Protein AF-0000000085094257 (afdb_homodimer)

Solvent-accessible surface area (backbone atoms only — not comparable to full-atom values): 63724 Å² total; per-residue (Å²): 142,82,85,77,83,79,84,80,80,86,75,82,74,83,71,84,78,94,66,62,53,25,48,53,30,61,72,69,72,45,94,50,75,36,43,101,59,19,66,62,25,56,72,69,73,44,85,44,43,50,66,77,76,77,80,84,78,72,88,76,89,59,61,68,58,51,54,55,50,53,53,52,54,55,57,51,57,54,61,73,68,72,72,82,90,81,81,89,90,84,80,90,73,90,74,85,90,84,89,84,86,81,80,84,82,78,79,76,74,80,73,76,75,74,73,72,73,73,71,73,69,78,67,71,68,79,72,74,73,86,80,76,58,69,68,57,49,53,50,27,53,50,41,20,64,69,50,44,27,76,69,56,69,37,75,46,64,66,63,48,55,54,54,70,70,40,93,74,71,55,72,38,51,53,32,23,51,38,19,44,36,24,43,24,18,68,63,35,86,86,38,48,86,52,23,64,58,35,42,54,49,27,54,50,47,50,52,51,61,67,69,48,92,53,64,75,63,62,65,48,62,40,42,41,51,18,34,48,41,43,15,54,39,23,33,26,72,56,36,62,65,58,13,50,53,35,42,42,54,27,51,47,48,42,53,72,55,44,42,53,32,54,66,34,86,51,64,68,30,58,65,70,53,65,90,49,64,67,58,49,50,28,46,36,26,44,41,49,51,52,50,33,48,45,26,64,73,17,63,80,80,62,50,81,64,53,75,74,87,85,51,37,37,45,44,64,58,49,67,68,37,57,62,71,68,50,91,67,90,49,60,42,61,68,50,62,69,68,47,77,53,59,80,84,55,88,69,43,55,67,52,51,35,45,52,50,30,48,53,46,39,50,52,50,50,49,44,51,52,49,56,48,27,66,73,75,61,60,56,66,67,59,52,50,52,53,51,50,52,54,47,50,53,49,52,52,49,52,53,49,46,52,69,75,52,56,91,49,88,90,73,62,53,34,48,44,55,41,40,53,36,45,55,31,38,44,46,42,52,55,43,50,47,58,68,73,48,87,77,87,56,72,84,48,50,67,57,53,51,51,46,50,52,50,29,52,52,26,44,52,51,39,41,56,54,42,60,52,52,76,74,44,60,81,60,58,50,45,88,64,49,39,51,40,45,37,51,40,35,34,56,43,64,72,41,70,48,85,79,39,63,66,42,50,55,47,37,49,53,36,51,48,44,27,58,68,40,32,85,72,22,40,58,28,62,58,53,49,87,45,58,66,52,57,68,56,67,42,58,86,64,62,65,82,70,72,71,82,123,140,90,85,83,83,78,77,82,78,81,77,75,74,78,77,77,72,89,51,68,54,24,50,57,28,63,71,65,71,44,89,49,77,29,41,100,60,21,68,65,27,58,74,67,73,42,86,46,45,56,72,80,76,74,77,85,82,75,83,73,82,61,58,66,59,49,56,54,46,48,53,52,49,51,54,48,49,52,54,61,68,65,54,90,66,88,63,79,72,76,87,76,71,76,74,82,75,87,81,83,87,78,85,85,86,89,80,86,76,80,79,77,78,75,77,72,76,74,71,76,71,78,69,70,72,79,71,74,75,86,80,73,58,71,69,56,50,54,49,29,54,51,41,20,63,68,50,45,29,76,71,55,69,36,74,46,65,66,64,48,54,54,53,69,70,40,92,73,69,56,72,39,50,51,33,23,52,37,19,45,37,24,45,24,18,69,64,34,86,86,38,48,84,52,25,63,59,35,42,54,49,27,55,51,47,50,53,51,60,68,67,48,94,52,66,74,62,61,65,48,62,39,42,41,51,18,34,49,41,41,15,54,38,24,32,24,71,58,40,62,65,58,13,51,53,34,43,40,52,27,53,48,46,41,51,74,54,43,42,52,32,53,64,33,86,50,65,66,31,58,66,69,53,67,86,48,62,67,60,50,49,29,46,36,27,43,41,49,52,51,49,34,48,46,28,64,74,18,63,80,79,61,51,82,64,54,73,74,86,84,53,36,36,46,45,63,58,49,68,68,38,57,62,70,69,51,91,66,90,48,61,43,62,68,49,61,70,69,48,76,53,61,83,82,54,88,70,42,52,67,50,51,34,44,54,50,30,51,54,46,39,50,52,51,52,48,44,50,50,50,56,48,27,65,73,75,59,60,56,65,68,60,53,50,52,52,51,49,54,53,49,51,54,49,52,52,50,52,55,49,46,51,69,76,52,57,91,52,88,90,74,63,53,34,50,45,53,42,40,52,36,43,54,31,37,43,48,43,53,54,43,50,46,58,67,74,49,87,76,88,57,72,86,49,50,67,59,52,51,51,46,50,52,51,30,52,51,27,44,53,50,40,41,56,54,42,60,52,52,73,75,46,60,79,62,58,50,44,87,64,46,38,53,40,46,37,51,42,37,33,55,43,63,70,43,72,48,86,79,38,64,67,43,50,54,46,34,50,54,36,50,48,42,28,59,69,40,33,85,72,22,42,58,27,61,59,54,50,89,48,58,66,53,56,67,54,68,41,57,86,63,61,68,80,71,76,68,84,123

Nearest PDB structures (foldseek):
  7d8p-assembly1_A  TM=2.982E-01  e=6.443E+00  Homo sapiens
  5dse-assembly2_C  TM=1.534E-01  e=3.472E+00  Homo sapiens
  8qae-assembly1_A  TM=2.605E-01  e=9.730E+00  synthetic construct
  7d8p-assembly1_A  TM=4.501E-01  e=7.294E+00  Homo sapiens
  5dse-assembly2_C  TM=1.534E-01  e=2.915E+00  Homo sapiens

Secondary structure (DSSP, 8-state):
-------------------PPPHHHHHTT-----SSS-HHHHHHT------------S--TTHHHHHHHHHHHHHHHHHHT--S-------------------------------------------------HHHHHHHHHHIIIIITTTS----HHHHHHHHTSS---HHHHHHHHHHHHHHHHT-STTHHHHHHHHHHHHHHHHHHHHS--GGGGG-HHHHHHHHHHHHHHHHHS-HHHHHHHHHHHHHHHHHTTGGGTT-SSHHHHHHS-S-HHHHHHHHHHHHHHHHHHHHHHHTTTPPP-S-S----PPPPPHHHHHHT-------HHHHHTTTTTTTSPPPHHHHHHHHHHHHHHHHHHHHHHHHHHHH---HHHHHHHHHHHHHHHHHHHHHHHHHS---STT--HHHHHHHHHHHHHHHHHHHHHHHS----GGGHHHHHHHHHHHHHHHHHHHHHHHHHTTS-GGGS-TTTHHHHHHHHHHHHHS-TTT-HHHHHHHHHHHHHHHHHTTT-GGGGS-TTS-HHHHTT-GGG--------/-------------------PPPHHHHHTT-----SSS-HHHHHHT------------S--TTHHHHHHHHHHHHHHHHHHH----------------------------------------------------HHHHHHHHHHIIIIITTTS----HHHHHHHHTSS---HHHHHHHHHHHHHHHHT-STTHHHHHHHHHHHHHHHHHHHHS--GGGGG-HHHHHHHHHHHHHHHHHS-HHHHHHHHHHHHHHHHHTTGGGTT-SSHHHHHHS-S-HHHHHHHHHHHHHHHHHHHHHHHTTTPPP-S-S----PPPPPHHHHHHT-------HHHHHTTTTTTTSPPPHHHHHHHHHHHHHHHHHHHHHHHHHHHH---HHHHHHHHHHHHHHHHHHHHHHHHHS---STT--HHHHHHHHHHHHHHHHHHHHHHHS----GGGHHHHHHHHHHHHHHHHHHHHHHHHHTTS-GGGS-TTTHHHHHHHHHHHHHS-TTT-HHHHHHHHHHHHHHHHHTTT-GGGGS-TTS-HHHHTT-GGG--------

Structure (mmCIF, N/CA/C/O backbone):
data_AF-0000000085094257-model_v1
#
loop_
_entity.id
_entity.type
_entity.pdbx_description
1 polymer 'Zn(2)-C6 fungal-type domain-containing protein'
#
loop_
_atom_site.group_PDB
_atom_site.id
_atom_site.type_symbol
_atom_site.label_atom_id
_atom_site.label_alt_id
_atom_site.label_comp_id
_a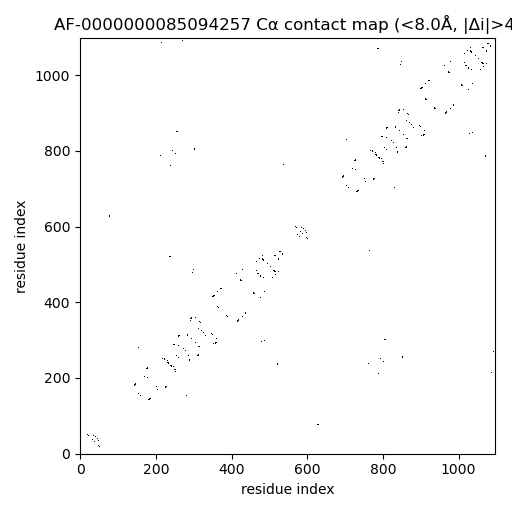tom_site.label_asym_id
_atom_site.label_entity_id
_atom_site.label_seq_id
_atom_site.pdbx_PDB_ins_code
_atom_site.Cartn_x
_atom_site.Cartn_y
_atom_site.Cartn_z
_atom_site.occupancy
_atom_site.B_iso_or_equiv
_atom_site.auth_seq_id
_atom_site.auth_comp_id
_atom_site.auth_asym_id
_atom_site.auth_atom_id
_atom_site.pdbx_PDB_model_num
ATOM 1 N N . MET A 1 1 ? 49.312 70.875 25.5 1 21.66 1 MET A N 1
ATOM 2 C CA . MET A 1 1 ? 49.344 71.5 24.172 1 21.66 1 MET A CA 1
ATOM 3 C C . MET A 1 1 ? 48.875 70.5 23.109 1 21.66 1 MET A C 1
ATOM 5 O O . MET A 1 1 ? 49.5 69.438 22.906 1 21.66 1 MET A O 1
ATOM 9 N N . SER A 1 2 ? 47.438 70.5 22.594 1 23.22 2 SER A N 1
ATOM 10 C CA . SER A 1 2 ? 46.219 69.812 22.25 1 23.22 2 SER A CA 1
ATOM 11 C C . SER A 1 2 ? 46.094 69.562 20.75 1 23.22 2 SER A C 1
ATOM 13 O O . SER A 1 2 ? 44.969 69.312 20.25 1 23.22 2 SER A O 1
ATOM 15 N N . GLU A 1 3 ? 47.25 69.688 19.938 1 23.72 3 GLU A N 1
ATOM 16 C CA . GLU A 1 3 ? 47 70 18.547 1 23.72 3 GLU A CA 1
ATOM 17 C C . GLU A 1 3 ? 46.438 68.812 17.781 1 23.72 3 GLU A C 1
ATOM 19 O O . GLU A 1 3 ? 47.062 67.75 17.766 1 23.72 3 GLU A O 1
ATOM 24 N N . ASP A 1 4 ? 45.062 68.812 17.469 1 25.17 4 ASP A N 1
ATOM 25 C CA . ASP A 1 4 ? 44.062 67.812 16.984 1 25.17 4 ASP A CA 1
ATOM 26 C C . ASP A 1 4 ? 44.219 67.562 15.492 1 25.17 4 ASP A C 1
ATOM 28 O O . ASP A 1 4 ? 43.812 68.375 14.664 1 25.17 4 ASP A O 1
ATOM 32 N N . LYS A 1 5 ? 45.469 67.25 14.969 1 28.28 5 LYS A N 1
ATOM 33 C CA . LYS A 1 5 ? 45.656 67.25 13.516 1 28.28 5 LYS A CA 1
ATOM 34 C C . LYS A 1 5 ? 44.594 66.375 12.82 1 28.28 5 LYS A C 1
ATOM 36 O O . LYS A 1 5 ? 44.406 65.25 13.156 1 28.28 5 LYS A O 1
ATOM 41 N N . THR A 1 6 ? 43.656 67.062 11.93 1 23.97 6 THR A N 1
ATOM 42 C CA . THR A 1 6 ? 42.438 66.875 11.172 1 23.97 6 THR A CA 1
ATOM 43 C C . THR A 1 6 ? 42.656 66 9.969 1 23.97 6 THR A C 1
ATOM 45 O O . THR A 1 6 ? 43.469 66.312 9.078 1 23.97 6 THR A O 1
ATOM 48 N N . THR A 1 7 ? 42.719 64.625 10.008 1 27.53 7 THR A N 1
ATOM 49 C CA . THR A 1 7 ? 42.938 63.531 9.078 1 27.53 7 THR A CA 1
ATOM 50 C C . THR A 1 7 ? 41.938 63.594 7.926 1 27.53 7 THR A C 1
ATOM 52 O O . THR A 1 7 ? 40.781 63.25 8.102 1 27.53 7 THR A O 1
ATOM 55 N N . THR A 1 8 ? 42 64.75 6.961 1 23.3 8 THR A N 1
ATOM 56 C CA . THR A 1 8 ? 40.969 65 5.961 1 23.3 8 THR A CA 1
ATOM 57 C C . THR A 1 8 ? 40.906 63.875 4.961 1 23.3 8 THR A C 1
ATOM 59 O O . THR A 1 8 ? 41.938 63.344 4.531 1 23.3 8 THR A O 1
ATOM 62 N N . THR A 1 9 ? 39.594 63.344 4.504 1 24.95 9 THR A N 1
ATOM 63 C CA . THR A 1 9 ? 38.844 62.281 3.908 1 24.95 9 THR A CA 1
ATOM 64 C C . THR A 1 9 ? 38.875 62.344 2.385 1 24.95 9 THR A C 1
ATOM 66 O O . THR A 1 9 ? 37.969 62.844 1.747 1 24.95 9 THR A O 1
ATOM 69 N N . THR A 1 10 ? 39.969 62.594 1.557 1 24 10 THR A N 1
ATOM 70 C CA . THR A 1 10 ? 39.781 63 0.168 1 24 10 THR A CA 1
ATOM 71 C C . THR A 1 10 ? 39.125 61.906 -0.634 1 24 10 THR A C 1
ATOM 73 O O . THR A 1 10 ? 39.688 60.812 -0.827 1 24 10 THR A O 1
ATOM 76 N N . SER A 1 11 ? 37.688 61.812 -0.745 1 24.92 11 SER A N 1
ATOM 77 C CA . SER A 1 11 ? 36.812 60.875 -1.409 1 24.92 11 SER A CA 1
ATOM 78 C C . SER A 1 11 ? 36.875 61 -2.926 1 24.92 11 SER A C 1
ATOM 80 O O . SER A 1 11 ? 36.594 62.094 -3.471 1 24.92 11 SER A O 1
ATOM 82 N N . THR A 1 12 ? 37.875 60.688 -3.689 1 24.34 12 THR A N 1
ATOM 83 C CA . THR A 1 12 ? 38.031 60.719 -5.141 1 24.34 12 THR A CA 1
ATOM 84 C C . THR A 1 12 ? 36.75 60.219 -5.824 1 24.34 12 THR A C 1
ATOM 86 O O . THR A 1 12 ? 36.406 59.031 -5.672 1 24.34 12 THR A O 1
ATOM 89 N N . THR A 1 13 ? 35.781 61.062 -6.137 1 26.58 13 THR A N 1
ATOM 90 C CA . THR A 1 13 ? 34.469 60.875 -6.777 1 26.58 13 THR A CA 1
ATOM 91 C C . THR A 1 13 ? 34.656 60.469 -8.234 1 26.58 13 THR A C 1
ATOM 93 O O . THR A 1 13 ? 35.281 61.188 -9.016 1 26.58 13 THR A O 1
ATOM 96 N N . SER A 1 14 ? 34.906 59.219 -8.586 1 28.41 14 SER A N 1
ATOM 97 C CA . SER A 1 14 ? 34.969 58.656 -9.938 1 28.41 14 SER A CA 1
ATOM 98 C C . SER A 1 14 ? 33.875 59.25 -10.828 1 28.41 14 SER A C 1
ATOM 100 O O . SER A 1 14 ? 32.688 59.25 -10.445 1 28.41 14 SER A O 1
ATOM 102 N N . ARG A 1 15 ? 34.094 60.219 -11.781 1 32.97 15 ARG A N 1
ATOM 103 C CA . ARG A 1 15 ? 33.375 61.125 -12.656 1 32.97 15 ARG A CA 1
ATOM 104 C C . ARG A 1 15 ? 32.406 60.344 -13.562 1 32.97 15 ARG A C 1
ATOM 106 O O . ARG A 1 15 ? 31.781 60.938 -14.445 1 32.97 15 ARG A O 1
ATOM 113 N N . GLN A 1 16 ? 32.875 59.156 -14.211 1 33.53 16 GLN A N 1
ATOM 114 C CA . GLN A 1 16 ? 32.156 58.719 -15.398 1 33.53 16 GLN A CA 1
ATOM 115 C C . GLN A 1 16 ? 30.656 58.594 -15.102 1 33.53 16 GLN A C 1
ATOM 117 O O . GLN A 1 16 ? 30.266 57.812 -14.234 1 33.53 16 GLN A O 1
ATOM 122 N N . ARG A 1 17 ? 29.906 59.594 -15.539 1 38 17 ARG A N 1
ATOM 123 C CA . ARG A 1 17 ? 28.516 59.812 -15.188 1 38 17 ARG A CA 1
ATOM 124 C C . ARG A 1 17 ? 27.609 58.719 -15.734 1 38 17 ARG A C 1
ATOM 126 O O . ARG A 1 17 ? 27.703 58.375 -16.906 1 38 17 ARG A O 1
ATOM 133 N N . PRO A 1 18 ? 26.953 57.812 -15.102 1 40.09 18 PRO A N 1
ATOM 134 C CA . PRO A 1 18 ? 26.031 56.656 -15.242 1 40.09 18 PRO A CA 1
ATOM 135 C C . PRO A 1 18 ? 24.656 57.094 -15.75 1 40.09 18 PRO A C 1
ATOM 137 O O . PRO A 1 18 ? 24 57.938 -15.156 1 40.09 18 PRO A O 1
ATOM 140 N N . GLY A 1 19 ? 24.328 57.219 -17.531 1 50.66 19 GLY A N 1
ATOM 141 C CA . GLY A 1 19 ? 22.953 57.312 -17.984 1 50.66 19 GLY A CA 1
ATOM 142 C C . GLY A 1 19 ? 22.781 57 -19.453 1 50.66 19 GLY A C 1
ATOM 143 O O . GLY A 1 19 ? 23.75 57.031 -20.219 1 50.66 19 GLY A O 1
ATOM 144 N N . SER A 1 20 ? 21.859 56.25 -20.094 1 58.25 20 SER A N 1
ATOM 145 C CA . SER A 1 20 ? 21.547 55.75 -21.438 1 58.25 20 SER A CA 1
ATOM 146 C C . SER A 1 20 ? 20.906 56.844 -22.297 1 58.25 20 SER A C 1
ATOM 148 O O . SER A 1 20 ? 20.25 57.75 -21.766 1 58.25 20 SER A O 1
ATOM 150 N N . ALA A 1 21 ? 21.281 57.062 -23.578 1 71 21 ALA A N 1
ATOM 151 C CA . ALA A 1 21 ? 20.766 58 -24.562 1 71 21 ALA A CA 1
ATOM 152 C C . ALA A 1 21 ? 19.266 57.812 -24.75 1 71 21 ALA A C 1
ATOM 154 O O . ALA A 1 21 ? 18.75 56.688 -24.688 1 71 21 ALA A O 1
ATOM 155 N N . CYS A 1 22 ? 18.438 58.844 -24.875 1 69.62 22 CYS A N 1
ATOM 156 C CA . CYS A 1 22 ? 16.984 58.781 -24.922 1 69.62 22 CYS A CA 1
ATOM 157 C C . CYS A 1 22 ? 16.5 58.312 -26.297 1 69.62 22 CYS A C 1
ATOM 159 O O . CYS A 1 22 ? 17.234 58.375 -27.281 1 69.62 22 CYS A O 1
ATOM 161 N N . GLU A 1 23 ? 15.477 57.656 -26.422 1 73.44 23 GLU A N 1
ATOM 162 C CA . GLU A 1 23 ? 14.891 57 -27.562 1 73.44 23 GLU A CA 1
ATOM 163 C C . GLU A 1 23 ? 14.656 57.969 -28.719 1 73.44 23 GLU A C 1
ATOM 165 O O . GLU A 1 23 ? 14.867 57.594 -29.891 1 73.44 23 GLU A O 1
ATOM 170 N N . GLU A 1 24 ? 14.398 59.219 -28.406 1 73.44 24 GLU A N 1
ATOM 171 C CA . GLU A 1 24 ? 14.062 60.219 -29.422 1 73.44 24 GLU A CA 1
ATOM 172 C C . GLU A 1 24 ? 15.312 60.688 -30.156 1 73.44 24 GLU A C 1
ATOM 174 O O . GLU A 1 24 ? 15.305 60.844 -31.375 1 73.44 24 GLU A O 1
ATOM 179 N N . CYS A 1 25 ? 16.266 60.875 -29.344 1 73.44 25 CYS A N 1
ATOM 180 C CA . CYS A 1 25 ? 17.531 61.281 -29.953 1 73.44 25 CYS A CA 1
ATOM 181 C C . CYS A 1 25 ? 18.109 60.188 -30.844 1 73.44 25 CYS A C 1
ATOM 183 O O . CYS A 1 25 ? 18.672 60.469 -31.906 1 73.44 25 CYS A O 1
ATOM 185 N N . ARG A 1 26 ? 17.875 58.969 -30.297 1 72.75 26 ARG A N 1
ATOM 186 C CA . ARG A 1 26 ? 18.328 57.812 -31.047 1 72.75 26 ARG A CA 1
ATOM 187 C C . ARG A 1 26 ? 17.562 57.688 -32.375 1 72.75 26 ARG A C 1
ATOM 189 O O . ARG A 1 26 ? 18.172 57.406 -33.406 1 72.75 26 ARG A O 1
ATOM 196 N N . ARG A 1 27 ? 16.266 58 -32.281 1 70.56 27 ARG A N 1
ATOM 197 C CA . ARG A 1 27 ? 15.383 57.906 -33.438 1 70.56 27 ARG A CA 1
ATOM 198 C C . ARG A 1 27 ? 15.719 58.969 -34.469 1 70.56 27 ARG A C 1
ATOM 200 O O . ARG A 1 27 ? 15.75 58.688 -35.688 1 70.56 27 ARG A O 1
ATOM 207 N N . ARG A 1 28 ? 16.062 60.156 -34 1 68.31 28 ARG A N 1
ATOM 208 C CA . ARG A 1 28 ? 16.328 61.281 -34.875 1 68.31 28 ARG A CA 1
ATOM 209 C C . ARG A 1 28 ? 17.812 61.406 -35.188 1 68.31 28 ARG A C 1
ATOM 211 O O . ARG A 1 28 ? 18.234 62.344 -35.875 1 68.31 28 ARG A O 1
ATOM 218 N N . LYS A 1 29 ? 18.594 60.375 -34.688 1 67.5 29 LYS A N 1
ATOM 219 C CA . LYS A 1 29 ? 20.031 60.25 -34.906 1 67.5 29 LYS A CA 1
ATOM 220 C C . LYS A 1 29 ? 20.766 61.531 -34.469 1 67.5 29 LYS A C 1
ATOM 222 O O . LYS A 1 29 ? 21.656 62 -35.188 1 67.5 29 LYS A O 1
ATOM 227 N N . LEU A 1 30 ? 20.188 62.219 -33.438 1 70.56 30 LEU A N 1
ATOM 228 C CA . LEU A 1 30 ? 20.797 63.438 -32.906 1 70.56 30 LEU A CA 1
ATOM 229 C C . LEU A 1 30 ? 21.688 63.125 -31.703 1 70.56 30 LEU A C 1
ATOM 231 O O . LEU A 1 30 ? 21.469 62.125 -31.016 1 70.56 30 LEU A O 1
ATOM 235 N N . ARG A 1 31 ? 22.766 63.906 -31.5 1 73.06 31 ARG A N 1
ATOM 236 C CA . ARG A 1 31 ? 23.656 63.75 -30.344 1 73.06 31 ARG A CA 1
ATOM 237 C C . ARG A 1 31 ? 22.938 64.062 -29.047 1 73.06 31 ARG A C 1
ATOM 239 O O . ARG A 1 31 ? 22.578 65.25 -28.812 1 73.06 31 ARG A O 1
ATOM 246 N N . CYS A 1 32 ? 22.438 62.969 -28.156 1 68.56 32 CYS A N 1
ATOM 247 C CA . CYS A 1 32 ? 21.641 63.125 -26.938 1 68.56 32 CYS A CA 1
ATOM 248 C C . CYS A 1 32 ? 22.516 63.531 -25.766 1 68.56 32 CYS A C 1
ATOM 250 O O . CYS A 1 32 ? 23.625 63.031 -25.594 1 68.56 32 CYS A O 1
ATOM 252 N N . ASP A 1 33 ? 22.438 64.438 -25.125 1 72.56 33 ASP A N 1
ATOM 253 C CA . ASP A 1 33 ? 23.25 64.875 -24.016 1 72.56 33 ASP A CA 1
ATOM 254 C C . ASP A 1 33 ? 23.078 64 -22.797 1 72.56 33 ASP A C 1
ATOM 256 O O . ASP A 1 33 ? 23.656 64.25 -21.734 1 72.56 33 ASP A O 1
ATOM 260 N N . ARG A 1 34 ? 22.328 62.688 -22.812 1 66.75 34 ARG A N 1
ATOM 261 C CA . ARG A 1 34 ? 22.125 61.5 -21.969 1 66.75 34 ARG A CA 1
ATOM 262 C C . ARG A 1 34 ? 21.594 61.906 -20.594 1 66.75 34 ARG A C 1
ATOM 264 O O . ARG A 1 34 ? 21.766 61.156 -19.625 1 66.75 34 ARG A O 1
ATOM 271 N N . GLN A 1 35 ? 21.094 63.219 -20.453 1 69.06 35 GLN A N 1
ATOM 272 C CA . GLN A 1 35 ? 20.453 63.688 -19.234 1 69.06 35 GLN A CA 1
ATOM 273 C C . GLN A 1 35 ? 18.938 63.656 -19.375 1 69.06 35 GLN A C 1
ATOM 275 O O . GLN A 1 35 ? 18.391 64.188 -20.344 1 69.06 35 GLN A O 1
ATOM 280 N N . PRO A 1 36 ? 18.156 62.688 -18.422 1 67.5 36 PRO A N 1
ATOM 281 C CA . PRO A 1 36 ? 16.703 62.688 -18.594 1 67.5 36 PRO A CA 1
ATOM 282 C C . PRO A 1 36 ? 16.078 64.062 -18.328 1 67.5 36 PRO A C 1
ATOM 284 O O . PRO A 1 36 ? 16.344 64.688 -17.297 1 67.5 36 PRO A O 1
ATOM 287 N N . GLN A 1 37 ? 15.336 64.812 -19.359 1 68.56 37 GLN A N 1
ATOM 288 C CA . GLN A 1 37 ? 14.914 65.188 -20.719 1 68.56 37 GLN A CA 1
ATOM 289 C C . GLN A 1 37 ? 16.078 65.75 -21.516 1 68.56 37 GLN A C 1
ATOM 291 O O . GLN A 1 37 ? 16.672 66.75 -21.109 1 68.56 37 GLN A O 1
ATOM 296 N N . CYS A 1 38 ? 16.547 65.125 -22.438 1 72.06 38 CYS A N 1
ATOM 297 C CA . CYS A 1 38 ? 17.75 65.562 -23.156 1 72.06 38 CYS A CA 1
ATOM 298 C C . CYS A 1 38 ? 17.484 66.875 -23.922 1 72.06 38 CYS A C 1
ATOM 300 O O . CYS A 1 38 ? 16.344 67.188 -24.219 1 72.06 38 CYS A O 1
ATOM 302 N N . GLY A 1 39 ? 18.406 67.812 -23.781 1 76.38 39 GLY A N 1
ATOM 303 C CA . GLY A 1 39 ? 18.297 69.125 -24.391 1 76.38 39 GLY A CA 1
ATOM 304 C C . GLY A 1 39 ? 17.641 69.062 -25.75 1 76.38 39 GLY A C 1
ATOM 305 O O . GLY A 1 39 ? 16.828 69.938 -26.078 1 76.38 39 GLY A O 1
ATOM 306 N N . ASN A 1 40 ? 17.922 68.062 -26.469 1 75.81 40 ASN A N 1
ATOM 307 C CA . ASN A 1 40 ? 17.375 67.938 -27.812 1 75.81 40 ASN A CA 1
ATOM 308 C C . ASN A 1 40 ? 15.875 67.688 -27.781 1 75.81 40 ASN A C 1
ATOM 310 O O . ASN A 1 40 ? 15.141 68.312 -28.594 1 75.81 40 ASN A O 1
ATOM 314 N N . CYS A 1 41 ? 15.43 66.875 -26.797 1 69.81 41 CYS A N 1
ATOM 315 C CA . CYS A 1 41 ? 14.008 66.562 -26.656 1 69.81 41 CYS A CA 1
ATOM 316 C C . CYS A 1 41 ? 13.227 67.75 -26.125 1 69.81 41 CYS A C 1
ATOM 318 O O . CYS A 1 41 ? 12.102 68 -26.562 1 69.81 41 CYS A O 1
ATOM 320 N N . VAL A 1 42 ? 13.867 68.438 -25.297 1 77.44 42 VAL A N 1
ATOM 321 C CA . VAL A 1 42 ? 13.234 69.625 -24.734 1 77.44 42 VAL A CA 1
ATOM 322 C C . VAL A 1 42 ? 13.016 70.688 -25.828 1 77.44 42 VAL A C 1
ATOM 324 O O . VAL A 1 42 ? 11.938 71.312 -25.922 1 77.44 42 VAL A O 1
ATOM 327 N N . GLU A 1 43 ? 14.102 70.812 -26.531 1 74.31 43 GLU A N 1
ATOM 328 C CA . GLU A 1 43 ? 14 71.812 -27.609 1 74.31 43 GLU A CA 1
ATOM 329 C C . GLU A 1 43 ? 12.961 71.438 -28.641 1 74.31 43 GLU A C 1
ATOM 331 O O . GLU A 1 43 ? 12.273 72.25 -29.219 1 74.31 43 GLU A O 1
ATOM 336 N N . ALA A 1 44 ? 12.898 70.188 -28.938 1 69.62 44 ALA A N 1
ATOM 337 C CA . ALA A 1 44 ? 12.008 69.625 -29.969 1 69.62 44 ALA A CA 1
ATOM 338 C C . ALA A 1 44 ? 10.594 69.438 -29.422 1 69.62 44 ALA A C 1
ATOM 340 O O . ALA A 1 44 ? 9.664 69.125 -30.172 1 69.62 44 ALA A O 1
ATOM 341 N N . GLY A 1 45 ? 10.391 69.812 -27.984 1 70.56 45 GLY A N 1
ATOM 342 C CA . GLY A 1 45 ? 9.109 69.688 -27.312 1 70.56 45 GLY A CA 1
ATOM 343 C C . GLY A 1 45 ? 8.602 68.25 -27.172 1 70.56 45 GLY A C 1
ATOM 344 O O . GLY A 1 45 ? 7.391 68 -27.156 1 70.56 45 GLY A O 1
ATOM 345 N N . VAL A 1 46 ? 9.469 67.312 -27.297 1 69.38 46 VAL A N 1
ATOM 346 C CA . VAL A 1 46 ? 9.07 65.875 -27.25 1 69.38 46 VAL A CA 1
ATOM 347 C C . VAL A 1 46 ? 9.516 65.25 -25.938 1 69.38 46 VAL A C 1
ATOM 349 O O . VAL A 1 46 ? 10.469 65.75 -25.312 1 69.38 46 VAL A O 1
ATOM 352 N N . VAL A 1 47 ? 8.82 64.312 -25.438 1 72.38 47 VAL A N 1
ATOM 353 C CA . VAL A 1 47 ? 9.125 63.656 -24.188 1 72.38 47 VAL A CA 1
ATOM 354 C C . VAL A 1 47 ? 10.352 62.75 -24.359 1 72.38 47 VAL A C 1
ATOM 356 O O . VAL A 1 47 ? 10.383 61.906 -25.266 1 72.38 47 VAL A O 1
ATOM 359 N N . CYS A 1 48 ? 11.422 62.969 -23.703 1 66.06 48 CYS A N 1
ATOM 360 C CA . CYS A 1 48 ? 12.727 62.312 -23.781 1 66.06 48 CYS A CA 1
ATOM 361 C C . CYS A 1 48 ? 12.703 60.969 -23.094 1 66.06 48 CYS A C 1
ATOM 363 O O . CYS A 1 48 ? 12.508 60.875 -21.875 1 66.06 48 CYS A O 1
ATOM 365 N N . THR A 1 49 ? 12.445 59.875 -23.656 1 70.19 49 THR A N 1
ATOM 366 C CA . THR A 1 49 ? 12.359 58.562 -23.062 1 70.19 49 THR A CA 1
ATOM 367 C C . THR A 1 49 ? 13.633 57.75 -23.344 1 70.19 49 THR A C 1
ATOM 369 O O . THR A 1 49 ? 14.117 57.719 -24.469 1 70.19 49 THR A O 1
ATOM 372 N N . THR A 1 50 ? 14.328 57.438 -22.484 1 58.28 50 THR A N 1
ATOM 373 C CA . THR A 1 50 ? 15.562 56.656 -22.609 1 58.28 50 THR A CA 1
ATOM 374 C C . THR A 1 50 ? 15.32 55.188 -22.328 1 58.28 50 THR A C 1
ATOM 376 O O . THR A 1 50 ? 14.836 54.812 -21.25 1 58.28 50 THR A O 1
ATOM 379 N N . THR A 1 51 ? 14.961 54.406 -23.188 1 53.41 51 THR A N 1
ATOM 380 C CA . THR A 1 51 ? 14.719 53 -23 1 53.41 51 THR A CA 1
ATOM 381 C C . THR A 1 51 ? 16.031 52.219 -22.906 1 53.41 51 THR A C 1
ATOM 383 O O . THR A 1 51 ? 16.906 52.375 -23.781 1 53.41 51 THR A O 1
ATOM 386 N N . THR A 1 52 ? 16.484 51.938 -21.844 1 45.09 52 THR A N 1
ATOM 387 C CA . THR A 1 52 ? 17.734 51.219 -21.641 1 45.09 52 THR A CA 1
ATOM 388 C C . THR A 1 52 ? 17.625 49.781 -22.203 1 45.09 52 THR A C 1
ATOM 390 O O . THR A 1 52 ? 18.578 49 -22.125 1 45.09 52 THR A O 1
ATOM 393 N N . VAL A 1 53 ? 16.391 49.156 -22.422 1 40.34 53 VAL A N 1
ATOM 394 C CA . VAL A 1 53 ? 16.391 47.719 -22.672 1 40.34 53 VAL A CA 1
ATOM 395 C C . VAL A 1 53 ? 16.578 47.438 -24.172 1 40.34 53 VAL A C 1
ATOM 397 O O . VAL A 1 53 ? 15.844 47.969 -25 1 40.34 53 VAL A O 1
ATOM 400 N N . ARG A 1 54 ? 17.672 47.094 -24.609 1 39.19 54 ARG A N 1
ATOM 401 C CA . ARG A 1 54 ? 18.094 46.75 -25.969 1 39.19 54 ARG A CA 1
ATOM 402 C C . ARG A 1 54 ? 17.328 45.531 -26.5 1 39.19 54 ARG A C 1
ATOM 404 O O . ARG A 1 54 ? 17.328 44.5 -25.875 1 39.19 54 ARG A O 1
ATOM 411 N N . PRO A 1 55 ? 16.375 45.688 -27.469 1 34.91 55 PRO A N 1
ATOM 412 C CA . PRO A 1 55 ? 15.75 44.469 -28.047 1 34.91 55 PRO A CA 1
ATOM 413 C C . PRO A 1 55 ? 16.734 43.625 -28.844 1 34.91 55 PRO A C 1
ATOM 415 O O . PRO A 1 55 ? 17.688 44.156 -29.422 1 34.91 55 PRO A O 1
ATOM 418 N N . ALA A 1 56 ? 16.875 42.406 -28.578 1 34.5 56 ALA A N 1
ATOM 419 C CA . ALA A 1 56 ? 17.75 41.406 -29.188 1 34.5 56 ALA A CA 1
ATOM 420 C C . ALA A 1 56 ? 17.562 41.375 -30.703 1 34.5 56 ALA A C 1
ATOM 422 O O . ALA A 1 56 ? 16.438 41.344 -31.203 1 34.5 56 ALA A O 1
ATOM 423 N N . ARG A 1 57 ? 18.25 41.688 -31.641 1 33.69 57 ARG A N 1
ATOM 424 C CA . ARG A 1 57 ? 18.297 41.875 -33.094 1 33.69 57 ARG A CA 1
ATOM 425 C C . ARG A 1 57 ? 18 40.562 -33.812 1 33.69 57 ARG A C 1
ATOM 427 O O . ARG A 1 57 ? 17.859 40.531 -35.031 1 33.69 57 ARG A O 1
ATOM 434 N N . GLY A 1 58 ? 18.375 39.312 -33.531 1 33.62 58 GLY A N 1
ATOM 435 C CA . GLY A 1 58 ? 18.688 38.312 -34.5 1 33.62 58 GLY A CA 1
ATOM 436 C C . GLY A 1 58 ? 17.453 37.75 -35.219 1 33.62 58 GLY A C 1
ATOM 437 O O . GLY A 1 58 ? 16.328 38.031 -34.781 1 33.62 58 GLY A O 1
ATOM 438 N N . PRO A 1 59 ? 17.453 37.062 -36.469 1 35.16 59 PRO A N 1
ATOM 439 C CA . PRO A 1 59 ? 16.375 36.688 -37.406 1 35.16 59 PRO A CA 1
ATOM 440 C C . PRO A 1 59 ? 15.219 35.969 -36.719 1 35.16 59 PRO A C 1
ATOM 442 O O . PRO A 1 59 ? 15.438 35.094 -35.875 1 35.16 59 PRO A O 1
ATOM 445 N N . LYS A 1 60 ? 13.922 36.438 -36.875 1 37.25 60 LYS A N 1
ATOM 446 C CA . LYS A 1 60 ? 12.773 36.25 -36 1 37.25 60 LYS A CA 1
ATOM 447 C C . LYS A 1 60 ? 12.094 34.906 -36.25 1 37.25 60 LYS A C 1
ATOM 449 O O . LYS A 1 60 ? 11.734 34.594 -37.375 1 37.25 60 LYS A O 1
ATOM 454 N N . LYS A 1 61 ? 12.312 33.719 -35.656 1 39.59 61 LYS A N 1
ATOM 455 C CA . LYS A 1 61 ? 12.109 32.281 -35.812 1 39.59 61 LYS A CA 1
ATOM 456 C C . LYS A 1 61 ? 10.688 31.969 -36.281 1 39.59 61 LYS A C 1
ATOM 458 O O . LYS A 1 61 ? 10.32 30.812 -36.438 1 39.59 61 LYS A O 1
ATOM 463 N N . GLY A 1 62 ? 9.68 32.906 -36.438 1 37.75 62 GLY A N 1
ATOM 464 C CA . GLY A 1 62 ? 8.242 32.719 -36.5 1 37.75 62 GLY A CA 1
ATOM 465 C C . GLY A 1 62 ? 7.723 32.531 -37.906 1 37.75 62 GLY A C 1
ATOM 466 O O . GLY A 1 62 ? 6.512 32.5 -38.125 1 37.75 62 GLY A O 1
ATOM 467 N N . HIS A 1 63 ? 8.445 32.656 -39 1 46.56 63 HIS A N 1
ATOM 468 C CA . HIS A 1 63 ? 7.93 32.75 -40.375 1 46.56 63 HIS A CA 1
ATOM 469 C C . HIS A 1 63 ? 7.312 31.438 -40.812 1 46.56 63 HIS A C 1
ATOM 471 O O . HIS A 1 63 ? 6.266 31.438 -41.469 1 46.56 63 HIS A O 1
ATOM 477 N N . LEU A 1 64 ? 7.91 30.391 -40.562 1 46.84 64 LEU A N 1
ATOM 478 C CA . LEU A 1 64 ? 7.441 29.062 -40.969 1 46.84 64 LEU A CA 1
ATOM 479 C C . LEU A 1 64 ? 6.133 28.719 -40.25 1 46.84 64 LEU A C 1
ATOM 481 O O . LEU A 1 64 ? 5.227 28.141 -40.875 1 46.84 64 LEU A O 1
ATOM 485 N N . LYS A 1 65 ? 6.008 29.234 -39.125 1 49.62 65 LYS A N 1
ATOM 486 C CA . LYS A 1 65 ? 4.773 29.062 -38.375 1 49.62 65 LYS A CA 1
ATOM 487 C C . LYS A 1 65 ? 3.643 29.891 -38.969 1 49.62 65 LYS A C 1
ATOM 489 O O . LYS A 1 65 ? 2.496 29.438 -39.031 1 49.62 65 LYS A O 1
ATOM 494 N N . ALA A 1 66 ? 4.027 30.906 -39.656 1 56.88 66 ALA A N 1
ATOM 495 C CA . ALA A 1 66 ? 3.045 31.781 -40.281 1 56.88 66 ALA A CA 1
ATOM 496 C C . ALA A 1 66 ? 2.5 31.141 -41.562 1 56.88 66 ALA A C 1
ATOM 498 O O . ALA A 1 66 ? 1.301 31.219 -41.844 1 56.88 66 ALA A O 1
ATOM 499 N N . LEU A 1 67 ? 3.273 30.422 -42.188 1 55.75 67 LEU A N 1
ATOM 500 C CA . LEU A 1 67 ? 2.865 29.781 -43.438 1 55.75 67 LEU A CA 1
ATOM 501 C C . LEU A 1 67 ? 2.014 28.547 -43.156 1 55.75 67 LEU A C 1
ATOM 503 O O . LEU A 1 67 ? 1.008 28.312 -43.844 1 55.75 67 LEU A O 1
ATOM 507 N N . LYS A 1 68 ? 2.328 27.875 -42.094 1 55.94 68 LYS A N 1
ATOM 508 C CA . LYS A 1 68 ? 1.54 26.703 -41.688 1 55.94 68 LYS A CA 1
ATOM 509 C C . LYS A 1 68 ? 0.182 27.125 -41.125 1 55.94 68 LYS A C 1
ATOM 511 O O . LYS A 1 68 ? -0.826 26.453 -41.375 1 55.94 68 LYS A O 1
ATOM 516 N N . GLY A 1 69 ? 0.194 28.297 -40.562 1 58.88 69 GLY A N 1
ATOM 517 C CA . GLY A 1 69 ? -1.042 28.906 -40.094 1 58.88 69 GLY A CA 1
ATOM 518 C C . GLY A 1 69 ? -1.971 29.297 -41.219 1 58.88 69 GLY A C 1
ATOM 519 O O . GLY A 1 69 ? -3.188 29.125 -41.125 1 58.88 69 GLY A O 1
ATOM 520 N N . ARG A 1 70 ? -1.439 29.75 -42.312 1 62.81 70 ARG A N 1
ATOM 521 C CA . ARG A 1 70 ? -2.23 30.156 -43.469 1 62.81 70 ARG A CA 1
ATOM 522 C C . ARG A 1 70 ? -2.85 28.953 -44.156 1 62.81 70 ARG A C 1
ATOM 524 O O . ARG A 1 70 ? -4.004 29 -44.594 1 62.81 70 ARG A O 1
ATOM 531 N N . ILE A 1 71 ? -2.186 27.844 -44.156 1 58.09 71 ILE A N 1
ATOM 532 C CA . ILE A 1 71 ? -2.686 26.609 -44.75 1 58.09 71 ILE A CA 1
ATOM 533 C C . ILE A 1 71 ? -3.824 26.062 -43.906 1 58.09 71 ILE A C 1
ATOM 535 O O . ILE A 1 71 ? -4.871 25.672 -44.438 1 58.09 71 ILE A O 1
ATOM 539 N N . ALA A 1 72 ? -3.635 26.312 -42.594 1 59.56 72 ALA A N 1
ATOM 540 C CA . ALA A 1 72 ? -4.648 25.781 -41.688 1 59.56 72 ALA A CA 1
ATOM 541 C C . ALA A 1 72 ? -5.93 26.609 -41.781 1 59.56 72 ALA A C 1
ATOM 543 O O . ALA A 1 72 ? -7.035 26.062 -41.75 1 59.56 72 ALA A O 1
ATOM 544 N N . THR A 1 73 ? -5.855 27.734 -42 1 63.06 73 THR A N 1
ATOM 545 C CA . THR A 1 73 ? -6.984 28.656 -42.125 1 63.06 73 THR A CA 1
ATOM 546 C C . THR A 1 73 ? -7.715 28.406 -43.438 1 63.06 73 THR A C 1
ATOM 548 O O . THR A 1 73 ? -8.945 28.406 -43.5 1 63.06 73 THR A O 1
ATOM 551 N N . LEU A 1 74 ? -7.039 28.078 -44.5 1 60.56 74 LEU A N 1
ATOM 552 C CA . LEU A 1 74 ? -7.637 27.828 -45.812 1 60.56 74 LEU A CA 1
ATOM 553 C C . LEU A 1 74 ? -8.375 26.5 -45.844 1 60.56 74 LEU A C 1
ATOM 555 O O . LEU A 1 74 ? -9.461 26.406 -46.406 1 60.56 74 LEU A O 1
ATOM 559 N N . GLU A 1 75 ? -7.895 25.562 -45.062 1 61.22 75 GLU A N 1
ATOM 560 C CA . GLU A 1 75 ? -8.523 24.25 -45 1 61.22 75 GLU A CA 1
ATOM 561 C C . GLU A 1 75 ? -9.82 24.297 -44.188 1 61.22 75 GLU A C 1
ATOM 563 O O . GLU A 1 75 ? -10.82 23.688 -44.562 1 61.22 75 GLU A O 1
ATOM 568 N N . ARG A 1 76 ? -9.906 25.156 -43.25 1 55.53 76 ARG A N 1
ATOM 569 C CA . ARG A 1 76 ? -11.125 25.391 -42.469 1 55.53 76 ARG A CA 1
ATOM 570 C C . ARG A 1 76 ? -12.195 26.078 -43.312 1 55.53 76 ARG A C 1
ATOM 572 O O . ARG A 1 76 ? -13.375 25.734 -43.219 1 55.53 76 ARG A O 1
ATOM 579 N N . CYS A 1 77 ? -11.914 26.906 -44.188 1 52.12 77 CYS A N 1
ATOM 580 C CA . CYS A 1 77 ? -12.852 27.609 -45.031 1 52.12 77 CYS A CA 1
ATOM 581 C C . CYS A 1 77 ? -13.547 26.656 -46 1 52.12 77 CYS A C 1
ATOM 583 O O . CYS A 1 77 ? -14.75 26.781 -46.25 1 52.12 77 CYS A O 1
ATOM 585 N N . ILE A 1 78 ? -12.922 25.656 -46.469 1 48.38 78 ILE A N 1
ATOM 586 C CA . ILE A 1 78 ? -13.445 24.688 -47.406 1 48.38 78 ILE A CA 1
ATOM 587 C C . ILE A 1 78 ? -14.484 23.797 -46.719 1 48.38 78 ILE A C 1
ATOM 589 O O . ILE A 1 78 ? -15.547 23.531 -47.312 1 48.38 78 ILE A O 1
ATOM 593 N N . MET A 1 79 ? -14.297 23.406 -45.469 1 47.28 79 MET A N 1
ATOM 594 C CA . MET A 1 79 ? -15.188 22.5 -44.781 1 47.28 79 MET A CA 1
ATOM 595 C C . MET A 1 79 ? -16.5 23.188 -44.406 1 47.28 79 MET A C 1
ATOM 597 O O . MET A 1 79 ? -17.562 22.562 -44.438 1 47.28 79 MET A O 1
ATOM 601 N N . GLU A 1 80 ? -16.484 24.359 -43.969 1 45.5 80 GLU A N 1
ATOM 602 C CA . GLU A 1 80 ? -17.688 25.094 -43.594 1 45.5 80 GLU A CA 1
ATOM 603 C C . GLU A 1 80 ? -18.625 25.297 -44.781 1 45.5 80 GLU A C 1
ATOM 605 O O . GLU A 1 80 ? -19.828 25.469 -44.594 1 45.5 80 GLU A O 1
ATOM 610 N N . GLN A 1 81 ? -18.172 25.312 -46.031 1 38.28 81 GLN A N 1
ATOM 611 C CA . GLN A 1 81 ? -19 25.562 -47.219 1 38.28 81 GLN A CA 1
ATOM 612 C C . GLN A 1 81 ? -19.734 24.312 -47.656 1 38.28 81 GLN A C 1
ATOM 614 O O . GLN A 1 81 ? -20.578 24.344 -48.531 1 38.28 81 GLN A O 1
ATOM 619 N N . GLN A 1 82 ? -19.375 23.078 -47.344 1 37.22 82 GLN A N 1
ATOM 620 C CA . GLN A 1 82 ? -20.016 21.906 -47.906 1 37.22 82 GLN A CA 1
ATOM 621 C C . GLN A 1 82 ? -21.328 21.594 -47.188 1 37.22 82 GLN A C 1
ATOM 623 O O . GLN A 1 82 ? -21.375 20.781 -46.25 1 37.22 82 GLN A O 1
ATOM 628 N N . GLY A 1 83 ? -22.172 22.578 -46.812 1 32.69 83 GLY A N 1
ATOM 629 C CA . GLY A 1 83 ? -23.516 22.312 -46.281 1 32.69 83 GLY A CA 1
ATOM 630 C C . GLY A 1 83 ? -24.312 21.344 -47.094 1 32.69 83 GLY A C 1
ATOM 631 O O . GLY A 1 83 ? -24.828 20.359 -46.594 1 32.69 83 GLY A O 1
ATOM 632 N N . GLY A 1 84 ? -25.297 21.719 -48.094 1 27.27 84 GLY A N 1
ATOM 633 C CA . GLY A 1 84 ? -26.578 21.188 -48.531 1 27.27 84 GLY A CA 1
ATOM 634 C C . GLY A 1 84 ? -26.422 20.078 -49.562 1 27.27 84 GLY A C 1
ATOM 635 O O . GLY A 1 84 ? -27.391 19.359 -49.844 1 27.27 84 GLY A O 1
ATOM 636 N N . ILE A 1 85 ? -25.828 20.25 -50.875 1 25.67 85 ILE A N 1
ATOM 637 C CA . ILE A 1 85 ? -26.312 19.812 -52.188 1 25.67 85 ILE A CA 1
ATOM 638 C C . ILE A 1 85 ? -26.156 18.297 -52.312 1 25.67 85 ILE A C 1
ATOM 640 O O . ILE A 1 85 ? -25.203 17.719 -51.812 1 25.67 85 ILE A O 1
ATOM 644 N N . SER A 1 86 ? -27.172 17.672 -53.219 1 23.86 86 SER A N 1
ATOM 645 C CA . SER A 1 86 ? -27.859 16.5 -53.719 1 23.86 86 SER A CA 1
ATOM 646 C C . SER A 1 86 ? -26.891 15.516 -54.375 1 23.86 86 SER A C 1
ATOM 648 O O . SER A 1 86 ? -25.922 15.93 -55.031 1 23.86 86 SER A O 1
ATOM 650 N N . LEU A 1 87 ? -27 14.25 -54.25 1 23.09 87 LEU A N 1
ATOM 651 C CA . LEU A 1 87 ? -26.281 13.023 -54.562 1 23.09 87 LEU A CA 1
ATOM 652 C C . LEU A 1 87 ? -26.406 12.68 -56.031 1 23.09 87 LEU A C 1
ATOM 654 O O . LEU A 1 87 ? -25.984 11.609 -56.469 1 23.09 87 LEU A O 1
ATOM 658 N N . PRO A 1 88 ? -26.953 13.414 -57.062 1 20.72 88 PRO A N 1
ATOM 659 C CA . PRO A 1 88 ? -27.562 12.641 -58.125 1 20.72 88 PRO A CA 1
ATOM 660 C C . PRO A 1 88 ? -26.609 11.633 -58.75 1 20.72 88 PRO A C 1
ATOM 662 O O . PRO A 1 88 ? -25.391 11.758 -58.594 1 20.72 88 PRO A O 1
ATOM 665 N N . LEU A 1 89 ? -27.25 10.594 -59.844 1 20.77 89 LEU A N 1
ATOM 666 C CA . LEU A 1 89 ? -27.562 9.328 -60.5 1 20.77 89 LEU A CA 1
ATOM 667 C C . LEU A 1 89 ? -26.625 9.078 -61.656 1 20.77 89 LEU A C 1
ATOM 669 O O . LEU A 1 89 ? -26.062 7.988 -61.781 1 20.77 89 LEU A O 1
ATOM 673 N N . SER A 1 90 ? -26.844 9.805 -62.906 1 18.03 90 SER A N 1
ATOM 674 C CA . SER A 1 90 ? -27.141 9.258 -64.25 1 18.03 90 SER A CA 1
ATOM 675 C C . SER A 1 90 ? -25.844 8.898 -65 1 18.03 90 SER A C 1
ATOM 677 O O . SER A 1 90 ? -25.719 7.785 -65.5 1 18.03 90 SER A O 1
ATOM 679 N N . ASP A 1 91 ? -25.359 9.742 -65.938 1 17.52 91 ASP A N 1
ATOM 680 C CA . ASP A 1 91 ? -25.609 9.656 -67.375 1 17.52 91 ASP A CA 1
ATOM 681 C C . ASP A 1 91 ? -24.453 8.938 -68.062 1 17.52 91 ASP A C 1
ATOM 683 O O . ASP A 1 91 ? -24.688 8.023 -68.875 1 17.52 91 ASP A O 1
ATOM 687 N N . GLY A 1 92 ? -23.281 9.531 -68.375 1 16.73 92 GLY A N 1
ATOM 688 C CA . GLY A 1 92 ? -22.891 9.781 -69.812 1 16.73 92 GLY A CA 1
ATOM 689 C C . GLY A 1 92 ? -22.156 8.617 -70.438 1 16.73 92 GLY A C 1
ATOM 690 O O . GLY A 1 92 ? -21.547 7.805 -69.688 1 16.73 92 GLY A O 1
ATOM 691 N N . SER A 1 93 ? -22.266 8.43 -71.812 1 18.88 93 SER A N 1
ATOM 692 C CA . SER A 1 93 ? -22.219 7.688 -73.062 1 18.88 93 SER A CA 1
ATOM 693 C C . SER A 1 93 ? -20.781 7.488 -73.5 1 18.88 93 SER A C 1
ATOM 695 O O . SER A 1 93 ? -20.547 6.91 -74.562 1 18.88 93 SER A O 1
ATOM 697 N N . LEU A 1 94 ? -19.797 8.266 -73.125 1 17.02 94 LEU A N 1
ATOM 698 C CA . LEU A 1 94 ? -18.953 8.531 -74.312 1 17.02 94 LEU A CA 1
ATOM 699 C C . LEU A 1 94 ? -18.344 7.238 -74.875 1 17.02 94 LEU A C 1
ATOM 701 O O . LEU A 1 94 ? -17.922 6.375 -74.062 1 17.02 94 LEU A O 1
ATOM 705 N N . SER A 1 95 ? -18.281 7.102 -76.188 1 17.34 95 SER A N 1
ATOM 706 C CA . SER A 1 95 ? -18.234 6.188 -77.312 1 17.34 95 SER A CA 1
ATOM 707 C C . SER A 1 95 ? -16.844 5.574 -77.5 1 17.34 95 SER A C 1
ATOM 709 O O . SER A 1 95 ? -16.719 4.414 -77.875 1 17.34 95 SER A O 1
ATOM 711 N N . PRO A 1 96 ? -15.711 6.379 -77.625 1 17.73 96 PRO A N 1
ATOM 712 C CA . PRO A 1 96 ? -15.102 6.262 -78.938 1 17.73 96 PRO A CA 1
ATOM 713 C C . PRO A 1 96 ? -14.391 4.922 -79.125 1 17.73 96 PRO A C 1
ATOM 715 O O . PRO A 1 96 ? -14.117 4.211 -78.188 1 17.73 96 PRO A O 1
ATOM 718 N N . GLU A 1 97 ? -13.469 4.91 -80.25 1 17.44 97 GLU A N 1
ATOM 719 C CA . GLU A 1 97 ? -13.023 4.16 -81.438 1 17.44 97 GLU A CA 1
ATOM 720 C C . GLU A 1 97 ? -11.898 3.191 -81.062 1 17.44 97 GLU A C 1
ATOM 722 O O . GLU A 1 97 ? -11.25 3.338 -80 1 17.44 97 GLU A O 1
ATOM 727 N N . ASN A 1 98 ? -11.047 2.902 -82.125 1 17.44 98 ASN A N 1
ATOM 728 C CA . ASN A 1 98 ? -10.625 1.716 -82.875 1 17.44 98 ASN A CA 1
ATOM 729 C C . ASN A 1 98 ? -9.328 1.138 -82.312 1 17.44 98 ASN A C 1
ATOM 731 O O . ASN A 1 98 ? -9.25 -0.059 -82.062 1 17.44 98 ASN A O 1
ATOM 735 N N . THR A 1 99 ? -8.07 1.679 -82.75 1 18.41 99 THR A N 1
ATOM 736 C CA . THR A 1 99 ? -7.23 0.927 -83.688 1 18.41 99 THR A CA 1
ATOM 737 C C . THR A 1 99 ? -6.254 0.031 -82.938 1 18.41 99 THR A C 1
ATOM 739 O O . THR A 1 99 ? -5.98 0.26 -81.75 1 18.41 99 THR A O 1
ATOM 742 N N . GLN A 1 100 ? -5.035 -0.412 -83.688 1 17.95 100 GLN A N 1
ATOM 743 C CA . GLN A 1 100 ? -4.457 -1.71 -84 1 17.95 100 GLN A CA 1
ATOM 744 C C . GLN A 1 100 ? -3.361 -2.088 -83 1 17.95 100 GLN A C 1
ATOM 746 O O . GLN A 1 100 ? -3.322 -3.219 -82.562 1 17.95 100 GLN A O 1
ATOM 751 N N . PRO A 1 101 ? -2.178 -1.344 -83 1 20.16 101 PRO A N 1
ATOM 752 C CA . PRO A 1 101 ? -0.933 -2.006 -83.438 1 20.16 101 PRO A CA 1
ATOM 753 C C . PRO A 1 101 ? -0.276 -2.766 -82.25 1 20.16 101 PRO A C 1
ATOM 755 O O . PRO A 1 101 ? -0.53 -2.461 -81.125 1 20.16 101 PRO A O 1
ATOM 758 N N . CYS A 1 102 ? 0.67 -3.691 -82.5 1 19.42 102 CYS A N 1
ATOM 759 C CA . CYS A 1 102 ? 1.175 -4.973 -82 1 19.42 102 CYS A CA 1
ATOM 760 C C . CYS A 1 102 ? 2.207 -4.77 -80.938 1 19.42 102 CYS A C 1
ATOM 762 O O . CYS A 1 102 ? 2.318 -5.59 -80 1 19.42 102 CYS A O 1
ATOM 764 N N . SER A 1 103 ? 3.176 -3.814 -81.125 1 19.27 103 SER A N 1
ATOM 765 C CA . SER A 1 103 ? 4.527 -4.367 -81.062 1 19.27 103 SER A CA 1
ATOM 766 C C . SER A 1 103 ? 4.93 -4.754 -79.688 1 19.27 103 SER A C 1
ATOM 768 O O . SER A 1 103 ? 4.293 -4.344 -78.688 1 19.27 103 SER A O 1
ATOM 770 N N . PRO A 1 104 ? 6.332 -4.57 -79.375 1 21.36 104 PRO A N 1
ATOM 771 C CA . PRO A 1 104 ? 7.41 -5.473 -79 1 21.36 104 PRO A CA 1
ATOM 772 C C . PRO A 1 104 ? 7.535 -5.578 -77.438 1 21.36 104 PRO A C 1
ATOM 774 O O . PRO A 1 104 ? 6.852 -4.855 -76.75 1 21.36 104 PRO A O 1
ATOM 777 N N . ASP A 1 105 ? 8.805 -5.262 -76.875 1 22.77 105 ASP A N 1
ATOM 778 C CA . ASP A 1 105 ? 9.883 -5.891 -76.125 1 22.77 105 ASP A CA 1
ATOM 779 C C . ASP A 1 105 ? 9.859 -5.441 -74.688 1 22.77 105 ASP A C 1
ATOM 781 O O . ASP A 1 105 ? 10.25 -4.316 -74.375 1 22.77 105 ASP A O 1
ATOM 785 N N . GLY A 1 106 ? 8.922 -5.66 -73.875 1 21.84 106 GLY A N 1
ATOM 786 C CA . GLY A 1 106 ? 8.625 -4.91 -72.688 1 21.84 106 GLY A CA 1
ATOM 787 C C . GLY A 1 106 ? 9.57 -5.219 -71.5 1 21.84 106 GLY A C 1
ATOM 788 O O . GLY A 1 106 ? 9.609 -6.348 -71.062 1 21.84 106 GLY A O 1
ATOM 789 N N . GLU A 1 107 ? 10.805 -4.562 -71.5 1 22.95 107 GLU A N 1
ATOM 790 C CA . GLU A 1 107 ? 11.906 -4.781 -70.562 1 22.95 107 GLU A CA 1
ATOM 791 C C . GLU A 1 107 ? 11.453 -4.57 -69.125 1 22.95 107 GLU A C 1
ATOM 793 O O . GLU A 1 107 ? 11.023 -3.475 -68.75 1 22.95 107 GLU A O 1
ATOM 798 N N . ASN A 1 108 ? 10.922 -5.512 -68.5 1 22.59 108 ASN A N 1
ATOM 799 C CA . ASN A 1 108 ? 10.188 -5.516 -67.25 1 22.59 108 ASN A CA 1
ATOM 800 C C . ASN A 1 108 ? 11.102 -5.223 -66.062 1 22.59 108 ASN A C 1
ATOM 802 O O . ASN A 1 108 ? 11.867 -6.086 -65.625 1 22.59 108 ASN A O 1
ATOM 806 N N . THR A 1 109 ? 11.781 -4.004 -66.125 1 22 109 THR A N 1
ATOM 807 C CA . THR A 1 109 ? 12.727 -3.682 -65.062 1 22 109 THR A CA 1
ATOM 808 C C . THR A 1 109 ? 12.047 -3.76 -63.688 1 22 109 THR A C 1
ATOM 810 O O . THR A 1 109 ? 11.031 -3.107 -63.438 1 22 109 THR A O 1
ATOM 813 N N . ASP A 1 110 ? 12.266 -4.82 -62.938 1 21.81 110 ASP A N 1
ATOM 814 C CA . ASP A 1 110 ? 11.773 -5.266 -61.656 1 21.81 110 ASP A CA 1
ATOM 815 C C . ASP A 1 110 ? 12.086 -4.242 -60.562 1 21.81 110 ASP A C 1
ATOM 817 O O . ASP A 1 110 ? 13.234 -4.105 -60.125 1 21.81 110 ASP A O 1
ATOM 821 N N . LYS A 1 111 ? 11.656 -2.895 -60.719 1 25.17 111 LYS A N 1
ATOM 822 C CA . LYS A 1 111 ? 11.914 -1.881 -59.719 1 25.17 111 LYS A CA 1
ATOM 823 C C . LYS A 1 111 ? 11.414 -2.334 -58.344 1 25.17 111 LYS A C 1
ATOM 825 O O . LYS A 1 111 ? 10.211 -2.553 -58.156 1 25.17 111 LYS A O 1
ATOM 830 N N . SER A 1 112 ? 12.266 -3.123 -57.656 1 24.28 112 SER A N 1
ATOM 831 C CA . SER A 1 112 ? 12.125 -3.559 -56.25 1 24.28 112 SER A CA 1
ATOM 832 C C . SER A 1 112 ? 11.703 -2.406 -55.344 1 24.28 112 SER A C 1
ATOM 834 O O . SER A 1 112 ? 12.383 -1.381 -55.281 1 24.28 112 SER A O 1
ATOM 836 N N . LEU A 1 113 ? 10.438 -2.09 -55.344 1 24.5 113 LEU A N 1
ATOM 837 C CA . LEU A 1 113 ? 9.773 -1.098 -54.5 1 24.5 113 LEU A CA 1
ATOM 838 C C . LEU A 1 113 ? 10.172 -1.275 -53.062 1 24.5 113 LEU A C 1
ATOM 840 O O . LEU A 1 113 ? 9.828 -2.281 -52.438 1 24.5 113 LEU A O 1
ATOM 844 N N . GLU A 1 114 ? 11.398 -0.919 -52.719 1 23.28 114 GLU A N 1
ATOM 845 C CA . GLU A 1 114 ? 11.867 -0.768 -51.344 1 23.28 114 GLU A CA 1
ATOM 846 C C . GLU A 1 114 ? 10.914 0.097 -50.531 1 23.28 114 GLU A C 1
ATOM 848 O O . GLU A 1 114 ? 10.867 1.316 -50.719 1 23.28 114 GLU A O 1
ATOM 853 N N . ARG A 1 115 ? 9.703 -0.359 -50.375 1 24.78 115 ARG A N 1
ATOM 854 C CA . ARG A 1 115 ? 8.844 0.303 -49.375 1 24.78 115 ARG A CA 1
ATOM 855 C C . ARG A 1 115 ? 9.578 0.51 -48.062 1 24.78 115 ARG A C 1
ATOM 857 O O . ARG A 1 115 ? 9.836 -0.45 -47.344 1 24.78 115 ARG A O 1
ATOM 864 N N . ARG A 1 116 ? 10.453 1.43 -48.062 1 24.94 116 ARG A N 1
ATOM 865 C CA . ARG A 1 116 ? 11.016 1.955 -46.812 1 24.94 116 ARG A CA 1
ATOM 866 C C . ARG A 1 116 ? 9.922 2.242 -45.781 1 24.94 116 ARG A C 1
ATOM 868 O O . ARG A 1 116 ? 9.078 3.113 -46 1 24.94 116 ARG A O 1
ATOM 875 N N . THR A 1 117 ? 9.492 1.156 -45.156 1 26.86 117 THR A N 1
ATOM 876 C CA . THR A 1 117 ? 8.719 1.36 -43.938 1 26.86 117 THR A CA 1
ATOM 877 C C . THR A 1 117 ? 9.359 2.432 -43.062 1 26.86 117 THR A C 1
ATOM 879 O O . THR A 1 117 ? 10.508 2.295 -42.625 1 26.86 117 THR A O 1
ATOM 882 N N . SER A 1 118 ? 9.195 3.674 -43.438 1 27.92 118 SER A N 1
ATOM 883 C CA . SER A 1 118 ? 9.516 4.773 -42.531 1 27.92 118 SER A CA 1
ATOM 884 C C . SER A 1 118 ? 9.133 4.438 -41.094 1 27.92 118 SER A C 1
ATOM 886 O O . SER A 1 118 ? 7.961 4.238 -40.781 1 27.92 118 SER A O 1
ATOM 888 N N . LEU A 1 119 ? 9.875 3.598 -40.438 1 27.75 119 LEU A N 1
ATOM 889 C CA . LEU A 1 119 ? 9.828 3.547 -38.969 1 27.75 119 LEU A CA 1
ATOM 890 C C . LEU A 1 119 ? 9.719 4.949 -38.375 1 27.75 119 LEU A C 1
ATOM 892 O O . LEU A 1 119 ? 10.594 5.789 -38.594 1 27.75 119 LEU A O 1
ATOM 896 N N . ALA A 1 120 ? 8.617 5.5 -38.375 1 30.73 120 ALA A N 1
ATOM 897 C CA . ALA A 1 120 ? 8.344 6.672 -37.562 1 30.73 120 ALA A CA 1
ATOM 898 C C . ALA A 1 120 ? 9.188 6.648 -36.281 1 30.73 120 ALA A C 1
ATOM 900 O O . ALA A 1 120 ? 9.133 5.688 -35.531 1 30.73 120 ALA A O 1
ATOM 901 N N . SER A 1 121 ? 10.367 7.234 -36.281 1 31.89 121 SER A N 1
ATOM 902 C CA . SER A 1 121 ? 11.188 7.57 -35.125 1 31.89 121 SER A CA 1
ATOM 903 C C . SER A 1 121 ? 10.328 7.891 -33.906 1 31.89 121 SER A C 1
ATOM 905 O O . SER A 1 121 ? 9.344 8.633 -34 1 31.89 121 SER A O 1
ATOM 907 N N . ILE A 1 122 ? 10.117 7.059 -33.031 1 34.62 122 ILE A N 1
ATOM 908 C CA . ILE A 1 122 ? 9.766 7.445 -31.672 1 34.62 122 ILE A CA 1
ATOM 909 C C . ILE A 1 122 ? 10.477 8.75 -31.312 1 34.62 122 ILE A C 1
ATOM 911 O O . ILE A 1 122 ? 11.695 8.766 -31.125 1 34.62 122 ILE A O 1
ATOM 915 N N . SER A 1 123 ? 10.383 9.805 -32.062 1 32.16 123 SER A N 1
ATOM 916 C CA . SER A 1 123 ? 10.891 11.086 -31.594 1 32.16 123 SER A CA 1
ATOM 917 C C . SER A 1 123 ? 10.797 11.195 -30.078 1 32.16 123 SER A C 1
ATOM 919 O O . SER A 1 123 ? 9.695 11.188 -29.516 1 32.16 123 SER A O 1
ATOM 921 N N . SER A 1 124 ? 11.727 10.695 -29.391 1 38.12 124 SER A N 1
ATOM 922 C CA . SER A 1 124 ? 11.984 11.211 -28.047 1 38.12 124 SER A CA 1
ATOM 923 C C . SER A 1 124 ? 11.656 12.695 -27.953 1 38.12 124 SER A C 1
ATOM 925 O O . SER A 1 124 ? 12.32 13.523 -28.594 1 38.12 124 SER A O 1
ATOM 927 N N . SER A 1 125 ? 10.547 13.188 -28.141 1 39.19 125 SER A N 1
ATOM 928 C CA . SER A 1 125 ? 10.297 14.594 -27.828 1 39.19 125 SER A CA 1
ATOM 929 C C . SER A 1 125 ? 11.352 15.141 -26.859 1 39.19 125 SER A C 1
ATOM 931 O O . SER A 1 125 ? 11.414 14.719 -25.703 1 39.19 125 SER A O 1
ATOM 933 N N . ILE A 1 126 ? 12.477 15.445 -27.328 1 39.38 126 ILE A N 1
ATOM 934 C CA . ILE A 1 126 ? 13.453 16.219 -26.562 1 39.38 126 ILE A CA 1
ATOM 935 C C . ILE A 1 126 ? 12.734 17.203 -25.656 1 39.38 126 ILE A C 1
ATOM 937 O O . ILE A 1 126 ? 12.156 18.188 -26.125 1 39.38 126 ILE A O 1
ATOM 941 N N . GLN A 1 127 ? 12.07 16.797 -24.656 1 51.88 127 GLN A N 1
ATOM 942 C CA . GLN A 1 127 ? 11.367 17.609 -23.656 1 51.88 127 GLN A CA 1
ATOM 943 C C . GLN A 1 127 ? 12.273 18.703 -23.094 1 51.88 127 GLN A C 1
ATOM 945 O O . GLN A 1 127 ? 13.305 18.422 -22.5 1 51.88 127 GLN A O 1
ATOM 950 N N . VAL A 1 128 ? 12.266 19.891 -23.734 1 53.81 128 VAL A N 1
ATOM 951 C CA . VAL A 1 128 ? 12.945 21.047 -23.172 1 53.81 128 VAL A CA 1
ATOM 952 C C . VAL A 1 128 ? 12.609 21.188 -21.688 1 53.81 128 VAL A C 1
ATOM 954 O O . VAL A 1 128 ? 11.438 21.281 -21.312 1 53.81 128 VAL A O 1
ATOM 957 N N . PRO A 1 129 ? 13.617 21 -20.922 1 68.75 129 PRO A N 1
ATOM 958 C CA . PRO A 1 129 ? 13.391 21.156 -19.484 1 68.75 129 PRO A CA 1
ATOM 959 C C . PRO A 1 129 ? 12.844 22.531 -19.125 1 68.75 129 PRO A C 1
ATOM 961 O O . PRO A 1 129 ? 13.211 23.531 -19.766 1 68.75 129 PRO A O 1
ATOM 964 N N . TYR A 1 130 ? 11.719 22.641 -18.547 1 80.69 130 TYR A N 1
ATOM 965 C CA . TYR A 1 130 ? 11.227 23.891 -17.984 1 80.69 130 TYR A CA 1
ATOM 966 C C . TYR A 1 130 ? 12.273 24.531 -17.078 1 80.69 130 TYR A C 1
ATOM 968 O O . TYR A 1 130 ? 12.641 23.969 -16.047 1 80.69 130 TYR A O 1
ATOM 976 N N . VAL A 1 131 ? 12.906 25.594 -17.609 1 85.56 131 VAL A N 1
ATOM 977 C CA . VAL A 1 131 ? 13.969 26.234 -16.844 1 85.56 131 VAL A CA 1
ATOM 978 C C . VAL A 1 131 ? 13.438 27.516 -16.188 1 85.56 131 VAL A C 1
ATOM 980 O O . VAL A 1 131 ? 12.703 28.281 -16.812 1 85.56 131 VAL A O 1
ATOM 983 N N . ILE A 1 132 ? 13.742 27.625 -14.922 1 90.06 132 ILE A N 1
ATOM 984 C CA . ILE A 1 132 ? 13.359 28.797 -14.141 1 90.06 132 ILE A CA 1
ATOM 985 C C . ILE A 1 132 ? 14.594 29.641 -13.859 1 90.06 132 ILE A C 1
ATOM 987 O O . ILE A 1 132 ? 15.695 29.125 -13.672 1 90.06 132 ILE A O 1
ATOM 991 N N . PRO A 1 133 ? 14.398 31.016 -13.844 1 91.56 133 PRO A N 1
ATOM 992 C CA . PRO A 1 133 ? 15.523 31.891 -13.539 1 91.56 133 PRO A CA 1
ATOM 993 C C . PRO A 1 133 ? 16.141 31.625 -12.164 1 91.56 133 PRO A C 1
ATOM 995 O O . PRO A 1 133 ? 15.43 31.203 -11.242 1 91.56 133 PRO A O 1
ATOM 998 N N . GLU A 1 134 ? 17.438 32 -12.047 1 92.88 134 GLU A N 1
ATOM 999 C CA . GLU A 1 134 ? 18.188 31.703 -10.836 1 92.88 134 GLU A CA 1
ATOM 1000 C C . GLU A 1 134 ? 17.641 32.469 -9.633 1 92.88 134 GLU A C 1
ATOM 1002 O O . GLU A 1 134 ? 17.578 31.922 -8.523 1 92.88 134 GLU A O 1
ATOM 1007 N N . LEU A 1 135 ? 17.219 33.656 -9.812 1 92.44 135 LEU A N 1
ATOM 1008 C CA . LEU A 1 135 ? 16.672 34.438 -8.719 1 92.44 135 LEU A CA 1
ATOM 1009 C C . LEU A 1 135 ? 15.367 33.844 -8.203 1 92.44 135 LEU A C 1
ATOM 1011 O O . LEU A 1 135 ? 15.109 33.844 -7 1 92.44 135 LEU A O 1
ATOM 1015 N N . VAL A 1 136 ? 14.617 33.375 -9.156 1 94.06 136 VAL A N 1
ATOM 1016 C CA . VAL A 1 136 ? 13.352 32.75 -8.789 1 94.06 136 VAL A CA 1
ATOM 1017 C C . VAL A 1 136 ? 13.625 31.438 -8.039 1 94.06 136 VAL A C 1
ATOM 1019 O O . VAL A 1 136 ? 12.93 31.125 -7.066 1 94.06 136 VAL A O 1
ATOM 1022 N N . LYS A 1 137 ? 14.625 30.719 -8.492 1 94.94 137 LYS A N 1
ATOM 1023 C CA . LYS A 1 137 ? 15.016 29.484 -7.789 1 94.94 137 LYS A CA 1
ATOM 1024 C C . LYS A 1 137 ? 15.359 29.781 -6.332 1 94.94 137 LYS A C 1
ATOM 1026 O O . LYS A 1 137 ? 14.898 29.078 -5.43 1 94.94 137 LYS A O 1
ATOM 1031 N N . ALA A 1 138 ? 16.141 30.812 -6.16 1 95.25 138 ALA A N 1
ATOM 1032 C CA . ALA A 1 138 ? 16.578 31.188 -4.812 1 95.25 138 ALA A CA 1
ATOM 1033 C C . ALA A 1 138 ? 15.383 31.578 -3.943 1 95.25 138 ALA A C 1
ATOM 1035 O O . ALA A 1 138 ? 15.32 31.203 -2.766 1 95.25 138 ALA A O 1
ATOM 1036 N N . ASP A 1 139 ? 14.492 32.312 -4.535 1 95.44 139 ASP A N 1
ATOM 1037 C CA . ASP A 1 139 ? 13.297 32.719 -3.812 1 95.44 139 ASP A CA 1
ATOM 1038 C C . ASP A 1 139 ? 12.453 31.5 -3.416 1 95.44 139 ASP A C 1
ATOM 1040 O O . ASP A 1 139 ? 11.938 31.438 -2.299 1 95.44 139 ASP A O 1
ATOM 1044 N N . LEU A 1 140 ? 12.32 30.594 -4.34 1 96.88 140 LEU A N 1
ATOM 1045 C CA . LEU A 1 140 ? 11.508 29.406 -4.09 1 96.88 140 LEU A CA 1
ATOM 1046 C C . LEU A 1 140 ? 12.172 28.516 -3.051 1 96.88 140 LEU A C 1
ATOM 1048 O O . LEU A 1 140 ? 11.484 27.891 -2.232 1 96.88 140 LEU A O 1
ATOM 1052 N N . ASP A 1 141 ? 13.492 28.406 -3.105 1 97.31 141 ASP A N 1
ATOM 1053 C CA . ASP A 1 141 ? 14.203 27.672 -2.068 1 97.31 141 ASP A CA 1
ATOM 1054 C C . ASP A 1 141 ? 13.93 28.266 -0.687 1 97.31 141 ASP A C 1
ATOM 1056 O O . ASP A 1 141 ? 13.664 27.531 0.265 1 97.31 141 ASP A O 1
ATOM 1060 N N . GLN A 1 142 ? 14 29.531 -0.616 1 96 142 GLN A N 1
ATOM 1061 C CA . GLN A 1 142 ? 13.75 30.203 0.652 1 96 142 GLN A CA 1
ATOM 1062 C C . GLN A 1 142 ? 12.312 30.016 1.111 1 96 142 GLN A C 1
ATOM 1064 O O . GLN A 1 142 ? 12.062 29.734 2.289 1 96 142 GLN A O 1
ATOM 1069 N N . LEU A 1 143 ? 11.453 30.156 0.187 1 95.25 143 LEU A N 1
ATOM 1070 C CA . LEU A 1 143 ? 10.039 29.969 0.5 1 95.25 143 LEU A CA 1
ATOM 1071 C C . LEU A 1 143 ? 9.773 28.562 1 1 95.25 143 LEU A C 1
ATOM 1073 O O . LEU A 1 143 ? 8.984 28.359 1.926 1 95.25 143 LEU A O 1
ATOM 1077 N N . TYR A 1 144 ? 10.367 27.609 0.357 1 97.19 144 TYR A N 1
ATOM 1078 C CA . TYR A 1 144 ? 10.188 26.234 0.782 1 97.19 144 TYR A CA 1
ATOM 1079 C C . TYR A 1 144 ? 10.594 26.047 2.242 1 97.19 144 TYR A C 1
ATOM 1081 O O . TYR A 1 144 ? 9.828 25.516 3.041 1 97.19 144 TYR A O 1
ATOM 1089 N N . PHE A 1 145 ? 11.773 26.453 2.625 1 96.44 145 PHE A N 1
ATOM 1090 C CA . PHE A 1 145 ? 12.289 26.203 3.965 1 96.44 145 PHE A CA 1
ATOM 1091 C C . PHE A 1 145 ? 11.57 27.062 4.996 1 96.44 145 PHE A C 1
ATOM 1093 O O . PHE A 1 145 ? 11.492 26.703 6.172 1 96.44 145 PHE A O 1
ATOM 1100 N N . GLU A 1 146 ? 10.891 28.094 4.594 1 92.94 146 GLU A N 1
ATOM 1101 C CA . GLU A 1 146 ? 10.18 28.984 5.512 1 92.94 146 GLU A CA 1
ATOM 1102 C C . GLU A 1 146 ? 8.75 28.516 5.738 1 92.94 146 GLU A C 1
ATOM 1104 O O . GLU A 1 146 ? 8.234 28.594 6.855 1 92.94 146 GLU A O 1
ATOM 1109 N N . ARG A 1 147 ? 8.172 28 4.668 1 92.31 147 ARG A N 1
ATOM 1110 C CA . ARG A 1 147 ? 6.73 27.797 4.758 1 92.31 147 ARG A CA 1
ATOM 1111 C C . ARG A 1 147 ? 6.391 26.312 4.641 1 92.31 147 ARG A C 1
ATOM 1113 O O . ARG A 1 147 ? 5.422 25.844 5.238 1 92.31 147 ARG A O 1
ATOM 1120 N N . VAL A 1 148 ? 7.094 25.562 3.811 1 95.5 148 VAL A N 1
ATOM 1121 C CA . VAL A 1 148 ? 6.766 24.172 3.539 1 95.5 148 VAL A CA 1
ATOM 1122 C C . VAL A 1 148 ? 7.445 23.266 4.57 1 95.5 148 VAL A C 1
ATOM 1124 O O . VAL A 1 148 ? 6.797 22.406 5.176 1 95.5 148 VAL A O 1
ATOM 1127 N N . HIS A 1 149 ? 8.688 23.5 4.828 1 95.56 149 HIS A N 1
ATOM 1128 C CA . HIS A 1 149 ? 9.508 22.594 5.629 1 95.56 149 HIS A CA 1
ATOM 1129 C C . HIS A 1 149 ? 8.961 22.469 7.047 1 95.56 149 HIS A C 1
ATOM 1131 O O . HIS A 1 149 ? 9.016 21.391 7.637 1 95.56 149 HIS A O 1
ATOM 1137 N N . PRO A 1 150 ? 8.422 23.484 7.652 1 92.69 150 PRO A N 1
ATOM 1138 C CA . PRO A 1 150 ? 7.863 23.312 9 1 92.69 150 PRO A CA 1
ATOM 1139 C C . PRO A 1 150 ? 6.703 22.328 9.039 1 92.69 150 PRO A C 1
ATOM 1141 O O . PRO A 1 150 ? 6.441 21.719 10.078 1 92.69 150 PRO A O 1
ATOM 1144 N N . LEU A 1 151 ? 6.074 22.188 7.918 1 94.31 151 LEU A N 1
ATOM 1145 C CA . LEU A 1 151 ? 4.934 21.281 7.828 1 94.31 151 LEU A CA 1
ATOM 1146 C C . LEU A 1 151 ? 5.371 19.906 7.332 1 94.31 151 LEU A C 1
ATOM 1148 O O . LEU A 1 151 ? 4.734 18.906 7.645 1 94.31 151 LEU A O 1
ATOM 1152 N N . ILE A 1 152 ? 6.398 19.922 6.516 1 97.19 152 ILE A N 1
ATOM 1153 C CA . ILE A 1 152 ? 6.973 18.703 5.93 1 97.19 152 ILE A CA 1
ATOM 1154 C C . ILE A 1 152 ? 8.484 18.703 6.156 1 97.19 152 ILE A C 1
ATOM 1156 O O . ILE A 1 152 ? 9.258 18.891 5.219 1 97.19 152 ILE A O 1
ATOM 1160 N N . PRO A 1 153 ? 8.883 18.375 7.352 1 97.5 153 PRO A N 1
ATOM 1161 C CA . PRO A 1 153 ? 10.281 18.531 7.746 1 97.5 153 PRO A CA 1
ATOM 1162 C C . PRO A 1 153 ? 11.148 17.344 7.352 1 97.5 153 PRO A C 1
ATOM 1164 O O . PRO A 1 153 ? 11.688 16.641 8.219 1 97.5 153 PRO A O 1
ATOM 1167 N N . VAL A 1 154 ? 11.5 17.172 6.07 1 98.19 154 VAL A N 1
ATOM 1168 C CA . VAL A 1 154 ? 12.156 15.953 5.625 1 98.19 154 VAL A CA 1
ATOM 1169 C C . VAL A 1 154 ? 13.57 16.266 5.145 1 98.19 154 VAL A C 1
ATOM 1171 O O . VAL A 1 154 ? 14.391 15.359 4.965 1 98.19 154 VAL A O 1
ATOM 1174 N N . LEU A 1 155 ? 13.914 17.562 5 1 98.06 155 LEU A N 1
ATOM 1175 C CA . LEU A 1 155 ? 15.203 17.891 4.402 1 98.06 155 LEU A CA 1
ATOM 1176 C C . LEU A 1 155 ? 16.062 18.688 5.375 1 98.06 155 LEU A C 1
ATOM 1178 O O . LEU A 1 155 ? 15.555 19.5 6.145 1 98.06 155 LEU A O 1
ATOM 1182 N N . GLN A 1 156 ? 17.297 18.422 5.332 1 97.06 156 GLN A N 1
ATOM 1183 C CA . GLN A 1 156 ? 18.281 19.281 5.992 1 97.06 156 GLN A CA 1
ATOM 1184 C C . GLN A 1 156 ? 18.766 20.375 5.047 1 97.06 156 GLN A C 1
ATOM 1186 O O . GLN A 1 156 ? 19.234 20.078 3.941 1 97.06 156 GLN A O 1
ATOM 1191 N N . ARG A 1 157 ? 18.734 21.562 5.539 1 97.12 157 ARG A N 1
ATOM 1192 C CA . ARG A 1 157 ? 19 22.719 4.707 1 97.12 157 ARG A CA 1
ATOM 1193 C C . ARG A 1 157 ? 20.438 22.703 4.18 1 97.12 157 ARG A C 1
ATOM 1195 O O . ARG A 1 157 ? 20.672 22.891 2.982 1 97.12 157 ARG A O 1
ATOM 1202 N N . THR A 1 158 ? 21.391 22.422 4.988 1 95.88 158 THR A N 1
ATOM 1203 C CA . THR A 1 158 ? 22.797 22.453 4.609 1 95.88 158 THR A CA 1
ATOM 1204 C C . THR A 1 158 ? 23.094 21.375 3.568 1 95.88 158 THR A C 1
ATOM 1206 O O . THR A 1 158 ? 23.797 21.625 2.582 1 95.88 158 THR A O 1
ATOM 1209 N N . ARG A 1 159 ? 22.609 20.188 3.789 1 94.81 159 ARG A N 1
ATOM 1210 C CA . ARG A 1 159 ? 22.828 19.109 2.838 1 94.81 159 ARG A CA 1
ATOM 1211 C C . ARG A 1 159 ? 22.203 19.422 1.486 1 94.81 159 ARG A C 1
ATOM 1213 O O . ARG A 1 159 ? 22.812 19.188 0.44 1 94.81 159 ARG A O 1
ATOM 1220 N N . TYR A 1 160 ? 21.047 19.984 1.527 1 97 160 TYR A N 1
ATOM 1221 C CA . TYR A 1 160 ? 20.328 20.359 0.307 1 97 160 TYR A CA 1
ATOM 1222 C C . TYR A 1 160 ? 21.141 21.359 -0.505 1 97 160 TYR A C 1
ATOM 1224 O O . TYR A 1 160 ? 21.391 21.156 -1.696 1 97 160 TYR A O 1
ATOM 1232 N N . PHE A 1 161 ? 21.594 22.406 0.111 1 96.62 161 PHE A N 1
ATOM 1233 C CA . PHE A 1 161 ? 22.281 23.469 -0.625 1 96.62 161 PHE A CA 1
ATOM 1234 C C . PHE A 1 161 ? 23.672 23 -1.073 1 96.62 161 PHE A C 1
ATOM 1236 O O . PHE A 1 161 ? 24.172 23.453 -2.1 1 96.62 161 PHE A O 1
ATOM 1243 N N . THR A 1 162 ? 24.203 22.031 -0.321 1 94.5 162 THR A N 1
ATOM 1244 C CA . THR A 1 162 ? 25.5 21.484 -0.709 1 94.5 162 THR A CA 1
ATOM 1245 C C . THR A 1 162 ? 25.391 20.766 -2.051 1 94.5 162 THR A C 1
ATOM 1247 O O . THR A 1 162 ? 26.172 21.047 -2.967 1 94.5 162 THR A O 1
ATOM 1250 N N . TRP A 1 163 ? 24.406 19.812 -2.178 1 94 163 TRP A N 1
ATOM 1251 C CA . TRP A 1 163 ? 24.328 19.094 -3.441 1 94 163 TRP A CA 1
ATOM 1252 C C . TRP A 1 163 ? 23.625 19.922 -4.504 1 94 163 TRP A C 1
ATOM 1254 O O . TRP A 1 163 ? 23.859 19.75 -5.703 1 94 163 TRP A O 1
ATOM 1264 N N . ALA A 1 164 ? 22.75 20.891 -4.148 1 94.75 164 ALA A N 1
ATOM 1265 C CA . ALA A 1 164 ? 22.047 21.734 -5.105 1 94.75 164 ALA A CA 1
ATOM 1266 C C . ALA A 1 164 ? 23.016 22.625 -5.867 1 94.75 164 ALA A C 1
ATOM 1268 O O . ALA A 1 164 ? 22.781 22.969 -7.031 1 94.75 164 ALA A O 1
ATOM 1269 N N . LYS A 1 165 ? 24.062 23 -5.223 1 89.69 165 LYS A N 1
ATOM 1270 C CA . LYS A 1 165 ? 25.062 23.875 -5.836 1 89.69 165 LYS A CA 1
ATOM 1271 C C . LYS A 1 165 ? 26.141 23.062 -6.527 1 89.69 165 LYS A C 1
ATOM 1273 O O . LYS A 1 165 ? 27.016 23.625 -7.207 1 89.69 165 LYS A O 1
ATOM 1278 N N . GLY A 1 166 ? 26.047 21.844 -6.371 1 88.88 166 GLY A N 1
ATOM 1279 C CA . GLY A 1 166 ? 27.062 20.984 -6.98 1 88.88 166 GLY A CA 1
ATOM 1280 C C . GLY A 1 166 ? 26.953 20.922 -8.492 1 88.88 166 GLY A C 1
ATOM 1281 O O . GLY A 1 166 ? 25.891 21.219 -9.055 1 88.88 166 GLY A O 1
ATOM 1282 N N . PRO A 1 167 ? 28.031 20.562 -9.117 1 87.19 167 PRO A N 1
ATOM 1283 C CA . PRO A 1 167 ? 28.062 20.547 -10.578 1 87.19 167 PRO A CA 1
ATOM 1284 C C . PRO A 1 167 ? 27.266 19.391 -11.18 1 87.19 167 PRO A C 1
ATOM 1286 O O . PRO A 1 167 ? 26.734 19.516 -12.289 1 87.19 167 PRO A O 1
ATOM 1289 N N . SER A 1 168 ? 27.25 18.281 -10.547 1 90 168 SER A N 1
ATOM 1290 C CA . SER A 1 168 ? 26.547 17.109 -11.07 1 90 168 SER A CA 1
ATOM 1291 C C . SER A 1 168 ? 25.422 16.672 -10.125 1 90 168 SER A C 1
ATOM 1293 O O . SER A 1 168 ? 25.656 16.531 -8.922 1 90 168 SER A O 1
ATOM 1295 N N . LYS A 1 169 ? 24.219 16.688 -10.695 1 90 169 LYS A N 1
ATOM 1296 C CA . LYS A 1 169 ? 23.078 16.234 -9.914 1 90 169 LYS A CA 1
ATOM 1297 C C . LYS A 1 169 ? 22.391 15.047 -10.586 1 90 169 LYS A C 1
ATOM 1299 O O . LYS A 1 169 ? 22.281 15 -11.812 1 90 169 LYS A O 1
ATOM 1304 N N . SER A 1 170 ? 22.016 14.125 -9.719 1 89.56 170 SER A N 1
ATOM 1305 C CA . SER A 1 170 ? 21.203 13.016 -10.234 1 89.56 170 SER A CA 1
ATOM 1306 C C . SER A 1 170 ? 19.828 13.484 -10.672 1 89.56 170 SER A C 1
ATOM 1308 O O . SER A 1 170 ? 19.359 14.547 -10.25 1 89.56 170 SER A O 1
ATOM 1310 N N . ASP A 1 171 ? 19.141 12.727 -11.555 1 90.31 171 ASP A N 1
ATOM 1311 C CA . ASP A 1 171 ? 17.781 13.039 -11.984 1 90.31 171 ASP A CA 1
ATOM 1312 C C . ASP A 1 171 ? 16.828 13.141 -10.789 1 90.31 171 ASP A C 1
ATOM 1314 O O . ASP A 1 171 ? 15.93 13.977 -10.773 1 90.31 171 ASP A O 1
ATOM 1318 N N . SER A 1 172 ? 17.047 12.32 -9.82 1 93 172 SER A N 1
ATOM 1319 C CA . SER A 1 172 ? 16.203 12.32 -8.633 1 93 172 SER A CA 1
ATOM 1320 C C . SER A 1 172 ? 16.344 13.617 -7.844 1 93 172 SER A C 1
ATOM 1322 O O . SER A 1 172 ? 15.367 14.156 -7.332 1 93 172 SER A O 1
ATOM 1324 N N . ARG A 1 173 ? 17.547 14.102 -7.73 1 95.12 173 ARG A N 1
ATOM 1325 C CA . ARG A 1 173 ? 17.812 15.359 -7.031 1 95.12 173 ARG A CA 1
ATOM 1326 C C . ARG A 1 173 ? 17.188 16.531 -7.777 1 95.12 173 ARG A C 1
ATOM 1328 O O . ARG A 1 173 ? 16.609 17.438 -7.164 1 95.12 173 ARG A O 1
ATOM 1335 N N . ILE A 1 174 ? 17.312 16.516 -9.062 1 95.19 174 ILE A N 1
ATOM 1336 C CA . ILE A 1 174 ? 16.688 17.562 -9.867 1 95.19 174 ILE A CA 1
ATOM 1337 C C . ILE A 1 174 ? 15.18 17.531 -9.695 1 95.19 174 ILE A C 1
ATOM 1339 O O . ILE A 1 174 ? 14.547 18.562 -9.508 1 95.19 174 ILE A O 1
ATOM 1343 N N . ALA A 1 175 ? 14.609 16.328 -9.766 1 95.81 175 ALA A N 1
ATOM 1344 C CA . ALA A 1 175 ? 13.164 16.172 -9.578 1 95.81 175 ALA A CA 1
ATOM 1345 C C . ALA A 1 175 ? 12.734 16.688 -8.203 1 95.81 175 ALA A C 1
ATOM 1347 O O . ALA A 1 175 ? 11.688 17.312 -8.07 1 95.81 175 ALA A O 1
ATOM 1348 N N . LEU A 1 176 ? 13.523 16.406 -7.172 1 97.81 176 LEU A N 1
ATOM 1349 C CA . LEU A 1 176 ? 13.219 16.891 -5.832 1 97.81 176 LEU A CA 1
ATOM 1350 C C . LEU A 1 176 ? 13.203 18.406 -5.793 1 97.81 176 LEU A C 1
ATOM 1352 O O . LEU A 1 176 ? 12.305 19.016 -5.188 1 97.81 176 LEU A O 1
ATOM 1356 N N . GLN A 1 177 ? 14.172 19.031 -6.398 1 97.38 177 GLN A N 1
ATOM 1357 C CA . GLN A 1 177 ? 14.203 20.5 -6.445 1 97.38 177 GLN A CA 1
ATOM 1358 C C . GLN A 1 177 ? 12.922 21.047 -7.066 1 97.38 177 GLN A C 1
ATOM 1360 O O . GLN A 1 177 ? 12.297 21.953 -6.508 1 97.38 177 GLN A O 1
ATOM 1365 N N . TYR A 1 178 ? 12.562 20.5 -8.188 1 97.62 178 TYR A N 1
ATOM 1366 C CA . TYR A 1 178 ? 11.359 20.969 -8.859 1 97.62 178 TYR A CA 1
ATOM 1367 C C . TYR A 1 178 ? 10.117 20.719 -8.016 1 97.62 178 TYR A C 1
ATOM 1369 O O . TYR A 1 178 ? 9.188 21.516 -8 1 97.62 178 TYR A O 1
ATOM 1377 N N . ALA A 1 179 ? 10.078 19.578 -7.34 1 98.38 179 ALA A N 1
ATOM 1378 C CA . ALA A 1 179 ? 8.961 19.297 -6.441 1 98.38 179 ALA A CA 1
ATOM 1379 C C . ALA A 1 179 ? 8.898 20.328 -5.312 1 98.38 179 ALA A C 1
ATOM 1381 O O . ALA A 1 179 ? 7.816 20.781 -4.945 1 98.38 179 ALA A O 1
ATOM 1382 N N . MET A 1 180 ? 10.078 20.641 -4.754 1 98.44 180 MET A N 1
ATOM 1383 C CA . MET A 1 180 ? 10.156 21.672 -3.717 1 98.44 180 MET A CA 1
ATOM 1384 C C . MET A 1 180 ? 9.617 23 -4.227 1 98.44 180 MET A C 1
ATOM 1386 O O . MET A 1 180 ? 8.789 23.625 -3.568 1 98.44 180 MET A O 1
ATOM 1390 N N . TRP A 1 181 ? 10.062 23.375 -5.391 1 97.88 181 TRP A N 1
ATOM 1391 C CA . TRP A 1 181 ? 9.648 24.656 -5.98 1 97.88 181 TRP A CA 1
ATOM 1392 C C . TRP A 1 181 ? 8.156 24.641 -6.289 1 97.88 181 TRP A C 1
ATOM 1394 O O . TRP A 1 181 ? 7.48 25.656 -6.113 1 97.88 181 TRP A O 1
ATOM 1404 N N . THR A 1 182 ? 7.641 23.516 -6.742 1 97.44 182 THR A N 1
ATOM 1405 C CA . THR A 1 182 ? 6.219 23.391 -7.051 1 97.44 182 THR A CA 1
ATOM 1406 C C . THR A 1 182 ? 5.375 23.641 -5.805 1 97.44 182 THR A C 1
ATOM 1408 O O . THR A 1 182 ? 4.434 24.438 -5.832 1 97.44 182 THR A O 1
ATOM 1411 N N . LEU A 1 183 ? 5.711 23.016 -4.715 1 96.56 183 LEU A N 1
ATOM 1412 C CA . LEU A 1 183 ? 4.941 23.172 -3.484 1 96.56 183 LEU A CA 1
ATOM 1413 C C . LEU A 1 183 ? 5.121 24.562 -2.898 1 96.56 183 LEU A C 1
ATOM 1415 O O . LEU A 1 183 ? 4.164 25.156 -2.402 1 96.56 183 LEU A O 1
ATOM 1419 N N . ALA A 1 184 ? 6.367 25.062 -2.963 1 96.38 184 ALA A N 1
ATOM 1420 C CA . ALA A 1 184 ? 6.629 26.422 -2.49 1 96.38 184 ALA A CA 1
ATOM 1421 C C . ALA A 1 184 ? 5.809 27.438 -3.273 1 96.38 184 ALA A C 1
ATOM 1423 O O . ALA A 1 184 ? 5.23 28.359 -2.689 1 96.38 184 ALA A O 1
ATOM 1424 N N . ALA A 1 185 ? 5.75 27.266 -4.559 1 95.25 185 ALA A N 1
ATOM 1425 C CA . ALA A 1 185 ? 4.996 28.172 -5.414 1 95.25 185 ALA A CA 1
ATOM 1426 C C . ALA A 1 185 ? 3.506 28.125 -5.086 1 95.25 185 ALA A C 1
ATOM 1428 O O . ALA A 1 185 ? 2.799 29.125 -5.238 1 95.25 185 ALA A O 1
ATOM 1429 N N . SER A 1 186 ? 3.049 27.016 -4.629 1 92.56 186 SER A N 1
ATOM 1430 C CA . SER A 1 186 ? 1.638 26.859 -4.289 1 92.56 186 SER A CA 1
ATOM 1431 C C . SER A 1 186 ? 1.288 27.641 -3.023 1 92.56 186 SER A C 1
ATOM 1433 O O . SER A 1 186 ? 0.118 27.922 -2.771 1 92.56 186 SER A O 1
ATOM 1435 N N . LEU A 1 187 ? 2.256 27.953 -2.26 1 89.88 187 LEU A N 1
ATOM 1436 C CA . LEU A 1 187 ? 2.041 28.672 -1.008 1 89.88 187 LEU A CA 1
ATOM 1437 C C . LEU A 1 187 ? 2.508 30.125 -1.123 1 89.88 187 LEU A C 1
ATOM 1439 O O . LEU A 1 187 ? 2.959 30.719 -0.139 1 89.88 187 LEU A O 1
ATOM 1443 N N . SER A 1 188 ? 2.578 30.578 -2.277 1 87.56 188 SER A N 1
ATOM 1444 C CA . SER A 1 188 ? 2.945 31.969 -2.523 1 87.56 188 SER A CA 1
ATOM 1445 C C . SER A 1 188 ? 1.992 32.625 -3.518 1 87.56 188 SER A C 1
ATOM 1447 O O . SER A 1 188 ? 1.59 32 -4.504 1 87.56 188 SER A O 1
ATOM 1449 N N . THR A 1 189 ? 1.612 33.812 -3.309 1 84 189 THR A N 1
ATOM 1450 C CA . THR A 1 189 ? 0.758 34.562 -4.227 1 84 189 THR A CA 1
ATOM 1451 C C . THR A 1 189 ? 1.565 35.094 -5.414 1 84 189 THR A C 1
ATOM 1453 O O . THR A 1 189 ? 1.026 35.281 -6.508 1 84 189 THR A O 1
ATOM 1456 N N . HIS A 1 190 ? 2.885 35.25 -5.219 1 86.19 190 HIS A N 1
ATOM 1457 C CA . HIS A 1 190 ? 3.75 35.844 -6.227 1 86.19 190 HIS A CA 1
ATOM 1458 C C . HIS A 1 190 ? 4.176 34.812 -7.273 1 86.19 190 HIS A C 1
ATOM 1460 O O . HIS A 1 190 ? 4.488 35.188 -8.406 1 86.19 190 HIS A O 1
ATOM 1466 N N . CYS A 1 191 ? 4.203 33.594 -6.91 1 86.75 191 CYS A N 1
ATOM 1467 C CA . CYS A 1 191 ? 4.727 32.594 -7.812 1 86.75 191 CYS A CA 1
ATOM 1468 C C . CYS A 1 191 ? 3.609 31.703 -8.352 1 86.75 191 CYS A C 1
ATOM 1470 O O . CYS A 1 191 ? 3.854 30.562 -8.773 1 86.75 191 CYS A O 1
ATOM 1472 N N . GLN A 1 192 ? 2.432 32.188 -8.414 1 84.62 192 GLN A N 1
ATOM 1473 C CA . GLN A 1 192 ? 1.276 31.391 -8.82 1 84.62 192 GLN A CA 1
ATOM 1474 C C . GLN A 1 192 ? 1.288 31.141 -10.328 1 84.62 192 GLN A C 1
ATOM 1476 O O . GLN A 1 192 ? 0.792 30.109 -10.797 1 84.62 192 GLN A O 1
ATOM 1481 N N . SER A 1 193 ? 1.879 32 -11.039 1 88.19 193 SER A N 1
ATOM 1482 C CA . SER A 1 193 ? 1.846 31.938 -12.492 1 88.19 193 SER A CA 1
ATOM 1483 C C . SER A 1 193 ? 2.688 30.781 -13.016 1 88.19 193 SER A C 1
ATOM 1485 O O . SER A 1 193 ? 2.416 30.25 -14.086 1 88.19 193 SER A O 1
ATOM 1487 N N . ILE A 1 194 ? 3.684 30.422 -12.242 1 92.75 194 ILE A N 1
ATOM 1488 C CA . ILE A 1 194 ? 4.574 29.391 -12.75 1 92.75 194 ILE A CA 1
ATOM 1489 C C . ILE A 1 194 ? 4.223 28.047 -12.102 1 92.75 194 ILE A C 1
ATOM 1491 O O . ILE A 1 194 ? 4.809 27.016 -12.438 1 92.75 194 ILE A O 1
ATOM 1495 N N . ARG A 1 195 ? 3.305 28.016 -11.211 1 93.12 195 ARG A N 1
ATOM 1496 C CA . ARG A 1 195 ? 2.961 26.844 -10.414 1 93.12 195 ARG A CA 1
ATOM 1497 C C . ARG A 1 195 ? 2.562 25.672 -11.305 1 93.12 195 ARG A C 1
ATOM 1499 O O . ARG A 1 195 ? 3.084 24.562 -11.156 1 93.12 195 ARG A O 1
ATOM 1506 N N . ASP A 1 196 ? 1.711 25.875 -12.258 1 92.62 196 ASP A N 1
ATOM 1507 C CA . ASP A 1 196 ? 1.195 24.797 -13.102 1 92.62 196 ASP A CA 1
ATOM 1508 C C . ASP A 1 196 ? 2.293 24.234 -14 1 92.62 196 ASP A C 1
ATOM 1510 O O . ASP A 1 196 ? 2.35 23.016 -14.227 1 92.62 196 ASP A O 1
ATOM 1514 N N . SER A 1 197 ? 3.082 25.125 -14.469 1 94.25 197 SER A N 1
ATOM 1515 C CA . SER A 1 197 ? 4.199 24.672 -15.289 1 94.25 197 SER A CA 1
ATOM 1516 C C . SER A 1 197 ? 5.191 23.844 -14.477 1 94.25 197 SER A C 1
ATOM 1518 O O . SER A 1 197 ? 5.688 22.828 -14.938 1 94.25 197 SER A O 1
ATOM 1520 N N . LEU A 1 198 ? 5.465 24.328 -13.32 1 96.38 198 LEU A N 1
ATOM 1521 C CA . LEU A 1 198 ? 6.352 23.594 -12.43 1 96.38 198 LEU A CA 1
ATOM 1522 C C . LEU A 1 198 ? 5.785 22.219 -12.109 1 96.38 198 LEU A C 1
ATOM 1524 O O . LEU A 1 198 ? 6.508 21.219 -12.148 1 96.38 198 LEU A O 1
ATOM 1528 N N . TYR A 1 199 ? 4.52 22.188 -11.859 1 96.19 199 TYR A N 1
ATOM 1529 C CA . TYR A 1 199 ? 3.85 20.938 -11.539 1 96.19 199 TYR A CA 1
ATOM 1530 C C . TYR A 1 199 ? 3.945 19.953 -12.695 1 96.19 199 TYR A C 1
ATOM 1532 O O . TYR A 1 199 ? 4.348 18.797 -12.5 1 96.19 199 TYR A O 1
ATOM 1540 N N . ALA A 1 200 ? 3.588 20.391 -13.852 1 93.88 200 ALA A N 1
ATOM 1541 C CA . ALA A 1 200 ? 3.607 19.531 -15.023 1 93.88 200 ALA A CA 1
ATOM 1542 C C . ALA A 1 200 ? 5.016 19 -15.297 1 93.88 200 ALA A C 1
ATOM 1544 O O . ALA A 1 200 ? 5.191 17.812 -15.609 1 93.88 200 ALA A O 1
ATOM 1545 N N . HIS A 1 201 ? 5.926 19.859 -15.133 1 95.88 201 HIS A N 1
ATOM 1546 C CA . HIS A 1 201 ? 7.312 19.469 -15.367 1 95.88 201 HIS A CA 1
ATOM 1547 C C . HIS A 1 201 ? 7.781 18.469 -14.32 1 95.88 201 HIS A C 1
ATOM 1549 O O . HIS A 1 201 ? 8.438 17.469 -14.656 1 95.88 201 HIS A O 1
ATOM 1555 N N . THR A 1 202 ? 7.5 18.734 -13.094 1 96.56 202 THR A N 1
ATOM 1556 C CA . THR A 1 202 ? 7.883 17.844 -12.008 1 96.56 202 THR A CA 1
ATOM 1557 C C . THR A 1 202 ? 7.285 16.453 -12.219 1 96.56 202 THR A C 1
ATOM 1559 O O . THR A 1 202 ? 7.984 15.445 -12.094 1 96.56 202 THR A O 1
ATOM 1562 N N . LYS A 1 203 ? 6.035 16.406 -12.508 1 94.31 203 LYS A N 1
ATOM 1563 C CA . LYS A 1 203 ? 5.344 15.141 -12.727 1 94.31 203 LYS A CA 1
ATOM 1564 C C . LYS A 1 203 ? 5.98 14.352 -13.875 1 94.31 203 LYS A C 1
ATOM 1566 O O . LYS A 1 203 ? 6.238 13.156 -13.742 1 94.31 203 LYS A O 1
ATOM 1571 N N . ARG A 1 204 ? 6.254 15.008 -14.891 1 91.88 204 ARG A N 1
ATOM 1572 C CA . ARG A 1 204 ? 6.875 14.367 -16.047 1 91.88 204 ARG A CA 1
ATOM 1573 C C . ARG A 1 204 ? 8.258 13.828 -15.695 1 91.88 204 ARG A C 1
ATOM 1575 O O . ARG A 1 204 ? 8.617 12.719 -16.094 1 91.88 204 ARG A O 1
ATOM 1582 N N . MET A 1 205 ? 9.031 14.594 -15 1 92.5 205 MET A N 1
ATOM 1583 C CA . MET A 1 205 ? 10.367 14.172 -14.594 1 92.5 205 MET A CA 1
ATOM 1584 C C . MET A 1 205 ? 10.305 12.898 -13.758 1 92.5 205 MET A C 1
ATOM 1586 O O . MET A 1 205 ? 11.078 11.961 -13.984 1 92.5 205 MET A O 1
ATOM 1590 N N . LEU A 1 206 ? 9.414 12.867 -12.883 1 92.88 206 LEU A N 1
ATOM 1591 C CA . LEU A 1 206 ? 9.289 11.719 -12 1 92.88 206 LEU A CA 1
ATOM 1592 C C . LEU A 1 206 ? 8.828 10.484 -12.773 1 92.88 206 LEU A C 1
ATOM 1594 O O . LEU A 1 206 ? 9.273 9.367 -12.508 1 92.88 206 LEU A O 1
ATOM 1598 N N . GLU A 1 207 ? 7.961 10.664 -13.68 1 87.56 207 GLU A N 1
ATOM 1599 C CA . GLU A 1 207 ? 7.496 9.555 -14.516 1 87.56 207 GLU A CA 1
ATOM 1600 C C . GLU A 1 207 ? 8.625 9.023 -15.391 1 87.56 207 GLU A C 1
ATOM 1602 O O . GLU A 1 207 ? 8.719 7.812 -15.617 1 87.56 207 GLU A O 1
ATOM 1607 N N . ILE A 1 208 ? 9.438 9.906 -15.852 1 87.25 208 ILE A N 1
ATOM 1608 C CA . ILE A 1 208 ? 10.578 9.5 -16.656 1 87.25 208 ILE A CA 1
ATOM 1609 C C . ILE A 1 208 ? 11.555 8.695 -15.805 1 87.25 208 ILE A C 1
ATOM 1611 O O . ILE A 1 208 ? 12.07 7.664 -16.234 1 87.25 208 ILE A O 1
ATOM 1615 N N . ILE A 1 209 ? 11.828 9.125 -14.641 1 88.62 209 ILE A N 1
ATOM 1616 C CA . ILE A 1 209 ? 12.719 8.422 -13.734 1 88.62 209 ILE A CA 1
ATOM 1617 C C . ILE A 1 209 ? 12.188 7.012 -13.477 1 88.62 209 ILE A C 1
ATOM 1619 O O . ILE A 1 209 ? 12.945 6.043 -13.469 1 88.62 209 ILE A O 1
ATOM 1623 N N . GLU A 1 210 ? 10.922 6.871 -13.258 1 84.12 210 GLU A N 1
ATOM 1624 C CA . GLU A 1 210 ? 10.289 5.586 -12.977 1 84.12 210 GLU A CA 1
ATOM 1625 C C . GLU A 1 210 ? 10.375 4.648 -14.172 1 84.12 210 GLU A C 1
ATOM 1627 O O . GLU A 1 210 ? 10.422 3.428 -14.016 1 84.12 210 GLU A O 1
ATOM 1632 N N . SER A 1 211 ? 10.344 5.172 -15.352 1 81.38 211 SER A N 1
ATOM 1633 C CA . SER A 1 211 ? 10.328 4.363 -16.562 1 81.38 211 SER A CA 1
ATOM 1634 C C . SER A 1 211 ? 11.727 3.873 -16.922 1 81.38 211 SER A C 1
ATOM 1636 O O . SER A 1 211 ? 11.875 2.938 -17.703 1 81.38 211 SER A O 1
ATOM 1638 N N . LYS A 1 212 ? 12.688 4.492 -16.344 1 79.94 212 LYS A N 1
ATOM 1639 C CA . LYS A 1 212 ? 14.062 4.09 -16.625 1 79.94 212 LYS A CA 1
ATOM 1640 C C . LYS A 1 212 ? 14.375 2.725 -16.031 1 79.94 212 LYS A C 1
ATOM 1642 O O . LYS A 1 212 ? 13.805 2.35 -15 1 79.94 212 LYS A O 1
ATOM 1647 N N . ASP A 1 213 ? 15.18 1.91 -16.766 1 72.69 213 ASP A N 1
ATOM 1648 C CA . ASP A 1 213 ? 15.578 0.579 -16.312 1 72.69 213 ASP A CA 1
ATOM 1649 C C . ASP A 1 213 ? 16.859 0.636 -15.484 1 72.69 213 ASP A C 1
ATOM 1651 O O . ASP A 1 213 ? 17.875 0.04 -15.852 1 72.69 213 ASP A O 1
ATOM 1655 N N . ASN A 1 214 ? 16.969 1.625 -14.742 1 63.31 214 ASN A N 1
ATOM 1656 C CA . ASN A 1 214 ? 18.156 1.718 -13.891 1 63.31 214 ASN A CA 1
ATOM 1657 C C . ASN A 1 214 ? 17.844 1.295 -12.453 1 63.31 214 ASN A C 1
ATOM 1659 O O . ASN A 1 214 ? 17.172 2.021 -11.719 1 63.31 214 ASN A O 1
ATOM 1663 N N . GLU A 1 215 ? 18.344 0.119 -12.164 1 64 215 GLU A N 1
ATOM 1664 C CA . GLU A 1 215 ? 18.031 -0.453 -10.859 1 64 215 GLU A CA 1
ATOM 1665 C C . GLU A 1 215 ? 18.719 0.315 -9.734 1 64 215 GLU A C 1
ATOM 1667 O O . GLU A 1 215 ? 18.297 0.26 -8.578 1 64 215 GLU A O 1
ATOM 1672 N N . MET A 1 216 ? 19.812 1.062 -10.148 1 57.09 216 MET A N 1
ATOM 1673 C CA . MET A 1 216 ? 20.516 1.82 -9.125 1 57.09 216 MET A CA 1
ATOM 1674 C C . MET A 1 216 ? 19.625 2.916 -8.539 1 57.09 216 MET A C 1
ATOM 1676 O O . MET A 1 216 ? 19.891 3.406 -7.441 1 57.09 216 MET A O 1
ATOM 1680 N N . ASP A 1 217 ? 18.703 3.229 -9.266 1 55.06 217 ASP A N 1
ATOM 1681 C CA . ASP A 1 217 ? 17.797 4.309 -8.883 1 55.06 217 ASP A CA 1
ATOM 1682 C C . ASP A 1 217 ? 16.875 3.869 -7.754 1 55.06 217 ASP A C 1
ATOM 1684 O O . ASP A 1 217 ? 16.141 4.688 -7.188 1 55.06 217 ASP A O 1
ATOM 1688 N N . PHE A 1 218 ? 17.016 2.572 -7.352 1 62.19 218 PHE A N 1
ATOM 1689 C CA . PHE A 1 218 ? 16.203 1.999 -6.293 1 62.19 218 PHE A CA 1
ATOM 1690 C C . PHE A 1 218 ? 16.453 2.705 -4.969 1 62.19 218 PHE A C 1
ATOM 1692 O O . PHE A 1 218 ? 15.586 2.734 -4.098 1 62.19 218 PHE A O 1
ATOM 1699 N N . PHE A 1 219 ? 17.453 3.51 -4.996 1 69.81 219 PHE A N 1
ATOM 1700 C CA . PHE A 1 219 ? 17.766 3.814 -3.605 1 69.81 219 PHE A CA 1
ATOM 1701 C C . PHE A 1 219 ? 17.984 5.312 -3.416 1 69.81 219 PHE A C 1
ATOM 1703 O O . PHE A 1 219 ? 18.453 5.746 -2.361 1 69.81 219 PHE A O 1
ATOM 1710 N N . ASP A 1 220 ? 17.547 6.004 -4.387 1 84.38 220 ASP A N 1
ATOM 1711 C CA . ASP A 1 220 ? 17.672 7.441 -4.164 1 84.38 220 ASP A CA 1
ATOM 1712 C C . ASP A 1 220 ? 16.484 7.977 -3.375 1 84.38 220 ASP A C 1
ATOM 1714 O O . ASP A 1 220 ? 15.375 8.086 -3.912 1 84.38 220 ASP A O 1
ATOM 1718 N N . ILE A 1 221 ? 16.781 8.453 -2.186 1 92.25 221 ILE A N 1
ATOM 1719 C CA . ILE A 1 221 ? 15.727 8.898 -1.292 1 92.25 221 ILE A CA 1
ATOM 1720 C C . ILE A 1 221 ? 15.055 10.141 -1.871 1 92.25 221 ILE A C 1
ATOM 1722 O O . ILE A 1 221 ? 13.875 10.391 -1.614 1 92.25 221 ILE A O 1
ATOM 1726 N N . GLU A 1 222 ? 15.812 10.898 -2.734 1 95.69 222 GLU A N 1
ATOM 1727 C CA . GLU A 1 222 ? 15.305 12.148 -3.297 1 95.69 222 GLU A CA 1
ATOM 1728 C C . GLU A 1 222 ? 14.094 11.898 -4.195 1 95.69 222 GLU A C 1
ATOM 1730 O O . GLU A 1 222 ? 13.195 12.734 -4.277 1 95.69 222 GLU A O 1
ATOM 1735 N N . GLN A 1 223 ? 14.094 10.75 -4.816 1 94.38 223 GLN A N 1
ATOM 1736 C CA . GLN A 1 223 ? 12.922 10.406 -5.625 1 94.38 223 GLN A CA 1
ATOM 1737 C C . GLN A 1 223 ? 11.672 10.273 -4.758 1 94.38 223 GLN A C 1
ATOM 1739 O O . GLN A 1 223 ? 10.609 10.773 -5.113 1 94.38 223 GLN A O 1
ATOM 1744 N N . ALA A 1 224 ? 11.828 9.547 -3.68 1 96.25 224 ALA A N 1
ATOM 1745 C CA . ALA A 1 224 ? 10.711 9.383 -2.754 1 96.25 224 ALA A CA 1
ATOM 1746 C C . ALA A 1 224 ? 10.273 10.719 -2.174 1 96.25 224 ALA A C 1
ATOM 1748 O O . ALA A 1 224 ? 9.07 10.984 -2.047 1 96.25 224 ALA A O 1
ATOM 1749 N N . GLN A 1 225 ? 11.242 11.523 -1.815 1 98.25 225 GLN A N 1
ATOM 1750 C CA . GLN A 1 225 ? 10.938 12.852 -1.281 1 98.25 225 GLN A CA 1
ATOM 1751 C C . GLN A 1 225 ? 10.195 13.695 -2.307 1 98.25 225 GLN A C 1
ATOM 1753 O O . GLN A 1 225 ? 9.273 14.438 -1.957 1 98.25 225 GLN A O 1
ATOM 1758 N N . ALA A 1 226 ? 10.594 13.594 -3.508 1 98.12 226 ALA A N 1
ATOM 1759 C CA . ALA A 1 226 ? 9.922 14.336 -4.574 1 98.12 226 ALA A CA 1
ATOM 1760 C C . ALA A 1 226 ? 8.477 13.883 -4.723 1 98.12 226 ALA A C 1
ATOM 1762 O O . ALA A 1 226 ? 7.566 14.711 -4.836 1 98.12 226 ALA A O 1
ATOM 1763 N N . TRP A 1 227 ? 8.242 12.586 -4.734 1 97.5 227 TRP A N 1
ATOM 1764 C CA . TRP A 1 227 ? 6.887 12.062 -4.816 1 97.5 227 TRP A CA 1
ATOM 1765 C C . TRP A 1 227 ? 6.059 12.5 -3.613 1 97.5 227 TRP A C 1
ATOM 1767 O O . TRP A 1 227 ? 4.859 12.766 -3.738 1 97.5 227 TRP A O 1
ATOM 1777 N N . LEU A 1 228 ? 6.633 12.547 -2.461 1 98.62 228 LEU A N 1
ATOM 1778 C CA . LEU A 1 228 ? 5.961 13 -1.249 1 98.62 228 LEU A CA 1
ATOM 1779 C C . LEU A 1 228 ? 5.438 14.422 -1.415 1 98.62 228 LEU A C 1
ATOM 1781 O O . LEU A 1 228 ? 4.262 14.695 -1.158 1 98.62 228 LEU A O 1
ATOM 1785 N N . LEU A 1 229 ? 6.352 15.266 -1.835 1 98.69 229 LEU A N 1
ATOM 1786 C CA . LEU A 1 229 ? 5.984 16.672 -2.006 1 98.69 229 LEU A CA 1
ATOM 1787 C C . LEU A 1 229 ? 4.938 16.828 -3.104 1 98.69 229 LEU A C 1
ATOM 1789 O O . LEU A 1 229 ? 3.994 17.609 -2.959 1 98.69 229 LEU A O 1
ATOM 1793 N N . LEU A 1 230 ? 5.082 16.094 -4.148 1 98.25 230 LEU A N 1
ATOM 1794 C CA . LEU A 1 230 ? 4.129 16.172 -5.246 1 98.25 230 LEU A CA 1
ATOM 1795 C C . LEU A 1 230 ? 2.754 15.672 -4.816 1 98.25 230 LEU A C 1
ATOM 1797 O O . LEU A 1 230 ? 1.73 16.25 -5.191 1 98.25 230 LEU A O 1
ATOM 1801 N N . ALA A 1 231 ? 2.717 14.586 -4.09 1 98.06 231 ALA A N 1
ATOM 1802 C CA . ALA A 1 231 ? 1.45 14.055 -3.6 1 98.06 231 ALA A CA 1
ATOM 1803 C C . ALA A 1 231 ? 0.714 15.078 -2.744 1 98.06 231 ALA A C 1
ATOM 1805 O O . ALA A 1 231 ? -0.493 15.273 -2.9 1 98.06 231 ALA A O 1
ATOM 1806 N N . ILE A 1 232 ? 1.404 15.695 -1.867 1 98.19 232 ILE A N 1
ATOM 1807 C CA . ILE A 1 232 ? 0.797 16.703 -0.997 1 98.19 232 ILE A CA 1
ATOM 1808 C C . ILE A 1 232 ? 0.274 17.859 -1.834 1 98.19 232 ILE A C 1
ATOM 1810 O O . ILE A 1 232 ? -0.837 18.344 -1.609 1 98.19 232 ILE A O 1
ATOM 1814 N N . TYR A 1 233 ? 1.126 18.266 -2.814 1 97.38 233 TYR A N 1
ATOM 1815 C CA . TYR A 1 233 ? 0.663 19.281 -3.736 1 97.38 233 TYR A CA 1
ATOM 1816 C C . TYR A 1 233 ? -0.645 18.875 -4.402 1 97.38 233 TYR A C 1
ATOM 1818 O O . TYR A 1 233 ? -1.576 19.672 -4.508 1 97.38 233 TYR A O 1
ATOM 1826 N N . GLN A 1 234 ? -0.715 17.688 -4.871 1 95.88 234 GLN A N 1
ATOM 1827 C CA . GLN A 1 234 ? -1.887 17.219 -5.598 1 95.88 234 GLN A CA 1
ATOM 1828 C C . GLN A 1 234 ? -3.117 17.172 -4.695 1 95.88 234 GLN A C 1
ATOM 1830 O O . GLN A 1 234 ? -4.215 17.547 -5.121 1 95.88 234 GLN A O 1
ATOM 1835 N N . PHE A 1 235 ? -2.986 16.797 -3.484 1 95.44 235 PHE A N 1
ATOM 1836 C CA . PHE A 1 235 ? -4.102 16.844 -2.547 1 95.44 235 PHE A CA 1
ATOM 1837 C C . PHE A 1 235 ? -4.602 18.266 -2.359 1 95.44 235 PHE A C 1
ATOM 1839 O O . PHE A 1 235 ? -5.809 18.5 -2.256 1 95.44 235 PHE A O 1
ATOM 1846 N N . MET A 1 236 ? -3.674 19.172 -2.369 1 94.88 236 MET A N 1
ATOM 1847 C CA . MET A 1 236 ? -4.012 20.562 -2.053 1 94.88 236 MET A CA 1
ATOM 1848 C C . MET A 1 236 ? -4.574 21.266 -3.275 1 94.88 236 MET A C 1
ATOM 1850 O O . MET A 1 236 ? -5.426 22.156 -3.146 1 94.88 236 MET A O 1
ATOM 1854 N N . ARG A 1 237 ? -4.012 20.938 -4.48 1 93.31 237 ARG A N 1
ATOM 1855 C CA . ARG A 1 237 ? -4.262 21.828 -5.609 1 93.31 237 ARG A CA 1
ATOM 1856 C C . ARG A 1 237 ? -4.816 21.047 -6.801 1 93.31 237 ARG A C 1
ATOM 1858 O O . ARG A 1 237 ? -5.176 21.641 -7.82 1 93.31 237 ARG A O 1
ATOM 1865 N N . SER A 1 238 ? -4.887 19.812 -6.797 1 91.44 238 SER A N 1
ATOM 1866 C CA . SER A 1 238 ? -5.426 19.016 -7.895 1 91.44 238 SER A CA 1
ATOM 1867 C C . SER A 1 238 ? -6.672 18.25 -7.457 1 91.44 238 SER A C 1
ATOM 1869 O O . SER A 1 238 ? -7.684 18.859 -7.102 1 91.44 238 SER A O 1
ATOM 1871 N N . THR A 1 239 ? -6.609 16.953 -7.367 1 88.44 239 THR A N 1
ATOM 1872 C CA . THR A 1 239 ? -7.734 16.156 -6.91 1 88.44 239 THR A CA 1
ATOM 1873 C C . THR A 1 239 ? -7.281 15.125 -5.883 1 88.44 239 THR A C 1
ATOM 1875 O O . THR A 1 239 ? -6.109 14.742 -5.855 1 88.44 239 THR A O 1
ATOM 1878 N N . TYR A 1 240 ? -8.25 14.758 -5.105 1 89.69 240 TYR A N 1
ATOM 1879 C CA . TYR A 1 240 ? -7.969 13.727 -4.113 1 89.69 240 TYR A CA 1
ATOM 1880 C C . TYR A 1 240 ? -7.426 12.461 -4.77 1 89.69 240 TYR A C 1
ATOM 1882 O O . TYR A 1 240 ? -6.488 11.844 -4.262 1 89.69 240 TYR A O 1
ATOM 1890 N N . ARG A 1 241 ? -7.938 12.086 -5.902 1 87.38 241 ARG A N 1
ATOM 1891 C CA . ARG A 1 241 ? -7.551 10.875 -6.617 1 87.38 241 ARG A CA 1
ATOM 1892 C C . ARG A 1 241 ? -6.082 10.922 -7.027 1 87.38 241 ARG A C 1
ATOM 1894 O O . ARG A 1 241 ? -5.344 9.953 -6.84 1 87.38 241 ARG A O 1
ATOM 1901 N N . LYS A 1 242 ? -5.695 12.062 -7.586 1 91.38 242 LYS A N 1
ATOM 1902 C CA . LYS A 1 242 ? -4.309 12.195 -8.023 1 91.38 242 LYS A CA 1
ATOM 1903 C C . LYS A 1 242 ? -3.348 12.133 -6.84 1 91.38 242 LYS A C 1
ATOM 1905 O O . LYS A 1 242 ? -2.314 11.461 -6.91 1 91.38 242 LYS A O 1
ATOM 1910 N N . GLY A 1 243 ? -3.746 12.898 -5.766 1 94.12 243 GLY A N 1
ATOM 1911 C CA . GLY A 1 243 ? -2.939 12.797 -4.562 1 94.12 243 GLY A CA 1
ATOM 1912 C C . GLY A 1 243 ? -2.867 11.391 -4.004 1 94.12 243 GLY A C 1
ATOM 1913 O O . GLY A 1 243 ? -1.802 10.938 -3.582 1 94.12 243 GLY A O 1
ATOM 1914 N N . TRP A 1 244 ? -3.99 10.664 -4.094 1 93.31 244 TRP A N 1
ATOM 1915 C CA . TRP A 1 244 ? -4.098 9.297 -3.6 1 93.31 244 TRP A CA 1
ATOM 1916 C C . TRP A 1 244 ? -3.166 8.367 -4.367 1 93.31 244 TRP A C 1
ATOM 1918 O O . TRP A 1 244 ? -2.438 7.574 -3.766 1 93.31 244 TRP A O 1
ATOM 1928 N N . LEU A 1 245 ? -3.152 8.445 -5.637 1 92.19 245 LEU A N 1
ATOM 1929 C CA . LEU A 1 245 ? -2.348 7.566 -6.477 1 92.19 245 LEU A CA 1
ATOM 1930 C C . LEU A 1 245 ? -0.863 7.879 -6.324 1 92.19 245 LEU A C 1
ATOM 1932 O O . LEU A 1 245 ? -0.037 6.965 -6.242 1 92.19 245 LEU A O 1
ATOM 1936 N N . SER A 1 246 ? -0.536 9.156 -6.254 1 95.5 246 SER A N 1
ATOM 1937 C CA . SER A 1 246 ? 0.86 9.539 -6.07 1 95.5 246 SER A CA 1
ATOM 1938 C C . SER A 1 246 ? 1.37 9.125 -4.695 1 95.5 246 SER A C 1
ATOM 1940 O O . SER A 1 246 ? 2.531 8.734 -4.547 1 95.5 246 SER A O 1
ATOM 1942 N N . ALA A 1 247 ? 0.518 9.266 -3.705 1 97.38 247 ALA A N 1
ATOM 1943 C CA . ALA A 1 247 ? 0.895 8.773 -2.383 1 97.38 247 ALA A CA 1
ATOM 1944 C C . ALA A 1 247 ? 1.191 7.273 -2.42 1 97.38 247 ALA A C 1
ATOM 1946 O O . ALA A 1 247 ? 2.125 6.805 -1.766 1 97.38 247 ALA A O 1
ATOM 1947 N N . GLY A 1 248 ? 0.378 6.559 -3.168 1 95.88 248 GLY A N 1
ATOM 1948 C CA . GLY A 1 248 ? 0.64 5.137 -3.33 1 95.88 248 GLY A CA 1
ATOM 1949 C C . GLY A 1 248 ? 2.016 4.844 -3.9 1 95.88 248 GLY A C 1
ATOM 1950 O O . GLY A 1 248 ? 2.703 3.932 -3.439 1 95.88 248 GLY A O 1
ATOM 1951 N N . ARG A 1 249 ? 2.412 5.594 -4.91 1 93.81 249 ARG A N 1
ATOM 1952 C CA . ARG A 1 249 ? 3.742 5.441 -5.488 1 93.81 249 ARG A CA 1
ATOM 1953 C C . ARG A 1 249 ? 4.824 5.684 -4.441 1 93.81 249 ARG A C 1
ATOM 1955 O O . ARG A 1 249 ? 5.812 4.945 -4.379 1 93.81 249 ARG A O 1
ATOM 1962 N N . LEU A 1 250 ? 4.613 6.699 -3.719 1 96.56 250 LEU A N 1
ATOM 1963 C CA . LEU A 1 250 ? 5.539 7.016 -2.635 1 96.56 250 LEU A CA 1
ATOM 1964 C C . LEU A 1 250 ? 5.668 5.84 -1.673 1 96.56 250 LEU A C 1
ATOM 1966 O O . LEU A 1 250 ? 6.781 5.434 -1.328 1 96.56 250 LEU A O 1
ATOM 1970 N N . PHE A 1 251 ? 4.551 5.277 -1.271 1 96.81 251 PHE A N 1
ATOM 1971 C CA . PHE A 1 251 ? 4.566 4.184 -0.306 1 96.81 251 PHE A CA 1
ATOM 1972 C C . PHE A 1 251 ? 5.328 2.986 -0.86 1 96.81 251 PHE A C 1
ATOM 1974 O O . PHE A 1 251 ? 6.066 2.322 -0.131 1 96.81 251 PHE A O 1
ATOM 1981 N N . ARG A 1 252 ? 5.137 2.738 -2.111 1 94.56 252 ARG A N 1
ATOM 1982 C CA . ARG A 1 252 ? 5.832 1.618 -2.738 1 94.56 252 ARG A CA 1
ATOM 1983 C C . ARG A 1 252 ? 7.34 1.847 -2.75 1 94.56 252 ARG A C 1
ATOM 1985 O O . ARG A 1 252 ? 8.117 0.918 -2.51 1 94.56 252 ARG A O 1
ATOM 1992 N N . LEU A 1 253 ? 7.742 3.053 -3.035 1 92.56 253 LEU A N 1
ATOM 1993 C CA . LEU A 1 253 ? 9.164 3.375 -3.037 1 92.56 253 LEU A CA 1
ATOM 1994 C C . LEU A 1 253 ? 9.758 3.225 -1.64 1 92.56 253 LEU A C 1
ATOM 1996 O O . LEU A 1 253 ? 10.859 2.689 -1.481 1 92.56 253 LEU A O 1
ATOM 2000 N N . ILE A 1 254 ? 8.984 3.656 -0.666 1 94.19 254 ILE A N 1
ATOM 2001 C CA . ILE A 1 254 ? 9.406 3.568 0.729 1 94.19 254 ILE A CA 1
ATOM 2002 C C . ILE A 1 254 ? 9.602 2.104 1.117 1 94.19 254 ILE A C 1
ATOM 2004 O O . ILE A 1 254 ? 10.578 1.753 1.776 1 94.19 254 ILE A O 1
ATOM 2008 N N . GLN A 1 255 ? 8.75 1.288 0.692 1 92.62 255 GLN A N 1
ATOM 2009 C CA . GLN A 1 255 ? 8.836 -0.141 0.974 1 92.62 255 GLN A CA 1
ATOM 2010 C C . GLN A 1 255 ? 10.008 -0.776 0.225 1 92.62 255 GLN A C 1
ATOM 2012 O O . GLN A 1 255 ? 10.734 -1.596 0.785 1 92.62 255 GLN A O 1
ATOM 2017 N N . MET A 1 256 ? 10.109 -0.371 -1.017 1 89.69 256 MET A N 1
ATOM 2018 C CA . MET A 1 256 ? 11.195 -0.918 -1.828 1 89.69 256 MET A CA 1
ATOM 2019 C C . MET A 1 256 ? 12.555 -0.604 -1.207 1 89.69 256 MET A C 1
ATOM 2021 O O . MET A 1 256 ? 13.445 -1.452 -1.198 1 89.69 256 MET A O 1
ATOM 2025 N N . MET A 1 257 ? 12.688 0.579 -0.621 1 88.62 257 MET A N 1
ATOM 2026 C CA . MET A 1 257 ? 13.945 1.018 -0.026 1 88.62 257 MET A CA 1
ATOM 2027 C C . MET A 1 257 ? 14.086 0.492 1.399 1 88.62 257 MET A C 1
ATOM 2029 O O . MET A 1 257 ? 15.102 0.735 2.059 1 88.62 257 MET A O 1
ATOM 2033 N N . ARG A 1 258 ? 13.07 -0.157 1.915 1 90.12 258 ARG A N 1
ATOM 2034 C CA . ARG A 1 258 ? 13.039 -0.75 3.248 1 90.12 258 ARG A CA 1
ATOM 2035 C C . ARG A 1 258 ? 13.266 0.304 4.324 1 90.12 258 ARG A C 1
ATOM 2037 O O . ARG A 1 258 ? 14.039 0.083 5.262 1 90.12 258 ARG A O 1
ATOM 2044 N N . LEU A 1 259 ? 12.594 1.441 4.148 1 92.56 259 LEU A N 1
ATOM 2045 C CA . LEU A 1 259 ? 12.773 2.539 5.094 1 92.56 259 LEU A CA 1
ATOM 2046 C C . LEU A 1 259 ? 12.062 2.244 6.41 1 92.56 259 LEU A C 1
ATOM 2048 O O . LEU A 1 259 ? 12.281 2.939 7.402 1 92.56 259 LEU A O 1
ATOM 2052 N N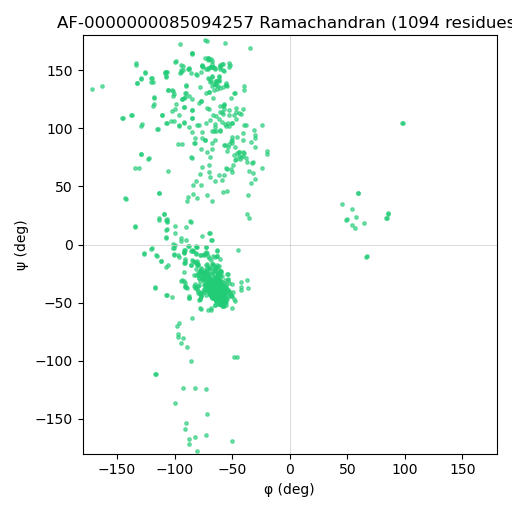 . TYR A 1 260 ? 11.273 1.199 6.512 1 92.69 260 TYR A N 1
ATOM 2053 C CA . TYR A 1 260 ? 10.547 0.814 7.719 1 92.69 260 TYR A CA 1
ATOM 2054 C C . TYR A 1 260 ? 11.461 0.049 8.672 1 92.69 260 TYR A C 1
ATOM 2056 O O . TYR A 1 260 ? 11.062 -0.26 9.805 1 92.69 260 TYR A O 1
ATOM 2064 N N . GLU A 1 261 ? 12.688 -0.188 8.289 1 91.75 261 GLU A N 1
ATOM 2065 C CA . GLU A 1 261 ? 13.602 -0.94 9.148 1 91.75 261 GLU A CA 1
ATOM 2066 C C . GLU A 1 261 ? 15.016 -0.388 9.07 1 91.75 261 GLU A C 1
ATOM 2068 O O . GLU A 1 261 ? 15.984 -1.15 9.078 1 91.75 261 GLU A O 1
ATOM 2073 N N . ILE A 1 262 ? 15.125 0.925 9.008 1 89.12 262 ILE A N 1
ATOM 2074 C CA . ILE A 1 262 ? 16.406 1.615 8.875 1 89.12 262 ILE A CA 1
ATOM 2075 C C . ILE A 1 262 ? 17.297 1.274 10.07 1 89.12 262 ILE A C 1
ATOM 2077 O O . ILE A 1 262 ? 18.5 1.089 9.914 1 89.12 262 ILE A O 1
ATOM 2081 N N . ASP A 1 263 ? 16.75 1.146 11.211 1 89.19 263 ASP A N 1
ATOM 2082 C CA . ASP A 1 263 ? 17.531 0.999 12.438 1 89.19 263 ASP A CA 1
ATOM 2083 C C . ASP A 1 263 ? 17.469 -0.437 12.953 1 89.19 263 ASP A C 1
ATOM 2085 O O . ASP A 1 263 ? 17.703 -0.683 14.141 1 89.19 263 ASP A O 1
ATOM 2089 N N . SER A 1 264 ? 17.125 -1.314 12.023 1 86.19 264 SER A N 1
ATOM 2090 C CA . SER A 1 264 ? 17.125 -2.727 12.391 1 86.19 264 SER A CA 1
ATOM 2091 C C . SER A 1 264 ? 18.531 -3.238 12.625 1 86.19 264 SER A C 1
ATOM 2093 O O . SER A 1 264 ? 19.469 -2.846 11.922 1 86.19 264 SER A O 1
ATOM 2095 N N . PRO A 1 265 ? 18.656 -4.004 13.57 1 75.62 265 PRO A N 1
ATOM 2096 C CA . PRO A 1 265 ? 19.984 -4.559 13.805 1 75.62 265 PRO A CA 1
ATOM 2097 C C . PRO A 1 265 ? 20.422 -5.539 12.711 1 75.62 265 PRO A C 1
ATOM 2099 O O . PRO A 1 265 ? 21.609 -5.859 12.594 1 75.62 265 PRO A O 1
ATOM 2102 N N . ASN A 1 266 ? 19.469 -5.883 11.977 1 65.38 266 ASN A N 1
ATOM 2103 C CA . ASN A 1 266 ? 19.766 -6.863 10.938 1 65.38 266 ASN A CA 1
ATOM 2104 C C . ASN A 1 266 ? 20.688 -6.289 9.859 1 65.38 266 ASN A C 1
ATOM 2106 O O . ASN A 1 266 ? 20.641 -5.09 9.586 1 65.38 266 ASN A O 1
ATOM 2110 N N . GLU A 1 267 ? 21.516 -7.07 9.359 1 57.97 267 GLU A N 1
ATOM 2111 C CA . GLU A 1 267 ? 22.641 -6.812 8.453 1 57.97 267 GLU A CA 1
ATOM 2112 C C . GLU A 1 267 ? 22.188 -6.02 7.23 1 57.97 267 GLU A C 1
ATOM 2114 O O . GLU A 1 267 ? 22.875 -5.094 6.789 1 57.97 267 GLU A O 1
ATOM 2119 N N . LEU A 1 268 ? 21.109 -6.371 6.766 1 55.47 268 LEU A N 1
ATOM 2120 C CA . LEU A 1 268 ? 20.734 -5.781 5.484 1 55.47 268 LEU A CA 1
ATOM 2121 C C . LEU A 1 268 ? 20.516 -4.277 5.621 1 55.47 268 LEU A C 1
ATOM 2123 O O . LEU A 1 268 ? 20.938 -3.506 4.758 1 55.47 268 LEU A O 1
ATOM 2127 N N . ALA A 1 269 ? 19.953 -3.885 6.711 1 55.31 269 ALA A N 1
ATOM 2128 C CA . ALA A 1 269 ? 19.734 -2.461 6.949 1 55.31 269 ALA A CA 1
ATOM 2129 C C . ALA A 1 269 ? 21.047 -1.723 7.141 1 55.31 269 ALA A C 1
ATOM 2131 O O . ALA A 1 269 ? 21.234 -0.614 6.633 1 55.31 269 ALA A O 1
ATOM 2132 N N . THR A 1 270 ? 21.844 -2.383 7.805 1 56.38 270 THR A N 1
ATOM 2133 C CA . THR A 1 270 ? 23.141 -1.78 8.078 1 56.38 270 THR A CA 1
ATOM 2134 C C . THR A 1 270 ? 23.938 -1.615 6.797 1 56.38 270 THR A C 1
ATOM 2136 O O . THR A 1 270 ? 24.75 -0.687 6.676 1 56.38 270 THR A O 1
ATOM 2139 N N . GLN A 1 271 ? 23.656 -2.477 5.879 1 54.88 271 GLN A N 1
ATOM 2140 C CA . GLN A 1 271 ? 24.406 -2.453 4.633 1 54.88 271 GLN A CA 1
ATOM 2141 C C . GLN A 1 271 ? 23.891 -1.366 3.695 1 54.88 271 GLN A C 1
ATOM 2143 O O . GLN A 1 271 ? 24.656 -0.803 2.908 1 54.88 271 GLN A O 1
ATOM 2148 N N . LEU A 1 272 ? 22.641 -1.201 3.746 1 53.03 272 LEU A N 1
ATOM 2149 C CA . LEU A 1 272 ? 22 -0.301 2.793 1 53.03 272 LEU A CA 1
ATOM 2150 C C . LEU A 1 272 ? 22.219 1.154 3.195 1 53.03 272 LEU A C 1
ATOM 2152 O O . LEU A 1 272 ? 22.125 2.053 2.355 1 53.03 272 LEU A O 1
ATOM 2156 N N . ILE A 1 273 ? 22.469 1.391 4.477 1 52.47 273 ILE A N 1
ATOM 2157 C CA . ILE A 1 273 ? 22.484 2.781 4.914 1 52.47 273 ILE A CA 1
ATOM 2158 C C . ILE A 1 273 ? 23.922 3.301 4.93 1 52.47 273 ILE A C 1
ATOM 2160 O O . ILE A 1 273 ? 24.781 2.75 5.621 1 52.47 273 ILE A O 1
ATOM 2164 N N . GLU A 1 274 ? 24.203 4.086 3.826 1 58.03 274 GLU A N 1
ATOM 2165 C CA . GLU A 1 274 ? 25.469 4.805 3.75 1 58.03 274 GLU A CA 1
ATOM 2166 C C . GLU A 1 274 ? 25.719 5.637 5.008 1 58.03 274 GLU A C 1
ATOM 2168 O O . GLU A 1 274 ? 24.766 6.074 5.66 1 58.03 274 GLU A O 1
ATOM 2173 N N . PRO A 1 275 ? 26.969 5.879 5.27 1 62.91 275 PRO A N 1
ATOM 2174 C CA . PRO A 1 275 ? 27.562 6.457 6.48 1 62.91 275 PRO A CA 1
ATOM 2175 C C . PRO A 1 275 ? 27.109 7.895 6.727 1 62.91 275 PRO A C 1
ATOM 2177 O O . PRO A 1 275 ? 27.359 8.445 7.801 1 62.91 275 PRO A O 1
ATOM 2180 N N . ASP A 1 276 ? 26.359 8.547 5.852 1 83.88 276 ASP A N 1
ATOM 2181 C CA . ASP A 1 276 ? 25.984 9.922 6.199 1 83.88 276 ASP A CA 1
ATOM 2182 C C . ASP A 1 276 ? 24.734 9.945 7.074 1 83.88 276 ASP A C 1
ATOM 2184 O O . ASP A 1 276 ? 23.641 9.695 6.594 1 83.88 276 ASP A O 1
ATOM 2188 N N . TRP A 1 277 ? 24.969 10.281 8.328 1 88.12 277 TRP A N 1
ATOM 2189 C CA . TRP A 1 277 ? 23.875 10.227 9.297 1 88.12 277 TRP A CA 1
ATOM 2190 C C . TRP A 1 277 ? 22.766 11.195 8.914 1 88.12 277 TRP A C 1
ATOM 2192 O O . TRP A 1 277 ? 21.594 10.953 9.219 1 88.12 277 TRP A O 1
ATOM 2202 N N . VAL A 1 278 ? 23.141 12.305 8.258 1 93.06 278 VAL A N 1
ATOM 2203 C CA . VAL A 1 278 ? 22.141 13.273 7.84 1 93.06 278 VAL A CA 1
ATOM 2204 C C . VAL A 1 278 ? 21.188 12.625 6.836 1 93.06 278 VAL A C 1
ATOM 2206 O O . VAL A 1 278 ? 19.969 12.812 6.918 1 93.06 278 VAL A O 1
ATOM 2209 N N . GLU A 1 279 ? 21.781 11.922 5.906 1 91.56 279 GLU A N 1
ATOM 2210 C CA . GLU A 1 279 ? 20.953 11.227 4.926 1 91.56 279 GLU A CA 1
ATOM 2211 C C . GLU A 1 279 ? 20.062 10.18 5.594 1 91.56 279 GLU A C 1
ATOM 2213 O O . GLU A 1 279 ? 18.906 9.992 5.203 1 91.56 279 GLU A O 1
ATOM 2218 N N . VAL A 1 280 ? 20.594 9.508 6.562 1 92.12 280 VAL A N 1
ATOM 2219 C CA . VAL A 1 280 ? 19.812 8.516 7.297 1 92.12 280 VAL A CA 1
ATOM 2220 C C . VAL A 1 280 ? 18.656 9.188 8.016 1 92.12 280 VAL A C 1
ATOM 2222 O O . VAL A 1 280 ? 17.531 8.68 8.008 1 92.12 280 VAL A O 1
ATOM 2225 N N . GLU A 1 281 ? 18.906 10.336 8.602 1 95.06 281 GLU A N 1
ATOM 2226 C CA . GLU A 1 281 ? 17.844 11.078 9.273 1 95.06 281 GLU A CA 1
ATOM 2227 C C . GLU A 1 281 ? 16.781 11.547 8.273 1 95.06 281 GLU A C 1
ATOM 2229 O O . GLU A 1 281 ? 15.586 11.508 8.562 1 95.06 281 GLU A O 1
ATOM 2234 N N . GLU A 1 282 ? 17.219 11.977 7.082 1 96.38 282 GLU A N 1
ATOM 2235 C CA . GLU A 1 282 ? 16.25 12.336 6.047 1 96.38 282 GLU A CA 1
ATOM 2236 C C . GLU A 1 282 ? 15.391 11.141 5.645 1 96.38 282 GLU A C 1
ATOM 2238 O O . GLU A 1 282 ? 14.195 11.289 5.395 1 96.38 282 GLU A O 1
ATOM 2243 N N . LYS A 1 283 ? 16.047 10 5.566 1 95.06 283 LYS A N 1
ATOM 2244 C CA . LYS A 1 283 ? 15.305 8.773 5.266 1 95.06 283 LYS A CA 1
ATOM 2245 C C . LYS A 1 283 ? 14.273 8.477 6.348 1 95.06 283 LYS A C 1
ATOM 2247 O O . LYS A 1 283 ? 13.125 8.156 6.043 1 95.06 283 LYS A O 1
ATOM 2252 N N . ARG A 1 284 ? 14.656 8.617 7.617 1 96.06 284 ARG A N 1
ATOM 2253 C CA . ARG A 1 284 ? 13.727 8.406 8.727 1 96.06 284 ARG A CA 1
ATOM 2254 C C . ARG A 1 284 ? 12.539 9.352 8.633 1 96.06 284 ARG A C 1
ATOM 2256 O O . ARG A 1 284 ? 11.383 8.922 8.711 1 96.06 284 ARG A O 1
ATOM 2263 N N . ARG A 1 285 ? 12.867 10.602 8.43 1 97.75 285 ARG A N 1
ATOM 2264 C CA . ARG A 1 285 ? 11.836 11.641 8.391 1 97.75 285 ARG A CA 1
ATOM 2265 C C . ARG A 1 285 ? 10.898 11.43 7.207 1 97.75 285 ARG A C 1
ATOM 2267 O O . ARG A 1 285 ? 9.688 11.633 7.324 1 97.75 285 ARG A O 1
ATOM 2274 N N . THR A 1 286 ? 11.461 11.062 6.078 1 98.25 286 THR A N 1
ATOM 2275 C CA . THR A 1 286 ? 10.648 10.805 4.895 1 98.25 286 THR A CA 1
ATOM 2276 C C . THR A 1 286 ? 9.711 9.625 5.133 1 98.25 286 THR A C 1
ATOM 2278 O O . THR A 1 286 ? 8.531 9.68 4.758 1 98.25 286 THR A O 1
ATOM 2281 N N . PHE A 1 287 ? 10.211 8.539 5.777 1 97.88 287 PHE A N 1
ATOM 2282 C CA . PHE A 1 287 ? 9.352 7.41 6.137 1 97.88 287 PHE A CA 1
ATOM 2283 C C . PHE A 1 287 ? 8.195 7.863 7.012 1 97.88 287 PHE A C 1
ATOM 2285 O O . PHE A 1 287 ? 7.039 7.527 6.746 1 97.88 287 PHE A O 1
ATOM 2292 N N . TRP A 1 288 ? 8.492 8.562 7.992 1 98.56 288 TRP A N 1
ATOM 2293 C CA . TRP A 1 288 ? 7.469 8.938 8.969 1 98.56 288 TRP A CA 1
ATOM 2294 C C . TRP A 1 288 ? 6.469 9.914 8.352 1 98.56 288 TRP A C 1
ATOM 2296 O O . TRP A 1 288 ? 5.281 9.883 8.695 1 98.56 288 TRP A O 1
ATOM 2306 N N . MET A 1 289 ? 6.973 10.805 7.477 1 98.69 289 MET A N 1
ATOM 2307 C CA . MET A 1 289 ? 6.035 11.68 6.777 1 98.69 289 MET A CA 1
ATOM 2308 C C . MET A 1 289 ? 5.078 10.867 5.91 1 98.69 289 MET A C 1
ATOM 2310 O O . MET A 1 289 ? 3.881 11.156 5.859 1 98.69 289 MET A O 1
ATOM 2314 N N . ALA A 1 290 ? 5.609 9.883 5.211 1 98.62 290 ALA A N 1
ATOM 2315 C CA . ALA A 1 290 ? 4.766 8.984 4.426 1 98.62 290 ALA A CA 1
ATOM 2316 C C . ALA A 1 290 ? 3.793 8.219 5.32 1 98.62 290 ALA A C 1
ATOM 2318 O O . ALA A 1 290 ? 2.627 8.031 4.965 1 98.62 290 ALA A O 1
ATOM 2319 N N . TYR A 1 291 ? 4.285 7.812 6.449 1 98.31 291 TYR A N 1
ATOM 2320 C CA . TYR A 1 291 ? 3.506 7.086 7.449 1 98.31 291 TYR A CA 1
ATOM 2321 C C . TYR A 1 291 ? 2.305 7.906 7.906 1 98.31 291 TYR A C 1
ATOM 2323 O O . TYR A 1 291 ? 1.183 7.398 7.961 1 98.31 291 TYR A O 1
ATOM 2331 N N . THR A 1 292 ? 2.51 9.141 8.227 1 98.5 292 THR A N 1
ATOM 2332 C CA . THR A 1 292 ? 1.42 10.008 8.672 1 98.5 292 THR A CA 1
ATOM 2333 C C . THR A 1 292 ? 0.466 10.312 7.516 1 98.5 292 THR A C 1
ATOM 2335 O O . THR A 1 292 ? -0.752 10.344 7.703 1 98.5 292 THR A O 1
ATOM 2338 N N . LEU A 1 293 ? 1.041 10.539 6.352 1 98.5 293 LEU A N 1
ATOM 2339 C CA . LEU A 1 293 ? 0.228 10.797 5.164 1 98.5 293 LEU A CA 1
ATOM 2340 C C . LEU A 1 293 ? -0.736 9.641 4.91 1 98.5 293 LEU A C 1
ATOM 2342 O O . LEU A 1 293 ? -1.904 9.859 4.586 1 98.5 293 LEU A O 1
ATOM 2346 N N . ASP A 1 294 ? -0.291 8.445 5.035 1 97.75 294 ASP A N 1
ATOM 2347 C CA . ASP A 1 294 ? -1.098 7.25 4.832 1 97.75 294 ASP A CA 1
ATOM 2348 C C . ASP A 1 294 ? -2.309 7.238 5.762 1 97.75 294 ASP A C 1
ATOM 2350 O O . ASP A 1 294 ? -3.412 6.875 5.348 1 97.75 294 ASP A O 1
ATOM 2354 N N . ARG A 1 295 ? -2.158 7.633 6.941 1 97.88 295 ARG A N 1
ATOM 2355 C CA . ARG A 1 295 ? -3.234 7.602 7.926 1 97.88 295 ARG A CA 1
ATOM 2356 C C . ARG A 1 295 ? -4.203 8.758 7.719 1 97.88 295 ARG A C 1
ATOM 2358 O O . ARG A 1 295 ? -5.418 8.562 7.66 1 97.88 295 ARG A O 1
ATOM 2365 N N . PHE A 1 296 ? -3.664 9.938 7.539 1 97.5 296 PHE A N 1
ATOM 2366 C CA . PHE A 1 296 ? -4.512 11.125 7.461 1 97.5 296 PHE A CA 1
ATOM 2367 C C . PHE A 1 296 ? -5.32 11.125 6.168 1 97.5 296 PHE A C 1
ATOM 2369 O O . PHE A 1 296 ? -6.48 11.539 6.156 1 97.5 296 PHE A O 1
ATOM 2376 N N . ALA A 1 297 ? -4.715 10.633 5.113 1 95.88 297 ALA A N 1
ATOM 2377 C CA . ALA A 1 297 ? -5.43 10.586 3.84 1 95.88 297 ALA A CA 1
ATOM 2378 C C . ALA A 1 297 ? -6.598 9.609 3.898 1 95.88 297 ALA A C 1
ATOM 2380 O O . ALA A 1 297 ? -7.516 9.688 3.078 1 95.88 297 ALA A O 1
ATOM 2381 N N . ASN A 1 298 ? -6.582 8.75 4.859 1 95.75 298 ASN A N 1
ATOM 2382 C CA . ASN A 1 298 ? -7.555 7.664 4.84 1 95.75 298 ASN A CA 1
ATOM 2383 C C . ASN A 1 298 ? -8.578 7.812 5.961 1 95.75 298 ASN A C 1
ATOM 2385 O O . ASN A 1 298 ? -9.633 7.168 5.934 1 95.75 298 ASN A O 1
ATOM 2389 N N . ILE A 1 299 ? -8.398 8.609 6.922 1 95.31 299 ILE A N 1
ATOM 2390 C CA . ILE A 1 299 ? -9.188 8.617 8.148 1 95.31 299 ILE A CA 1
ATOM 2391 C C . ILE A 1 299 ? -10.625 9.031 7.832 1 95.31 299 ILE A C 1
ATOM 2393 O O . ILE A 1 299 ? -11.57 8.477 8.391 1 95.31 299 ILE A O 1
ATOM 2397 N N . ARG A 1 300 ? -10.797 9.977 6.934 1 92.56 300 ARG A N 1
ATOM 2398 C CA . ARG A 1 300 ? -12.141 10.484 6.672 1 92.56 300 ARG A CA 1
ATOM 2399 C C . ARG A 1 300 ? -12.93 9.508 5.805 1 92.56 300 ARG A C 1
ATOM 2401 O O . ARG A 1 300 ? -14.086 9.195 6.102 1 92.56 300 ARG A O 1
ATOM 2408 N N . LYS A 1 301 ? -12.266 9.023 4.797 1 88.12 301 LYS A N 1
ATOM 2409 C CA . LYS A 1 301 ? -12.984 8.211 3.82 1 88.12 301 LYS A CA 1
ATOM 2410 C C . LYS A 1 301 ? -12.938 6.734 4.195 1 88.12 301 LYS A C 1
ATOM 2412 O O . LYS A 1 301 ? -13.688 5.922 3.65 1 88.12 301 LYS A O 1
ATOM 2417 N N . GLY A 1 302 ? -12.062 6.375 5.059 1 91.25 302 GLY A N 1
ATOM 2418 C CA . GLY A 1 302 ? -12.078 5.051 5.656 1 91.25 302 GLY A CA 1
ATOM 2419 C C . GLY A 1 302 ? -11.375 4.008 4.805 1 91.25 302 GLY A C 1
ATOM 2420 O O . GLY A 1 302 ? -11.703 2.822 4.867 1 91.25 302 GLY A O 1
ATOM 2421 N N . TRP A 1 303 ? -10.5 4.379 3.947 1 92.5 303 TRP A N 1
ATOM 2422 C CA . TRP A 1 303 ? -9.695 3.396 3.221 1 92.5 303 TRP A CA 1
ATOM 2423 C C . TRP A 1 303 ? -8.68 2.736 4.145 1 92.5 303 TRP A C 1
ATOM 2425 O O . TRP A 1 303 ? -8.258 3.328 5.141 1 92.5 303 TRP A O 1
ATOM 2435 N N . PRO A 1 304 ? -8.281 1.49 3.871 1 92.94 304 PRO A N 1
ATOM 2436 C CA . PRO A 1 304 ? -7.32 0.807 4.738 1 92.94 304 PRO A CA 1
ATOM 2437 C C . PRO A 1 304 ? -5.926 1.425 4.668 1 92.94 304 PRO A C 1
ATOM 2439 O O . PRO A 1 304 ? -5.555 2.012 3.648 1 92.94 304 PRO A O 1
ATOM 2442 N N . ILE A 1 305 ? -5.246 1.278 5.699 1 94.69 305 ILE A N 1
ATOM 2443 C CA . ILE A 1 305 ? -3.881 1.79 5.773 1 94.69 305 ILE A CA 1
ATOM 2444 C C . ILE A 1 305 ? -2.943 0.878 4.984 1 94.69 305 ILE A C 1
ATOM 2446 O O . ILE A 1 305 ? -3.197 -0.322 4.859 1 94.69 305 ILE A O 1
ATOM 2450 N N . THR A 1 306 ? -1.87 1.435 4.516 1 94.62 306 THR A N 1
ATOM 2451 C CA . THR A 1 306 ? -0.928 0.695 3.682 1 94.62 306 THR A CA 1
ATOM 2452 C C . THR A 1 306 ? 0.349 0.381 4.457 1 94.62 306 THR A C 1
ATOM 2454 O O . THR A 1 306 ? 0.87 -0.733 4.379 1 94.62 306 THR A O 1
ATOM 2457 N N . LEU A 1 307 ? 0.871 1.328 5.195 1 95.44 307 LEU A N 1
ATOM 2458 C CA . LEU A 1 307 ? 2.143 1.148 5.887 1 95.44 307 LEU A CA 1
ATOM 2459 C C . LEU A 1 307 ? 1.927 0.569 7.281 1 95.44 307 LEU A C 1
ATOM 2461 O O . LEU A 1 307 ? 1.064 1.04 8.023 1 95.44 307 LEU A O 1
ATOM 2465 N N . THR A 1 308 ? 2.689 -0.338 7.645 1 90.31 308 THR A N 1
ATOM 2466 C CA . THR A 1 308 ? 2.551 -1.069 8.898 1 90.31 308 THR A CA 1
ATOM 2467 C C . THR A 1 308 ? 3.041 -0.227 10.07 1 90.31 308 THR A C 1
ATOM 2469 O O . THR A 1 308 ? 3.863 0.674 9.898 1 90.31 308 THR A O 1
ATOM 2472 N N . GLU A 1 309 ? 2.498 -0.531 11.234 1 90.81 309 GLU A N 1
ATOM 2473 C CA . GLU A 1 309 ? 2.928 0.119 12.469 1 90.81 309 GLU A CA 1
ATOM 2474 C C . GLU A 1 309 ? 4.137 -0.588 13.078 1 90.81 309 GLU A C 1
ATOM 2476 O O . GLU A 1 309 ? 4.832 -0.027 13.93 1 90.81 309 GLU A O 1
ATOM 2481 N N . HIS A 1 310 ? 4.379 -1.79 12.664 1 88.56 310 HIS A N 1
ATOM 2482 C CA . HIS A 1 310 ? 5.516 -2.555 13.172 1 88.56 310 HIS A CA 1
ATOM 2483 C C . HIS A 1 310 ? 6.797 -2.193 12.43 1 88.56 310 HIS A C 1
ATOM 2485 O O . HIS A 1 310 ? 7.156 -2.848 11.453 1 88.56 310 HIS A O 1
ATOM 2491 N N . VAL A 1 311 ? 7.426 -1.202 12.922 1 91.38 311 VAL A N 1
ATOM 2492 C CA . VAL A 1 311 ? 8.562 -0.625 12.203 1 91.38 311 VAL A CA 1
ATOM 2493 C C . VAL A 1 311 ? 9.781 -0.58 13.117 1 91.38 311 VAL A C 1
ATOM 2495 O O . VAL A 1 311 ? 9.641 -0.5 14.344 1 91.38 311 VAL A O 1
ATOM 2498 N N . LEU A 1 312 ? 10.922 -0.718 12.531 1 92.19 312 LEU A N 1
ATOM 2499 C CA . LEU A 1 312 ? 12.211 -0.615 13.219 1 92.19 312 LEU A CA 1
ATOM 2500 C C . LEU A 1 312 ? 12.984 0.607 12.734 1 92.19 312 LEU A C 1
ATOM 2502 O O . LEU A 1 312 ? 14.156 0.5 12.367 1 92.19 312 LEU A O 1
ATOM 2506 N N . THR A 1 313 ? 12.32 1.658 12.625 1 93.75 313 THR A N 1
ATOM 2507 C CA . THR A 1 313 ? 12.867 2.971 12.305 1 93.75 313 THR A CA 1
ATOM 2508 C C . THR A 1 313 ? 12.625 3.955 13.445 1 93.75 313 THR A C 1
ATOM 2510 O O . THR A 1 313 ? 11.484 4.129 13.891 1 93.75 313 THR A O 1
ATOM 2513 N N . ARG A 1 314 ? 13.625 4.566 13.914 1 93.25 314 ARG A N 1
ATOM 2514 C CA . ARG A 1 314 ? 13.547 5.484 15.047 1 93.25 314 ARG A CA 1
ATOM 2515 C C . ARG A 1 314 ? 12.75 6.734 14.688 1 93.25 314 ARG A C 1
ATOM 2517 O O . ARG A 1 314 ? 12.656 7.098 13.508 1 93.25 314 ARG A O 1
ATOM 2524 N N . LEU A 1 315 ? 12.148 7.316 15.734 1 95.62 315 LEU A N 1
ATOM 2525 C CA . LEU A 1 315 ? 11.461 8.586 15.539 1 95.62 315 LEU A CA 1
ATOM 2526 C C . LEU A 1 315 ? 12.438 9.688 15.148 1 95.62 315 LEU A C 1
ATOM 2528 O O . LEU A 1 315 ? 13.633 9.586 15.438 1 95.62 315 LEU A O 1
ATOM 2532 N N . PRO A 1 316 ? 11.961 10.648 14.406 1 95.88 316 PRO A N 1
ATOM 2533 C CA . PRO A 1 316 ? 12.859 11.727 13.992 1 95.88 316 PRO A CA 1
ATOM 2534 C C . PRO A 1 316 ? 13.43 12.508 15.18 1 95.88 316 PRO A C 1
ATOM 2536 O O . PRO A 1 316 ? 12.727 12.727 16.172 1 95.88 316 PRO A O 1
ATOM 2539 N N . MET A 1 317 ? 14.625 12.938 15.062 1 94.56 317 MET A N 1
ATOM 2540 C CA . MET A 1 317 ? 15.234 13.805 16.062 1 94.56 317 MET A CA 1
ATOM 2541 C C . MET A 1 317 ? 14.617 15.203 16.016 1 94.56 317 MET A C 1
ATOM 2543 O O . MET A 1 317 ? 13.984 15.57 15.031 1 94.56 317 MET A O 1
ATOM 2547 N N . PRO A 1 318 ? 14.781 15.938 17.094 1 93.69 318 PRO A N 1
ATOM 2548 C CA . PRO A 1 318 ? 14.234 17.297 17.078 1 93.69 318 PRO A CA 1
ATOM 2549 C C . PRO A 1 318 ? 14.797 18.141 15.938 1 93.69 318 PRO A C 1
ATOM 2551 O O . PRO A 1 318 ? 15.961 17.969 15.555 1 93.69 318 PRO A O 1
ATOM 2554 N N . GLU A 1 319 ? 14.016 19.062 15.461 1 94 319 GLU A N 1
ATOM 2555 C CA . GLU A 1 319 ? 14.336 19.875 14.289 1 94 319 GLU A CA 1
ATOM 2556 C C . GLU A 1 319 ? 15.625 20.672 14.492 1 94 319 GLU A C 1
ATOM 2558 O O . GLU A 1 319 ? 16.438 20.781 13.578 1 94 319 GLU A O 1
ATOM 2563 N N . ALA A 1 320 ? 15.812 21.219 15.648 1 92.94 320 ALA A N 1
ATOM 2564 C CA . ALA A 1 320 ? 16.984 22.047 15.93 1 92.94 320 ALA A CA 1
ATOM 2565 C C . ALA A 1 320 ? 18.266 21.25 15.773 1 92.94 320 ALA A C 1
ATOM 2567 O O . ALA A 1 320 ? 19.219 21.719 15.133 1 92.94 320 ALA A O 1
ATOM 2568 N N . GLU A 1 321 ? 18.312 20.078 16.344 1 93.44 321 GLU A N 1
ATOM 2569 C CA . GLU A 1 321 ? 19.484 19.219 16.234 1 93.44 321 GLU A CA 1
ATOM 2570 C C . GLU A 1 321 ? 19.688 18.734 14.805 1 93.44 321 GLU A C 1
ATOM 2572 O O . GLU A 1 321 ? 20.828 18.672 14.32 1 93.44 321 GLU A O 1
ATOM 2577 N N . PHE A 1 322 ? 18.656 18.453 14.125 1 95.44 322 PHE A N 1
ATOM 2578 C CA . PHE A 1 322 ? 18.703 18 12.734 1 95.44 322 PHE A CA 1
ATOM 2579 C C . PHE A 1 322 ? 19.312 19.062 11.836 1 95.44 322 PHE A C 1
ATOM 2581 O O . PHE A 1 322 ? 20.234 18.781 11.062 1 95.44 322 PHE A O 1
ATOM 2588 N N . GLN A 1 323 ? 18.891 20.281 12.023 1 95.25 323 GLN A N 1
ATOM 2589 C CA . GLN A 1 323 ? 19.344 21.359 11.156 1 95.25 323 GLN A CA 1
ATOM 2590 C C . GLN A 1 323 ? 20.75 21.828 11.539 1 95.25 323 GLN A C 1
ATOM 2592 O O . GLN A 1 323 ? 21.516 22.266 10.688 1 95.25 323 GLN A O 1
ATOM 2597 N N . SER A 1 324 ? 21.094 21.688 12.805 1 92.94 324 SER A N 1
ATOM 2598 C CA . SER A 1 324 ? 22.422 22.109 13.242 1 92.94 324 SER A CA 1
ATOM 2599 C C . SER A 1 324 ? 23.453 21.031 12.938 1 92.94 324 SER A C 1
ATOM 2601 O O . SER A 1 324 ? 24.656 21.281 13.047 1 92.94 324 SER A O 1
ATOM 2603 N N . GLY A 1 325 ? 23.031 19.828 12.641 1 87.5 325 GLY A N 1
ATOM 2604 C CA . GLY A 1 325 ? 23.953 18.766 12.297 1 87.5 325 GLY A CA 1
ATOM 2605 C C . GLY A 1 325 ? 24.516 18.031 13.508 1 87.5 325 GLY A C 1
ATOM 2606 O O . GLY A 1 325 ? 25.672 17.609 13.508 1 87.5 325 GLY A O 1
ATOM 2607 N N . GLN A 1 326 ? 23.812 18.016 14.594 1 89.19 326 GLN A N 1
ATOM 2608 C CA . GLN A 1 326 ? 24.203 17.297 15.805 1 89.19 326 GLN A CA 1
ATOM 2609 C C . GLN A 1 326 ? 23.359 16.047 16 1 89.19 326 GLN A C 1
ATOM 2611 O O . GLN A 1 326 ? 22.219 16.125 16.469 1 89.19 326 GLN A O 1
ATOM 2616 N N . PRO A 1 327 ? 23.922 14.93 15.734 1 89.56 327 PRO A N 1
ATOM 2617 C CA . PRO A 1 327 ? 23.141 13.695 15.766 1 89.56 327 PRO A CA 1
ATOM 2618 C C . PRO A 1 327 ? 22.734 13.281 17.188 1 89.56 327 PRO A C 1
ATOM 2620 O O . PRO A 1 327 ? 23.531 13.43 18.125 1 89.56 327 PRO A O 1
ATOM 2623 N N . ILE A 1 328 ? 21.484 12.977 17.344 1 88.81 328 ILE A N 1
ATOM 2624 C CA . ILE A 1 328 ? 20.953 12.398 18.578 1 88.81 328 ILE A CA 1
ATOM 2625 C C . ILE A 1 328 ? 20.125 11.156 18.25 1 88.81 328 ILE A C 1
ATOM 2627 O O . ILE A 1 328 ? 19.453 11.094 17.219 1 88.81 328 ILE A O 1
ATOM 2631 N N . ASN A 1 329 ? 20.234 10.164 19.125 1 84.94 329 ASN A N 1
ATOM 2632 C CA . ASN A 1 329 ? 19.406 8.969 18.938 1 84.94 329 ASN A CA 1
ATOM 2633 C C . ASN A 1 329 ? 18.094 9.078 19.703 1 84.94 329 ASN A C 1
ATOM 2635 O O . ASN A 1 329 ? 18.094 9.328 20.906 1 84.94 329 ASN A O 1
ATOM 2639 N N . VAL A 1 330 ? 17.078 9.047 18.922 1 90.19 330 VAL A N 1
ATOM 2640 C CA . VAL A 1 330 ? 15.742 9.086 19.516 1 90.19 330 VAL A CA 1
ATOM 2641 C C . VAL A 1 330 ? 15.164 7.676 19.594 1 90.19 330 VAL A C 1
ATOM 2643 O O . VAL A 1 330 ? 15.609 6.777 18.859 1 90.19 330 VAL A O 1
ATOM 2646 N N . GLY A 1 331 ? 14.227 7.418 20.438 1 89 331 GLY A N 1
ATOM 2647 C CA . GLY A 1 331 ? 13.625 6.109 20.625 1 89 331 GLY A CA 1
ATOM 2648 C C . GLY A 1 331 ? 12.695 5.715 19.5 1 89 331 GLY A C 1
ATOM 2649 O O . GLY A 1 331 ? 12.523 6.465 18.531 1 89 331 GLY A O 1
ATOM 2650 N N . PHE A 1 332 ? 12.188 4.461 19.609 1 91.25 332 PHE A N 1
ATOM 2651 C CA . PHE A 1 332 ? 11.25 3.932 18.625 1 91.25 332 PHE A CA 1
ATOM 2652 C C . PHE A 1 332 ? 9.82 4.344 18.953 1 91.25 332 PHE A C 1
ATOM 2654 O O . PHE A 1 332 ? 9.555 4.832 20.062 1 91.25 332 PHE A O 1
ATOM 2661 N N . LEU A 1 333 ? 9 4.195 18.031 1 91.88 333 LEU A N 1
ATOM 2662 C CA . LEU A 1 333 ? 7.59 4.547 18.188 1 91.88 333 LEU A CA 1
ATOM 2663 C C . LEU A 1 333 ? 6.965 3.818 19.375 1 91.88 333 LEU A C 1
ATOM 2665 O O . LEU A 1 333 ? 6.207 4.41 20.141 1 91.88 333 LEU A O 1
ATOM 2669 N N . SER A 1 334 ? 7.273 2.559 19.547 1 85.19 334 SER A N 1
ATOM 2670 C CA . SER A 1 334 ? 6.688 1.739 20.609 1 85.19 334 SER A CA 1
ATOM 2671 C C . SER A 1 334 ? 7.027 2.293 21.984 1 85.19 334 SER A C 1
ATOM 2673 O O . SER A 1 334 ? 6.203 2.24 22.906 1 85.19 334 SER A O 1
ATOM 2675 N N . ASP A 1 335 ? 8.156 2.846 22.109 1 83.69 335 ASP A N 1
ATOM 2676 C CA . ASP A 1 335 ? 8.586 3.443 23.375 1 83.69 335 ASP A CA 1
ATOM 2677 C C . ASP A 1 335 ? 7.742 4.672 23.703 1 83.69 335 ASP A C 1
ATOM 2679 O O . ASP A 1 335 ? 7.398 4.898 24.859 1 83.69 335 ASP A O 1
ATOM 2683 N N . SER A 1 336 ? 7.453 5.406 22.703 1 85.06 336 SER A N 1
ATOM 2684 C CA . SER A 1 336 ? 6.699 6.641 22.891 1 85.06 336 SER A CA 1
ATOM 2685 C C . SER A 1 336 ? 5.223 6.355 23.156 1 85.06 336 SER A C 1
ATOM 2687 O O . SER A 1 336 ? 4.547 7.121 23.844 1 85.06 336 SER A O 1
ATOM 2689 N N . LEU A 1 337 ? 4.75 5.301 22.641 1 85.38 337 LEU A N 1
ATOM 2690 C CA . LEU A 1 337 ? 3.352 4.922 22.828 1 85.38 337 LEU A CA 1
ATOM 2691 C C . LEU A 1 337 ? 3.135 4.336 24.219 1 85.38 337 LEU A C 1
ATOM 2693 O O . LEU A 1 337 ? 2.072 4.52 24.828 1 85.38 337 LEU A O 1
ATOM 2697 N N . ALA A 1 338 ? 4.062 3.494 24.719 1 73.12 338 ALA A N 1
ATOM 2698 C CA . ALA A 1 338 ? 3.949 2.85 26.031 1 73.12 338 ALA A CA 1
ATOM 2699 C C . ALA A 1 338 ? 4.07 3.871 27.156 1 73.12 338 ALA A C 1
ATOM 2701 O O . ALA A 1 338 ? 3.67 3.602 28.297 1 73.12 338 ALA A O 1
ATOM 2702 N N . GLY A 1 339 ? 4.172 5.102 26.891 1 64.31 339 GLY A N 1
ATOM 2703 C CA . GLY A 1 339 ? 4.203 6.156 27.891 1 64.31 339 GLY A CA 1
ATOM 2704 C C . GLY A 1 339 ? 5.445 6.117 28.766 1 64.31 339 GLY A C 1
ATOM 2705 O O . GLY A 1 339 ? 5.52 6.816 29.781 1 64.31 339 GLY A O 1
ATOM 2706 N N . ASN A 1 340 ? 6.18 5.023 28.641 1 51.53 340 ASN A N 1
ATOM 2707 C CA . ASN A 1 340 ? 7.312 4.898 29.547 1 51.53 340 ASN A CA 1
ATOM 2708 C C . ASN A 1 340 ? 8.18 6.152 29.547 1 51.53 340 ASN A C 1
ATOM 2710 O O . ASN A 1 340 ? 8.75 6.523 30.562 1 51.53 340 ASN A O 1
ATOM 2714 N N . ASP A 1 341 ? 8.289 6.82 28.391 1 48.97 341 ASP A N 1
ATOM 2715 C CA . ASP A 1 341 ? 9.242 7.922 28.266 1 48.97 341 ASP A CA 1
ATOM 2716 C C . ASP A 1 341 ? 8.531 9.273 28.391 1 48.97 341 ASP A C 1
ATOM 2718 O O . ASP A 1 341 ? 9.109 10.312 28.078 1 48.97 341 ASP A O 1
ATOM 2722 N N . PHE A 1 342 ? 7.246 9.367 28.422 1 49.34 342 PHE A N 1
ATOM 2723 C CA . PHE A 1 342 ? 6.582 10.664 28.406 1 49.34 342 PHE A CA 1
ATOM 2724 C C . PHE A 1 342 ? 7.195 11.594 29.453 1 49.34 342 PHE A C 1
ATOM 2726 O O . PHE A 1 342 ? 6.996 12.812 29.391 1 49.34 342 PHE A O 1
ATOM 2733 N N . ILE A 1 343 ? 7.43 11.016 30.484 1 47.28 343 ILE A N 1
ATOM 2734 C CA . ILE A 1 343 ? 7.656 11.945 31.594 1 47.28 343 ILE A CA 1
ATOM 2735 C C . ILE A 1 343 ? 8.672 13.008 31.172 1 47.28 343 ILE A C 1
ATOM 2737 O O . ILE A 1 343 ? 8.539 14.18 31.516 1 47.28 343 ILE A O 1
ATOM 2741 N N . THR A 1 344 ? 9.945 12.719 30.656 1 48.5 344 THR A N 1
ATOM 2742 C CA . THR A 1 344 ? 11.031 13.641 30.953 1 48.5 344 THR A CA 1
ATOM 2743 C C . THR A 1 344 ? 11.383 14.477 29.719 1 48.5 344 THR A C 1
ATOM 2745 O O . THR A 1 344 ? 12.094 15.484 29.828 1 48.5 344 THR A O 1
ATOM 2748 N N . THR A 1 345 ? 10.969 14.062 28.422 1 59.38 345 THR A N 1
ATOM 2749 C CA . THR A 1 345 ? 11.523 14.906 27.359 1 59.38 345 THR A CA 1
ATOM 2750 C C . THR A 1 345 ? 10.469 15.234 26.312 1 59.38 345 THR A C 1
ATOM 2752 O O . THR A 1 345 ? 9.836 14.336 25.766 1 59.38 345 THR A O 1
ATOM 2755 N N . PRO A 1 346 ? 10.156 16.547 26.359 1 63.12 346 PRO A N 1
ATOM 2756 C CA . PRO A 1 346 ? 9.164 16.984 25.359 1 63.12 346 PRO A CA 1
ATOM 2757 C C . PRO A 1 346 ? 9.492 16.484 23.953 1 63.12 346 PRO A C 1
ATOM 2759 O O . PRO A 1 346 ? 10.641 16.547 23.531 1 63.12 346 PRO A O 1
ATOM 2762 N N . GLN A 1 347 ? 8.492 15.906 23.344 1 75.94 347 GLN A N 1
ATOM 2763 C CA . GLN A 1 347 ? 8.633 15.43 21.969 1 75.94 347 GLN A CA 1
ATOM 2764 C C . GLN A 1 347 ? 8.461 16.578 20.969 1 75.94 347 GLN A C 1
ATOM 2766 O O . GLN A 1 347 ? 7.832 17.594 21.281 1 75.94 347 GLN A O 1
ATOM 2771 N N . SER A 1 348 ? 9.172 16.469 19.922 1 87.81 348 SER A N 1
ATOM 2772 C CA . SER A 1 348 ? 8.992 17.438 18.828 1 87.81 348 SER A CA 1
ATOM 2773 C C . SER A 1 348 ? 7.574 17.391 18.281 1 87.81 348 SER A C 1
ATOM 2775 O O . SER A 1 348 ? 6.863 16.406 18.469 1 87.81 348 SER A O 1
ATOM 2777 N N . SER A 1 349 ? 7.094 18.5 17.703 1 92.25 349 SER A N 1
ATOM 2778 C CA . SER A 1 349 ? 5.773 18.547 17.078 1 92.25 349 SER A CA 1
ATOM 2779 C C . SER A 1 349 ? 5.598 17.438 16.047 1 92.25 349 SER A C 1
ATOM 2781 O O . SER A 1 349 ? 4.52 16.844 15.945 1 92.25 349 SER A O 1
ATOM 2783 N N . PHE A 1 350 ? 6.648 17.172 15.305 1 96 350 PHE A N 1
ATOM 2784 C CA . PHE A 1 350 ? 6.582 16.109 14.305 1 96 350 PHE A CA 1
ATOM 2785 C C . PHE A 1 350 ? 6.379 14.75 14.969 1 96 350 PHE A C 1
ATOM 2787 O O . PHE A 1 350 ? 5.559 13.945 14.516 1 96 350 PHE A O 1
ATOM 2794 N N . SER A 1 351 ? 7.078 14.461 16.016 1 94.56 351 SER A N 1
ATOM 2795 C CA . SER A 1 351 ? 6.93 13.203 16.75 1 94.56 351 SER A CA 1
ATOM 2796 C C . SER A 1 351 ? 5.527 13.062 17.328 1 94.56 351 SER A C 1
ATOM 2798 O O . SER A 1 351 ? 4.941 11.977 17.281 1 94.56 351 SER A O 1
ATOM 2800 N N . GLU A 1 352 ? 4.992 14.156 17.859 1 94.38 352 GLU A N 1
ATOM 2801 C CA . GLU A 1 352 ? 3.631 14.125 18.391 1 94.38 352 GLU A CA 1
ATOM 2802 C C . GLU A 1 352 ? 2.627 13.797 17.281 1 94.38 352 GLU A C 1
ATOM 2804 O O . GLU A 1 352 ? 1.669 13.055 17.5 1 94.38 352 GLU A O 1
ATOM 2809 N N . CYS A 1 353 ? 2.873 14.406 16.156 1 96.88 353 CYS A N 1
ATOM 2810 C CA . CYS A 1 353 ? 2.016 14.148 15.008 1 96.88 353 CYS A CA 1
ATOM 2811 C C . CYS A 1 353 ? 2.064 12.672 14.617 1 96.88 353 CYS A C 1
ATOM 2813 O O . CYS A 1 353 ? 1.031 12.078 14.305 1 96.88 353 CYS A O 1
ATOM 2815 N N . ILE A 1 354 ? 3.236 12.07 14.633 1 97.44 354 ILE A N 1
ATOM 2816 C CA . ILE A 1 354 ? 3.418 10.664 14.289 1 97.44 354 ILE A CA 1
ATOM 2817 C C . ILE A 1 354 ? 2.664 9.789 15.289 1 97.44 354 ILE A C 1
ATOM 2819 O O . ILE A 1 354 ? 1.974 8.844 14.906 1 97.44 354 ILE A O 1
ATOM 2823 N N . ILE A 1 355 ? 2.762 10.109 16.516 1 95.56 355 ILE A N 1
ATOM 2824 C CA . ILE A 1 355 ? 2.115 9.336 17.578 1 95.56 355 ILE A CA 1
ATOM 2825 C C . ILE A 1 355 ? 0.6 9.383 17.391 1 95.56 355 ILE A C 1
ATOM 2827 O O . ILE A 1 355 ? -0.068 8.344 17.438 1 95.56 355 ILE A O 1
ATOM 2831 N N . LEU A 1 356 ? 0.133 10.562 17.156 1 97.12 356 LEU A N 1
ATOM 2832 C CA . LEU A 1 356 ? -1.311 10.688 16.984 1 97.12 356 LEU A CA 1
ATOM 2833 C C . LEU A 1 356 ? -1.766 10 15.703 1 97.12 356 LEU A C 1
ATOM 2835 O O . LEU A 1 356 ? -2.857 9.43 15.656 1 97.12 356 LEU A O 1
ATOM 2839 N N . ALA A 1 357 ? -0.943 10.156 14.648 1 98.19 357 ALA A N 1
ATOM 2840 C CA . ALA A 1 357 ? -1.247 9.445 13.414 1 98.19 357 ALA A CA 1
ATOM 2841 C C . ALA A 1 357 ? -1.366 7.941 13.664 1 98.19 357 ALA A C 1
ATOM 2843 O O . ALA A 1 357 ? -2.199 7.27 13.055 1 98.19 357 ALA A O 1
ATOM 2844 N N . THR A 1 358 ? -0.582 7.395 14.523 1 97.69 358 THR A N 1
ATOM 2845 C CA . THR A 1 358 ? -0.616 5.977 14.852 1 97.69 358 THR A CA 1
ATOM 2846 C C . THR A 1 358 ? -1.936 5.609 15.531 1 97.69 358 THR A C 1
ATOM 2848 O O . THR A 1 358 ? -2.561 4.605 15.18 1 97.69 358 THR A O 1
ATOM 2851 N N . ILE A 1 359 ? -2.35 6.43 16.438 1 97.44 359 ILE A N 1
ATOM 2852 C CA . ILE A 1 359 ? -3.605 6.176 17.125 1 97.44 359 ILE A CA 1
ATOM 2853 C C . ILE A 1 359 ? -4.77 6.285 16.156 1 97.44 359 ILE A C 1
ATOM 2855 O O . ILE A 1 359 ? -5.691 5.469 16.172 1 97.44 359 ILE A O 1
ATOM 2859 N N . CYS A 1 360 ? -4.652 7.262 15.328 1 97.31 360 CYS A N 1
ATOM 2860 C CA . CYS A 1 360 ? -5.641 7.406 14.258 1 97.31 360 CYS A CA 1
ATOM 2861 C C . CYS A 1 360 ? -5.688 6.156 13.391 1 97.31 360 CYS A C 1
ATOM 2863 O O . CYS A 1 360 ? -6.77 5.672 13.055 1 97.31 360 CYS A O 1
ATOM 2865 N N . GLY A 1 361 ? -4.523 5.715 13 1 96.81 361 GLY A N 1
ATOM 2866 C CA . GLY A 1 361 ? -4.445 4.5 12.203 1 96.81 361 GLY A CA 1
ATOM 2867 C C . GLY A 1 361 ? -5.059 3.297 12.898 1 96.81 361 GLY A C 1
ATOM 2868 O O . GLY A 1 361 ? -5.727 2.48 12.258 1 96.81 361 GLY A O 1
ATOM 2869 N N . ARG A 1 362 ? -4.895 3.146 14.156 1 96.75 362 ARG A N 1
ATOM 2870 C CA . ARG A 1 362 ? -5.488 2.059 14.922 1 96.75 362 ARG A CA 1
ATOM 2871 C C . ARG A 1 362 ? -7.012 2.152 14.914 1 96.75 362 ARG A C 1
ATOM 2873 O O . ARG A 1 362 ? -7.703 1.133 14.852 1 96.75 362 ARG A O 1
ATOM 2880 N N . SER A 1 363 ? -7.465 3.354 15.031 1 97.5 363 SER A N 1
ATOM 2881 C CA . SER A 1 363 ? -8.914 3.545 14.969 1 97.5 363 SER A CA 1
ATOM 2882 C C . SER A 1 363 ? -9.469 3.1 13.625 1 97.5 363 SER A C 1
ATOM 2884 O O . SER A 1 363 ? -10.555 2.523 13.555 1 97.5 363 SER A O 1
ATOM 2886 N N . LEU A 1 364 ? -8.75 3.424 12.602 1 95.69 364 LEU A N 1
ATOM 2887 C CA . LEU A 1 364 ? -9.164 3.01 11.266 1 95.69 364 LEU A CA 1
ATOM 2888 C C . LEU A 1 364 ? -9.18 1.489 11.148 1 95.69 364 LEU A C 1
ATOM 2890 O O . LEU A 1 364 ? -10.117 0.917 10.586 1 95.69 364 LEU A O 1
ATOM 2894 N N . SER A 1 365 ? -8.172 0.873 11.633 1 94.69 365 SER A N 1
ATOM 2895 C CA . SER A 1 365 ? -8.117 -0.585 11.633 1 94.69 365 SER A CA 1
ATOM 2896 C C . SER A 1 365 ? -9.266 -1.178 12.445 1 94.69 365 SER A C 1
ATOM 2898 O O . SER A 1 365 ? -9.844 -2.193 12.062 1 94.69 365 SER A O 1
ATOM 2900 N N . HIS A 1 366 ? -9.555 -0.572 13.547 1 95.38 366 HIS A N 1
ATOM 2901 C CA . HIS A 1 366 ? -10.672 -0.988 14.383 1 95.38 366 HIS A CA 1
ATOM 2902 C C . HIS A 1 366 ? -11.992 -0.909 13.625 1 95.38 366 HIS A C 1
ATOM 2904 O O . HIS A 1 366 ? -12.844 -1.789 13.758 1 95.38 366 HIS A O 1
ATOM 2910 N N . ARG A 1 367 ? -12.133 0.084 12.859 1 93.56 367 ARG A N 1
ATOM 2911 C CA . ARG A 1 367 ? -13.336 0.23 12.039 1 93.56 367 ARG A CA 1
ATOM 2912 C C . ARG A 1 367 ? -13.477 -0.938 11.07 1 93.56 367 ARG A C 1
ATOM 2914 O O . ARG A 1 367 ? -14.539 -1.547 10.977 1 93.56 367 ARG A O 1
ATOM 2921 N N . HIS A 1 368 ? -12.453 -1.259 10.422 1 90.88 368 HIS A N 1
ATOM 2922 C CA . HIS A 1 368 ? -12.484 -2.338 9.445 1 90.88 368 HIS A CA 1
ATOM 2923 C C . HIS A 1 368 ? -12.734 -3.684 10.109 1 90.88 368 HIS A C 1
ATOM 2925 O O . HIS A 1 368 ? -13.508 -4.5 9.602 1 90.88 368 HIS A O 1
ATOM 2931 N N . LEU A 1 369 ? -12.07 -3.879 11.195 1 91.12 369 LEU A N 1
ATOM 2932 C CA . LEU A 1 369 ? -12.273 -5.129 11.922 1 91.12 369 LEU A CA 1
ATOM 2933 C C . LEU A 1 369 ? -13.711 -5.25 12.414 1 91.12 369 LEU A C 1
ATOM 2935 O O . LEU A 1 369 ? -14.297 -6.332 12.359 1 91.12 369 LEU A O 1
ATOM 2939 N N . SER A 1 370 ? -14.227 -4.172 12.852 1 90.56 370 SER A N 1
ATOM 2940 C CA . SER A 1 370 ? -15.594 -4.168 13.344 1 90.56 370 SER A CA 1
ATOM 2941 C C . SER A 1 370 ? -16.594 -4.504 12.234 1 90.56 370 SER A C 1
ATOM 2943 O O . SER A 1 370 ? -17.609 -5.156 12.477 1 90.56 370 SER A O 1
ATOM 2945 N N . MET A 1 371 ? -16.312 -4.047 11.086 1 87.19 371 MET A N 1
ATOM 2946 C CA . MET A 1 371 ? -17.172 -4.352 9.945 1 87.19 371 MET A CA 1
ATOM 2947 C C . MET A 1 371 ? -17.156 -5.844 9.633 1 87.19 371 MET A C 1
ATOM 2949 O O . MET A 1 371 ? -18.203 -6.438 9.359 1 87.19 371 MET A O 1
ATOM 2953 N N . VAL A 1 372 ? -16.016 -6.371 9.695 1 86.75 372 VAL A N 1
ATOM 2954 C CA . VAL A 1 372 ? -15.859 -7.793 9.422 1 86.75 372 VAL A CA 1
ATOM 2955 C C . VAL A 1 372 ? -16.531 -8.609 10.523 1 86.75 372 VAL A C 1
ATOM 2957 O O . VAL A 1 372 ? -17.234 -9.586 10.234 1 86.75 372 VAL A O 1
ATOM 2960 N N . ASP A 1 373 ? -16.375 -8.172 11.727 1 83.81 373 ASP A N 1
ATOM 2961 C CA . ASP A 1 373 ? -17 -8.844 12.867 1 83.81 373 ASP A CA 1
ATOM 2962 C C . ASP A 1 373 ? -18.531 -8.812 12.742 1 83.81 373 ASP A C 1
ATOM 2964 O O . ASP A 1 373 ? -19.203 -9.742 13.195 1 83.81 373 ASP A O 1
ATOM 2968 N N . GLY A 1 374 ? -19.031 -7.828 12.219 1 78.88 374 GLY A N 1
ATOM 2969 C CA . GLY A 1 374 ? -20.469 -7.715 12.047 1 78.88 374 GLY A CA 1
ATOM 2970 C C . GLY A 1 374 ? -21.047 -8.773 11.133 1 78.88 374 GLY A C 1
ATOM 2971 O O . GLY A 1 374 ? -22.203 -9.18 11.289 1 78.88 374 GLY A O 1
ATOM 2972 N N . VAL A 1 375 ? -20.266 -9.219 10.281 1 77.88 375 VAL A N 1
ATOM 2973 C CA . VAL A 1 375 ? -20.734 -10.195 9.305 1 77.88 375 VAL A CA 1
ATOM 2974 C C . VAL A 1 375 ? -20.516 -11.609 9.836 1 77.88 375 VAL A C 1
ATOM 2976 O O . VAL A 1 375 ? -21.359 -12.492 9.648 1 77.88 375 VAL A O 1
ATOM 2979 N N . TYR A 1 376 ? -19.484 -11.859 10.602 1 74.75 376 TYR A N 1
ATOM 2980 C CA . TYR A 1 376 ? -19.125 -13.211 11.016 1 74.75 376 TYR A CA 1
ATOM 2981 C C . TYR A 1 376 ? -19.609 -13.492 12.438 1 74.75 376 TYR A C 1
ATOM 2983 O O . TYR A 1 376 ? -19.578 -14.633 12.898 1 74.75 376 TYR A O 1
ATOM 2991 N N . GLY A 1 377 ? -20.234 -12.523 13.031 1 69.38 377 GLY A N 1
ATOM 2992 C CA . GLY A 1 377 ? -20.656 -12.68 14.414 1 69.38 377 GLY A CA 1
ATOM 2993 C C . GLY A 1 377 ? -19.688 -12.055 15.398 1 69.38 377 GLY A C 1
ATOM 2994 O O . GLY A 1 377 ? -18.484 -12.344 15.367 1 69.38 377 GLY A O 1
ATOM 2995 N N . SER A 1 378 ? -20.141 -11.016 15.828 1 64.94 378 SER A N 1
ATOM 2996 C CA . SER A 1 378 ? -19.266 -10.203 16.672 1 64.94 378 SER A CA 1
ATOM 2997 C C . SER A 1 378 ? -19.375 -10.625 18.141 1 64.94 378 SER A C 1
ATOM 2999 O O . SER A 1 378 ? -20.453 -10.984 18.609 1 64.94 378 SER A O 1
ATOM 3001 N N . ASN A 1 379 ? -18.234 -10.859 18.641 1 77.31 379 ASN A N 1
ATOM 3002 C CA . ASN A 1 379 ? -18.109 -10.859 20.094 1 77.31 379 ASN A CA 1
ATOM 3003 C C . ASN A 1 379 ? -18.031 -9.438 20.641 1 77.31 379 ASN A C 1
ATOM 3005 O O . ASN A 1 379 ? -17.016 -8.766 20.484 1 77.31 379 ASN A O 1
ATOM 3009 N N . PRO A 1 380 ? -19.109 -8.945 21.203 1 83.88 380 PRO A N 1
ATOM 3010 C CA . PRO A 1 380 ? -19.141 -7.574 21.719 1 83.88 380 PRO A CA 1
ATOM 3011 C C . PRO A 1 380 ? -18 -7.289 22.703 1 83.88 380 PRO A C 1
ATOM 3013 O O . PRO A 1 380 ? -17.5 -6.164 22.75 1 83.88 380 PRO A O 1
ATOM 3016 N N . GLN A 1 381 ? -17.594 -8.305 23.375 1 86.94 381 GLN A N 1
ATOM 3017 C CA . GLN A 1 381 ? -16.531 -8.109 24.344 1 86.94 381 GLN A CA 1
ATOM 3018 C C . GLN A 1 381 ? -15.211 -7.773 23.656 1 86.94 381 GLN A C 1
ATOM 3020 O O . GLN A 1 381 ? -14.445 -6.93 24.141 1 86.94 381 GLN A O 1
ATOM 3025 N N . GLU A 1 382 ? -14.961 -8.383 22.578 1 89.25 382 GLU A N 1
ATOM 3026 C CA . GLU A 1 382 ? -13.734 -8.117 21.828 1 89.25 382 GLU A CA 1
ATOM 3027 C C . GLU A 1 382 ? -13.773 -6.727 21.203 1 89.25 382 GLU A C 1
ATOM 3029 O O . GLU A 1 382 ? -12.758 -6.02 21.188 1 89.25 382 GLU A O 1
ATOM 3034 N N . PHE A 1 383 ? -14.945 -6.371 20.703 1 92.94 383 PHE A N 1
ATOM 3035 C CA . PHE A 1 383 ? -15.117 -5.043 20.125 1 92.94 383 PHE A CA 1
ATOM 3036 C C . PHE A 1 383 ? -14.789 -3.963 21.141 1 92.94 383 PHE A C 1
ATOM 3038 O O . PHE A 1 383 ? -13.969 -3.084 20.891 1 92.94 383 PHE A O 1
ATOM 3045 N N . TRP A 1 384 ? -15.414 -4.051 22.312 1 93.44 384 TRP A N 1
ATOM 3046 C CA . TRP A 1 384 ? -15.297 -3.008 23.328 1 93.44 384 TRP A CA 1
ATOM 3047 C C . TRP A 1 384 ? -13.898 -3.002 23.938 1 93.44 384 TRP A C 1
ATOM 3049 O O . TRP A 1 384 ? -13.375 -1.944 24.297 1 93.44 384 TRP A O 1
ATOM 3059 N N . GLY A 1 385 ? -13.32 -4.227 24.047 1 94.12 385 GLY A N 1
ATOM 3060 C CA . GLY A 1 385 ? -11.938 -4.27 24.5 1 94.12 385 GLY A CA 1
ATOM 3061 C C . GLY A 1 385 ? -10.992 -3.492 23.609 1 94.12 385 GLY A C 1
ATOM 3062 O O . GLY A 1 385 ? -10.172 -2.711 24.094 1 94.12 385 GLY A O 1
ATOM 3063 N N . ARG A 1 386 ? -11.078 -3.633 22.344 1 94.31 386 ARG A N 1
ATOM 3064 C CA . ARG A 1 386 ? -10.258 -2.902 21.375 1 94.31 386 ARG A CA 1
ATOM 3065 C C . ARG A 1 386 ? -10.586 -1.413 21.406 1 94.31 386 ARG A C 1
ATOM 3067 O O . ARG A 1 386 ? -9.68 -0.576 21.391 1 94.31 386 ARG A O 1
ATOM 3074 N N . HIS A 1 387 ? -11.898 -1.132 21.406 1 95.88 387 HIS A N 1
ATOM 3075 C CA . HIS A 1 387 ? -12.352 0.253 21.406 1 95.88 387 HIS A CA 1
ATOM 3076 C C . HIS A 1 387 ? -11.805 1.027 22.594 1 95.88 387 HIS A C 1
ATOM 3078 O O . HIS A 1 387 ? -11.281 2.133 22.438 1 95.88 387 HIS A O 1
ATOM 3084 N N . GLU A 1 388 ? -11.883 0.44 23.75 1 96 388 GLU A N 1
ATOM 3085 C CA . GLU A 1 388 ? -11.438 1.088 24.984 1 96 388 GLU A CA 1
ATOM 3086 C C . GLU A 1 388 ? -9.922 1.239 25 1 96 388 GLU A C 1
ATOM 3088 O O . GLU A 1 388 ? -9.398 2.229 25.516 1 96 388 GLU A O 1
ATOM 3093 N N . TRP A 1 389 ? -9.305 0.249 24.438 1 95.81 389 TRP A N 1
ATOM 3094 C CA . TRP A 1 389 ? -7.844 0.31 24.375 1 95.81 389 TRP A CA 1
ATOM 3095 C C . TRP A 1 389 ? -7.387 1.507 23.547 1 95.81 389 TRP A C 1
ATOM 3097 O O . TRP A 1 389 ? -6.5 2.256 23.969 1 95.81 389 TRP A O 1
ATOM 3107 N N . ILE A 1 390 ? -7.969 1.729 22.422 1 97.12 390 ILE A N 1
ATOM 3108 C CA . ILE A 1 390 ? -7.617 2.836 21.531 1 97.12 390 ILE A CA 1
ATOM 3109 C C . ILE A 1 390 ? -8.023 4.16 22.188 1 97.12 390 ILE A C 1
ATOM 3111 O O . ILE A 1 390 ? -7.246 5.117 22.188 1 97.12 390 ILE A O 1
ATOM 3115 N N . ASP A 1 391 ? -9.172 4.16 22.766 1 97 391 ASP A N 1
ATOM 3116 C CA . ASP A 1 391 ? -9.695 5.367 23.391 1 97 391 ASP A CA 1
ATOM 3117 C C . ASP A 1 391 ? -8.812 5.801 24.562 1 97 391 ASP A C 1
ATOM 3119 O O . ASP A 1 391 ? -8.578 6.992 24.766 1 97 391 ASP A O 1
ATOM 3123 N N . SER A 1 392 ? -8.43 4.844 25.328 1 95.38 392 SER A N 1
ATOM 3124 C CA . SER A 1 392 ? -7.578 5.156 26.469 1 95.38 392 SER A CA 1
ATOM 3125 C C . SER A 1 392 ? -6.254 5.762 26.016 1 95.38 392 SER A C 1
ATOM 3127 O O . SER A 1 392 ? -5.766 6.723 26.609 1 95.38 392 SER A O 1
ATOM 3129 N N . ALA A 1 393 ? -5.684 5.176 25 1 94.88 393 ALA A N 1
ATOM 3130 C CA . ALA A 1 393 ? -4.449 5.719 24.438 1 94.88 393 ALA A CA 1
ATOM 3131 C C . ALA A 1 393 ? -4.66 7.145 23.938 1 94.88 393 ALA A C 1
ATOM 3133 O O . ALA A 1 393 ? -3.812 8.016 24.141 1 94.88 393 ALA A O 1
ATOM 3134 N N . LEU A 1 394 ? -5.73 7.367 23.281 1 96.75 394 LEU A N 1
ATOM 3135 C CA . LEU A 1 394 ? -6.066 8.68 22.734 1 96.75 394 LEU A CA 1
ATOM 3136 C C . LEU A 1 394 ? -6.262 9.703 23.844 1 96.75 394 LEU A C 1
ATOM 3138 O O . LEU A 1 394 ? -5.715 10.805 23.781 1 96.75 394 LEU A O 1
ATOM 3142 N N . ALA A 1 395 ? -7.047 9.336 24.828 1 95.5 395 ALA A N 1
ATOM 3143 C CA . ALA A 1 395 ? -7.316 10.227 25.953 1 95.5 395 ALA A CA 1
ATOM 3144 C C . ALA A 1 395 ? -6.027 10.609 26.688 1 95.5 395 ALA A C 1
ATOM 3146 O O . ALA A 1 395 ? -5.832 11.773 27.047 1 95.5 395 ALA A O 1
ATOM 3147 N N . THR A 1 396 ? -5.223 9.648 26.859 1 92.75 396 THR A N 1
ATOM 3148 C CA . THR A 1 396 ? -3.939 9.891 27.516 1 92.75 396 THR A CA 1
ATOM 3149 C C . THR A 1 396 ? -3.098 10.875 26.703 1 92.75 396 THR A C 1
ATOM 3151 O O . THR A 1 396 ? -2.51 11.805 27.266 1 92.75 396 THR A O 1
ATOM 3154 N N . ARG A 1 397 ? -3.062 10.664 25.453 1 92.94 397 ARG A N 1
ATOM 3155 C CA . ARG A 1 397 ? -2.238 11.516 24.609 1 92.94 397 ARG A CA 1
ATOM 3156 C C . ARG A 1 397 ? -2.797 12.938 24.547 1 92.94 397 ARG A C 1
ATOM 3158 O O . ARG A 1 397 ? -2.037 13.906 24.547 1 92.94 397 ARG A O 1
ATOM 3165 N N . ILE A 1 398 ? -4.078 13.109 24.469 1 93.88 398 ILE A N 1
ATOM 3166 C CA . ILE A 1 398 ? -4.719 14.414 24.469 1 93.88 398 ILE A CA 1
ATOM 3167 C C . ILE A 1 398 ? -4.375 15.164 25.75 1 93.88 398 ILE A C 1
ATOM 3169 O O . ILE A 1 398 ? -4.055 16.359 25.719 1 93.88 398 ILE A O 1
ATOM 3173 N N . SER A 1 399 ? -4.449 14.453 26.844 1 91.81 399 SER A N 1
ATOM 3174 C CA . SER A 1 399 ? -4.109 15.055 28.125 1 91.81 399 SER A CA 1
ATOM 3175 C C . SER A 1 399 ? -2.652 15.508 28.156 1 91.81 399 SER A C 1
ATOM 3177 O O . SER A 1 399 ? -2.348 16.609 28.625 1 91.81 399 SER A O 1
ATOM 3179 N N . MET A 1 400 ? -1.801 14.703 27.609 1 87.19 400 MET A N 1
ATOM 3180 C CA . MET A 1 400 ? -0.381 15.039 27.578 1 87.19 400 MET A CA 1
ATOM 3181 C C . MET A 1 400 ? -0.136 16.266 26.688 1 87.19 400 MET A C 1
ATOM 3183 O O . MET A 1 400 ? 0.675 17.125 27.031 1 87.19 400 MET A O 1
ATOM 3187 N N . LEU A 1 401 ? -0.767 16.281 25.562 1 87.88 401 LEU A N 1
ATOM 3188 C CA . LEU A 1 401 ? -0.626 17.406 24.641 1 87.88 401 LEU A CA 1
ATOM 3189 C C . LEU A 1 401 ? -1.105 18.703 25.281 1 87.88 401 LEU A C 1
ATOM 3191 O O . LEU A 1 401 ? -0.491 19.75 25.094 1 87.88 401 LEU A O 1
ATOM 3195 N N . SER A 1 402 ? -2.166 18.641 25.984 1 87 402 SER A N 1
ATOM 3196 C CA . SER A 1 402 ? -2.732 19.812 26.641 1 87 402 SER A CA 1
ATOM 3197 C C . SER A 1 402 ? -1.821 20.312 27.75 1 87 402 SER A C 1
ATOM 3199 O O . SER A 1 402 ? -1.734 21.531 27.984 1 87 402 SER A O 1
ATOM 3201 N N . LEU A 1 403 ? -1.142 19.422 28.375 1 84.69 403 LEU A N 1
ATOM 3202 C CA . LEU A 1 403 ? -0.252 19.781 29.469 1 84.69 403 LEU A CA 1
ATOM 3203 C C . LEU A 1 403 ? 1.061 20.359 28.938 1 84.69 403 LEU A C 1
ATOM 3205 O O . LEU A 1 403 ? 1.573 21.344 29.484 1 84.69 403 LEU A O 1
ATOM 3209 N N . THR A 1 404 ? 1.587 19.766 27.938 1 83.69 404 THR A N 1
ATOM 3210 C CA . THR A 1 404 ? 2.904 20.125 27.422 1 83.69 404 THR A CA 1
ATOM 3211 C C . THR A 1 404 ? 2.816 21.359 26.531 1 83.69 404 THR A C 1
ATOM 3213 O O . THR A 1 404 ? 3.748 22.156 26.484 1 83.69 404 THR A O 1
ATOM 3216 N N . TYR A 1 405 ? 1.712 21.359 25.781 1 82.44 405 TYR A N 1
ATOM 3217 C CA . TYR A 1 405 ? 1.561 22.453 24.828 1 82.44 405 TYR A CA 1
ATOM 3218 C C . TYR A 1 405 ? 0.26 23.219 25.062 1 82.44 405 TYR A C 1
ATOM 3220 O O . TYR A 1 405 ? -0.668 23.141 24.266 1 82.44 405 TYR A O 1
ATOM 3228 N N . PRO A 1 406 ? 0.323 23.969 26.125 1 72.69 406 PRO A N 1
ATOM 3229 C CA . PRO A 1 406 ? -0.916 24.719 26.359 1 72.69 406 PRO A CA 1
ATOM 3230 C C . PRO A 1 406 ? -1.233 25.688 25.234 1 72.69 406 PRO A C 1
ATOM 3232 O O . PRO A 1 406 ? -0.322 26.203 24.578 1 72.69 406 PRO A O 1
ATOM 3235 N N . PHE A 1 407 ? -2.447 25.703 24.859 1 65.19 407 PHE A N 1
ATOM 3236 C CA . PHE A 1 407 ? -2.879 26.531 23.734 1 65.19 407 PHE A CA 1
ATOM 3237 C C . PHE A 1 407 ? -2.504 27.984 23.969 1 65.19 407 PHE A C 1
ATOM 3239 O O . PHE A 1 407 ? -2.85 28.562 25.016 1 65.19 407 PHE A O 1
ATOM 3246 N N . GLN A 1 408 ? -1.43 28.391 23.25 1 62.94 408 GLN A N 1
ATOM 3247 C CA . GLN A 1 408 ? -1.125 29.812 23.234 1 62.94 408 GLN A CA 1
ATOM 3248 C C . GLN A 1 408 ? -1.388 30.422 21.859 1 62.94 408 GLN A C 1
ATOM 3250 O O . GLN A 1 408 ? -0.859 29.938 20.844 1 62.94 408 GLN A O 1
ATOM 3255 N N . SER A 1 409 ? -2.445 31.344 21.641 1 55.56 409 SER A N 1
ATOM 3256 C CA . SER A 1 409 ? -2.938 31.922 20.391 1 55.56 409 SER A CA 1
ATOM 3257 C C . SER A 1 409 ? -1.79 32.438 19.531 1 55.56 409 SER A C 1
ATOM 3259 O O . SER A 1 409 ? -1.782 32.281 18.312 1 55.56 409 SER A O 1
ATOM 3261 N N . GLU A 1 410 ? -0.834 33.219 20.047 1 54.25 410 GLU A N 1
ATOM 3262 C CA . GLU A 1 410 ? 0.019 34.031 19.203 1 54.25 410 GLU A CA 1
ATOM 3263 C C . GLU A 1 410 ? 1.08 33.219 18.5 1 54.25 410 GLU A C 1
ATOM 3265 O O . GLU A 1 410 ? 1.58 33.594 17.438 1 54.25 410 GLU A O 1
ATOM 3270 N N . GLN A 1 411 ? 1.498 32.031 19.078 1 63.41 411 GLN A N 1
ATOM 3271 C CA . GLN A 1 411 ? 2.611 31.391 18.375 1 63.41 411 GLN A CA 1
ATOM 3272 C C . GLN A 1 411 ? 2.361 29.891 18.203 1 63.41 411 GLN A C 1
ATOM 3274 O O . GLN A 1 411 ? 3.248 29.078 18.469 1 63.41 411 GLN A O 1
ATOM 3279 N N . MET A 1 412 ? 1.304 29.734 17.391 1 73.62 412 MET A N 1
ATOM 3280 C CA . MET A 1 412 ? 0.989 28.312 17.422 1 73.62 412 MET A CA 1
ATOM 3281 C C . MET A 1 412 ? 1.676 27.578 16.266 1 73.62 412 MET A C 1
ATOM 3283 O O . MET A 1 412 ? 1.7 28.078 15.141 1 73.62 412 MET A O 1
ATOM 3287 N N . ASP A 1 413 ? 2.42 26.578 16.578 1 86.19 413 ASP A N 1
ATOM 3288 C CA . ASP A 1 413 ? 2.986 25.609 15.633 1 86.19 413 ASP A CA 1
ATOM 3289 C C . ASP A 1 413 ? 1.888 24.922 14.828 1 86.19 413 ASP A C 1
ATOM 3291 O O . ASP A 1 413 ? 1.041 24.234 15.391 1 86.19 413 ASP A O 1
ATOM 3295 N N . PRO A 1 414 ? 1.866 25.234 13.508 1 88 414 PRO A N 1
ATOM 3296 C CA . PRO A 1 414 ? 0.785 24.688 12.688 1 88 414 PRO A CA 1
ATOM 3297 C C . PRO A 1 414 ? 0.682 23.172 12.766 1 88 414 PRO A C 1
ATOM 3299 O O . PRO A 1 414 ? -0.417 22.609 12.68 1 88 414 PRO A O 1
ATOM 3302 N N . MET A 1 415 ? 1.715 22.5 12.898 1 92.25 415 MET A N 1
ATOM 3303 C CA . MET A 1 415 ? 1.693 21.047 13.023 1 92.25 415 MET A CA 1
ATOM 3304 C C . MET A 1 415 ? 1.028 20.625 14.328 1 92.25 415 MET A C 1
ATOM 3306 O O . MET A 1 415 ? 0.262 19.656 14.352 1 92.25 415 MET A O 1
ATOM 3310 N N . LEU A 1 416 ? 1.32 21.312 15.336 1 91.5 416 LEU A N 1
ATOM 3311 C CA . LEU A 1 416 ? 0.725 21 16.625 1 91.5 416 LEU A CA 1
ATOM 3312 C C . LEU A 1 416 ? -0.773 21.281 16.625 1 91.5 416 LEU A C 1
ATOM 3314 O O . LEU A 1 416 ? -1.555 20.531 17.203 1 91.5 416 LEU A O 1
ATOM 3318 N N . LEU A 1 417 ? -1.145 22.438 16.047 1 91.81 417 LEU A N 1
ATOM 3319 C CA . LEU A 1 417 ? -2.564 22.75 15.938 1 91.81 417 LEU A CA 1
ATOM 3320 C C . LEU A 1 417 ? -3.309 21.656 15.188 1 91.81 417 LEU A C 1
ATOM 3322 O O . LEU A 1 417 ? -4.367 21.203 15.633 1 91.81 417 LEU A O 1
ATOM 3326 N N . PHE A 1 418 ? -2.758 21.281 14.086 1 95.44 418 PHE A N 1
ATOM 3327 C CA . PHE A 1 418 ? -3.33 20.188 13.305 1 95.44 418 PHE A CA 1
ATOM 3328 C C . PHE A 1 418 ? -3.422 18.922 14.141 1 95.44 418 PHE A C 1
ATOM 3330 O O . PHE A 1 418 ? -4.441 18.234 14.109 1 95.44 418 PHE A O 1
ATOM 3337 N N . THR A 1 419 ? -2.381 18.562 14.859 1 95.5 419 THR A N 1
ATOM 3338 C CA . THR A 1 419 ? -2.311 17.359 15.68 1 95.5 419 THR A CA 1
ATOM 3339 C C . THR A 1 419 ? -3.408 17.359 16.734 1 95.5 419 THR A C 1
ATOM 3341 O O . THR A 1 419 ? -4.051 16.344 16.984 1 95.5 419 THR A O 1
ATOM 3344 N N . LYS A 1 420 ? -3.662 18.5 17.312 1 94.62 420 LYS A N 1
ATOM 3345 C CA . LYS A 1 420 ? -4.723 18.609 18.312 1 94.62 420 LYS A CA 1
ATOM 3346 C C . LYS A 1 420 ? -6.098 18.422 17.672 1 94.62 420 LYS A C 1
ATOM 3348 O O . LYS A 1 420 ? -6.969 17.766 18.266 1 94.62 420 LYS A O 1
ATOM 3353 N N . MET A 1 421 ? -6.273 18.969 16.516 1 95.88 421 MET A N 1
ATOM 3354 C CA . MET A 1 421 ? -7.547 18.828 15.812 1 95.88 421 MET A CA 1
ATOM 3355 C C . MET A 1 421 ? -7.816 17.375 15.469 1 95.88 421 MET A C 1
ATOM 3357 O O . MET A 1 421 ? -8.93 16.875 15.672 1 95.88 421 MET A O 1
ATOM 3361 N N . ILE A 1 422 ? -6.789 16.719 14.922 1 97.25 422 ILE A N 1
ATOM 3362 C CA . ILE A 1 422 ? -6.953 15.336 14.516 1 97.25 422 ILE A CA 1
ATOM 3363 C C . ILE A 1 422 ? -7.203 14.461 15.742 1 97.25 422 ILE A C 1
ATOM 3365 O O . ILE A 1 422 ? -7.953 13.484 15.672 1 97.25 422 ILE A O 1
ATOM 3369 N N . ALA A 1 423 ? -6.617 14.82 16.859 1 97.69 423 ALA A N 1
ATOM 3370 C CA . ALA A 1 423 ? -6.863 14.086 18.109 1 97.69 423 ALA A CA 1
ATOM 3371 C C . ALA A 1 423 ? -8.344 14.133 18.484 1 97.69 423 ALA A C 1
ATOM 3373 O O . ALA A 1 423 ? -8.945 13.094 18.781 1 97.69 423 ALA A O 1
ATOM 3374 N N . GLN A 1 424 ? -8.891 15.281 18.422 1 97.62 424 GLN A N 1
ATOM 3375 C CA . GLN A 1 424 ? -10.297 15.438 18.766 1 97.62 424 GLN A CA 1
ATOM 3376 C C . GLN A 1 424 ? -11.195 14.703 17.766 1 97.62 424 GLN A C 1
ATOM 3378 O O . GLN A 1 424 ? -12.148 14.031 18.172 1 97.62 424 GLN A O 1
ATOM 3383 N N . THR A 1 425 ? -10.875 14.828 16.562 1 97.44 425 THR A N 1
ATOM 3384 C CA . THR A 1 425 ? -11.742 14.234 15.547 1 97.44 425 THR A CA 1
ATOM 3385 C C . THR A 1 425 ? -11.602 12.719 15.531 1 97.44 425 THR A C 1
ATOM 3387 O O . THR A 1 425 ? -12.5 12.008 15.07 1 97.44 425 THR A O 1
ATOM 3390 N N . THR A 1 426 ? -10.477 12.188 15.984 1 98.31 426 THR A N 1
ATOM 3391 C CA . THR A 1 426 ? -10.359 10.742 16.141 1 98.31 426 THR A CA 1
ATOM 3392 C C . THR A 1 426 ? -11.391 10.219 17.125 1 98.31 426 THR A C 1
ATOM 3394 O O . THR A 1 426 ? -11.898 9.109 16.984 1 98.31 426 THR A O 1
ATOM 3397 N N . ILE A 1 427 ? -11.773 11.016 18.125 1 98.38 427 ILE A N 1
ATOM 3398 C CA . ILE A 1 427 ? -12.852 10.664 19.031 1 98.38 427 ILE A CA 1
ATOM 3399 C C . ILE A 1 427 ? -14.156 10.516 18.266 1 98.38 427 ILE A C 1
ATOM 3401 O O . ILE A 1 427 ? -14.922 9.57 18.5 1 98.38 427 ILE A O 1
ATOM 3405 N N . LEU A 1 428 ? -14.367 11.461 17.375 1 98 428 LEU A N 1
ATOM 3406 C CA . LEU A 1 428 ? -15.57 11.406 16.547 1 98 428 LEU A CA 1
ATOM 3407 C C . LEU A 1 428 ? -15.586 10.141 15.688 1 98 428 LEU A C 1
ATOM 3409 O O . LEU A 1 428 ? -16.641 9.516 15.523 1 98 428 LEU A O 1
ATOM 3413 N N . CYS A 1 429 ? -14.453 9.805 15.141 1 97.31 429 CYS A N 1
ATOM 3414 C CA . CYS A 1 429 ? -14.352 8.602 14.32 1 97.31 429 CYS A CA 1
ATOM 3415 C C . CYS A 1 429 ? -14.656 7.352 15.148 1 97.31 429 CYS A C 1
ATOM 3417 O O . CYS A 1 429 ? -15.344 6.445 14.68 1 97.31 429 CYS A O 1
ATOM 3419 N N . LEU A 1 430 ? -14.141 7.305 16.359 1 97.56 430 LEU A N 1
ATOM 3420 C CA . LEU A 1 430 ? -14.406 6.172 17.25 1 97.56 430 LEU A CA 1
ATOM 3421 C C . LEU A 1 430 ? -15.891 6.062 17.562 1 97.56 430 LEU A C 1
ATOM 3423 O O . LEU A 1 430 ? -16.453 4.961 17.594 1 97.56 430 LEU A O 1
ATOM 3427 N N . HIS A 1 431 ? -16.484 7.137 17.766 1 96.56 431 HIS A N 1
ATOM 3428 C CA . HIS A 1 431 ? -17.906 7.145 18.031 1 96.56 431 HIS A CA 1
ATOM 3429 C C . HIS A 1 431 ? -18.703 6.641 16.812 1 96.56 431 HIS A C 1
ATOM 3431 O O . HIS A 1 431 ? -19.672 5.902 16.969 1 96.56 431 HIS A O 1
ATOM 3437 N N . LYS A 1 432 ? -18.312 7.055 15.68 1 94.88 432 LYS A N 1
ATOM 3438 C CA . LYS A 1 432 ? -18.969 6.613 14.461 1 94.88 432 LYS A CA 1
ATOM 3439 C C . LYS A 1 432 ? -18.922 5.094 14.32 1 94.88 432 LYS A C 1
ATOM 3441 O O . LYS A 1 432 ? -19.859 4.48 13.812 1 94.88 432 LYS A O 1
ATOM 3446 N N . ILE A 1 433 ? -17.859 4.496 14.75 1 94.69 433 ILE A N 1
ATOM 3447 C CA . ILE A 1 433 ? -17.719 3.045 14.711 1 94.69 433 ILE A CA 1
ATOM 3448 C C . ILE A 1 433 ? -18.766 2.404 15.609 1 94.69 433 ILE A C 1
ATOM 3450 O O . ILE A 1 433 ? -19.391 1.402 15.242 1 94.69 433 ILE A O 1
ATOM 3454 N N . ILE A 1 434 ? -19 2.98 16.797 1 94.44 434 ILE A N 1
ATOM 3455 C CA . ILE A 1 434 ? -20.016 2.49 17.719 1 94.44 434 ILE A CA 1
ATOM 3456 C C . ILE A 1 434 ? -21.391 2.576 17.062 1 94.44 434 ILE A C 1
ATOM 3458 O O . ILE A 1 434 ? -22.188 1.633 17.141 1 94.44 434 ILE A O 1
ATOM 3462 N N . GLU A 1 435 ? -21.625 3.639 16.359 1 91.19 435 GLU A N 1
ATOM 3463 C CA . GLU A 1 435 ? -22.922 3.863 15.734 1 91.19 435 GLU A CA 1
ATOM 3464 C C . GLU A 1 435 ? -23.156 2.881 14.594 1 91.19 435 GLU A C 1
ATOM 3466 O O . GLU A 1 435 ? -24.312 2.541 14.297 1 91.19 435 GLU A O 1
ATOM 3471 N N . SER A 1 436 ? -22.156 2.453 13.961 1 86.25 436 SER A N 1
ATOM 3472 C CA . SER A 1 436 ? -22.281 1.582 12.797 1 86.25 436 SER A CA 1
ATOM 3473 C C . SER A 1 436 ? -22.516 0.132 13.219 1 86.25 436 SER A C 1
ATOM 3475 O O . SER A 1 436 ? -22.891 -0.702 12.391 1 86.25 436 SER A O 1
ATOM 3477 N N . ALA A 1 437 ? -22.25 -0.132 14.445 1 83.75 437 ALA A N 1
ATOM 3478 C CA . ALA A 1 437 ? -22.469 -1.488 14.945 1 83.75 437 ALA A CA 1
ATOM 3479 C C . ALA A 1 437 ? -23.859 -1.638 15.555 1 83.75 437 ALA A C 1
ATOM 3481 O O . ALA A 1 437 ? -24.484 -0.649 15.953 1 83.75 437 ALA A O 1
ATOM 3482 N N . SER A 1 438 ? -24.438 -2.809 15.5 1 80.06 438 SER A N 1
ATOM 3483 C CA . SER A 1 438 ? -25.719 -3.098 16.125 1 80.06 438 SER A CA 1
ATOM 3484 C C . SER A 1 438 ? -25.547 -3.619 17.547 1 80.06 438 SER A C 1
ATOM 3486 O O . SER A 1 438 ? -24.703 -4.492 17.797 1 80.06 438 SER A O 1
ATOM 3488 N N . TRP A 1 439 ? -26.266 -2.918 18.438 1 83 439 TRP A N 1
ATOM 3489 C CA . TRP A 1 439 ? -26.141 -3.291 19.844 1 83 439 TRP A CA 1
ATOM 3490 C C . TRP A 1 439 ? -27.469 -3.814 20.391 1 83 439 TRP A C 1
ATOM 3492 O O . TRP A 1 439 ? -28.469 -3.092 20.406 1 83 439 TRP A O 1
ATOM 3502 N N . ASP A 1 440 ? -27.578 -5.086 20.453 1 76.06 440 ASP A N 1
ATOM 3503 C CA . ASP A 1 440 ? -28.828 -5.715 20.875 1 76.06 440 ASP A CA 1
ATOM 3504 C C . ASP A 1 440 ? -28.969 -5.715 22.406 1 76.06 440 ASP A C 1
ATOM 3506 O O . ASP A 1 440 ? -30.062 -5.855 22.938 1 76.06 440 ASP A O 1
ATOM 3510 N N . SER A 1 441 ? -27.922 -5.527 23.109 1 78.75 441 SER A N 1
ATOM 3511 C CA . SER A 1 441 ? -27.984 -5.625 24.562 1 78.75 441 SER A CA 1
ATOM 3512 C C . SER A 1 441 ? -28.047 -4.246 25.219 1 78.75 441 SER A C 1
ATOM 3514 O O . SER A 1 441 ? -27.234 -3.371 24.906 1 78.75 441 SER A O 1
ATOM 3516 N N . PRO A 1 442 ? -28.922 -4.047 26.047 1 84.88 442 PRO A N 1
ATOM 3517 C CA . PRO A 1 442 ? -29.047 -2.766 26.734 1 84.88 442 PRO A CA 1
ATOM 3518 C C . PRO A 1 442 ? -27.859 -2.49 27.672 1 84.88 442 PRO A C 1
ATOM 3520 O O . PRO A 1 442 ? -27.672 -1.356 28.125 1 84.88 442 PRO A O 1
ATOM 3523 N N . GLU A 1 443 ? -27.062 -3.508 27.844 1 87.44 443 GLU A N 1
ATOM 3524 C CA . GLU A 1 443 ? -25.953 -3.393 28.781 1 87.44 443 GLU A CA 1
ATOM 3525 C C . GLU A 1 443 ? -24.969 -2.32 28.344 1 87.44 443 GLU A C 1
ATOM 3527 O O . GLU A 1 443 ? -24.25 -1.751 29.156 1 87.44 443 GLU A O 1
ATOM 3532 N N . TYR A 1 444 ? -25.062 -1.944 27.078 1 89.25 444 TYR A N 1
ATOM 3533 C CA . TYR A 1 444 ? -24.047 -1.029 26.547 1 89.25 444 TYR A CA 1
ATOM 3534 C C . TYR A 1 444 ? -24.625 0.365 26.344 1 89.25 444 TYR A C 1
ATOM 3536 O O . TYR A 1 444 ? -23.922 1.285 25.938 1 89.25 444 TYR A O 1
ATOM 3544 N N . ASN A 1 445 ? -25.828 0.595 26.75 1 90.69 445 ASN A N 1
ATOM 3545 C CA . ASN A 1 445 ? -26.5 1.864 26.484 1 90.69 445 ASN A CA 1
ATOM 3546 C C . ASN A 1 445 ? -25.828 3.018 27.219 1 90.69 445 ASN A C 1
ATOM 3548 O O . ASN A 1 445 ? -25.641 4.098 26.641 1 90.69 445 ASN A O 1
ATOM 3552 N N . SER A 1 446 ? -25.484 2.738 28.453 1 91.38 446 SER A N 1
ATOM 3553 C CA . SER A 1 446 ? -24.828 3.783 29.234 1 91.38 446 SER A CA 1
ATOM 3554 C C . SER A 1 446 ? -23.484 4.156 28.625 1 91.38 446 SER A C 1
ATOM 3556 O O . SER A 1 446 ? -23.125 5.336 28.578 1 91.38 446 SER A O 1
ATOM 3558 N N . LEU A 1 447 ? -22.812 3.146 28.203 1 91.31 447 LEU A N 1
ATOM 3559 C CA . LEU A 1 447 ? -21.5 3.357 27.594 1 91.31 447 LEU A CA 1
ATOM 3560 C C . LEU A 1 447 ? -21.625 4.109 26.281 1 91.31 447 LEU A C 1
ATOM 3562 O O . LEU A 1 447 ? -20.828 5.012 25.984 1 91.31 447 LEU A O 1
ATOM 3566 N N . ILE A 1 448 ? -22.594 3.82 25.516 1 93.62 448 ILE A N 1
ATOM 3567 C CA . ILE A 1 448 ? -22.859 4.469 24.234 1 93.62 448 ILE A CA 1
ATOM 3568 C C . ILE A 1 448 ? -23.188 5.945 24.453 1 93.62 448 ILE A C 1
ATOM 3570 O O . ILE A 1 448 ? -22.688 6.809 23.719 1 93.62 448 ILE A O 1
ATOM 3574 N N . LEU A 1 449 ? -23.922 6.223 25.484 1 93.62 449 LEU A N 1
ATOM 3575 C CA . LEU A 1 449 ? -24.281 7.598 25.797 1 93.62 449 LEU A CA 1
ATOM 3576 C C . LEU A 1 449 ? -23.062 8.398 26.234 1 93.62 449 LEU A C 1
ATOM 3578 O O . LEU A 1 449 ? -22.938 9.586 25.922 1 93.62 449 LEU A O 1
ATOM 3582 N N . GLU A 1 450 ? -22.203 7.738 26.938 1 94.5 450 GLU A N 1
ATOM 3583 C CA . GLU A 1 450 ? -20.984 8.391 27.375 1 94.5 450 GLU A CA 1
ATOM 3584 C C . GLU A 1 450 ? -20.109 8.781 26.188 1 94.5 450 GLU A C 1
ATOM 3586 O O . GLU A 1 450 ? -19.578 9.891 26.141 1 94.5 450 GLU A O 1
ATOM 3591 N N . TYR A 1 451 ? -20 7.898 25.266 1 95.25 451 TYR A N 1
ATOM 3592 C CA . TYR A 1 451 ? -19.188 8.18 24.094 1 95.25 451 TYR A CA 1
ATOM 3593 C C . TYR A 1 451 ? -19.844 9.242 23.219 1 95.25 451 TYR A C 1
ATOM 3595 O O . TYR A 1 451 ? -19.156 10.039 22.578 1 95.25 451 TYR A O 1
ATOM 3603 N N . GLU A 1 452 ? -21.109 9.281 23.203 1 94.5 452 GLU A N 1
ATOM 3604 C CA . GLU A 1 452 ? -21.812 10.328 22.469 1 94.5 452 GLU A CA 1
ATOM 3605 C C . GLU A 1 452 ? -21.531 11.703 23.078 1 94.5 452 GLU A C 1
ATOM 3607 O O . GLU A 1 452 ? -21.281 12.664 22.344 1 94.5 452 GLU A O 1
ATOM 3612 N N . GLN A 1 453 ? -21.562 11.773 24.375 1 95.12 453 GLN A N 1
ATOM 3613 C CA . GLN A 1 453 ? -21.281 13.039 25.047 1 95.12 453 GLN A CA 1
ATOM 3614 C C . GLN A 1 453 ? -19.844 13.477 24.812 1 95.12 453 GLN A C 1
ATOM 3616 O O . GLN A 1 453 ? -19.578 14.664 24.578 1 95.12 453 GLN A O 1
ATOM 3621 N N . ARG A 1 454 ? -19 12.555 24.891 1 95.94 454 ARG A N 1
ATOM 3622 C CA . ARG A 1 454 ? -17.594 12.852 24.641 1 95.94 454 ARG A CA 1
ATOM 3623 C C . ARG A 1 454 ? -17.391 13.367 23.219 1 95.94 454 ARG A C 1
ATOM 3625 O O . ARG A 1 454 ? -16.562 14.258 23 1 95.94 454 ARG A O 1
ATOM 3632 N N . SER A 1 455 ? -18.062 12.773 22.328 1 96.69 455 SER A N 1
ATOM 3633 C CA . SER A 1 455 ? -17.938 13.195 20.938 1 96.69 455 SER A CA 1
ATOM 3634 C C . SER A 1 455 ? -18.469 14.609 20.734 1 96.69 455 SER A C 1
ATOM 3636 O O . SER A 1 455 ? -17.922 15.383 19.953 1 96.69 455 SER A O 1
ATOM 3638 N N . ARG A 1 456 ? -19.516 14.992 21.422 1 95.62 456 ARG A N 1
ATOM 3639 C CA . ARG A 1 456 ? -20.047 16.359 21.359 1 95.62 456 ARG A CA 1
ATOM 3640 C C . ARG A 1 456 ? -19.031 17.359 21.891 1 95.62 456 ARG A C 1
ATOM 3642 O O . ARG A 1 456 ? -18.859 18.438 21.312 1 95.62 456 ARG A O 1
ATOM 3649 N N . MET A 1 457 ? -18.406 16.953 22.953 1 96.75 457 MET A N 1
ATOM 3650 C CA . MET A 1 457 ? -17.391 17.828 23.531 1 96.75 457 MET A CA 1
ATOM 3651 C C . MET A 1 457 ? -16.188 17.953 22.594 1 96.75 457 MET A C 1
ATOM 3653 O O . MET A 1 457 ? -15.617 19.031 22.453 1 96.75 457 MET A O 1
ATOM 3657 N N . ALA A 1 458 ? -15.797 16.844 22.016 1 97.94 458 ALA A N 1
ATOM 3658 C CA . ALA A 1 458 ? -14.688 16.859 21.062 1 97.94 458 ALA A CA 1
ATOM 3659 C C . ALA A 1 458 ? -15.016 17.734 19.844 1 97.94 458 ALA A C 1
ATOM 3661 O O . ALA A 1 458 ? -14.141 18.438 19.344 1 97.94 458 ALA A O 1
ATOM 3662 N N . ALA A 1 459 ? -16.219 17.641 19.344 1 97.56 459 ALA A N 1
ATOM 3663 C CA . ALA A 1 459 ? -16.641 18.5 18.25 1 97.56 459 ALA A CA 1
ATOM 3664 C C . ALA A 1 459 ? -16.547 19.984 18.625 1 97.56 459 ALA A C 1
ATOM 3666 O O . ALA A 1 459 ? -16.062 20.797 17.844 1 97.56 459 ALA A O 1
ATOM 3667 N N . LYS A 1 460 ? -17.016 20.281 19.828 1 96.44 460 LYS A N 1
ATOM 3668 C CA . LYS A 1 460 ? -16.938 21.656 20.312 1 96.44 460 LYS A CA 1
ATOM 3669 C C . LYS A 1 460 ? -15.492 22.141 20.359 1 96.44 460 LYS A C 1
ATOM 3671 O O . LYS A 1 460 ? -15.195 23.281 19.984 1 96.44 460 LYS A O 1
ATOM 3676 N N . GLU A 1 461 ? -14.617 21.281 20.859 1 95.75 461 GLU A N 1
ATOM 3677 C CA . GLU A 1 461 ? -13.203 21.625 20.922 1 95.75 461 GLU A CA 1
ATOM 3678 C C . GLU A 1 461 ? -12.633 21.844 19.531 1 95.75 461 GLU A C 1
ATOM 3680 O O . GLU A 1 461 ? -11.828 22.75 19.312 1 95.75 461 GLU A O 1
ATOM 3685 N N . THR A 1 462 ? -12.953 21.016 18.594 1 97.06 462 THR A N 1
ATOM 3686 C CA . THR A 1 462 ? -12.5 21.156 17.219 1 97.06 462 THR A CA 1
ATOM 3687 C C . THR A 1 462 ? -12.961 22.484 16.625 1 97.06 462 THR A C 1
ATOM 3689 O O . THR A 1 462 ? -12.211 23.156 15.914 1 97.06 462 THR A O 1
ATOM 3692 N N . VAL A 1 463 ? -14.211 22.906 16.953 1 96.88 463 VAL A N 1
ATOM 3693 C CA . VAL A 1 463 ? -14.758 24.172 16.484 1 96.88 463 VAL A CA 1
ATOM 3694 C C . VAL A 1 463 ? -13.953 25.328 17.062 1 96.88 463 VAL A C 1
ATOM 3696 O O . VAL A 1 463 ? -13.641 26.281 16.344 1 96.88 463 VAL A O 1
ATOM 3699 N N . GLU A 1 464 ? -13.602 25.219 18.297 1 93.75 464 GLU A N 1
ATOM 3700 C CA . GLU A 1 464 ? -12.797 26.266 18.922 1 93.75 464 GLU A CA 1
ATOM 3701 C C . GLU A 1 464 ? -11.422 26.375 18.266 1 93.75 464 GLU A C 1
ATOM 3703 O O . GLU A 1 464 ? -10.914 27.469 18.062 1 93.75 464 GLU A O 1
ATOM 3708 N N . LEU A 1 465 ? -10.844 25.266 18 1 91.88 465 LEU A N 1
ATOM 3709 C CA . LEU A 1 465 ? -9.555 25.266 17.312 1 91.88 465 LEU A CA 1
ATOM 3710 C C . LEU A 1 465 ? -9.68 25.812 15.898 1 91.88 465 LEU A C 1
ATOM 3712 O O . LEU A 1 465 ? -8.781 26.5 15.414 1 91.88 465 LEU A O 1
ATOM 3716 N N . ALA A 1 466 ? -10.773 25.5 15.242 1 93.12 466 ALA A N 1
ATOM 3717 C CA . ALA A 1 466 ? -11.023 25.969 13.883 1 93.12 466 ALA A CA 1
ATOM 3718 C C . ALA A 1 466 ? -11.125 27.5 13.844 1 93.12 466 ALA A C 1
ATOM 3720 O O . ALA A 1 466 ? -10.672 28.125 12.891 1 93.12 466 ALA A O 1
ATOM 3721 N N . LYS A 1 467 ? -11.695 28.078 14.867 1 89.31 467 LYS A N 1
ATOM 3722 C CA . LYS A 1 467 ? -11.797 29.531 14.953 1 89.31 467 LYS A CA 1
ATOM 3723 C C . LYS A 1 467 ? -10.414 30.188 14.977 1 89.31 467 LYS A C 1
ATOM 3725 O O . LYS A 1 467 ? -10.219 31.266 14.414 1 89.31 467 LYS A O 1
ATOM 3730 N N . GLU A 1 468 ? -9.539 29.5 15.578 1 83.94 468 GLU A N 1
ATOM 3731 C CA . GLU A 1 468 ? -8.18 30.016 15.672 1 83.94 468 GLU A CA 1
ATOM 3732 C C . GLU A 1 468 ? -7.496 30.016 14.305 1 83.94 468 GLU A C 1
ATOM 3734 O O . GLU A 1 468 ? -6.605 30.828 14.047 1 83.94 468 GLU A O 1
ATOM 3739 N N . LEU A 1 469 ? -7.84 29.141 13.461 1 84.69 469 LEU A N 1
ATOM 3740 C CA . LEU A 1 469 ? -7.254 29.016 12.133 1 84.69 469 LEU A CA 1
ATOM 3741 C C . LEU A 1 469 ? -7.492 30.281 11.312 1 84.69 469 LEU A C 1
ATOM 3743 O O . LEU A 1 469 ? -6.648 30.672 10.5 1 84.69 469 LEU A O 1
ATOM 3747 N N . THR A 1 470 ? -8.656 30.906 11.562 1 79.19 470 THR A N 1
ATOM 3748 C CA . THR A 1 470 ? -9.031 32.062 10.758 1 79.19 470 THR A CA 1
ATOM 3749 C C . THR A 1 470 ? -8.156 33.281 11.094 1 79.19 470 THR A C 1
ATOM 3751 O O . THR A 1 470 ? -8.086 34.219 10.32 1 79.19 470 THR A O 1
ATOM 3754 N N . HIS A 1 471 ? -7.398 33.062 12.18 1 78.44 471 HIS A N 1
ATOM 3755 C CA . HIS A 1 471 ? -6.492 34.156 12.57 1 78.44 471 HIS A CA 1
ATOM 3756 C C . HIS A 1 471 ? -5.086 33.906 12.023 1 78.44 471 HIS A C 1
ATOM 3758 O O . HIS A 1 471 ? -4.23 34.781 12.102 1 78.44 471 HIS A O 1
ATOM 3764 N N . LEU A 1 472 ? -4.883 32.781 11.508 1 78.75 472 LEU A N 1
ATOM 3765 C CA . LEU A 1 472 ? -3.584 32.469 10.93 1 78.75 472 LEU A CA 1
ATOM 3766 C C . LEU A 1 472 ? -3.566 32.75 9.43 1 78.75 472 LEU A C 1
ATOM 3768 O O . LEU A 1 472 ? -4.617 32.781 8.789 1 78.75 472 LEU A O 1
ATOM 3772 N N . SER A 1 473 ? -2.293 33 9.055 1 82.69 473 SER A N 1
ATOM 3773 C CA . SER A 1 473 ? -2.139 33.031 7.609 1 82.69 473 SER A CA 1
ATOM 3774 C C . SER A 1 473 ? -2.447 31.688 6.977 1 82.69 473 SER A C 1
ATOM 3776 O O . SER A 1 473 ? -2.1 30.641 7.535 1 82.69 473 SER A O 1
ATOM 3778 N N . TYR A 1 474 ? -3.111 31.734 5.809 1 81.94 474 TYR A N 1
ATOM 3779 C CA . TYR A 1 474 ? -3.467 30.516 5.078 1 81.94 474 TYR A CA 1
ATOM 3780 C C . TYR A 1 474 ? -2.238 29.656 4.836 1 81.94 474 TYR A C 1
ATOM 3782 O O . TYR A 1 474 ? -2.338 28.422 4.773 1 81.94 474 TYR A O 1
ATOM 3790 N N . PHE A 1 475 ? -1.112 30.297 4.809 1 79.31 475 PHE A N 1
ATOM 3791 C CA . PHE A 1 475 ? 0.106 29.594 4.406 1 79.31 475 PHE A CA 1
ATOM 3792 C C . PHE A 1 475 ? 0.759 28.922 5.602 1 79.31 475 PHE A C 1
ATOM 3794 O O . PHE A 1 475 ? 1.719 28.156 5.445 1 79.31 475 PHE A O 1
ATOM 3801 N N . LYS A 1 476 ? 0.164 29.109 6.746 1 83.94 476 LYS A N 1
ATOM 3802 C CA . LYS A 1 476 ? 0.7 28.484 7.953 1 83.94 476 LYS A CA 1
ATOM 3803 C C . LYS A 1 476 ? -0.255 27.422 8.5 1 83.94 476 LYS A C 1
ATOM 3805 O O . LYS A 1 476 ? -0.323 27.203 9.711 1 83.94 476 LYS A O 1
ATOM 3810 N N . VAL A 1 477 ? -1.052 26.969 7.621 1 91.5 477 VAL A N 1
ATOM 3811 C CA . VAL A 1 477 ? -1.987 25.906 8 1 91.5 477 VAL A CA 1
ATOM 3812 C C . VAL A 1 477 ? -1.532 24.578 7.406 1 91.5 477 VAL A C 1
ATOM 3814 O O . VAL A 1 477 ? -1.138 24.516 6.242 1 91.5 477 VAL A O 1
ATOM 3817 N N . HIS A 1 478 ? -1.527 23.578 8.211 1 94.31 478 HIS A N 1
ATOM 3818 C CA . HIS A 1 478 ? -1.156 22.25 7.738 1 94.31 478 HIS A CA 1
ATOM 3819 C C . HIS A 1 478 ? -2.018 21.828 6.555 1 94.31 478 HIS A C 1
ATOM 3821 O O . HIS A 1 478 ? -3.238 22 6.574 1 94.31 478 HIS A O 1
ATOM 3827 N N . PRO A 1 479 ? -1.476 21.234 5.527 1 94.88 479 PRO A N 1
ATOM 3828 C CA . PRO A 1 479 ? -2.182 20.938 4.281 1 94.88 479 PRO A CA 1
ATOM 3829 C C . PRO A 1 479 ? -3.387 20.031 4.488 1 94.88 479 PRO A C 1
ATOM 3831 O O . PRO A 1 479 ? -4.352 20.078 3.723 1 94.88 479 PRO A O 1
ATOM 3834 N N . PHE A 1 480 ? -3.484 19.25 5.477 1 97.12 480 PHE A N 1
ATOM 3835 C CA . PHE A 1 480 ? -4.547 18.266 5.629 1 97.12 480 PHE A CA 1
ATOM 3836 C C . PHE A 1 480 ? -5.539 18.703 6.699 1 97.12 480 PHE A C 1
ATOM 3838 O O . PHE A 1 480 ? -6.395 17.922 7.121 1 97.12 480 PHE A O 1
ATOM 3845 N N . THR A 1 481 ? -5.484 19.938 7.117 1 96.56 481 THR A N 1
ATOM 3846 C CA . THR A 1 481 ? -6.367 20.5 8.141 1 96.56 481 THR A CA 1
ATOM 3847 C C . THR A 1 481 ? -7.824 20.391 7.703 1 96.56 481 THR A C 1
ATOM 3849 O O . THR A 1 481 ? -8.719 20.234 8.539 1 96.56 481 THR A O 1
ATOM 3852 N N . PRO A 1 482 ? -8.133 20.469 6.379 1 96.5 482 PRO A N 1
ATOM 3853 C CA . PRO A 1 482 ? -9.539 20.328 5.973 1 96.5 482 PRO A CA 1
ATOM 3854 C C . PRO A 1 482 ? -10.133 18.969 6.359 1 96.5 482 PRO A C 1
ATOM 3856 O O . PRO A 1 482 ? -11.344 18.844 6.508 1 96.5 482 PRO A O 1
ATOM 3859 N N . ILE A 1 483 ? -9.352 17.969 6.559 1 96.81 483 ILE A N 1
ATOM 3860 C CA . ILE A 1 483 ? -9.844 16.625 6.812 1 96.81 483 ILE A CA 1
ATOM 3861 C C . ILE A 1 483 ? -10.523 16.562 8.18 1 96.81 483 ILE A C 1
ATOM 3863 O O . ILE A 1 483 ? -11.695 16.203 8.281 1 96.81 483 ILE A O 1
ATOM 3867 N N . PRO A 1 484 ? -9.836 16.953 9.234 1 97.44 484 PRO A N 1
ATOM 3868 C CA . PRO A 1 484 ? -10.547 16.953 10.516 1 97.44 484 PRO A CA 1
ATOM 3869 C C . PRO A 1 484 ? -11.719 17.938 10.539 1 97.44 484 PRO A C 1
ATOM 3871 O O . PRO A 1 484 ? -12.727 17.688 11.203 1 97.44 484 PRO A O 1
ATOM 3874 N N . LEU A 1 485 ? -11.648 19.062 9.812 1 96.94 485 LEU A N 1
ATOM 3875 C CA . LEU A 1 485 ? -12.773 19.984 9.734 1 96.94 485 LEU A CA 1
ATOM 3876 C C . LEU A 1 485 ? -13.977 19.312 9.078 1 96.94 485 LEU A C 1
ATOM 3878 O O . LEU A 1 485 ? -15.109 19.438 9.555 1 96.94 485 LEU A O 1
ATOM 3882 N N . CYS A 1 486 ? -13.734 18.578 8.031 1 96.31 486 CYS A N 1
ATOM 3883 C CA . CYS A 1 486 ? -14.805 17.875 7.344 1 96.31 486 CYS A CA 1
ATOM 3884 C C . CYS A 1 486 ? -15.406 16.797 8.234 1 96.31 486 CYS A C 1
ATOM 3886 O O . CYS A 1 486 ? -16.625 16.625 8.266 1 96.31 486 CYS A O 1
ATOM 3888 N N . ILE A 1 487 ? -14.617 16.062 8.953 1 96.62 487 ILE A N 1
ATOM 3889 C CA . ILE A 1 487 ? -15.102 15.031 9.867 1 96.62 487 ILE A CA 1
ATOM 3890 C C . ILE A 1 487 ? -16 15.664 10.93 1 96.62 487 ILE A C 1
ATOM 3892 O O . ILE A 1 487 ? -17.078 15.133 11.227 1 96.62 487 ILE A O 1
ATOM 3896 N N . CYS A 1 488 ? -15.539 16.766 11.422 1 97.25 488 CYS A N 1
ATOM 3897 C CA . CYS A 1 488 ? -16.328 17.469 12.422 1 97.25 488 CYS A CA 1
ATOM 3898 C C . CYS A 1 488 ? -17.656 17.938 11.836 1 97.25 488 CYS A C 1
ATOM 3900 O O . CYS A 1 488 ? -18.703 17.781 12.453 1 97.25 488 CYS A O 1
ATOM 3902 N N . ALA A 1 489 ? -17.625 18.5 10.656 1 95.88 489 ALA A N 1
ATOM 3903 C CA . ALA A 1 489 ? -18.828 18.969 9.992 1 95.88 489 ALA A CA 1
ATOM 3904 C C . ALA A 1 489 ? -19.812 17.812 9.75 1 95.88 489 ALA A C 1
ATOM 3906 O O . ALA A 1 489 ? -21.016 17.969 9.945 1 95.88 489 ALA A O 1
ATOM 3907 N N . GLU A 1 490 ? -19.312 16.719 9.305 1 94.12 490 GLU A N 1
ATOM 3908 C CA . GLU A 1 490 ? -20.156 15.547 9.078 1 94.12 490 GLU A CA 1
ATOM 3909 C C . GLU A 1 490 ? -20.828 15.094 10.367 1 94.12 490 GLU A C 1
ATOM 3911 O O . GLU A 1 490 ? -22.016 14.734 10.359 1 94.12 490 GLU A O 1
ATOM 3916 N N . PHE A 1 491 ? -20.109 15.078 11.438 1 95.06 491 PHE A N 1
ATOM 3917 C CA . PHE A 1 491 ? -20.672 14.703 12.734 1 95.06 491 PHE A CA 1
ATOM 3918 C C . PHE A 1 491 ? -21.766 15.664 13.141 1 95.06 491 PHE A C 1
ATOM 3920 O O . PHE A 1 491 ? -22.859 15.234 13.516 1 95.06 491 PHE A O 1
ATOM 3927 N N . LEU A 1 492 ? -21.5 16.969 13.016 1 95.06 492 LEU A N 1
ATOM 3928 C CA . LEU A 1 492 ? -22.453 17.984 13.422 1 95.06 492 LEU A CA 1
ATOM 3929 C C . LEU A 1 492 ? -23.688 17.969 12.523 1 95.06 492 LEU A C 1
ATOM 3931 O O . LEU A 1 492 ? -24.812 18.172 12.992 1 95.06 492 LEU A O 1
ATOM 3935 N N . ASN A 1 493 ? -23.484 17.641 11.305 1 92.38 493 ASN A N 1
ATOM 3936 C CA . ASN A 1 493 ? -24.594 17.562 10.352 1 92.38 493 ASN A CA 1
ATOM 3937 C C . ASN A 1 493 ? -25.5 16.375 10.633 1 92.38 493 ASN A C 1
ATOM 3939 O O . ASN A 1 493 ? -26.688 16.422 10.328 1 92.38 493 ASN A O 1
ATOM 3943 N N . SER A 1 494 ? -24.938 15.297 11.148 1 89.69 494 SER A N 1
ATOM 3944 C CA . SER A 1 494 ? -25.719 14.086 11.414 1 89.69 494 SER A CA 1
ATOM 3945 C C . SER A 1 494 ? -26.531 14.227 12.695 1 89.69 494 SER A C 1
ATOM 3947 O O . SER A 1 494 ? -27.391 13.391 12.984 1 89.69 494 SER A O 1
ATOM 3949 N N . ARG A 1 495 ? -26.312 15.203 13.398 1 87.44 495 ARG A N 1
ATOM 3950 C CA . ARG A 1 495 ? -27.031 15.398 14.648 1 87.44 495 ARG A CA 1
ATOM 3951 C C . ARG A 1 495 ? -28.344 16.141 14.406 1 87.44 495 ARG A C 1
ATOM 3953 O O . ARG A 1 495 ? -28.516 16.797 13.375 1 87.44 495 ARG A O 1
ATOM 3960 N N . ASP A 1 496 ? -29.281 15.867 15.281 1 75 496 ASP A N 1
ATOM 3961 C CA . ASP A 1 496 ? -30.578 16.516 15.164 1 75 496 ASP A CA 1
ATOM 3962 C C . ASP A 1 496 ? -30.469 18.016 15.391 1 75 496 ASP A C 1
ATOM 3964 O O . ASP A 1 496 ? -30.391 18.469 16.531 1 75 496 ASP A O 1
ATOM 3968 N N . ARG A 1 497 ? -30.406 18.734 14.391 1 71.56 497 ARG A N 1
ATOM 3969 C CA . ARG A 1 497 ? -30.172 20.172 14.367 1 71.56 497 ARG A CA 1
ATOM 3970 C C . ARG A 1 497 ? -31.391 20.938 14.844 1 71.56 497 ARG A C 1
ATOM 3972 O O . ARG A 1 497 ? -31.281 22.078 15.32 1 71.56 497 ARG A O 1
ATOM 3979 N N . ASP A 1 498 ? -32.406 20.281 14.727 1 73.88 498 ASP A N 1
ATOM 3980 C CA . ASP A 1 498 ? -33.656 20.953 15.07 1 73.88 498 ASP A CA 1
ATOM 3981 C C . ASP A 1 498 ? -33.844 21.047 16.594 1 73.88 498 ASP A C 1
ATOM 3983 O O . ASP A 1 498 ? -34.469 21.984 17.094 1 73.88 498 ASP A O 1
ATOM 3987 N N . ILE A 1 499 ? -33.156 20.219 17.281 1 74.44 499 ILE A N 1
ATOM 3988 C CA . ILE A 1 499 ? -33.344 20.156 18.734 1 74.44 499 ILE A CA 1
ATOM 3989 C C . ILE A 1 499 ? -32.375 21.109 19.422 1 74.44 499 ILE A C 1
ATOM 3991 O O . ILE A 1 499 ? -32.75 21.75 20.406 1 74.44 499 ILE A O 1
ATOM 3995 N N . ASP A 1 500 ? -31.203 21.266 18.922 1 83.44 500 ASP A N 1
ATOM 3996 C CA . ASP A 1 500 ? -30.172 22.078 19.562 1 83.44 500 ASP A CA 1
ATOM 3997 C C . ASP A 1 500 ? -29.578 23.078 18.578 1 83.44 500 ASP A C 1
ATOM 3999 O O . ASP A 1 500 ? -28.719 22.719 17.766 1 83.44 500 ASP A O 1
ATOM 4003 N N . PRO A 1 501 ? -29.969 24.359 18.641 1 84.94 501 PRO A N 1
ATOM 4004 C CA . PRO A 1 501 ? -29.484 25.391 17.734 1 84.94 501 PRO A CA 1
ATOM 4005 C C . PRO A 1 501 ? -27.969 25.578 17.828 1 84.94 501 PRO A C 1
ATOM 4007 O O . PRO A 1 501 ? -27.344 26.094 16.875 1 84.94 501 PRO A O 1
ATOM 4010 N N . SER A 1 502 ? -27.422 25.234 18.969 1 90.44 502 SER A N 1
ATOM 4011 C CA . SER A 1 502 ? -25.969 25.391 19.125 1 90.44 502 SER A CA 1
ATOM 4012 C C . SER A 1 502 ? -25.203 24.516 18.141 1 90.44 502 SER A C 1
ATOM 4014 O O . SER A 1 502 ? -24.109 24.875 17.703 1 90.44 502 SER A O 1
ATOM 4016 N N . VAL A 1 503 ? -25.812 23.469 17.734 1 92.44 503 VAL A N 1
ATOM 4017 C CA . VAL A 1 503 ? -25.188 22.547 16.797 1 92.44 503 VAL A CA 1
ATOM 4018 C C . VAL A 1 503 ? -25.078 23.203 15.422 1 92.44 503 VAL A C 1
ATOM 4020 O O . VAL A 1 503 ? -24.062 23.062 14.734 1 92.44 503 VAL A O 1
ATOM 4023 N N . ASN A 1 504 ? -26.078 23.938 15.062 1 91.88 504 ASN A N 1
ATOM 4024 C CA . ASN A 1 504 ? -26.062 24.641 13.781 1 91.88 504 ASN A CA 1
ATOM 4025 C C . ASN A 1 504 ? -25 25.734 13.75 1 91.88 504 ASN A C 1
ATOM 4027 O O . ASN A 1 504 ? -24.344 25.938 12.727 1 91.88 504 ASN A O 1
ATOM 4031 N N . ALA A 1 505 ? -24.953 26.422 14.859 1 93.75 505 ALA A N 1
ATOM 4032 C CA . ALA A 1 505 ? -23.938 27.469 14.945 1 93.75 505 ALA A CA 1
ATOM 4033 C C . ALA A 1 505 ? -22.531 26.891 14.836 1 93.75 505 ALA A C 1
ATOM 4035 O O . ALA A 1 505 ? -21.656 27.453 14.18 1 93.75 505 ALA A O 1
ATOM 4036 N N . GLN A 1 506 ? -22.312 25.812 15.492 1 95.25 506 GLN A N 1
ATOM 4037 C CA . GLN A 1 506 ?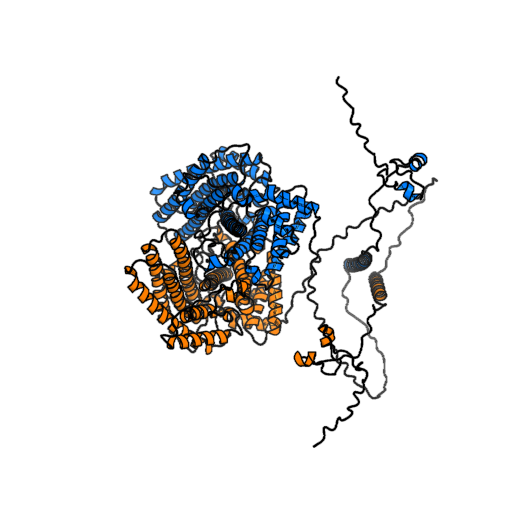 -21.016 25.125 15.43 1 95.25 506 GLN A CA 1
ATOM 4038 C C . GLN A 1 506 ? -20.719 24.656 14.016 1 95.25 506 GLN A C 1
ATOM 4040 O O . GLN A 1 506 ? -19.594 24.812 13.523 1 95.25 506 GLN A O 1
ATOM 4045 N N . LEU A 1 507 ? -21.688 24.062 13.344 1 94.94 507 LEU A N 1
ATOM 4046 C CA . LEU A 1 507 ? -21.531 23.609 11.969 1 94.94 507 LEU A CA 1
ATOM 4047 C C . LEU A 1 507 ? -21.141 24.766 11.055 1 94.94 507 LEU A C 1
ATOM 4049 O O . LEU A 1 507 ? -20.25 24.625 10.219 1 94.94 507 LEU A O 1
ATOM 4053 N N . GLN A 1 508 ? -21.766 25.891 11.281 1 93 508 GLN A N 1
ATOM 4054 C CA . GLN A 1 508 ? -21.484 27.047 10.438 1 93 508 GLN A CA 1
ATOM 4055 C C . GLN A 1 508 ? -20.047 27.547 10.648 1 93 508 GLN A C 1
ATOM 4057 O O . GLN A 1 508 ? -19.406 28 9.703 1 93 508 GLN A O 1
ATOM 4062 N N . GLU A 1 509 ? -19.625 27.5 11.867 1 94.5 509 GLU A N 1
ATOM 4063 C CA . GLU A 1 509 ? -18.266 27.922 12.156 1 94.5 509 GLU A CA 1
ATOM 4064 C C . GLU A 1 509 ? -17.25 27.031 11.43 1 94.5 509 GLU A C 1
ATOM 4066 O O . GLU A 1 509 ? -16.266 27.531 10.891 1 94.5 509 GLU A O 1
ATOM 4071 N N . VAL A 1 510 ? -17.453 25.766 11.422 1 95.5 510 VAL A N 1
ATOM 4072 C CA . VAL A 1 510 ? -16.562 24.828 10.742 1 95.5 510 VAL A CA 1
ATOM 4073 C C . VAL A 1 510 ? -16.625 25.047 9.234 1 95.5 510 VAL A C 1
ATOM 4075 O O . VAL A 1 510 ? -15.594 25.016 8.555 1 95.5 510 VAL A O 1
ATOM 4078 N N . LEU A 1 511 ? -17.797 25.266 8.742 1 93.69 511 LEU A N 1
ATOM 4079 C CA . LEU A 1 511 ? -17.969 25.516 7.312 1 93.69 511 LEU A CA 1
ATOM 4080 C C . LEU A 1 511 ? -17.281 26.812 6.902 1 93.69 511 LEU A C 1
ATOM 4082 O O . LEU A 1 511 ? -16.734 26.891 5.805 1 93.69 511 LEU A O 1
ATOM 4086 N N . ASN A 1 512 ? -17.312 27.781 7.809 1 92 512 ASN A N 1
ATOM 4087 C CA . ASN A 1 512 ? -16.594 29.016 7.547 1 92 512 ASN A CA 1
ATOM 4088 C C . ASN A 1 512 ? -15.086 28.797 7.445 1 92 512 ASN A C 1
ATOM 4090 O O . ASN A 1 512 ? -14.43 29.391 6.59 1 92 512 ASN A O 1
ATOM 4094 N N . ALA A 1 513 ? -14.602 28.016 8.367 1 93.62 513 ALA A N 1
ATOM 4095 C CA . ALA A 1 513 ? -13.18 27.688 8.32 1 93.62 513 ALA A CA 1
ATOM 4096 C C . ALA A 1 513 ? -12.82 26.969 7.02 1 93.62 513 ALA A C 1
ATOM 4098 O O . ALA A 1 513 ? -11.773 27.25 6.422 1 93.62 513 ALA A O 1
ATOM 4099 N N . LEU A 1 514 ? -13.648 26.062 6.566 1 94.62 514 LEU A N 1
ATOM 4100 C CA . LEU A 1 514 ? -13.43 25.359 5.305 1 94.62 514 LEU A CA 1
ATOM 4101 C C . LEU A 1 514 ? -13.484 26.328 4.129 1 94.62 514 LEU A C 1
ATOM 4103 O O . LEU A 1 514 ? -12.664 26.234 3.211 1 94.62 514 LEU A O 1
ATOM 4107 N N . GLN A 1 515 ? -14.406 27.219 4.18 1 92.25 515 GLN A N 1
ATOM 4108 C CA . GLN A 1 515 ? -14.523 28.219 3.127 1 92.25 515 GLN A CA 1
ATOM 4109 C C . GLN A 1 515 ? -13.273 29.094 3.059 1 92.25 515 GLN A C 1
ATOM 4111 O O . GLN A 1 515 ? -12.82 29.469 1.971 1 92.25 515 GLN A O 1
ATOM 4116 N N . TYR A 1 516 ? -12.805 29.391 4.234 1 90.69 516 TYR A N 1
ATOM 4117 C CA . TYR A 1 516 ? -11.578 30.172 4.328 1 90.69 516 TYR A CA 1
ATOM 4118 C C . TYR A 1 516 ? -10.422 29.469 3.627 1 90.69 516 TYR A C 1
ATOM 4120 O O . TYR A 1 516 ? -9.617 30.109 2.955 1 90.69 516 TYR A O 1
ATOM 4128 N N . LEU A 1 517 ? -10.359 28.156 3.691 1 92.81 517 LEU A N 1
ATOM 4129 C CA . LEU A 1 517 ? -9.234 27.391 3.17 1 92.81 517 LEU A CA 1
ATOM 4130 C C . LEU A 1 517 ? -9.477 26.984 1.717 1 92.81 517 LEU A C 1
ATOM 4132 O O . LEU A 1 517 ? -8.539 26.578 1.019 1 92.81 517 LEU A O 1
ATOM 4136 N N . LYS A 1 518 ? -10.641 27.109 1.229 1 90.69 518 LYS A N 1
ATOM 4137 C CA . LYS A 1 518 ? -11.07 26.562 -0.06 1 90.69 518 LYS A CA 1
ATOM 4138 C C . LYS A 1 518 ? -10.25 27.156 -1.202 1 90.69 518 LYS A C 1
ATOM 4140 O O . LYS A 1 518 ? -9.992 26.484 -2.201 1 90.69 518 LYS A O 1
ATOM 4145 N N . ASN A 1 519 ? -9.742 28.312 -1.074 1 84.38 519 ASN A N 1
ATOM 4146 C CA . ASN A 1 519 ? -9.047 28.969 -2.166 1 84.38 519 ASN A CA 1
ATOM 4147 C C . ASN A 1 519 ? -7.633 28.422 -2.342 1 84.38 519 ASN A C 1
ATOM 4149 O O . ASN A 1 519 ? -7.059 28.516 -3.43 1 84.38 519 ASN A O 1
ATOM 4153 N N . VAL A 1 520 ? -7.113 27.859 -1.31 1 88.06 520 VAL A N 1
ATOM 4154 C CA . VAL A 1 520 ? -5.715 27.453 -1.396 1 88.06 520 VAL A CA 1
ATOM 4155 C C . VAL A 1 520 ? -5.605 25.938 -1.186 1 88.06 520 VAL A C 1
ATOM 4157 O O . VAL A 1 520 ? -4.523 25.375 -1.308 1 88.06 520 VAL A O 1
ATOM 4160 N N . ASN A 1 521 ? -6.695 25.297 -0.922 1 94.25 521 ASN A N 1
ATOM 4161 C CA . ASN A 1 521 ? -6.684 23.875 -0.592 1 94.25 521 ASN A CA 1
ATOM 4162 C C . ASN A 1 521 ? -7.93 23.156 -1.123 1 94.25 521 ASN A C 1
ATOM 4164 O O . ASN A 1 521 ? -9.023 23.328 -0.581 1 94.25 521 ASN A O 1
ATOM 4168 N N . THR A 1 522 ? -7.746 22.359 -2.109 1 92.06 522 THR A N 1
ATOM 4169 C CA . THR A 1 522 ? -8.844 21.672 -2.785 1 92.06 522 THR A CA 1
ATOM 4170 C C . THR A 1 522 ? -9.539 20.688 -1.84 1 92.06 522 THR A C 1
ATOM 4172 O O . THR A 1 522 ? -10.711 20.359 -2.035 1 92.06 522 THR A O 1
ATOM 4175 N N . LEU A 1 523 ? -8.953 20.219 -0.82 1 93.38 523 LEU A N 1
ATOM 4176 C CA . LEU A 1 523 ? -9.555 19.312 0.156 1 93.38 523 LEU A CA 1
ATOM 4177 C C . LEU A 1 523 ? -10.719 20 0.873 1 93.38 523 LEU A C 1
ATOM 4179 O O . LEU A 1 523 ? -11.641 19.328 1.347 1 93.38 523 LEU A O 1
ATOM 4183 N N . ALA A 1 524 ? -10.617 21.312 0.94 1 93.56 524 ALA 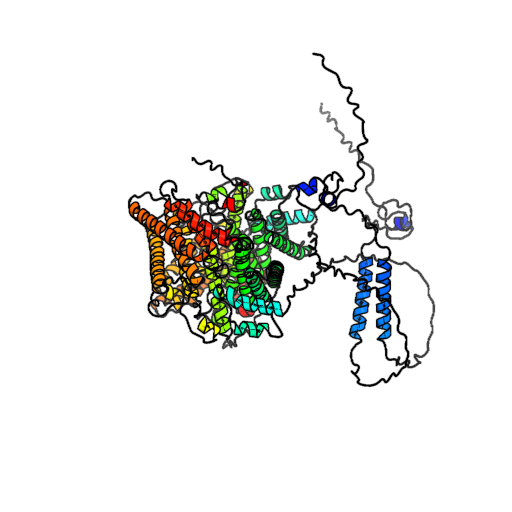A N 1
ATOM 4184 C CA . ALA A 1 524 ? -11.648 22.094 1.629 1 93.56 524 ALA A CA 1
ATOM 4185 C C . ALA A 1 524 ? -12.852 22.312 0.726 1 93.56 524 ALA A C 1
ATOM 4187 O O . ALA A 1 524 ? -13.883 22.828 1.175 1 93.56 524 ALA A O 1
ATOM 4188 N N . SER A 1 525 ? -12.711 21.938 -0.504 1 88.56 525 SER A N 1
ATOM 4189 C CA . SER A 1 525 ? -13.805 22.141 -1.447 1 88.56 525 SER A CA 1
ATOM 4190 C C . SER A 1 525 ? -14.828 21.016 -1.381 1 88.56 525 SER A C 1
ATOM 4192 O O . SER A 1 525 ? -15.938 21.125 -1.904 1 88.56 525 SER A O 1
ATOM 4194 N N . GLU A 1 526 ? -14.445 19.953 -0.75 1 82.69 526 GLU A N 1
ATOM 4195 C CA . GLU A 1 526 ? -15.406 18.859 -0.567 1 82.69 526 GLU A CA 1
ATOM 4196 C C . GLU A 1 526 ? -16.562 19.297 0.328 1 82.69 526 GLU A C 1
ATOM 4198 O O . GLU A 1 526 ? -16.359 20.047 1.282 1 82.69 526 GLU A O 1
ATOM 4203 N N . ASN A 1 527 ? -17.734 18.875 -0.104 1 77.06 527 ASN A N 1
ATOM 4204 C CA . ASN A 1 527 ? -18.891 19.203 0.719 1 77.06 527 ASN A CA 1
ATOM 4205 C C . ASN A 1 527 ? -19.188 18.094 1.729 1 77.06 527 ASN A C 1
ATOM 4207 O O . ASN A 1 527 ? -19.766 17.062 1.377 1 77.06 527 ASN A O 1
ATOM 4211 N N . PRO A 1 528 ? -18.859 18.344 2.951 1 80.25 528 PRO A N 1
ATOM 4212 C CA . PRO A 1 528 ? -19.031 17.297 3.969 1 80.25 528 PRO A CA 1
ATOM 4213 C C . PRO A 1 528 ? -20.484 17.047 4.332 1 80.25 528 PRO A C 1
ATOM 4215 O O . PRO A 1 528 ? -20.797 16.062 5.023 1 80.25 528 PRO A O 1
ATOM 4218 N N . THR A 1 529 ? -21.344 17.844 3.826 1 75.38 529 THR A N 1
ATOM 4219 C CA . THR A 1 529 ? -22.75 17.656 4.133 1 75.38 529 THR A CA 1
ATOM 4220 C C . THR A 1 529 ? -23.422 16.766 3.094 1 75.38 529 THR A C 1
ATOM 4222 O O . THR A 1 529 ? -24.578 16.359 3.26 1 75.38 529 THR A O 1
ATOM 4225 N N . LEU A 1 530 ? -22.594 16.469 2.043 1 73.31 530 LEU A N 1
ATOM 4226 C CA . LEU A 1 530 ? -23.094 15.578 1.002 1 73.31 530 LEU A CA 1
ATOM 4227 C C . LEU A 1 530 ? -22.422 14.211 1.072 1 73.31 530 LEU A C 1
ATOM 4229 O O . LEU A 1 530 ? -21.266 14.109 1.486 1 73.31 530 LEU A O 1
ATOM 4233 N N . PRO A 1 531 ? -23.281 13.273 0.664 1 65.25 531 PRO A N 1
ATOM 4234 C CA . PRO A 1 531 ? -22.672 11.945 0.621 1 65.25 531 PRO A CA 1
ATOM 4235 C C . PRO A 1 531 ? -21.484 11.867 -0.345 1 65.25 531 PRO A C 1
ATOM 4237 O O . PRO A 1 531 ? -21.422 12.625 -1.317 1 65.25 531 PRO A O 1
ATOM 4240 N N . PHE A 1 532 ? -20.672 11.055 -0.025 1 60.94 532 PHE A N 1
ATOM 4241 C CA . PHE A 1 532 ? -19.406 10.875 -0.717 1 60.94 532 PHE A CA 1
ATOM 4242 C C . PHE A 1 532 ? -19.609 10.75 -2.221 1 60.94 532 PHE A C 1
ATOM 4244 O O . PHE A 1 532 ? -18.906 11.375 -3.008 1 60.94 532 PHE A O 1
ATOM 4251 N N . TRP A 1 533 ? -20.5 10.055 -2.584 1 56.22 533 TRP A N 1
ATOM 4252 C CA . TRP A 1 533 ? -20.719 9.766 -3.996 1 56.22 533 TRP A CA 1
ATOM 4253 C C . TRP A 1 533 ? -21.172 11.016 -4.746 1 56.22 533 TRP A C 1
ATOM 4255 O O . TRP A 1 533 ? -20.859 11.18 -5.93 1 56.22 533 TRP A O 1
ATOM 4265 N N . ILE A 1 534 ? -21.891 11.812 -4.043 1 56.75 534 ILE A N 1
ATOM 4266 C CA . ILE A 1 534 ? -22.297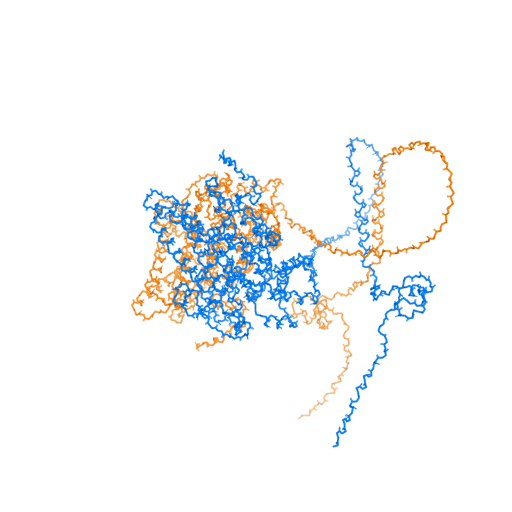 13.078 -4.652 1 56.75 534 ILE A CA 1
ATOM 4267 C C . ILE A 1 534 ? -21.078 13.969 -4.848 1 56.75 534 ILE A C 1
ATOM 4269 O O . ILE A 1 534 ? -20.938 14.633 -5.879 1 56.75 534 ILE A O 1
ATOM 4273 N N . ASP A 1 535 ? -20.203 13.797 -3.936 1 57.12 535 ASP A N 1
ATOM 4274 C CA . ASP A 1 535 ? -19 14.602 -3.992 1 57.12 535 ASP A CA 1
ATOM 4275 C C . ASP A 1 535 ? -18.109 14.188 -5.164 1 57.12 535 ASP A C 1
ATOM 4277 O O . ASP A 1 535 ? -17.375 15.008 -5.715 1 57.12 535 ASP A O 1
ATOM 4281 N N . LEU A 1 536 ? -18.281 12.875 -5.48 1 55.88 536 LEU A N 1
ATOM 4282 C CA . LEU A 1 536 ? -17.5 12.383 -6.605 1 55.88 536 LEU A CA 1
ATOM 4283 C C . LEU A 1 536 ? -18.234 12.625 -7.922 1 55.88 536 LEU A C 1
ATOM 4285 O O . LEU A 1 536 ? -17.844 12.102 -8.969 1 55.88 536 LEU A O 1
ATOM 4289 N N . ASN A 1 537 ? -19.203 13.578 -7.938 1 48.81 537 ASN A N 1
ATOM 4290 C CA . ASN A 1 537 ? -20.031 13.938 -9.086 1 48.81 537 ASN A CA 1
ATOM 4291 C C . ASN A 1 537 ? -20.641 12.703 -9.75 1 48.81 537 ASN A C 1
ATOM 4293 O O . ASN A 1 537 ? -20.734 12.641 -10.977 1 48.81 537 ASN A O 1
ATOM 4297 N N . MET A 1 538 ? -20.734 11.586 -9.047 1 46.88 538 MET A N 1
ATOM 4298 C CA . MET A 1 538 ? -21.422 10.406 -9.562 1 46.88 538 MET A CA 1
ATOM 4299 C C . MET A 1 538 ? -22.922 10.516 -9.367 1 46.88 538 MET A C 1
ATOM 4301 O O . MET A 1 538 ? -23.5 9.844 -8.5 1 46.88 538 MET A O 1
ATOM 4305 N N . ASP A 1 539 ? -23.422 11.555 -9.844 1 46.31 539 ASP A N 1
ATOM 4306 C CA . ASP A 1 539 ? -24.844 11.883 -9.766 1 46.31 539 ASP A CA 1
ATOM 4307 C C . ASP A 1 539 ? -25.703 10.648 -10.047 1 46.31 539 ASP A C 1
ATOM 4309 O O . ASP A 1 539 ? -26.797 10.516 -9.5 1 46.31 539 ASP A O 1
ATOM 4313 N N . ASN A 1 540 ? -25.234 9.898 -10.984 1 45 540 ASN A N 1
ATOM 4314 C CA . ASN A 1 540 ? -26.109 8.82 -11.422 1 45 540 ASN A CA 1
ATOM 4315 C C . ASN A 1 540 ? -26.359 7.809 -10.305 1 45 540 ASN A C 1
ATOM 4317 O O . ASN A 1 540 ? -27.188 6.902 -10.461 1 45 540 ASN A O 1
ATOM 4321 N N . PHE A 1 541 ? -25.516 7.859 -9.391 1 39.53 541 PHE A N 1
ATOM 4322 C CA . PHE A 1 541 ? -25.797 6.965 -8.273 1 39.53 541 PHE A CA 1
ATOM 4323 C C . PHE A 1 541 ? -26.75 7.617 -7.285 1 39.53 541 PHE A C 1
ATOM 4325 O O . PHE A 1 541 ? -27 7.074 -6.207 1 39.53 541 PHE A O 1
ATOM 4332 N N . ALA A 1 542 ? -27.094 8.789 -7.461 1 37.25 542 ALA A N 1
ATOM 4333 C CA . ALA A 1 542 ? -28.109 9.445 -6.633 1 37.25 542 ALA A CA 1
ATOM 4334 C C . ALA A 1 542 ? -29.297 8.523 -6.387 1 37.25 542 ALA A C 1
ATOM 4336 O O . ALA A 1 542 ? -30.078 8.25 -7.305 1 37.25 542 ALA A O 1
ATOM 4337 N N . VAL A 1 543 ? -29.156 7.574 -5.594 1 36.31 543 VAL A N 1
ATOM 4338 C CA . VAL A 1 543 ? -30.359 7.023 -4.969 1 36.31 543 VAL A CA 1
ATOM 4339 C C . VAL A 1 543 ? -31.312 8.156 -4.602 1 36.31 543 VAL A C 1
ATOM 4341 O O . VAL A 1 543 ? -30.875 9.242 -4.219 1 36.31 543 VAL A O 1
ATOM 4344 N N . ASP A 1 544 ? -32.594 7.988 -4.941 1 34.84 544 ASP A N 1
ATOM 4345 C CA . ASP A 1 544 ? -33.812 8.523 -4.371 1 34.84 544 ASP A CA 1
ATOM 4346 C C . ASP A 1 544 ? -33.719 8.656 -2.852 1 34.84 544 ASP A C 1
ATOM 4348 O O . ASP A 1 544 ? -34.219 7.82 -2.111 1 34.84 544 ASP A O 1
ATOM 4352 N N . ALA A 1 545 ? -32.719 8.734 -2.242 1 30.84 545 ALA A N 1
ATOM 4353 C CA . ALA A 1 545 ? -32.969 9.07 -0.842 1 30.84 545 ALA A CA 1
ATOM 4354 C C . ALA A 1 545 ? -33.812 10.352 -0.722 1 30.84 545 ALA A C 1
ATOM 4356 O O . ALA A 1 545 ? -33.281 11.445 -0.955 1 30.84 545 ALA A O 1
ATOM 4357 N N . ALA A 1 546 ? -35.031 10.555 -1.093 1 30.64 546 ALA A N 1
ATOM 4358 C CA . ALA A 1 546 ? -36.062 11.109 -0.24 1 30.64 546 ALA A CA 1
ATOM 4359 C C . ALA A 1 546 ? -35.75 10.891 1.236 1 30.64 546 ALA A C 1
ATOM 4361 O O . ALA A 1 546 ? -35.812 9.758 1.73 1 30.64 546 ALA A O 1
ATOM 4362 N N . VAL A 1 547 ? -34.812 11.391 1.856 1 27.22 547 VAL A N 1
ATOM 4363 C CA . VAL A 1 547 ? -35.062 11.906 3.201 1 27.22 547 VAL A CA 1
ATOM 4364 C C . VAL A 1 547 ? -36.438 12.57 3.264 1 27.22 547 VAL A C 1
ATOM 4366 O O . VAL A 1 547 ? -36.75 13.445 2.449 1 27.22 547 VAL A O 1
ATOM 4369 N N . LYS A 1 548 ? -37.344 11.93 3.805 1 27.03 548 LYS A N 1
ATOM 4370 C CA . LYS A 1 548 ? -38.375 12.406 4.738 1 27.03 548 LYS A CA 1
ATOM 4371 C C . LYS A 1 548 ? -37.844 13.547 5.598 1 27.03 548 LYS A C 1
ATOM 4373 O O . LYS A 1 548 ? -36.938 13.352 6.41 1 27.03 548 LYS A O 1
ATOM 4378 N N . VAL A 1 549 ? -37.625 14.695 5.078 1 22.17 549 VAL A N 1
ATOM 4379 C CA . VAL A 1 549 ? -38.156 15.773 5.902 1 22.17 549 VAL A CA 1
ATOM 4380 C C . VAL A 1 549 ? -39.688 15.602 6.031 1 22.17 549 VAL A C 1
ATOM 4382 O O . VAL A 1 549 ? -40.375 15.398 5.035 1 22.17 549 VAL A O 1
ATOM 4385 N N . MET B 1 1 ? 83.375 -20.344 -39.312 1 24.17 1 MET B N 1
ATOM 4386 C CA . MET B 1 1 ? 82.812 -19.938 -40.562 1 24.17 1 MET B CA 1
ATOM 4387 C C . MET B 1 1 ? 82.062 -18.609 -40.406 1 24.17 1 MET B C 1
ATOM 4389 O O . MET B 1 1 ? 81.375 -18.391 -39.438 1 24.17 1 MET B O 1
ATOM 4393 N N . SER B 1 2 ? 82.188 -17.5 -41.312 1 24.75 2 SER B N 1
ATOM 4394 C CA . SER B 1 2 ? 82.062 -16.078 -41.594 1 24.75 2 SER B CA 1
ATOM 4395 C C . SER B 1 2 ? 80.562 -15.664 -41.719 1 24.75 2 SER B C 1
ATOM 4397 O O . SER B 1 2 ? 79.812 -16.406 -42.312 1 24.75 2 SER B O 1
ATOM 4399 N N . GLU B 1 3 ? 80.125 -14.492 -40.938 1 24.83 3 GLU B N 1
ATOM 4400 C CA . GLU B 1 3 ? 79 -13.727 -40.531 1 24.83 3 GLU B CA 1
ATOM 4401 C C . GLU B 1 3 ? 78.5 -12.836 -41.656 1 24.83 3 GLU B C 1
ATOM 4403 O O . GLU B 1 3 ? 79.125 -11.836 -42 1 24.83 3 GLU B O 1
ATOM 4408 N N . ASP B 1 4 ? 77.938 -13.375 -42.812 1 21.77 4 ASP B N 1
ATOM 4409 C CA . ASP B 1 4 ? 77.562 -12.672 -44 1 21.77 4 ASP B CA 1
ATOM 4410 C C . ASP B 1 4 ? 76.5 -11.625 -43.719 1 21.77 4 ASP B C 1
ATOM 4412 O O . ASP B 1 4 ? 75.375 -11.961 -43.219 1 21.77 4 ASP B O 1
ATOM 4416 N N . LYS B 1 5 ? 76.875 -10.266 -43.531 1 27.28 5 LYS B N 1
ATOM 4417 C CA . LYS B 1 5 ? 76.25 -8.992 -43.188 1 27.28 5 LYS B CA 1
ATOM 4418 C C . LYS B 1 5 ? 75.25 -8.562 -44.281 1 27.28 5 LYS B C 1
ATOM 4420 O O . LYS B 1 5 ? 75.688 -7.945 -45.281 1 27.28 5 LYS B O 1
ATOM 4425 N N . THR B 1 6 ? 74.125 -9.453 -44.75 1 24.44 6 THR B N 1
ATOM 4426 C CA . THR B 1 6 ? 73.375 -9.172 -45.969 1 24.44 6 THR B CA 1
ATOM 4427 C C . THR B 1 6 ? 72.688 -7.828 -45.844 1 24.44 6 THR B C 1
ATOM 4429 O O . THR B 1 6 ? 72.188 -7.441 -44.75 1 24.44 6 THR B O 1
ATOM 4432 N N . THR B 1 7 ? 72.688 -6.914 -46.781 1 25.59 7 THR B N 1
ATOM 4433 C CA . THR B 1 7 ? 72.438 -5.543 -47.188 1 25.59 7 THR B CA 1
ATOM 4434 C C . THR B 1 7 ? 70.938 -5.246 -47.25 1 25.59 7 THR B C 1
ATOM 4436 O O . THR B 1 7 ? 70.5 -4.297 -47.906 1 25.59 7 THR B O 1
ATOM 4439 N N . THR B 1 8 ? 69.938 -5.688 -46.25 1 24.48 8 THR B N 1
ATOM 4440 C CA . THR B 1 8 ? 68.5 -5.68 -46.656 1 24.48 8 THR B CA 1
ATOM 4441 C C . THR B 1 8 ? 68 -4.25 -46.875 1 24.48 8 THR B C 1
ATOM 4443 O O . THR B 1 8 ? 68.125 -3.42 -45.969 1 24.48 8 THR B O 1
ATOM 4446 N N . THR B 1 9 ? 67.938 -3.689 -48.094 1 23.11 9 THR B N 1
ATOM 4447 C CA . THR B 1 9 ? 67.5 -2.424 -48.656 1 23.11 9 THR B CA 1
ATOM 4448 C C . THR B 1 9 ? 66.062 -2.104 -48.219 1 23.11 9 THR B C 1
ATOM 4450 O O . THR B 1 9 ? 65.125 -2.842 -48.531 1 23.11 9 THR B O 1
ATOM 4453 N N . THR B 1 10 ? 65.812 -1.432 -47 1 25.27 10 THR B N 1
ATOM 4454 C CA . THR B 1 10 ? 64.562 -1.162 -46.344 1 25.27 10 THR B CA 1
ATOM 4455 C C . THR B 1 10 ? 63.75 -0.11 -47.125 1 25.27 10 THR B C 1
ATOM 4457 O O . THR B 1 10 ? 64.125 1.059 -47.188 1 25.27 10 THR B O 1
ATOM 4460 N N . SER B 1 11 ? 63.281 -0.341 -48.5 1 24.53 11 SER B N 1
ATOM 4461 C CA . SER B 1 11 ? 62.5 0.593 -49.281 1 24.53 11 SER B CA 1
ATOM 4462 C C . SER B 1 11 ? 61.344 1.162 -48.5 1 24.53 11 SER B C 1
ATOM 4464 O O . SER B 1 11 ? 60.719 0.45 -47.688 1 24.53 11 SER B O 1
ATOM 4466 N N . THR B 1 12 ? 61.281 2.461 -48.25 1 25.66 12 THR B N 1
ATOM 4467 C CA . THR B 1 12 ? 60.406 3.373 -47.5 1 25.66 12 THR B CA 1
ATOM 4468 C C . THR B 1 12 ? 59.031 3.465 -48.156 1 25.66 12 THR B C 1
ATOM 4470 O O . THR B 1 12 ? 58.312 4.457 -47.969 1 25.66 12 THR B O 1
ATOM 4473 N N . THR B 1 13 ? 58.469 2.301 -48.719 1 27.41 13 THR B N 1
ATOM 4474 C CA . THR B 1 13 ? 57.25 2.459 -49.531 1 27.41 13 THR B CA 1
ATOM 4475 C C . THR B 1 13 ? 56.219 3.318 -48.781 1 27.41 13 THR B C 1
ATOM 4477 O O . THR B 1 13 ? 56.031 3.166 -47.594 1 27.41 13 THR B O 1
ATOM 4480 N N . SER B 1 14 ? 56 4.473 -49.281 1 28.09 14 SER B N 1
ATOM 4481 C CA . SER B 1 14 ? 55.094 5.539 -48.875 1 28.09 14 SER B CA 1
ATOM 4482 C C . SER B 1 14 ? 53.75 4.98 -48.438 1 28.09 14 SER B C 1
ATOM 4484 O O . SER B 1 14 ? 53.219 4.059 -49.031 1 28.09 14 SER B O 1
ATOM 4486 N N . ARG B 1 15 ? 53.406 5.164 -47.188 1 30.47 15 ARG B N 1
ATOM 4487 C CA . ARG B 1 15 ? 52.406 4.617 -46.25 1 30.47 15 ARG B CA 1
ATOM 4488 C C . ARG B 1 15 ? 51 4.926 -46.719 1 30.47 15 ARG B C 1
ATOM 4490 O O . ARG B 1 15 ? 50.031 4.719 -46 1 30.47 15 ARG B O 1
ATOM 4497 N N . GLN B 1 16 ? 50.812 5.941 -47.625 1 33.69 16 GLN B N 1
ATOM 4498 C CA . GLN B 1 16 ? 49.438 6.402 -47.688 1 33.69 16 GLN B CA 1
ATOM 4499 C C . GLN B 1 16 ? 48.531 5.344 -48.312 1 33.69 16 GLN B C 1
ATOM 4501 O O . GLN B 1 16 ? 48.688 4.992 -49.469 1 33.69 16 GLN B O 1
ATOM 4506 N N . ARG B 1 17 ? 48.156 4.309 -47.688 1 38.88 17 ARG B N 1
ATOM 4507 C CA . ARG B 1 17 ? 47.438 3.221 -48.344 1 38.88 17 ARG B CA 1
ATOM 4508 C C . ARG B 1 17 ? 46.156 3.721 -48.969 1 38.88 17 ARG B C 1
ATOM 4510 O O . ARG B 1 17 ? 45.438 4.539 -48.375 1 38.88 17 ARG B O 1
ATOM 4517 N N . PRO B 1 18 ? 45.906 3.746 -50.281 1 42.22 18 PRO B N 1
ATOM 4518 C CA . PRO B 1 18 ? 44.688 3.922 -51.125 1 42.22 18 PRO B CA 1
ATOM 4519 C C . PRO B 1 18 ? 43.562 2.988 -50.688 1 42.22 18 PRO B C 1
ATOM 4521 O O . PRO B 1 18 ? 43.781 1.786 -50.531 1 42.22 18 PRO B O 1
ATOM 4524 N N . GLY B 1 19 ? 42.5 3.365 -49.719 1 51.41 19 GLY B N 1
ATOM 4525 C CA . GLY B 1 19 ? 41.219 2.705 -49.562 1 51.41 19 GLY B CA 1
ATOM 4526 C C . GLY B 1 19 ? 40.281 3.455 -48.625 1 51.41 19 GLY B C 1
ATOM 4527 O O . GLY B 1 19 ? 40.719 4.309 -47.844 1 51.41 19 GLY B O 1
ATOM 4528 N N . SER B 1 20 ? 39.125 3.646 -48.906 1 59.06 20 SER B N 1
ATOM 4529 C CA . SER B 1 20 ? 38.094 4.375 -48.125 1 59.06 20 SER B CA 1
ATOM 4530 C C . SER B 1 20 ? 37.75 3.645 -46.844 1 59.06 20 SER B C 1
ATOM 4532 O O . SER B 1 20 ? 37.844 2.418 -46.781 1 59.06 20 SER B O 1
ATOM 4534 N N . ALA B 1 21 ? 37.625 4.277 -45.719 1 70.19 21 ALA B N 1
ATOM 4535 C CA . ALA B 1 21 ? 37.25 3.727 -44.406 1 70.19 21 ALA B CA 1
ATOM 4536 C C . ALA B 1 21 ? 35.875 3.051 -44.5 1 70.19 21 ALA B C 1
ATOM 4538 O O . ALA B 1 21 ? 35 3.502 -45.25 1 70.19 21 ALA B O 1
ATOM 4539 N N . CYS B 1 22 ? 35.719 1.878 -43.938 1 70.44 22 CYS B N 1
ATOM 4540 C CA . CYS B 1 22 ? 34.469 1.113 -44 1 70.44 22 CYS B CA 1
ATOM 4541 C C . CYS B 1 22 ? 33.375 1.81 -43.219 1 70.44 22 CYS B C 1
ATOM 4543 O O . CYS B 1 22 ? 33.656 2.658 -42.375 1 70.44 22 CYS B O 1
ATOM 4545 N N . GLU B 1 23 ? 32.188 1.618 -43.5 1 72.5 23 GLU B N 1
ATOM 4546 C CA . GLU B 1 23 ? 31.016 2.268 -42.906 1 72.5 23 GLU B CA 1
ATOM 4547 C C . GLU B 1 23 ? 30.938 2.049 -41.406 1 72.5 23 GLU B C 1
ATOM 4549 O O . GLU B 1 23 ? 30.547 2.945 -40.656 1 72.5 23 GLU B O 1
ATOM 4554 N N . GLU B 1 24 ? 31.531 0.896 -40.906 1 70.69 24 GLU B N 1
ATOM 4555 C CA . GLU B 1 24 ? 31.484 0.572 -39.469 1 70.69 24 GLU B CA 1
ATOM 4556 C C . GLU B 1 24 ? 32.5 1.373 -38.688 1 70.69 24 GLU B C 1
ATOM 4558 O O . GLU B 1 24 ? 32.219 1.88 -37.594 1 70.69 24 GLU B O 1
ATOM 4563 N N . CYS B 1 25 ? 33.594 1.41 -39.125 1 70.12 25 CYS B N 1
ATOM 4564 C CA . CYS B 1 25 ? 34.594 2.213 -38.469 1 70.12 25 CYS B CA 1
ATOM 4565 C C . CYS B 1 25 ? 34.219 3.689 -38.469 1 70.12 25 CYS B C 1
ATOM 4567 O O . CYS B 1 25 ? 34.469 4.406 -37.5 1 70.12 25 CYS B O 1
ATOM 4569 N N . ARG B 1 26 ? 33.594 4.105 -39.656 1 72.25 26 ARG B N 1
ATOM 4570 C CA . ARG B 1 26 ? 33.094 5.477 -39.719 1 72.25 26 ARG B CA 1
ATOM 4571 C C . ARG B 1 26 ? 32 5.715 -38.688 1 72.25 26 ARG B C 1
ATOM 4573 O O . ARG B 1 26 ? 31.969 6.754 -38.031 1 72.25 26 ARG B O 1
ATOM 4580 N N . ARG B 1 27 ? 31.172 4.652 -38.5 1 67.19 27 ARG B N 1
ATOM 4581 C CA . ARG B 1 27 ? 30.062 4.754 -37.531 1 67.19 27 ARG B CA 1
ATOM 4582 C C . ARG B 1 27 ? 30.578 4.754 -36.094 1 67.19 27 ARG B C 1
ATOM 4584 O O . ARG B 1 27 ? 30.109 5.512 -35.281 1 67.19 27 ARG B O 1
ATOM 4591 N N . ARG B 1 28 ? 31.688 4.055 -35.812 1 66.5 28 ARG B N 1
ATOM 4592 C CA . ARG B 1 28 ? 32.25 3.902 -34.469 1 66.5 28 ARG B CA 1
ATOM 4593 C C . ARG B 1 28 ? 33.406 4.855 -34.25 1 66.5 28 ARG B C 1
ATOM 4595 O O . ARG B 1 28 ? 34.031 4.824 -33.188 1 66.5 28 ARG B O 1
ATOM 4602 N N . LYS B 1 29 ? 33.562 5.734 -35.156 1 65.88 29 LYS B N 1
ATOM 4603 C CA . LYS B 1 29 ? 34.656 6.707 -35.125 1 65.88 29 LYS B CA 1
ATOM 4604 C C . LYS B 1 29 ? 35.969 6.039 -34.781 1 65.88 29 LYS B C 1
ATOM 4606 O O . LYS B 1 29 ? 36.75 6.562 -33.969 1 65.88 29 LYS B O 1
ATOM 4611 N N . LEU B 1 30 ? 36.188 4.832 -35.219 1 70.75 30 LEU B N 1
ATOM 4612 C CA . LEU B 1 30 ? 37.469 4.125 -35.031 1 70.75 30 LEU B CA 1
ATOM 4613 C C . LEU B 1 30 ? 38.344 4.297 -36.25 1 70.75 30 LEU B C 1
ATOM 4615 O O . LEU B 1 30 ? 37.875 4.527 -37.375 1 70.75 30 LEU B O 1
ATOM 4619 N N . ARG B 1 31 ? 39.562 4.328 -35.969 1 73.12 31 ARG B N 1
ATOM 4620 C CA . ARG B 1 31 ? 40.531 4.398 -37.031 1 73.12 31 ARG B CA 1
ATOM 4621 C C . ARG B 1 31 ? 40.5 3.139 -37.875 1 73.12 31 ARG B C 1
ATOM 4623 O O . ARG B 1 31 ? 40.844 2.049 -37.406 1 73.12 31 ARG B O 1
ATOM 4630 N N . CYS B 1 32 ? 39.906 3.18 -39.094 1 69.38 32 CYS B N 1
ATOM 4631 C CA . CYS B 1 32 ? 39.75 2.07 -40.031 1 69.38 32 CYS B CA 1
ATOM 4632 C C . CYS B 1 32 ? 41.062 1.799 -40.75 1 69.38 32 CYS B C 1
ATOM 4634 O O . CYS B 1 32 ? 41.781 2.732 -41.156 1 69.38 32 CYS B O 1
ATOM 4636 N N . ASP B 1 33 ? 41.656 0.768 -40.781 1 74.12 33 ASP B N 1
ATOM 4637 C CA . ASP B 1 33 ? 42.906 0.436 -41.5 1 74.12 33 ASP B CA 1
ATOM 4638 C C . ASP B 1 33 ? 42.688 0.38 -43 1 74.12 33 ASP B C 1
ATOM 4640 O O . ASP B 1 33 ? 43.594 0.089 -43.781 1 74.12 33 ASP B O 1
ATOM 4644 N N . ARG B 1 34 ? 41.406 0.843 -43.625 1 68.5 34 ARG B N 1
ATOM 4645 C CA . ARG B 1 34 ? 41 1.077 -45 1 68.5 34 ARG B CA 1
ATOM 4646 C C . ARG B 1 34 ? 41.25 -0.148 -45.875 1 68.5 34 ARG B C 1
ATOM 4648 O O . ARG B 1 34 ? 41.406 -0.031 -47.094 1 68.5 34 ARG B O 1
ATOM 4655 N N . GLN B 1 35 ? 41.469 -1.364 -45.25 1 70.38 35 GLN B N 1
ATOM 4656 C CA . GLN B 1 35 ? 41.562 -2.607 -46 1 70.38 35 GLN B CA 1
ATOM 4657 C C . GLN B 1 35 ? 40.219 -3.365 -45.969 1 70.38 35 GLN B C 1
ATOM 4659 O O . GLN B 1 35 ? 39.625 -3.506 -44.906 1 70.38 35 GLN B O 1
ATOM 4664 N N . PRO B 1 36 ? 39.625 -3.607 -47.312 1 66.56 36 PRO B N 1
ATOM 4665 C CA . PRO B 1 36 ? 38.406 -4.414 -47.312 1 66.56 36 PRO B CA 1
ATOM 4666 C C . PRO B 1 36 ? 38.625 -5.781 -46.656 1 66.56 36 PRO B C 1
ATOM 4668 O O . PRO B 1 36 ? 39.531 -6.504 -47 1 66.56 36 PRO B O 1
ATOM 4671 N N . GLN B 1 37 ? 37.781 -6.25 -45.375 1 67 37 GLN B N 1
ATOM 4672 C CA . GLN B 1 37 ? 37.281 -6.266 -44 1 67 37 GLN B CA 1
ATOM 4673 C C . GLN B 1 37 ? 38.25 -5.621 -43.031 1 67 37 GLN B C 1
ATOM 4675 O O . GLN B 1 37 ? 39.375 -6.105 -42.875 1 67 37 GLN B O 1
ATOM 4680 N N . CYS B 1 38 ? 38 -4.5 -42.656 1 71.25 38 CYS B N 1
ATOM 4681 C CA . CYS B 1 38 ? 38.938 -3.787 -41.812 1 71.25 38 CYS B CA 1
ATOM 4682 C C . CYS B 1 38 ? 39.094 -4.496 -40.469 1 71.25 38 CYS B C 1
ATOM 4684 O O . CYS B 1 38 ? 38.25 -5.285 -40.062 1 71.25 38 CYS B O 1
ATOM 4686 N N . GLY B 1 39 ? 40.344 -4.586 -39.875 1 74.25 39 GLY B N 1
ATOM 4687 C CA . GLY B 1 39 ? 40.625 -5.238 -38.625 1 74.25 39 GLY B CA 1
ATOM 4688 C C . GLY B 1 39 ? 39.594 -4.965 -37.531 1 74.25 39 GLY B C 1
ATOM 4689 O O . GLY B 1 39 ? 39.25 -5.863 -36.781 1 74.25 39 GLY B O 1
ATOM 4690 N N . ASN B 1 40 ? 39.031 -3.869 -37.531 1 72.38 40 ASN B N 1
ATOM 4691 C CA . ASN B 1 40 ? 38 -3.547 -36.531 1 72.38 40 ASN B CA 1
ATOM 4692 C C . ASN B 1 40 ? 36.688 -4.293 -36.781 1 72.38 40 ASN B C 1
ATOM 4694 O O . ASN B 1 40 ? 36.062 -4.785 -35.844 1 72.38 40 ASN B O 1
ATOM 4698 N N . CYS B 1 41 ? 36.344 -4.316 -37.969 1 67.81 41 CYS B N 1
ATOM 4699 C CA . CYS B 1 41 ? 35.156 -5.043 -38.312 1 67.81 41 CYS B CA 1
ATOM 4700 C C . CYS B 1 41 ? 35.344 -6.543 -38.125 1 67.81 41 CYS B C 1
ATOM 4702 O O . CYS B 1 41 ? 34.406 -7.238 -37.688 1 67.81 41 CYS B O 1
ATOM 4704 N N . VAL B 1 42 ? 36.406 -7.043 -38.469 1 74.44 42 VAL B N 1
ATOM 4705 C CA . VAL B 1 42 ? 36.688 -8.461 -38.219 1 74.44 42 VAL B CA 1
ATOM 4706 C C . VAL B 1 42 ? 36.625 -8.758 -36.75 1 74.44 42 VAL B C 1
ATOM 4708 O O . VAL B 1 42 ? 36.031 -9.758 -36.312 1 74.44 42 VAL B O 1
ATOM 4711 N N . GLU B 1 43 ? 37.281 -7.934 -35.906 1 71.69 43 GLU B N 1
ATOM 4712 C CA . GLU B 1 43 ? 37.25 -8.164 -34.469 1 71.69 43 GLU B CA 1
ATOM 4713 C C . GLU 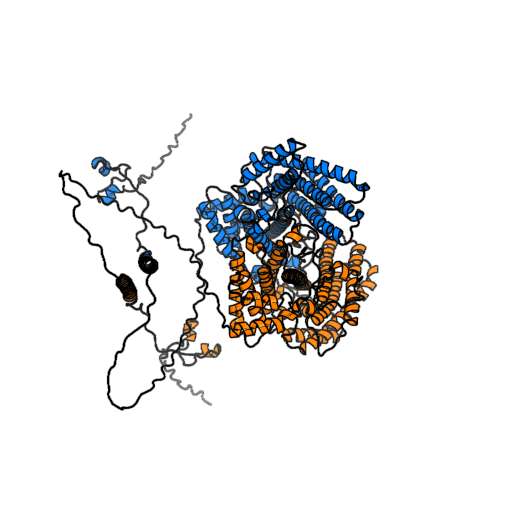B 1 43 ? 35.844 -8 -33.906 1 71.69 43 GLU B C 1
ATOM 4715 O O . GLU B 1 43 ? 35.469 -8.711 -32.969 1 71.69 43 GLU B O 1
ATOM 4720 N N . ALA B 1 44 ? 35.062 -7.184 -34.469 1 67.12 44 ALA B N 1
ATOM 4721 C CA . ALA B 1 44 ? 33.688 -6.91 -34 1 67.12 44 ALA B CA 1
ATOM 4722 C C . ALA B 1 44 ? 32.688 -7.832 -34.656 1 67.12 44 ALA B C 1
ATOM 4724 O O . ALA B 1 44 ? 31.516 -7.863 -34.25 1 67.12 44 ALA B O 1
ATOM 4725 N N . GLY B 1 45 ? 33.094 -8.789 -35.469 1 68.81 45 GLY B N 1
ATOM 4726 C CA . GLY B 1 45 ? 32.281 -9.758 -36.188 1 68.81 45 GLY B CA 1
ATOM 4727 C C . GLY B 1 45 ? 31.25 -9.109 -37.094 1 68.81 45 GLY B C 1
ATOM 4728 O O . GLY B 1 45 ? 30.172 -9.664 -37.281 1 68.81 45 GLY B O 1
ATOM 4729 N N . VAL B 1 46 ? 31.516 -7.934 -37.469 1 70.75 46 VAL B N 1
ATOM 4730 C CA . VAL B 1 46 ? 30.547 -7.258 -38.312 1 70.75 46 VAL B CA 1
ATOM 4731 C C . VAL B 1 46 ? 31.078 -7.176 -39.75 1 70.75 46 VAL B C 1
ATOM 4733 O O . VAL B 1 46 ? 32.281 -7.227 -39.969 1 70.75 46 VAL B O 1
ATOM 4736 N N . VAL B 1 47 ? 30.172 -7.215 -40.656 1 73.06 47 VAL B N 1
ATOM 4737 C CA . VAL B 1 47 ? 30.516 -7.152 -42.062 1 73.06 47 VAL B CA 1
ATOM 4738 C C . VAL B 1 47 ? 31.016 -5.754 -42.406 1 73.06 47 VAL B C 1
ATOM 4740 O O . VAL B 1 47 ? 30.344 -4.762 -42.156 1 73.06 47 VAL B O 1
ATOM 4743 N N . CYS B 1 48 ? 32.25 -5.621 -42.812 1 66.69 48 CYS B N 1
ATOM 4744 C CA . CYS B 1 48 ? 32.938 -4.383 -43.188 1 66.69 48 CYS B CA 1
ATOM 4745 C C . CYS B 1 48 ? 32.469 -3.877 -44.531 1 66.69 48 CYS B C 1
ATOM 4747 O O . CYS B 1 48 ? 32.688 -4.523 -45.562 1 66.69 48 CYS B O 1
ATOM 4749 N N . THR B 1 49 ? 31.516 -3.096 -44.562 1 71.69 49 THR B N 1
ATOM 4750 C CA . THR B 1 49 ? 31.016 -2.549 -45.812 1 71.69 49 THR B CA 1
ATOM 4751 C C . THR B 1 49 ? 31.594 -1.168 -46.094 1 71.69 49 THR B C 1
ATOM 4753 O O . THR B 1 49 ? 31.641 -0.318 -45.188 1 71.69 49 THR B O 1
ATOM 4756 N N . THR B 1 50 ? 32.375 -0.984 -47 1 59.66 50 THR B N 1
ATOM 4757 C CA . THR B 1 50 ? 32.938 0.3 -47.438 1 59.66 50 THR B CA 1
ATOM 4758 C C . THR B 1 50 ? 32.094 0.899 -48.562 1 59.66 50 THR B C 1
ATOM 4760 O O . THR B 1 50 ? 31.859 0.254 -49.594 1 59.66 50 THR B O 1
ATOM 4763 N N . THR B 1 51 ? 31.047 1.644 -48.25 1 54.12 51 THR B N 1
ATOM 4764 C CA . THR B 1 51 ? 30.281 2.309 -49.312 1 54.12 51 THR B CA 1
ATOM 4765 C C . THR B 1 51 ? 31.109 3.43 -49.938 1 54.12 51 THR B C 1
ATOM 4767 O O . THR B 1 51 ? 31.688 4.254 -49.219 1 54.12 51 THR B O 1
ATOM 4770 N N . THR B 1 52 ? 31.531 3.211 -51.062 1 45.84 52 THR B N 1
ATOM 4771 C CA . THR B 1 52 ? 32.281 4.219 -51.812 1 45.84 52 THR B CA 1
ATOM 4772 C C . THR B 1 52 ? 31.359 5.371 -52.219 1 45.84 52 THR B C 1
ATOM 4774 O O . THR B 1 52 ? 31.812 6.355 -52.812 1 45.84 52 THR B O 1
ATOM 4777 N N . VAL B 1 53 ? 29.938 5.191 -52.375 1 43.84 53 VAL B N 1
ATOM 4778 C CA . VAL B 1 53 ? 29.203 6.266 -53.031 1 43.84 53 VAL B CA 1
ATOM 4779 C C . VAL B 1 53 ? 28.828 7.332 -52 1 43.84 53 VAL B C 1
ATOM 4781 O O . VAL B 1 53 ? 28.203 7.023 -50.969 1 43.84 53 VAL B O 1
ATOM 4784 N N . ARG B 1 54 ? 29.531 8.336 -51.875 1 38.94 54 ARG B N 1
ATOM 4785 C CA . ARG B 1 54 ? 29.297 9.531 -51.094 1 38.94 54 ARG B CA 1
ATOM 4786 C C . ARG B 1 54 ? 27.984 10.211 -51.469 1 38.94 54 ARG B C 1
ATOM 4788 O O . ARG B 1 54 ? 27.828 10.648 -52.625 1 38.94 54 ARG B O 1
ATOM 4795 N N . PRO B 1 55 ? 26.734 9.773 -50.844 1 36.19 55 PRO B N 1
ATOM 4796 C CA . PRO B 1 55 ? 25.641 10.641 -51.281 1 36.19 55 PRO B CA 1
ATOM 4797 C C . PRO B 1 55 ? 25.906 12.117 -51 1 36.19 55 PRO B C 1
ATOM 4799 O O . PRO B 1 55 ? 26.656 12.453 -50.094 1 36.19 55 PRO B O 1
ATOM 4802 N N . ALA B 1 56 ? 25.609 12.953 -51.906 1 34.72 56 ALA B N 1
ATOM 4803 C CA . ALA B 1 56 ? 25.797 14.398 -51.906 1 34.72 56 ALA B CA 1
ATOM 4804 C C . ALA B 1 56 ? 25.109 15.055 -50.719 1 34.72 56 ALA B C 1
ATOM 4806 O O . ALA B 1 56 ? 23.984 14.68 -50.375 1 34.72 56 ALA B O 1
ATOM 4807 N N . ARG B 1 57 ? 25.672 15.695 -49.781 1 34.41 57 ARG B N 1
ATOM 4808 C CA . ARG B 1 57 ? 25.375 16.359 -48.5 1 34.41 57 ARG B CA 1
ATOM 4809 C C . ARG B 1 57 ? 24.281 17.391 -48.656 1 34.41 57 ARG B C 1
ATOM 4811 O O . ARG B 1 57 ? 23.641 17.781 -47.688 1 34.41 57 ARG B O 1
ATOM 4818 N N . GLY B 1 58 ? 24.062 18.344 -49.625 1 33.62 58 GLY B N 1
ATOM 4819 C CA . GLY B 1 58 ? 23.609 19.719 -49.438 1 33.62 58 GLY B CA 1
ATOM 4820 C C . GLY B 1 58 ? 22.109 19.844 -49.375 1 33.62 58 GLY B C 1
ATOM 4821 O O . GLY B 1 58 ? 21.375 18.922 -49.719 1 33.62 58 GLY B O 1
ATOM 4822 N N . PRO B 1 59 ? 21.484 20.859 -48.562 1 33.56 59 PRO B N 1
ATOM 4823 C CA . PRO B 1 59 ? 20.078 21.203 -48.375 1 33.56 59 PRO B CA 1
ATOM 4824 C C . PRO B 1 59 ? 19.312 21.312 -49.688 1 33.56 59 PRO B C 1
ATOM 4826 O O . PRO B 1 59 ? 19.812 21.891 -50.656 1 33.56 59 PRO B O 1
ATOM 4829 N N . LYS B 1 60 ? 18.438 20.328 -49.969 1 36.62 60 LYS B N 1
ATOM 4830 C CA . LYS B 1 60 ? 17.859 20.312 -51.312 1 36.62 60 LYS B CA 1
ATOM 4831 C C . LYS B 1 60 ? 17.109 21.609 -51.625 1 36.62 60 LYS B C 1
ATOM 4833 O O . LYS B 1 60 ? 16.344 22.078 -50.781 1 36.62 60 LYS B O 1
ATOM 4838 N N . LYS B 1 61 ? 17.406 22.5 -52.312 1 39.16 61 LYS B N 1
ATOM 4839 C CA . LYS B 1 61 ? 17.031 23.844 -52.75 1 39.16 61 LYS B CA 1
ATOM 4840 C C . LYS B 1 61 ? 15.508 23.953 -52.875 1 39.16 61 LYS B C 1
ATOM 4842 O O . LYS B 1 61 ? 14.945 25.031 -52.688 1 39.16 61 LYS B O 1
ATOM 4847 N N . GLY B 1 62 ? 14.688 22.875 -53.219 1 39.19 62 GLY B N 1
ATOM 4848 C CA . GLY B 1 62 ? 13.383 23.031 -53.812 1 39.19 62 GLY B CA 1
ATOM 4849 C C . GLY B 1 62 ? 12.242 23.016 -52.812 1 39.19 62 GLY B C 1
ATOM 4850 O O . GLY B 1 62 ? 11.07 22.984 -53.219 1 39.19 62 GLY B O 1
ATOM 4851 N N . HIS B 1 63 ? 12.523 22.922 -51.531 1 43.34 63 HIS B N 1
ATOM 4852 C CA . HIS B 1 63 ? 11.453 22.625 -50.562 1 43.34 63 HIS B CA 1
ATOM 4853 C C . HIS B 1 63 ? 10.539 23.844 -50.406 1 43.34 63 HIS B C 1
ATOM 4855 O O . HIS B 1 63 ? 9.32 23.688 -50.281 1 43.34 63 HIS B O 1
ATOM 4861 N N . LEU B 1 64 ? 11.023 24.984 -50.438 1 48.34 64 LEU B N 1
ATOM 4862 C CA . LEU B 1 64 ? 10.266 26.219 -50.344 1 48.34 64 LEU B CA 1
ATOM 4863 C C . LEU B 1 64 ? 9.305 26.359 -51.531 1 48.34 64 LEU B C 1
ATOM 4865 O O . LEU B 1 64 ? 8.164 26.781 -51.344 1 48.34 64 LEU B O 1
ATOM 4869 N N . LYS B 1 65 ? 9.75 25.875 -52.625 1 53.84 65 LYS B N 1
ATOM 4870 C CA . LYS B 1 65 ? 8.945 25.938 -53.844 1 53.84 65 LYS B CA 1
ATOM 4871 C C . LYS B 1 65 ? 7.746 25 -53.781 1 53.84 65 LYS B C 1
ATOM 4873 O O . LYS B 1 65 ? 6.648 25.344 -54.219 1 53.84 65 LYS B O 1
ATOM 4878 N N . ALA B 1 66 ? 7.918 23.953 -52.906 1 55.62 66 ALA B N 1
ATOM 4879 C CA . ALA B 1 66 ? 6.859 22.969 -52.781 1 55.62 66 ALA B CA 1
ATOM 4880 C C . ALA B 1 66 ? 5.762 23.453 -51.844 1 55.62 66 ALA B C 1
ATOM 4882 O O . ALA B 1 66 ? 4.574 23.234 -52.094 1 55.62 66 ALA B O 1
ATOM 4883 N N . LEU B 1 67 ? 6.16 24.172 -50.875 1 54.22 67 LEU B N 1
ATOM 4884 C CA . LEU B 1 67 ? 5.184 24.703 -49.906 1 54.22 67 LEU B CA 1
ATOM 4885 C C . LEU B 1 67 ? 4.355 25.812 -50.562 1 54.22 67 LEU B C 1
ATOM 4887 O O . LEU B 1 67 ? 3.137 25.875 -50.375 1 54.22 67 LEU B O 1
ATOM 4891 N N . LYS B 1 68 ? 5.012 26.562 -51.406 1 59.25 68 LYS B N 1
ATOM 4892 C CA . LYS B 1 68 ? 4.328 27.625 -52.156 1 59.25 68 LYS B CA 1
ATOM 4893 C C . LYS B 1 68 ? 3.381 27.047 -53.188 1 59.25 68 LYS B C 1
ATOM 4895 O O . LYS B 1 68 ? 2.289 27.578 -53.406 1 59.25 68 LYS B O 1
ATOM 4900 N N . GLY B 1 69 ? 3.791 25.891 -53.656 1 60.91 69 GLY B N 1
ATOM 4901 C CA . GLY B 1 69 ? 2.957 25.188 -54.625 1 60.91 69 GLY B CA 1
ATOM 4902 C C . GLY B 1 69 ? 1.698 24.609 -54 1 60.91 69 GLY B C 1
ATOM 4903 O O . GLY B 1 69 ? 0.624 24.656 -54.594 1 60.91 69 GLY B O 1
ATOM 4904 N N . ARG B 1 70 ? 1.875 24.172 -52.781 1 61.34 70 ARG B N 1
ATOM 4905 C CA . ARG B 1 70 ? 0.746 23.578 -52.094 1 61.34 70 ARG B CA 1
ATOM 4906 C C . ARG B 1 70 ? -0.276 24.625 -51.688 1 61.34 70 ARG B C 1
ATOM 4908 O O . ARG B 1 70 ? -1.484 24.406 -51.812 1 61.34 70 ARG B O 1
ATOM 4915 N N . ILE B 1 71 ? 0.128 25.75 -51.25 1 59.75 71 ILE B N 1
ATOM 4916 C CA . ILE B 1 71 ? -0.755 26.875 -50.969 1 59.75 71 ILE B CA 1
ATOM 4917 C C . ILE B 1 71 ? -1.491 27.297 -52.25 1 59.75 71 ILE B C 1
ATOM 4919 O O . ILE B 1 71 ? -2.707 27.516 -52.219 1 59.75 71 ILE B O 1
ATOM 4923 N N . ALA B 1 72 ? -0.714 27.203 -53.344 1 64.94 72 ALA B N 1
ATOM 4924 C CA . ALA B 1 72 ? -1.305 27.578 -54.625 1 64.94 72 ALA B CA 1
ATOM 4925 C C . ALA B 1 72 ? -2.395 26.594 -55.031 1 64.94 72 ALA B C 1
ATOM 4927 O O . ALA B 1 72 ? -3.443 27 -55.531 1 64.94 72 ALA B O 1
ATOM 4928 N N . THR B 1 73 ? -2.227 25.391 -54.688 1 63.59 73 THR B N 1
ATOM 4929 C CA . THR B 1 73 ? -3.18 24.344 -55 1 63.59 73 THR B CA 1
ATOM 4930 C C . THR B 1 73 ? -4.414 24.438 -54.125 1 63.59 73 THR B C 1
ATOM 4932 O O . THR B 1 73 ? -5.543 24.297 -54.594 1 63.59 73 THR B O 1
ATOM 4935 N N . LEU B 1 74 ? -4.199 24.766 -52.875 1 57.75 74 LEU B N 1
ATOM 4936 C CA . LEU B 1 74 ? -5.32 24.859 -51.938 1 57.75 74 LEU B CA 1
ATOM 4937 C C . LEU B 1 74 ? -6.172 26.078 -52.25 1 57.75 74 LEU B C 1
ATOM 4939 O O . LEU B 1 74 ? -7.402 26.016 -52.188 1 57.75 74 LEU B O 1
ATOM 4943 N N . GLU B 1 75 ? -5.523 27.031 -52.625 1 62.53 75 GLU B N 1
ATOM 4944 C CA . GLU B 1 75 ? -6.219 28.25 -53.031 1 62.53 75 GLU B CA 1
ATOM 4945 C C . GLU B 1 75 ? -7.012 28.031 -54.312 1 62.53 75 GLU B C 1
ATOM 4947 O O . GLU B 1 75 ? -8.148 28.5 -54.438 1 62.53 75 GLU B O 1
ATOM 4952 N N . ARG B 1 76 ? -6.457 27.219 -55.125 1 59.44 76 ARG B N 1
ATOM 4953 C CA . ARG B 1 76 ? -7.148 26.844 -56.375 1 59.44 76 ARG B CA 1
ATOM 4954 C C . ARG B 1 76 ? -8.383 26 -56.062 1 59.44 76 ARG B C 1
ATOM 4956 O O . ARG B 1 76 ? -9.43 26.188 -56.688 1 59.44 76 ARG B O 1
ATOM 4963 N N . CYS B 1 77 ? -8.266 25.078 -55.125 1 49.59 77 CYS B N 1
ATOM 4964 C CA . CYS B 1 77 ? -9.367 24.188 -54.781 1 49.59 77 CYS B CA 1
ATOM 4965 C C . CYS B 1 77 ? -10.523 24.969 -54.156 1 49.59 77 CYS B C 1
ATOM 4967 O O . CYS B 1 77 ? -11.688 24.688 -54.438 1 49.59 77 CYS B O 1
ATOM 4969 N N . ILE B 1 78 ? -10.281 25.891 -53.25 1 46.5 78 ILE B N 1
ATOM 4970 C CA . ILE B 1 78 ? -11.305 26.766 -52.656 1 46.5 78 ILE B CA 1
ATOM 4971 C C . ILE B 1 78 ? -12.023 27.531 -53.781 1 46.5 78 ILE B C 1
ATOM 4973 O O . ILE B 1 78 ? -13.25 27.656 -53.75 1 46.5 78 ILE B O 1
ATOM 4977 N N . MET B 1 79 ? -11.258 27.922 -54.719 1 47.38 79 MET B N 1
ATOM 4978 C CA . MET B 1 79 ? -11.844 28.656 -55.844 1 47.38 79 MET B CA 1
ATOM 4979 C C . MET B 1 79 ? -12.812 27.781 -56.625 1 47.38 79 MET B C 1
ATOM 4981 O O . MET B 1 79 ? -13.852 28.266 -57.094 1 47.38 79 MET B O 1
ATOM 4985 N N . GLU B 1 80 ? -12.383 26.516 -56.75 1 45.25 80 GLU B N 1
ATOM 4986 C CA . GLU B 1 80 ? -13.172 25.625 -57.625 1 45.25 80 GLU B CA 1
ATOM 4987 C C . GLU B 1 80 ? -14.477 25.219 -56.938 1 45.25 80 GLU B C 1
ATOM 4989 O O . GLU B 1 80 ? -15.461 24.922 -57.625 1 45.25 80 GLU B O 1
ATOM 4994 N N . GLN B 1 81 ? -14.445 24.969 -55.625 1 39.34 81 GLN B N 1
ATOM 4995 C CA . GLN B 1 81 ? -15.664 24.531 -54.938 1 39.34 81 GLN B CA 1
ATOM 4996 C C . GLN B 1 81 ? -16.688 25.672 -54.875 1 39.34 81 GLN B C 1
ATOM 4998 O O . GLN B 1 81 ? -17.844 25.453 -54.5 1 39.34 81 GLN B O 1
ATOM 5003 N N . GLN B 1 82 ? -16.297 26.938 -54.781 1 37.16 82 GLN B N 1
ATOM 5004 C CA . GLN B 1 82 ? -17.219 28.062 -54.844 1 37.16 82 GLN B CA 1
ATOM 5005 C C . GLN B 1 82 ? -18 28.047 -56.156 1 37.16 82 GLN B C 1
ATOM 5007 O O . GLN B 1 82 ? -17.562 28.625 -57.156 1 37.16 82 GLN B O 1
ATOM 5012 N N . GLY B 1 83 ? -18.438 26.781 -56.406 1 29.92 83 GLY B N 1
ATOM 5013 C CA . GLY B 1 83 ? -19.156 26.719 -57.656 1 29.92 83 GLY B CA 1
ATOM 5014 C C . GLY B 1 83 ? -20.156 27.844 -57.844 1 29.92 83 GLY B C 1
ATOM 5015 O O . GLY B 1 83 ? -20.172 28.516 -58.875 1 29.92 83 GLY B O 1
ATOM 5016 N N . GLY B 1 84 ? -21.5 27.422 -57.469 1 27.22 84 GLY B N 1
ATOM 5017 C CA . GLY B 1 84 ? -22.641 28.047 -58.125 1 27.22 84 GLY B CA 1
ATOM 5018 C C . GLY B 1 84 ? -22.828 29.5 -57.719 1 27.22 84 GLY B C 1
ATOM 5019 O O . GLY B 1 84 ? -22.578 29.875 -56.594 1 27.22 84 GLY B O 1
ATOM 5020 N N . ILE B 1 85 ? -23.453 30.469 -58.594 1 25.73 85 ILE B N 1
ATOM 5021 C CA . ILE B 1 85 ? -23.234 31.781 -59.188 1 25.73 85 ILE B CA 1
ATOM 5022 C C . ILE B 1 85 ? -24.047 32.844 -58.438 1 25.73 85 ILE B C 1
ATOM 5024 O O . ILE B 1 85 ? -23.578 33.969 -58.219 1 25.73 85 ILE B O 1
ATOM 5028 N N . SER B 1 86 ? -25.469 32.688 -58.031 1 22.48 86 SER B N 1
ATOM 5029 C CA . SER B 1 86 ? -25.969 33.969 -58.469 1 22.48 86 SER B CA 1
ATOM 5030 C C . SER B 1 86 ? -25.484 35.094 -57.531 1 22.48 86 SER B C 1
ATOM 5032 O O . SER B 1 86 ? -25.734 35.031 -56.312 1 22.48 86 SER B O 1
ATOM 5034 N N . LEU B 1 87 ? -24.406 35.688 -57.75 1 22.58 87 LEU B N 1
ATOM 5035 C CA . LEU B 1 87 ? -23.953 36.844 -57 1 22.58 87 LEU B CA 1
ATOM 5036 C C . LEU B 1 87 ? -25.031 37.906 -56.938 1 22.58 87 LEU B C 1
ATOM 5038 O O . LEU B 1 87 ? -25.422 38.469 -57.969 1 22.58 87 LEU B O 1
ATOM 5042 N N . PRO B 1 88 ? -26.25 37.562 -56.219 1 20.84 88 PRO B N 1
ATOM 5043 C CA . PRO B 1 88 ? -27.141 38.688 -56.531 1 20.84 88 PRO B CA 1
ATOM 5044 C C . PRO B 1 88 ? -26.438 40.031 -56.469 1 20.84 88 PRO B C 1
ATOM 5046 O O . PRO B 1 88 ? -25.688 40.281 -55.5 1 20.84 88 PRO B O 1
ATOM 5049 N N . LEU B 1 89 ? -26.328 40.594 -57.656 1 19.98 89 LEU B N 1
ATOM 5050 C CA . LEU B 1 89 ? -25.766 41.875 -58 1 19.98 89 LEU B CA 1
ATOM 5051 C C . LEU B 1 89 ? -26.531 43 -57.312 1 19.98 89 LEU B C 1
ATOM 5053 O O . LEU B 1 89 ? -26.203 44.188 -57.469 1 19.98 89 LEU B O 1
ATOM 5057 N N . SER B 1 90 ? -27.844 42.594 -56.688 1 18.44 90 SER B N 1
ATOM 5058 C CA . SER B 1 90 ? -28.688 43.719 -56.969 1 18.44 90 SER B CA 1
ATOM 5059 C C . SER B 1 90 ? -28.016 45.031 -56.562 1 18.44 90 SER B C 1
ATOM 5061 O O . SER B 1 90 ? -27.109 45.031 -55.719 1 18.44 90 SER B O 1
ATOM 5063 N N . ASP B 1 91 ? -28.953 46.062 -56.625 1 18.23 91 ASP B N 1
ATOM 5064 C CA . ASP B 1 91 ? -29.156 47.406 -57.156 1 18.23 91 ASP B CA 1
ATOM 5065 C C . ASP B 1 91 ? -28.516 48.469 -56.281 1 18.23 91 ASP B C 1
ATOM 5067 O O . ASP B 1 91 ? -28.188 48.188 -55.125 1 18.23 91 ASP B O 1
ATOM 5071 N N . GLY B 1 92 ? -28.781 49.656 -56.781 1 17.45 92 GLY B N 1
ATOM 5072 C CA . GLY B 1 92 ? -28.141 50.938 -57 1 17.45 92 GLY B CA 1
ATOM 5073 C C . GLY B 1 92 ? -28.031 51.781 -55.75 1 17.45 92 GLY B C 1
ATOM 5074 O O . GLY B 1 92 ? -27 52.406 -55.5 1 17.45 92 GLY B O 1
ATOM 5075 N N . SER B 1 93 ? -29.219 52.031 -55.094 1 17.69 93 SER B N 1
ATOM 5076 C CA . SER B 1 93 ? -29.484 53.469 -55.094 1 17.69 93 SER B CA 1
ATOM 5077 C C . SER B 1 93 ? -28.891 54.125 -53.875 1 17.69 93 SER B C 1
ATOM 5079 O O . SER B 1 93 ? -29.609 54.594 -53 1 17.69 93 SER B O 1
ATOM 5081 N N . LEU B 1 94 ? -28 53.438 -53.188 1 18.23 94 LEU B N 1
ATOM 5082 C CA . LEU B 1 94 ? -27.719 54.375 -52.125 1 18.23 94 LEU B CA 1
ATOM 5083 C C . LEU B 1 94 ? -27.516 55.781 -52.656 1 18.23 94 LEU B C 1
ATOM 5085 O O . LEU B 1 94 ? -26.719 56 -53.562 1 18.23 94 LEU B O 1
ATOM 5089 N N . SER B 1 95 ? -28.656 56.406 -52.625 1 17.31 95 SER B N 1
ATOM 5090 C CA . SER B 1 95 ? -28.672 57.844 -52.938 1 17.31 95 SER B CA 1
ATOM 5091 C C . SER B 1 95 ? -27.406 58.531 -52.438 1 17.31 95 SER B C 1
ATOM 5093 O O . SER B 1 95 ? -26.75 58.062 -51.5 1 17.31 95 SER B O 1
ATOM 5095 N N . PRO B 1 96 ? -27.391 59.75 -52.969 1 17.03 96 PRO B N 1
ATOM 5096 C CA . PRO B 1 96 ? -26.344 60.656 -53.438 1 17.03 96 PRO B CA 1
ATOM 5097 C C . PRO B 1 96 ? -25.531 61.219 -52.25 1 17.03 96 PRO B C 1
ATOM 5099 O O . PRO B 1 96 ? -24.312 61.344 -52.344 1 17.03 96 PRO B O 1
ATOM 5102 N N . GLU B 1 97 ? -26.297 61.875 -51.281 1 16.25 97 GLU B N 1
ATOM 5103 C CA . GLU B 1 97 ? -25.969 63.281 -51.312 1 16.25 97 GLU B CA 1
ATOM 5104 C C . GLU B 1 97 ? -24.594 63.531 -50.719 1 16.25 97 GLU B C 1
ATOM 5106 O O . GLU B 1 97 ? -23.734 64.125 -51.375 1 16.25 97 GLU B O 1
ATOM 5111 N N . ASN B 1 98 ? -24.688 64.438 -49.719 1 17.08 98 ASN B N 1
ATOM 5112 C CA . ASN B 1 98 ? -23.969 65.688 -49.75 1 17.08 98 ASN B CA 1
ATOM 5113 C C . ASN B 1 98 ? -22.531 65.562 -49.281 1 17.08 98 ASN B C 1
ATOM 5115 O O . ASN B 1 98 ? -22.188 64.562 -48.594 1 17.08 98 ASN B O 1
ATOM 5119 N N . THR B 1 99 ? -21.891 66.75 -49 1 16.03 99 THR B N 1
ATOM 5120 C CA . THR B 1 99 ? -20.719 67.5 -49.406 1 16.03 99 THR B CA 1
ATOM 5121 C C . THR B 1 99 ? -19.531 67.188 -48.531 1 16.03 99 THR B C 1
ATOM 5123 O O . THR B 1 99 ? -18.422 66.875 -49.031 1 16.03 99 THR B O 1
ATOM 5126 N N . GLN B 1 100 ? -19.391 67.812 -47.25 1 16.95 100 GLN B N 1
ATOM 5127 C CA . GLN B 1 100 ? -18.312 68.812 -47.281 1 16.95 100 GLN B CA 1
ATOM 5128 C C . GLN B 1 100 ? -16.969 68.125 -46.969 1 16.95 100 GLN B C 1
ATOM 5130 O O . GLN B 1 100 ? -16.906 67.062 -46.375 1 16.95 100 GLN B O 1
ATOM 5135 N N . PRO B 1 101 ? -15.93 69.062 -46.688 1 16.83 101 PRO B N 1
ATOM 5136 C CA . PRO B 1 101 ? -14.578 69.312 -47.188 1 16.83 101 PRO B CA 1
ATOM 5137 C C . PRO B 1 101 ? -13.539 68.375 -46.5 1 16.83 101 PRO B C 1
ATOM 5139 O O . PRO B 1 101 ? -13.859 67.688 -45.531 1 16.83 101 PRO B O 1
ATOM 5142 N N . CYS B 1 102 ? -12.523 69.125 -45.875 1 16.19 102 CYS B N 1
ATOM 5143 C CA . CYS B 1 102 ? -11.109 69.188 -46.25 1 16.19 102 CYS B CA 1
ATOM 5144 C C . CYS B 1 102 ? -10.281 68.25 -45.375 1 16.19 102 CYS B C 1
ATOM 5146 O O . CYS B 1 102 ? -9.438 67.5 -45.875 1 16.19 102 CYS B O 1
ATOM 5148 N N . SER B 1 103 ? -10.039 68.5 -44 1 18.19 103 SER B N 1
ATOM 5149 C CA . SER B 1 103 ? -8.656 68.938 -43.812 1 18.19 103 SER B CA 1
ATOM 5150 C C . SER B 1 103 ? -7.738 67.75 -43.625 1 18.19 103 SER B C 1
ATOM 5152 O O . SER B 1 103 ? -8.203 66.625 -43.25 1 18.19 103 SER B O 1
ATOM 5154 N N . PRO B 1 104 ? -6.387 68 -43.25 1 17.2 104 PRO B N 1
ATOM 5155 C CA . PRO B 1 104 ? -5.094 67.5 -43.75 1 17.2 104 PRO B CA 1
ATOM 5156 C C . PRO B 1 104 ? -4.641 66.25 -43.062 1 17.2 104 PRO B C 1
ATOM 5158 O O . PRO B 1 104 ? -4.305 65.25 -43.75 1 17.2 104 PRO B O 1
ATOM 5161 N N . ASP B 1 105 ? -3.875 66.25 -41.875 1 17.7 105 ASP B N 1
ATOM 5162 C CA . ASP B 1 105 ? -2.445 66 -41.938 1 17.7 105 ASP B CA 1
ATOM 5163 C C . ASP B 1 105 ? -2.17 64.5 -41.562 1 17.7 105 ASP B C 1
ATOM 5165 O O . ASP B 1 105 ? -3.051 63.844 -41.062 1 17.7 105 ASP B O 1
ATOM 5169 N N . GLY B 1 106 ? -0.994 64.25 -40.625 1 18.73 106 GLY B N 1
ATOM 5170 C CA . GLY B 1 106 ? 0.24 63.5 -40.75 1 18.73 106 GLY B CA 1
ATOM 5171 C C . GLY B 1 106 ? 0.134 62.094 -40.188 1 18.73 106 GLY B C 1
ATOM 5172 O O . GLY B 1 106 ? -0.806 61.812 -39.438 1 18.73 106 GLY B O 1
ATOM 5173 N N . GLU B 1 107 ? 1.303 61.219 -40.438 1 18.16 107 GLU B N 1
ATOM 5174 C CA . GLU B 1 107 ? 1.659 59.844 -40.781 1 18.16 107 GLU B CA 1
ATOM 5175 C C . GLU B 1 107 ? 1.881 59 -39.531 1 18.16 107 GLU B C 1
ATOM 5177 O O . GLU B 1 107 ? 1.811 57.75 -39.594 1 18.16 107 GLU B O 1
ATOM 5182 N N . ASN B 1 108 ? 2.195 59.375 -38.344 1 21.48 108 ASN B N 1
ATOM 5183 C CA . ASN B 1 108 ? 3.324 58.625 -37.781 1 21.48 108 ASN B CA 1
ATOM 5184 C C . ASN B 1 108 ? 2.904 57.25 -37.312 1 21.48 108 ASN B C 1
ATOM 5186 O O . ASN B 1 108 ? 1.901 57.094 -36.625 1 21.48 108 ASN B O 1
ATOM 5190 N N . THR B 1 109 ? 3.596 56.188 -37.875 1 20.23 109 THR B N 1
ATOM 5191 C CA . THR B 1 109 ? 3.434 54.719 -37.969 1 20.23 109 THR B CA 1
ATOM 5192 C C . THR B 1 109 ? 3.84 54.031 -36.688 1 20.23 109 THR B C 1
ATOM 5194 O O . THR B 1 109 ? 5.027 53.938 -36.375 1 20.23 109 THR B O 1
ATOM 5197 N N . ASP B 1 110 ? 3.293 54.25 -35.594 1 19.03 110 ASP B N 1
ATOM 5198 C CA . ASP B 1 110 ? 3.754 53.594 -34.375 1 19.03 110 ASP B CA 1
ATOM 5199 C C . ASP B 1 110 ? 3.637 52.094 -34.5 1 19.03 110 ASP B C 1
ATOM 5201 O O . ASP B 1 110 ? 2.539 51.562 -34.656 1 19.03 110 ASP B O 1
ATOM 5205 N N . LYS B 1 111 ? 4.836 51.375 -34.844 1 23.81 111 LYS B N 1
ATOM 5206 C CA . LYS B 1 111 ? 5.145 49.938 -35 1 23.81 111 LYS B CA 1
ATOM 5207 C C . LYS B 1 111 ? 4.914 49.188 -33.688 1 23.81 111 LYS B C 1
ATOM 5209 O O . LYS B 1 111 ? 5.676 49.344 -32.719 1 23.81 111 LYS B O 1
ATOM 5214 N N . SER B 1 112 ? 3.768 49.188 -33.156 1 21.69 112 SER B N 1
ATOM 5215 C CA . SER B 1 112 ? 3.479 48.406 -31.969 1 21.69 112 SER B CA 1
ATOM 5216 C C . SER B 1 112 ? 3.932 46.969 -32.156 1 21.69 112 SER B C 1
ATOM 5218 O O . SER B 1 112 ? 3.494 46.281 -33.062 1 21.69 112 SER B O 1
ATOM 5220 N N . LEU B 1 113 ? 5.234 46.656 -31.828 1 23.48 113 LEU B N 1
ATOM 5221 C CA . LEU B 1 113 ? 5.945 45.375 -31.766 1 23.48 113 LEU B CA 1
ATOM 5222 C C . LEU B 1 113 ? 5.129 44.344 -31 1 23.48 113 LEU B C 1
ATOM 5224 O O . LEU B 1 113 ? 4.867 44.5 -29.812 1 23.48 113 LEU B O 1
ATOM 5228 N N . GLU B 1 114 ? 4.25 43.719 -31.625 1 22.92 114 GLU B N 1
ATOM 5229 C CA . GLU B 1 114 ? 3.486 42.531 -31.203 1 22.92 114 GLU B CA 1
ATOM 5230 C C . GLU B 1 114 ? 4.41 41.375 -30.844 1 22.92 114 GLU B C 1
ATOM 5232 O O . GLU B 1 114 ? 4.973 40.75 -31.734 1 22.92 114 GLU B O 1
ATOM 5237 N N . ARG B 1 115 ? 5.281 41.531 -29.875 1 24.8 115 ARG B N 1
ATOM 5238 C CA . ARG B 1 115 ? 6 40.375 -29.375 1 24.8 115 ARG B CA 1
ATOM 5239 C C . ARG B 1 115 ? 5.039 39.219 -29.094 1 24.8 115 ARG B C 1
ATOM 5241 O O . ARG B 1 115 ? 4.27 39.25 -28.125 1 24.8 115 ARG B O 1
ATOM 5248 N N . ARG B 1 116 ? 4.609 38.562 -30.094 1 24.67 116 ARG B N 1
ATOM 5249 C CA . ARG B 1 116 ? 3.881 37.312 -30 1 24.67 116 ARG B CA 1
ATOM 5250 C C . ARG B 1 116 ? 4.672 36.281 -29.188 1 24.67 116 ARG B C 1
ATOM 5252 O O . ARG B 1 116 ? 5.773 35.875 -29.578 1 24.67 116 ARG B O 1
ATOM 5259 N N . THR B 1 117 ? 4.605 36.375 -27.906 1 26.73 117 THR B N 1
ATOM 5260 C CA . THR B 1 117 ? 4.969 35.281 -27.031 1 26.73 117 THR B CA 1
ATOM 5261 C C . THR B 1 117 ? 4.473 33.938 -27.594 1 26.73 117 THR B C 1
ATOM 5263 O O . THR B 1 117 ? 3.266 33.75 -27.766 1 26.73 117 THR B O 1
ATOM 5266 N N . SER B 1 118 ? 5.188 33.469 -28.594 1 27.73 118 SER B N 1
ATOM 5267 C CA . SER B 1 118 ? 4.953 32.125 -29.062 1 27.73 118 SER B CA 1
ATOM 5268 C C . SER B 1 118 ? 4.801 31.141 -27.891 1 27.73 118 SER B C 1
ATOM 5270 O O . SER B 1 118 ? 5.73 30.969 -27.109 1 27.73 118 SER B O 1
ATOM 5272 N N . LEU B 1 119 ? 3.723 31.031 -27.25 1 27.98 119 LEU B N 1
ATOM 5273 C CA . LEU B 1 119 ? 3.301 29.891 -26.453 1 27.98 119 LEU B CA 1
ATOM 5274 C C . LEU B 1 119 ? 3.643 28.578 -27.141 1 27.98 119 LEU B C 1
ATOM 5276 O O . LEU B 1 119 ? 3.162 28.312 -28.25 1 27.98 119 LEU B O 1
ATOM 5280 N N . ALA B 1 120 ? 4.816 28.156 -27.062 1 31.11 120 ALA B N 1
ATOM 5281 C CA . ALA B 1 120 ? 5.145 26.766 -27.391 1 31.11 120 ALA B CA 1
ATOM 5282 C C . ALA B 1 120 ? 3.973 25.844 -27.094 1 31.11 120 ALA B C 1
ATOM 5284 O O . ALA B 1 120 ? 3.5 25.781 -25.953 1 31.11 120 ALA B O 1
ATOM 5285 N N . SER B 1 121 ? 3.119 25.531 -28.047 1 32.19 121 SER B N 1
ATOM 5286 C CA . SER B 1 121 ? 2.084 24.516 -28.031 1 32.19 121 SER B CA 1
ATOM 5287 C C . SER B 1 121 ? 2.582 23.234 -27.359 1 32.19 121 SER B C 1
ATOM 5289 O O . SER B 1 121 ? 3.68 22.75 -27.656 1 32.19 121 SER B O 1
ATOM 5291 N N . ILE B 1 122 ? 2.383 22.969 -26.188 1 34.62 122 ILE B N 1
ATOM 5292 C CA . ILE B 1 122 ? 2.332 21.594 -25.656 1 34.62 122 ILE B CA 1
ATOM 5293 C C . ILE B 1 122 ? 1.816 20.656 -26.734 1 34.62 122 ILE B C 1
ATOM 5295 O O . ILE B 1 122 ? 0.629 20.672 -27.078 1 34.62 122 ILE B O 1
ATOM 5299 N N . SER B 1 123 ? 2.406 20.562 -27.906 1 32.47 123 SER B N 1
ATOM 5300 C CA . SER B 1 123 ? 2.031 19.516 -28.844 1 32.47 123 SER B CA 1
ATOM 5301 C C . SER B 1 123 ? 1.635 18.234 -28.109 1 32.47 123 SER B C 1
ATOM 5303 O O . SER B 1 123 ? 2.453 17.641 -27.422 1 32.47 123 SER B O 1
ATOM 5305 N N . SER B 1 124 ? 0.465 18.094 -27.766 1 38.31 124 SER B N 1
ATOM 5306 C CA . SER B 1 124 ? -0.117 16.781 -27.562 1 38.31 124 SER B CA 1
ATOM 5307 C C . SER B 1 124 ? 0.442 15.766 -28.562 1 38.31 124 SER B C 1
ATOM 5309 O O . SER B 1 124 ? 0.203 15.883 -29.766 1 38.31 124 SER B O 1
ATOM 5311 N N . SER B 1 125 ? 1.634 15.398 -28.656 1 39.16 125 SER B N 1
ATOM 5312 C CA . SER B 1 125 ? 2.021 14.273 -29.5 1 39.16 125 SER B CA 1
ATOM 5313 C C . SER B 1 125 ? 0.827 13.383 -29.812 1 39.16 125 SER B C 1
ATOM 5315 O O . SER B 1 125 ? 0.288 12.719 -28.922 1 39.16 125 SER B O 1
ATOM 5317 N N . ILE B 1 126 ? 0.042 13.742 -30.719 1 39.56 126 ILE B N 1
ATOM 5318 C CA . ILE B 1 126 ? -0.981 12.859 -31.266 1 39.56 126 ILE B CA 1
ATOM 5319 C C . ILE B 1 126 ? -0.44 11.43 -31.359 1 39.56 126 ILE B C 1
ATOM 5321 O O . ILE B 1 126 ? 0.418 11.133 -32.188 1 39.56 126 ILE B O 1
ATOM 5325 N N . GLN B 1 127 ? -0.249 10.734 -30.297 1 52 127 GLN B N 1
ATOM 5326 C CA . GLN B 1 127 ? 0.2 9.352 -30.188 1 52 127 GLN B CA 1
ATOM 5327 C C . GLN B 1 127 ? -0.633 8.43 -31.062 1 52 127 GLN B C 1
ATOM 5329 O O . GLN B 1 127 ? -1.844 8.297 -30.875 1 52 127 GLN B O 1
ATOM 5334 N N . VAL B 1 128 ? -0.221 8.234 -32.344 1 54.22 128 VAL B N 1
ATOM 5335 C CA . VAL B 1 128 ? -0.831 7.219 -33.219 1 54.22 128 VAL B CA 1
ATOM 5336 C C . VAL B 1 128 ? -1.003 5.918 -32.438 1 54.22 128 VAL B C 1
ATOM 5338 O O . VAL B 1 128 ? -0.03 5.363 -31.906 1 54.22 128 VAL B O 1
ATOM 5341 N N . PRO B 1 129 ? -2.236 5.617 -32.25 1 69 129 PRO B N 1
ATOM 5342 C CA . PRO B 1 129 ? -2.48 4.355 -31.547 1 69 129 PRO B CA 1
ATOM 5343 C C . PRO B 1 129 ? -1.857 3.154 -32.25 1 69 129 PRO B C 1
ATOM 5345 O O . PRO B 1 129 ? -1.804 3.115 -33.5 1 69 129 PRO B O 1
ATOM 5348 N N . TYR B 1 130 ? -0.985 2.443 -31.672 1 80.56 130 TYR B N 1
ATOM 5349 C CA . TYR B 1 130 ? -0.501 1.169 -32.188 1 80.56 130 TYR B CA 1
ATOM 5350 C C . TYR B 1 130 ? -1.663 0.256 -32.562 1 80.56 130 TYR B C 1
ATOM 5352 O O . TYR B 1 130 ? -2.443 -0.151 -31.703 1 80.56 130 TYR B O 1
ATOM 5360 N N . VAL B 1 131 ? -1.89 0.146 -33.906 1 85.81 131 VAL B N 1
ATOM 5361 C CA . VAL B 1 131 ? -3.025 -0.657 -34.344 1 85.81 131 VAL B CA 1
ATOM 5362 C C . VAL B 1 131 ? -2.537 -2.02 -34.844 1 85.81 131 VAL B C 1
ATOM 5364 O O . VAL B 1 131 ? -1.52 -2.113 -35.531 1 85.81 131 VAL B O 1
ATOM 5367 N N . ILE B 1 132 ? -3.217 -3.025 -34.375 1 90.12 132 ILE B N 1
ATOM 5368 C CA . ILE B 1 132 ? -2.92 -4.398 -34.75 1 90.12 132 ILE B CA 1
ATOM 5369 C C . ILE B 1 132 ? -4.016 -4.922 -35.688 1 90.12 132 ILE B C 1
ATOM 5371 O O . ILE B 1 132 ? -5.188 -4.566 -35.531 1 90.12 132 ILE B O 1
ATOM 5375 N N . PRO B 1 133 ? -3.617 -5.777 -36.688 1 91.94 133 PRO B N 1
ATOM 5376 C CA . PRO B 1 133 ? -4.613 -6.359 -37.594 1 91.94 133 PRO B CA 1
ATOM 5377 C C . PRO B 1 133 ? -5.68 -7.164 -36.844 1 91.94 133 PRO B C 1
ATOM 5379 O O . PRO B 1 133 ? -5.395 -7.758 -35.812 1 91.94 133 PRO B O 1
ATOM 5382 N N . GLU B 1 134 ? -6.867 -7.258 -37.531 1 93.12 134 GLU B N 1
ATOM 5383 C CA . GLU B 1 134 ? -8.016 -7.895 -36.906 1 93.12 134 GLU B CA 1
ATOM 5384 C C . GLU B 1 134 ? -7.77 -9.383 -36.688 1 93.12 134 GLU B C 1
ATOM 5386 O O . GLU B 1 134 ? -8.18 -9.938 -35.656 1 93.12 134 GLU B O 1
ATOM 5391 N N . LEU B 1 135 ? -7.125 -10.008 -37.562 1 92.69 135 LEU B N 1
ATOM 5392 C CA . LEU B 1 135 ? -6.852 -11.438 -37.438 1 92.69 135 LEU B CA 1
ATOM 5393 C C . LEU B 1 135 ? -5.902 -11.703 -36.25 1 92.69 135 LEU B C 1
ATOM 5395 O O . LEU B 1 135 ? -6.059 -12.703 -35.562 1 92.69 135 LEU B O 1
ATOM 5399 N N . VAL B 1 136 ? -4.965 -10.805 -36.156 1 94.06 136 VAL B N 1
ATOM 5400 C CA . VAL B 1 136 ? -4.016 -10.938 -35.031 1 94.06 136 VAL B CA 1
ATOM 5401 C C . VAL B 1 136 ? -4.73 -10.711 -33.719 1 94.06 136 VAL B C 1
ATOM 5403 O O . VAL B 1 136 ? -4.461 -11.398 -32.719 1 94.06 136 VAL B O 1
ATOM 5406 N N . LYS B 1 137 ? -5.637 -9.758 -33.719 1 95 137 LYS B N 1
ATOM 5407 C CA . LYS B 1 137 ? -6.434 -9.508 -32.5 1 95 137 LYS B CA 1
ATOM 5408 C C . LYS B 1 137 ? -7.188 -10.766 -32.094 1 95 137 LYS B C 1
ATOM 5410 O O . LYS B 1 137 ? -7.176 -11.133 -30.906 1 95 137 LYS B O 1
ATOM 5415 N N . ALA B 1 138 ? -7.797 -11.383 -33.062 1 95.31 138 ALA B N 1
ATOM 5416 C CA . ALA B 1 138 ? -8.578 -12.586 -32.781 1 95.31 138 ALA B CA 1
ATOM 5417 C C . ALA B 1 138 ? -7.691 -13.703 -32.25 1 95.31 138 ALA B C 1
ATOM 5419 O O . ALA B 1 138 ? -8.078 -14.422 -31.312 1 95.31 138 ALA B O 1
ATOM 5420 N N . ASP B 1 139 ? -6.551 -13.828 -32.812 1 95.5 139 ASP B N 1
ATOM 5421 C CA . ASP B 1 139 ? -5.605 -14.844 -32.375 1 95.5 139 ASP B CA 1
ATOM 5422 C C . ASP B 1 139 ? -5.152 -14.578 -30.938 1 95.5 139 ASP B C 1
ATOM 5424 O O . ASP B 1 139 ? -5.043 -15.5 -30.141 1 95.5 139 ASP B O 1
ATOM 5428 N N . LEU B 1 140 ? -4.871 -13.336 -30.672 1 96.88 140 LEU B N 1
ATOM 5429 C CA . LEU B 1 140 ? -4.398 -12.961 -29.344 1 96.88 140 LEU B CA 1
ATOM 5430 C C . LEU B 1 140 ? -5.508 -13.125 -28.312 1 96.88 140 LEU B C 1
ATOM 5432 O O . LEU B 1 140 ? -5.242 -13.516 -27.172 1 96.88 140 LEU B O 1
ATOM 5436 N N . ASP B 1 141 ? -6.738 -12.805 -28.688 1 97.31 141 ASP B N 1
ATOM 5437 C CA . ASP B 1 141 ? -7.863 -13.062 -27.797 1 97.31 141 ASP B CA 1
ATOM 5438 C C . ASP B 1 141 ? -7.965 -14.539 -27.453 1 97.31 141 ASP B C 1
ATOM 5440 O O . ASP B 1 141 ? -8.148 -14.898 -26.281 1 97.31 141 ASP B O 1
ATOM 5444 N N . GLN B 1 142 ? -7.836 -15.336 -28.422 1 96.06 142 GLN B N 1
ATOM 5445 C CA . GLN B 1 142 ? -7.91 -16.781 -28.219 1 96.06 142 GLN B CA 1
ATOM 5446 C C . GLN B 1 142 ? -6.758 -17.266 -27.344 1 96.06 142 GLN B C 1
ATOM 5448 O O . GLN B 1 142 ? -6.957 -18.078 -26.438 1 96.06 142 GLN B O 1
ATOM 5453 N N . LEU B 1 143 ? -5.637 -16.781 -27.656 1 95.25 143 LEU B N 1
ATOM 5454 C CA . LEU B 1 143 ? -4.453 -17.156 -26.891 1 95.25 143 LEU B CA 1
ATOM 5455 C C . LEU B 1 143 ? -4.605 -16.75 -25.438 1 95.25 143 LEU B C 1
ATOM 5457 O O . LEU B 1 143 ? -4.203 -17.5 -24.531 1 95.25 143 LEU B O 1
ATOM 5461 N N . TYR B 1 144 ? -5.094 -15.578 -25.219 1 97.25 144 TYR B N 1
ATOM 5462 C CA . TYR B 1 144 ? -5.301 -15.117 -23.859 1 97.25 144 TYR B CA 1
ATOM 5463 C C . TYR B 1 144 ? -6.184 -16.094 -23.078 1 97.25 144 TYR B C 1
ATOM 5465 O O . TYR B 1 144 ? -5.82 -16.516 -21.984 1 97.25 144 TYR B O 1
ATOM 5473 N N . PHE B 1 145 ? -7.34 -16.453 -23.594 1 96.44 145 PHE B N 1
ATOM 5474 C CA . PHE B 1 145 ? -8.305 -17.266 -22.859 1 96.44 145 PHE B CA 1
ATOM 5475 C C . PHE B 1 145 ? -7.828 -18.703 -22.75 1 96.44 145 PHE B C 1
ATOM 5477 O O . PHE B 1 145 ? -8.203 -19.422 -21.828 1 96.44 145 PHE B O 1
ATOM 5484 N N . GLU B 1 146 ? -6.898 -19.109 -23.547 1 93.06 146 GLU B N 1
ATOM 5485 C CA . GLU B 1 146 ? -6.395 -20.484 -23.531 1 93.06 146 GLU B CA 1
ATOM 5486 C C . GLU B 1 146 ? -5.215 -20.625 -22.578 1 93.06 146 GLU B C 1
ATOM 5488 O O . GLU B 1 146 ? -5.094 -21.641 -21.875 1 93.06 146 GLU B O 1
ATOM 5493 N N . ARG B 1 147 ? -4.406 -19.578 -22.547 1 92.38 147 ARG B N 1
ATOM 5494 C CA . ARG B 1 147 ? -3.135 -19.766 -21.859 1 92.38 147 ARG B CA 1
ATOM 5495 C C . ARG B 1 147 ? -3.029 -18.844 -20.656 1 92.38 147 ARG B C 1
ATOM 5497 O O . ARG B 1 147 ? -2.402 -19.203 -19.656 1 92.38 147 ARG B O 1
ATOM 5504 N N . VAL B 1 148 ? -3.527 -17.641 -20.719 1 95.56 148 VAL B N 1
ATOM 5505 C CA . VAL B 1 148 ? -3.367 -16.641 -19.656 1 95.56 148 VAL B CA 1
ATOM 5506 C C . VAL B 1 148 ? -4.488 -16.797 -18.641 1 95.56 148 VAL B C 1
ATOM 5508 O O . VAL B 1 148 ? -4.227 -16.875 -17.438 1 95.56 148 VAL B O 1
ATOM 5511 N N . HIS B 1 149 ? -5.695 -16.938 -19.078 1 95.69 149 HIS B N 1
ATOM 5512 C CA . HIS B 1 149 ? -6.875 -16.891 -18.234 1 95.69 149 HIS B CA 1
ATOM 5513 C C . HIS B 1 149 ? -6.859 -18.016 -17.203 1 95.69 149 HIS B C 1
ATOM 5515 O O . HIS B 1 149 ? -7.285 -17.828 -16.062 1 95.69 149 HIS B O 1
ATOM 5521 N N . PRO B 1 150 ? -6.379 -19.188 -17.5 1 92.75 150 PRO B N 1
ATOM 5522 C CA . PRO B 1 150 ? -6.336 -20.234 -16.484 1 92.75 150 PRO B CA 1
ATOM 5523 C C . PRO B 1 150 ? -5.441 -19.875 -15.297 1 92.75 150 PRO B C 1
ATOM 5525 O O . PRO B 1 150 ? -5.645 -20.359 -14.188 1 92.75 150 PRO B O 1
ATOM 5528 N N . LEU B 1 151 ? -4.496 -19.016 -15.578 1 94.38 151 LEU B N 1
ATOM 5529 C CA . LEU B 1 151 ? -3.562 -18.594 -14.539 1 94.38 151 LEU B CA 1
ATOM 5530 C C . LEU B 1 151 ? -4.035 -17.312 -13.867 1 94.38 151 LEU B C 1
ATOM 5532 O O . LEU B 1 151 ? -3.715 -17.062 -12.703 1 94.38 151 LEU B O 1
ATOM 5536 N N . ILE B 1 152 ? -4.719 -16.5 -14.633 1 97.19 152 ILE B N 1
ATOM 5537 C CA . ILE B 1 152 ? -5.262 -15.227 -14.18 1 97.19 152 ILE B CA 1
ATOM 5538 C C . ILE B 1 152 ? -6.742 -15.141 -14.547 1 97.19 152 ILE B C 1
ATOM 5540 O O . ILE B 1 152 ? -7.121 -14.391 -15.453 1 97.19 152 ILE B O 1
ATOM 5544 N N . PRO B 1 153 ? -7.562 -15.812 -13.789 1 97.5 153 PRO B N 1
ATOM 5545 C CA . PRO B 1 153 ? -8.969 -15.984 -14.164 1 97.5 153 PRO B CA 1
ATOM 5546 C C . PRO B 1 153 ? -9.844 -14.812 -13.719 1 97.5 153 PRO B C 1
ATOM 5548 O O . PRO B 1 153 ? -10.742 -14.992 -12.891 1 97.5 153 PRO B O 1
ATOM 5551 N N . VAL B 1 154 ? -9.781 -13.648 -14.398 1 98.19 154 VAL B N 1
ATOM 5552 C CA . VAL B 1 154 ? -10.445 -12.461 -13.883 1 98.19 154 VAL B CA 1
ATOM 5553 C C . VAL B 1 154 ? -11.547 -12.023 -14.844 1 98.19 154 VAL B C 1
ATOM 5555 O O . VAL B 1 154 ? -12.398 -11.203 -14.492 1 98.19 154 VAL B O 1
ATOM 5558 N N . LEU B 1 155 ? -11.617 -12.633 -16.047 1 98.06 155 LEU B N 1
ATOM 5559 C CA . LEU B 1 155 ? -12.562 -12.141 -17.047 1 98.06 155 LEU B CA 1
ATOM 5560 C C . LEU B 1 155 ? -13.555 -13.234 -17.438 1 98.06 155 LEU B C 1
ATOM 5562 O O . LEU B 1 155 ? -13.195 -14.406 -17.5 1 98.06 155 LEU B O 1
ATOM 5566 N N . GLN B 1 156 ? -14.727 -12.836 -17.656 1 97.06 156 GLN B N 1
ATOM 5567 C CA . GLN B 1 156 ? -15.711 -13.703 -18.297 1 97.06 156 GLN B CA 1
ATOM 5568 C C . GLN B 1 156 ? -15.68 -13.523 -19.812 1 97.06 156 GLN B C 1
ATOM 5570 O O . GLN B 1 156 ? -15.789 -12.406 -20.312 1 97.06 156 GLN B O 1
ATOM 5575 N N . ARG B 1 157 ? -15.602 -14.617 -20.484 1 97.19 157 ARG B N 1
ATOM 5576 C CA . ARG B 1 157 ? -15.383 -14.617 -21.922 1 97.19 157 ARG B CA 1
ATOM 5577 C C . ARG B 1 157 ? -16.547 -13.953 -22.656 1 97.19 157 ARG B C 1
ATOM 5579 O O . ARG B 1 157 ? -16.344 -13.086 -23.516 1 97.19 157 ARG B O 1
ATOM 5586 N N . THR B 1 158 ? -17.734 -14.258 -22.312 1 95.94 158 THR B N 1
ATOM 5587 C CA . THR B 1 158 ? -18.922 -13.734 -22.984 1 95.94 158 THR B CA 1
ATOM 5588 C C . THR B 1 158 ? -19.031 -12.227 -22.797 1 95.94 158 THR B C 1
ATOM 5590 O O . THR B 1 158 ? -19.312 -11.484 -23.734 1 95.94 158 THR B O 1
ATOM 5593 N N . ARG B 1 159 ? -18.859 -11.781 -21.578 1 94.88 159 ARG B N 1
ATOM 5594 C CA . ARG B 1 159 ? -18.938 -10.344 -21.312 1 94.88 159 ARG B CA 1
ATOM 5595 C C . ARG B 1 159 ? -17.859 -9.586 -22.062 1 94.88 159 ARG B C 1
ATOM 5597 O O . ARG B 1 159 ? -18.125 -8.523 -22.625 1 94.88 159 ARG B O 1
ATOM 5604 N N . TYR B 1 160 ? -16.688 -10.141 -22.109 1 97 160 TYR B N 1
ATOM 5605 C CA . TYR B 1 160 ? -15.57 -9.523 -22.812 1 97 160 TYR B CA 1
ATOM 5606 C C . TYR B 1 160 ? -15.883 -9.352 -24.297 1 97 160 TYR B C 1
ATOM 5608 O O . TYR B 1 160 ? -15.758 -8.25 -24.844 1 97 160 TYR B O 1
ATOM 5616 N N . PHE B 1 161 ? -16.328 -10.391 -24.938 1 96.69 161 PHE B N 1
ATOM 5617 C CA . PHE B 1 161 ? -16.547 -10.32 -26.391 1 96.69 161 PHE B CA 1
ATOM 5618 C C . PHE B 1 161 ? -17.766 -9.453 -26.703 1 96.69 161 PHE B C 1
ATOM 5620 O O . PHE B 1 161 ? -17.828 -8.836 -27.766 1 96.69 161 PHE B O 1
ATOM 5627 N N . THR B 1 162 ? -18.672 -9.383 -25.719 1 94.5 162 THR B N 1
ATOM 5628 C CA . THR B 1 162 ? -19.844 -8.531 -25.922 1 94.5 162 THR B CA 1
ATOM 5629 C C . THR B 1 162 ? -19.438 -7.062 -26.031 1 94.5 162 THR B C 1
ATOM 5631 O O . THR B 1 162 ? -19.812 -6.375 -26.984 1 94.5 162 THR B O 1
ATOM 5634 N N . TRP B 1 163 ? -18.641 -6.562 -25.031 1 93.94 163 TRP B N 1
ATOM 5635 C CA . TRP B 1 163 ? -18.266 -5.152 -25.109 1 93.94 163 TRP B CA 1
ATOM 5636 C C . TRP B 1 163 ? -17.125 -4.938 -26.094 1 93.94 163 TRP B C 1
ATOM 5638 O O . TRP B 1 163 ? -16.984 -3.854 -26.656 1 93.94 163 TRP B O 1
ATOM 5648 N N . ALA B 1 164 ? -16.266 -5.945 -26.359 1 94.75 164 ALA B N 1
ATOM 5649 C CA . ALA B 1 164 ? -15.156 -5.816 -27.281 1 94.75 164 ALA B CA 1
ATOM 5650 C C . ALA B 1 164 ? -15.648 -5.594 -28.719 1 94.75 164 ALA B C 1
ATOM 5652 O O . ALA B 1 164 ? -14.992 -4.922 -29.5 1 94.75 164 ALA B O 1
ATOM 5653 N N . LYS B 1 165 ? -16.75 -6.129 -29.016 1 89.81 165 LYS B N 1
ATOM 5654 C CA . LYS B 1 165 ? -17.328 -6 -30.359 1 89.81 165 LYS B CA 1
ATOM 5655 C C . LYS B 1 165 ? -18.266 -4.789 -30.438 1 89.81 165 LYS B C 1
ATOM 5657 O O . LYS B 1 165 ? -18.734 -4.445 -31.531 1 89.81 165 LYS B O 1
ATOM 5662 N N . GLY B 1 166 ? -18.438 -4.203 -29.359 1 88.81 166 GLY B N 1
ATOM 5663 C CA . GLY B 1 166 ? -19.328 -3.049 -29.344 1 88.81 166 GLY B CA 1
ATOM 5664 C C . GLY B 1 166 ? -18.734 -1.835 -30.047 1 88.81 166 GLY B C 1
ATOM 5665 O O . GLY B 1 166 ? -17.516 -1.742 -30.219 1 88.81 166 GLY B O 1
ATOM 5666 N N . PRO B 1 167 ? -19.594 -0.932 -30.422 1 87.38 167 PRO B N 1
ATOM 5667 C CA . PRO B 1 167 ? -19.156 0.236 -31.188 1 87.38 167 PRO B CA 1
ATOM 5668 C C . PRO B 1 167 ? -18.406 1.259 -30.328 1 87.38 167 PRO B C 1
ATOM 5670 O O . PRO B 1 167 ? -17.531 1.971 -30.828 1 87.38 167 PRO B O 1
ATOM 5673 N N . SER B 1 168 ? -18.797 1.397 -29.109 1 89.94 168 SER B N 1
ATOM 5674 C CA . SER B 1 168 ? -18.172 2.383 -28.234 1 89.94 168 SER B CA 1
ATOM 5675 C C . SER B 1 168 ? -17.516 1.716 -27.031 1 89.94 168 SER B C 1
ATOM 5677 O O . SER B 1 168 ? -18.141 0.899 -26.359 1 89.94 168 SER B O 1
ATOM 5679 N N . LYS B 1 169 ? -16.203 1.928 -26.953 1 90.19 169 LYS B N 1
ATOM 5680 C CA . LYS B 1 169 ? -15.453 1.4 -25.812 1 90.19 169 LYS B CA 1
ATOM 5681 C C . LYS B 1 169 ? -14.805 2.525 -25.016 1 90.19 169 LYS B C 1
ATOM 5683 O O . LYS B 1 169 ? -14.305 3.496 -25.594 1 90.19 169 LYS B O 1
ATOM 5688 N N . SER B 1 170 ? -14.875 2.334 -23.703 1 89.56 170 SER B N 1
ATOM 5689 C CA . SER B 1 170 ? -14.156 3.27 -22.844 1 89.56 170 SER B CA 1
ATOM 5690 C C . SER B 1 170 ? -12.641 3.1 -23 1 89.56 170 SER B C 1
ATOM 5692 O O . SER B 1 170 ? -12.172 2.055 -23.453 1 89.56 170 SER B O 1
ATOM 5694 N N . ASP B 1 171 ? -11.844 4.117 -22.625 1 90.38 171 ASP B N 1
ATOM 5695 C CA . ASP B 1 171 ? -10.383 4.043 -22.656 1 90.38 171 ASP B CA 1
ATOM 5696 C C . ASP B 1 171 ? -9.875 2.883 -21.797 1 90.38 171 ASP B C 1
ATOM 5698 O O . ASP B 1 171 ? -8.898 2.221 -22.156 1 90.38 171 ASP B O 1
ATOM 5702 N N . SER B 1 172 ? -10.523 2.648 -20.719 1 93.06 172 SER B N 1
ATOM 5703 C CA . SER B 1 172 ? -10.133 1.568 -19.812 1 93.06 172 SER B CA 1
ATOM 5704 C C . SER B 1 172 ? -10.312 0.205 -20.469 1 93.06 172 SER B C 1
ATOM 5706 O O . SER B 1 172 ? -9.477 -0.687 -20.312 1 93.06 172 SER B O 1
ATOM 5708 N N . ARG B 1 173 ? -11.391 0.042 -21.188 1 95.19 173 ARG B N 1
ATOM 5709 C CA . ARG B 1 173 ? -11.648 -1.209 -21.891 1 95.19 173 ARG B CA 1
ATOM 5710 C C . ARG B 1 173 ? -10.625 -1.433 -23 1 95.19 173 ARG B C 1
ATOM 5712 O O . ARG B 1 173 ? -10.141 -2.549 -23.188 1 95.19 173 ARG B O 1
ATOM 5719 N N . ILE B 1 174 ? -10.32 -0.398 -23.703 1 95.31 174 ILE B N 1
ATOM 5720 C CA . ILE B 1 174 ? -9.312 -0.494 -24.75 1 95.31 174 ILE B CA 1
ATOM 5721 C C . ILE B 1 174 ? -7.969 -0.868 -24.141 1 95.31 174 ILE B C 1
ATOM 5723 O O . ILE B 1 174 ? -7.266 -1.742 -24.656 1 95.31 174 ILE B O 1
ATOM 5727 N N . ALA B 1 175 ? -7.613 -0.187 -23.047 1 95.88 175 ALA B N 1
ATOM 5728 C CA . ALA B 1 175 ? -6.359 -0.492 -22.359 1 95.88 175 ALA B CA 1
ATOM 5729 C C . ALA B 1 175 ? -6.324 -1.948 -21.906 1 95.88 175 ALA B C 1
ATOM 5731 O O . ALA B 1 175 ? -5.285 -2.605 -21.984 1 95.88 175 ALA B O 1
ATOM 5732 N N . LEU B 1 176 ? -7.445 -2.459 -21.391 1 97.81 176 LEU B N 1
ATOM 5733 C CA . LEU B 1 176 ? -7.52 -3.852 -20.969 1 97.81 176 LEU B CA 1
ATOM 5734 C C . LEU B 1 176 ? -7.262 -4.797 -22.141 1 97.81 176 LEU B C 1
ATOM 5736 O O . LEU B 1 176 ? -6.527 -5.777 -22 1 97.81 176 LEU B O 1
ATOM 5740 N N . GLN B 1 177 ? -7.867 -4.523 -23.281 1 97.38 177 GLN B N 1
ATOM 5741 C CA . GLN B 1 177 ? -7.633 -5.348 -24.453 1 97.38 177 GLN B CA 1
ATOM 5742 C C . GLN B 1 177 ? -6.145 -5.406 -24.797 1 97.38 177 GLN B C 1
ATOM 5744 O O . GLN B 1 177 ? -5.598 -6.488 -25.016 1 97.38 177 GLN B O 1
ATOM 5749 N N . TYR B 1 178 ? -5.543 -4.262 -24.828 1 97.62 178 TYR B N 1
ATOM 5750 C CA . TYR B 1 178 ? -4.125 -4.219 -25.156 1 97.62 178 TYR B CA 1
ATOM 5751 C C . TYR B 1 178 ? -3.293 -4.938 -24.109 1 97.62 178 TYR B C 1
ATOM 5753 O O . TYR B 1 178 ? -2.293 -5.586 -24.422 1 97.62 178 TYR B O 1
ATOM 5761 N N . ALA B 1 179 ? -3.66 -4.809 -22.844 1 98.38 179 ALA B N 1
ATOM 5762 C CA . ALA B 1 179 ? -2.963 -5.535 -21.797 1 98.38 179 ALA B CA 1
ATOM 5763 C C . ALA B 1 179 ? -3.104 -7.043 -21.984 1 98.38 179 ALA B C 1
ATOM 5765 O O . ALA B 1 179 ? -2.139 -7.789 -21.797 1 98.38 179 ALA B O 1
ATOM 5766 N N . MET B 1 180 ? -4.316 -7.469 -22.328 1 98.38 180 MET B N 1
ATOM 5767 C CA . MET B 1 180 ? -4.562 -8.875 -22.625 1 98.38 180 MET B CA 1
ATOM 5768 C C . MET B 1 180 ? -3.668 -9.367 -23.75 1 98.38 180 MET B C 1
ATOM 5770 O O . MET B 1 180 ? -3.002 -10.391 -23.625 1 98.38 180 MET B O 1
ATOM 5774 N N . TRP B 1 181 ? -3.648 -8.602 -24.812 1 97.88 181 TRP B N 1
ATOM 5775 C CA . TRP B 1 181 ? -2.857 -8.961 -25.984 1 97.88 181 TRP B CA 1
ATOM 5776 C C . TRP B 1 181 ? -1.368 -8.969 -25.656 1 97.88 181 TRP B C 1
ATOM 5778 O O . TRP B 1 181 ? -0.623 -9.828 -26.141 1 97.88 181 TRP B O 1
ATOM 5788 N N . THR B 1 182 ? -0.922 -8.023 -24.828 1 97.44 182 THR B N 1
ATOM 5789 C CA . THR B 1 182 ? 0.477 -7.945 -24.422 1 97.44 182 THR B CA 1
ATOM 5790 C C . THR B 1 182 ? 0.898 -9.219 -23.688 1 97.44 182 THR B C 1
ATOM 5792 O O . THR B 1 182 ? 1.916 -9.828 -24.031 1 97.44 182 THR B O 1
ATOM 5795 N N . LEU B 1 183 ? 0.125 -9.641 -22.734 1 96.62 183 LEU B N 1
ATOM 5796 C CA . LEU B 1 183 ? 0.462 -10.828 -21.953 1 96.62 183 LEU B CA 1
ATOM 5797 C C . LEU B 1 183 ? 0.339 -12.094 -22.797 1 96.62 183 LEU B C 1
ATOM 5799 O O . LEU B 1 183 ? 1.17 -13 -22.703 1 96.62 183 LEU B O 1
ATOM 5803 N N . ALA B 1 184 ? -0.715 -12.125 -23.641 1 96.44 184 ALA B N 1
ATOM 5804 C CA . ALA B 1 184 ? -0.885 -13.266 -24.547 1 96.44 184 ALA B CA 1
ATOM 5805 C C . ALA B 1 184 ? 0.306 -13.398 -25.484 1 96.44 184 ALA B C 1
ATOM 5807 O O . ALA B 1 184 ? 0.803 -14.5 -25.719 1 96.44 184 ALA B O 1
ATOM 5808 N N . ALA B 1 185 ? 0.746 -12.297 -26.016 1 95.25 185 ALA B N 1
ATOM 5809 C CA . ALA B 1 185 ? 1.879 -12.297 -26.938 1 95.25 185 ALA B CA 1
ATOM 5810 C C . ALA B 1 185 ? 3.15 -12.781 -26.234 1 95.25 185 ALA B C 1
ATOM 5812 O O . ALA B 1 185 ? 4.023 -13.375 -26.875 1 95.25 185 ALA B O 1
ATOM 5813 N N . SER B 1 186 ? 3.25 -12.539 -24.969 1 92.56 186 SER B N 1
ATOM 5814 C CA . SER B 1 186 ? 4.426 -12.961 -24.203 1 92.56 186 SER B CA 1
ATOM 5815 C C . SER B 1 186 ? 4.469 -14.477 -24.047 1 92.56 186 SER B C 1
ATOM 5817 O O . SER B 1 186 ? 5.527 -15.047 -23.766 1 92.56 186 SER B O 1
ATOM 5819 N N . LEU B 1 187 ? 3.363 -15.102 -24.219 1 89.81 187 LEU B N 1
ATOM 5820 C CA . LEU B 1 187 ? 3.271 -16.547 -24.047 1 89.81 187 LEU B CA 1
ATOM 5821 C C . LEU B 1 187 ? 3.125 -17.25 -25.406 1 89.81 187 LEU B C 1
ATOM 5823 O O . LEU B 1 187 ? 2.482 -18.297 -25.5 1 89.81 187 LEU B O 1
ATOM 5827 N N . SER B 1 188 ? 3.51 -16.609 -26.391 1 87.69 188 SER B N 1
ATOM 5828 C CA . SER B 1 188 ? 3.484 -17.172 -27.734 1 87.69 188 SER B CA 1
ATOM 5829 C C . SER B 1 188 ? 4.805 -16.938 -28.469 1 87.69 188 SER B C 1
ATOM 5831 O O . SER B 1 188 ? 5.391 -15.859 -28.375 1 87.69 188 SER B O 1
ATOM 5833 N N . THR B 1 189 ? 5.293 -17.875 -29.188 1 84.06 189 THR B N 1
ATOM 5834 C CA . THR B 1 189 ? 6.508 -17.75 -29.969 1 84.06 189 THR B CA 1
ATOM 5835 C C . THR B 1 189 ? 6.23 -16.984 -31.266 1 84.06 189 THR B C 1
ATOM 5837 O O . THR B 1 189 ? 7.113 -16.312 -31.797 1 84.06 189 THR B O 1
ATOM 5840 N N . HIS B 1 190 ? 4.973 -17.031 -31.719 1 86.62 190 HIS B N 1
ATOM 5841 C CA . HIS B 1 190 ? 4.594 -16.453 -33 1 86.62 190 HIS B CA 1
ATOM 5842 C C . HIS B 1 190 ? 4.367 -14.945 -32.875 1 86.62 190 HIS B C 1
ATOM 5844 O O . HIS B 1 190 ? 4.512 -14.211 -33.875 1 86.62 190 HIS B O 1
ATOM 5850 N N . CYS B 1 191 ? 4.02 -14.492 -31.719 1 87.19 191 CYS B N 1
ATOM 5851 C CA . CYS B 1 191 ? 3.65 -13.086 -31.562 1 87.19 191 CYS B CA 1
ATOM 5852 C C . CYS B 1 191 ? 4.719 -12.328 -30.781 1 87.19 191 CYS B C 1
ATOM 5854 O O . CYS B 1 191 ? 4.438 -11.273 -30.203 1 87.19 191 CYS B O 1
ATOM 5856 N N . GLN B 1 192 ? 5.914 -12.789 -30.828 1 84.62 192 GLN B N 1
ATOM 5857 C CA . GLN B 1 192 ? 6.988 -12.188 -30.031 1 84.62 192 GLN B CA 1
ATOM 5858 C C . GLN B 1 192 ? 7.434 -10.859 -30.641 1 84.62 192 GLN B C 1
ATOM 5860 O O . GLN B 1 192 ? 7.879 -9.961 -29.922 1 84.62 192 GLN B O 1
ATOM 5865 N N . SER B 1 193 ? 7.254 -10.719 -31.875 1 88.31 193 SER B N 1
ATOM 5866 C CA . SER B 1 193 ? 7.75 -9.547 -32.594 1 88.31 193 SER B CA 1
ATOM 5867 C C . SER B 1 193 ? 6.945 -8.305 -32.219 1 88.31 193 SER B C 1
ATOM 5869 O O . SER B 1 193 ? 7.461 -7.184 -32.281 1 88.31 193 SER B O 1
ATOM 5871 N N . ILE B 1 194 ? 5.703 -8.516 -31.859 1 92.81 194 ILE B N 1
ATOM 5872 C CA . ILE B 1 194 ? 4.867 -7.344 -31.594 1 92.81 194 ILE B CA 1
ATOM 5873 C C . ILE B 1 194 ? 4.758 -7.113 -30.094 1 92.81 194 ILE B C 1
ATOM 5875 O O . ILE B 1 194 ? 4.156 -6.129 -29.656 1 92.81 194 ILE B O 1
ATOM 5879 N N . ARG B 1 195 ? 5.324 -7.945 -29.297 1 93.06 195 ARG B N 1
ATOM 5880 C CA . ARG B 1 195 ? 5.184 -7.93 -27.844 1 93.06 195 ARG B CA 1
ATOM 5881 C C . ARG B 1 195 ? 5.652 -6.602 -27.266 1 93.06 195 ARG B C 1
ATOM 5883 O O . ARG B 1 195 ? 4.934 -5.969 -26.484 1 93.06 195 ARG B O 1
ATOM 5890 N N . ASP B 1 196 ? 6.793 -6.113 -27.641 1 92.62 196 ASP B N 1
ATOM 5891 C CA . ASP B 1 196 ? 7.375 -4.902 -27.062 1 92.62 196 ASP B CA 1
ATOM 5892 C C . ASP B 1 196 ? 6.555 -3.67 -27.453 1 92.62 196 ASP B C 1
ATOM 5894 O O . ASP B 1 196 ? 6.375 -2.76 -26.641 1 92.62 196 ASP B O 1
ATOM 5898 N N . SER B 1 197 ? 6.117 -3.707 -28.656 1 94.19 197 SER B N 1
ATOM 5899 C CA . SER B 1 197 ? 5.277 -2.6 -29.109 1 94.19 197 SER B CA 1
ATOM 5900 C C . SER B 1 197 ? 3.945 -2.582 -28.359 1 94.19 197 SER B C 1
ATOM 5902 O O . SER B 1 197 ? 3.467 -1.52 -27.953 1 94.19 197 SER B O 1
ATOM 5904 N N . LEU B 1 198 ? 3.396 -3.723 -28.219 1 96.38 198 LEU B N 1
ATOM 5905 C CA . LEU B 1 198 ? 2.154 -3.832 -27.469 1 96.38 198 LEU B CA 1
ATOM 5906 C C . LEU B 1 198 ? 2.348 -3.359 -26.031 1 96.38 198 LEU B C 1
ATOM 5908 O O . LEU B 1 198 ? 1.523 -2.611 -25.5 1 96.38 198 LEU B O 1
ATOM 5912 N N . TYR B 1 199 ? 3.434 -3.754 -25.453 1 96.19 199 TYR B N 1
ATOM 5913 C CA . TYR B 1 199 ? 3.74 -3.381 -24.078 1 96.19 199 TYR B CA 1
ATOM 5914 C C . TYR B 1 199 ? 3.865 -1.868 -23.938 1 96.19 199 TYR B C 1
ATOM 5916 O O . TYR B 1 199 ? 3.238 -1.265 -23.078 1 96.19 199 TYR B O 1
ATOM 5924 N N . ALA B 1 200 ? 4.652 -1.29 -24.781 1 93.88 200 ALA B N 1
ATOM 5925 C CA . ALA B 1 200 ? 4.875 0.152 -24.734 1 93.88 200 ALA B CA 1
ATOM 5926 C C . ALA B 1 200 ? 3.568 0.917 -24.906 1 93.88 200 ALA B C 1
ATOM 5928 O O . ALA B 1 200 ? 3.311 1.896 -24.203 1 93.88 200 ALA B O 1
ATOM 5929 N N . HIS B 1 201 ? 2.809 0.435 -25.797 1 95.88 201 HIS B N 1
ATOM 5930 C CA . HIS B 1 201 ? 1.533 1.088 -26.062 1 95.88 201 HIS B CA 1
ATOM 5931 C C . HIS B 1 201 ? 0.583 0.95 -24.891 1 95.88 201 HIS B C 1
ATOM 5933 O O . HIS B 1 201 ? -0.078 1.916 -24.5 1 95.88 201 HIS B O 1
ATOM 5939 N N . THR B 1 202 ? 0.498 -0.231 -24.359 1 96.62 202 THR B N 1
ATOM 5940 C CA . THR B 1 202 ? -0.367 -0.478 -23.203 1 96.62 202 THR B CA 1
ATOM 5941 C C . THR B 1 202 ? 0.025 0.415 -22.031 1 96.62 202 THR B C 1
ATOM 5943 O O . THR B 1 202 ? -0.834 1.033 -21.406 1 96.62 202 THR B O 1
ATOM 5946 N N . LYS B 1 203 ? 1.274 0.454 -21.734 1 94.38 203 LYS B N 1
ATOM 5947 C CA . LYS B 1 203 ? 1.775 1.264 -20.641 1 94.38 203 LYS B CA 1
ATOM 5948 C C . LYS B 1 203 ? 1.429 2.736 -20.828 1 94.38 203 LYS B C 1
ATOM 5950 O O . LYS B 1 203 ? 0.949 3.395 -19.906 1 94.38 203 LYS B O 1
ATOM 5955 N N . ARG B 1 204 ? 1.607 3.193 -21.969 1 91.81 204 ARG B N 1
ATOM 5956 C CA . ARG B 1 204 ? 1.302 4.586 -22.281 1 91.81 204 ARG B CA 1
ATOM 5957 C C . ARG B 1 204 ? -0.189 4.871 -22.125 1 91.81 204 ARG B C 1
ATOM 5959 O O . ARG B 1 204 ? -0.576 5.902 -21.562 1 91.81 204 ARG B O 1
ATOM 5966 N N . MET B 1 205 ? -1.004 3.996 -22.594 1 92.62 205 MET B N 1
ATOM 5967 C CA . MET B 1 205 ? -2.451 4.16 -22.484 1 92.62 205 MET B CA 1
ATOM 5968 C C . MET B 1 205 ? -2.879 4.254 -21.031 1 92.62 205 MET B C 1
ATOM 5970 O O . MET B 1 205 ? -3.676 5.121 -20.672 1 92.62 205 MET B O 1
ATOM 5974 N N . LEU B 1 206 ? -2.338 3.424 -20.266 1 92.94 206 LEU B N 1
ATOM 5975 C CA . LEU B 1 206 ? -2.707 3.398 -18.859 1 92.94 206 LEU B CA 1
ATOM 5976 C C . LEU B 1 206 ? -2.223 4.656 -18.141 1 92.94 206 LEU B C 1
ATOM 5978 O O . LEU B 1 206 ? -2.916 5.188 -17.266 1 92.94 206 LEU B O 1
ATOM 5982 N N . GLU B 1 207 ? -1.092 5.133 -18.469 1 87.75 207 GLU B N 1
ATOM 5983 C CA . GLU B 1 207 ? -0.573 6.363 -17.891 1 87.75 207 GLU B CA 1
ATOM 5984 C C . GLU B 1 207 ? -1.42 7.566 -18.297 1 87.75 207 GLU B C 1
ATOM 5986 O O . GLU B 1 207 ? -1.638 8.477 -17.5 1 87.75 207 GLU B O 1
ATOM 5991 N N . ILE B 1 208 ? -1.888 7.543 -19.5 1 87.44 208 ILE B N 1
ATOM 5992 C CA . ILE B 1 208 ? -2.758 8.617 -19.984 1 87.44 208 ILE B CA 1
ATOM 5993 C C . ILE B 1 208 ? -4.078 8.586 -19.203 1 87.44 208 ILE B C 1
ATOM 5995 O O . ILE B 1 208 ? -4.582 9.633 -18.797 1 87.44 208 ILE B O 1
ATOM 5999 N N . ILE B 1 209 ? -4.633 7.461 -19.031 1 88.94 209 ILE B N 1
ATOM 6000 C CA . ILE B 1 209 ? -5.879 7.32 -18.281 1 88.94 209 ILE B CA 1
ATOM 6001 C C . ILE B 1 209 ? -5.699 7.863 -16.859 1 88.94 209 ILE B C 1
ATOM 6003 O O . ILE B 1 209 ? -6.57 8.562 -16.344 1 88.94 209 ILE B O 1
ATOM 6007 N N . GLU B 1 210 ? -4.613 7.559 -16.234 1 84.56 210 GLU B N 1
ATOM 6008 C CA . GLU B 1 210 ? -4.328 7.988 -14.867 1 84.56 210 GLU B CA 1
ATOM 6009 C C . GLU B 1 210 ? -4.172 9.508 -14.789 1 84.56 210 GLU B C 1
ATOM 6011 O O . GLU B 1 210 ? -4.461 10.117 -13.758 1 84.56 210 GLU B O 1
ATOM 6016 N N . SER B 1 211 ? -3.67 10.109 -15.805 1 81.75 211 SER B N 1
ATOM 6017 C CA . SER B 1 211 ? -3.389 11.547 -15.805 1 81.75 211 SER B CA 1
ATOM 6018 C C . SER B 1 211 ? -4.652 12.359 -16.062 1 81.75 211 SER B C 1
ATOM 6020 O O . SER B 1 211 ? -4.691 13.555 -15.797 1 81.75 211 SER B O 1
ATOM 6022 N N . LYS B 1 212 ? -5.656 11.695 -16.562 1 80.56 212 LYS B N 1
ATOM 6023 C CA . LYS B 1 212 ? -6.906 12.398 -16.844 1 80.56 212 LYS B CA 1
ATOM 6024 C C . LYS B 1 212 ? -7.625 12.789 -15.555 1 80.56 212 LYS B C 1
ATOM 6026 O O . LYS B 1 212 ? -7.488 12.109 -14.531 1 80.56 212 LYS B O 1
ATOM 6031 N N . ASP B 1 213 ? -8.258 13.992 -15.578 1 73.69 213 ASP B N 1
ATOM 6032 C CA . ASP B 1 213 ? -9.016 14.492 -14.43 1 73.69 213 ASP B CA 1
ATOM 6033 C C . ASP B 1 213 ? -10.461 14.023 -14.477 1 73.69 213 ASP B C 1
ATOM 6035 O O . ASP B 1 213 ? -11.375 14.812 -14.727 1 73.69 213 ASP B O 1
ATOM 6039 N N . ASN B 1 214 ? -10.625 12.828 -14.844 1 64.12 214 ASN B N 1
ATOM 6040 C CA . ASN B 1 214 ? -11.984 12.289 -14.867 1 64.12 214 ASN B CA 1
ATOM 6041 C C . ASN B 1 214 ? -12.25 11.375 -13.68 1 64.12 214 ASN B C 1
ATOM 6043 O O . ASN B 1 214 ? -11.75 10.242 -13.641 1 64.12 214 ASN B O 1
ATOM 6047 N N . GLU B 1 215 ? -13.023 11.938 -12.781 1 64.12 215 GLU B N 1
ATOM 6048 C CA . GLU B 1 215 ? -13.266 11.203 -11.539 1 64.12 215 GLU B CA 1
ATOM 6049 C C . GLU B 1 215 ? -14.141 9.984 -11.781 1 64.12 215 GLU B C 1
ATOM 6051 O O . GLU B 1 215 ? -14.141 9.047 -10.984 1 64.12 215 GLU B O 1
ATOM 6056 N N . MET B 1 216 ? -14.867 10.031 -12.953 1 57.44 216 MET B N 1
ATOM 6057 C CA . MET B 1 216 ? -15.734 8.891 -13.242 1 57.44 216 MET B CA 1
ATOM 6058 C C . MET B 1 216 ? -14.906 7.633 -13.5 1 57.44 216 MET B C 1
ATOM 6060 O O . MET B 1 216 ? -15.422 6.52 -13.383 1 57.44 216 MET B O 1
ATOM 6064 N N . ASP B 1 217 ? -13.75 7.863 -13.812 1 55.44 217 ASP B N 1
ATOM 6065 C CA . ASP B 1 217 ? -12.852 6.758 -14.133 1 55.44 217 ASP B CA 1
ATOM 6066 C C . ASP B 1 217 ? -12.453 5.992 -12.875 1 55.44 217 ASP B C 1
ATOM 6068 O O . ASP B 1 217 ? -11.828 4.93 -12.969 1 55.44 217 ASP B O 1
ATOM 6072 N N . PHE B 1 218 ? -12.945 6.48 -11.727 1 62.56 218 PHE B N 1
ATOM 6073 C CA . PHE B 1 218 ? -12.648 5.859 -10.438 1 62.56 218 PHE B CA 1
ATOM 6074 C C . PHE B 1 218 ? -13.203 4.441 -10.383 1 62.56 218 PHE B C 1
ATOM 6076 O O . PHE B 1 218 ? -12.688 3.6 -9.641 1 62.56 218 PHE B O 1
ATOM 6083 N N . PHE B 1 219 ? -13.969 4.145 -11.359 1 70.31 219 PHE B N 1
ATOM 6084 C CA . PHE B 1 219 ? -14.68 2.926 -10.992 1 70.31 219 PHE B CA 1
ATOM 6085 C C . PHE B 1 219 ? -14.68 1.93 -12.148 1 70.31 219 PHE B C 1
ATOM 6087 O O . PHE B 1 219 ? -15.375 0.916 -12.094 1 70.31 219 PHE B O 1
ATOM 6094 N N . ASP B 1 220 ? -13.836 2.217 -13.039 1 84.69 220 ASP B N 1
ATOM 6095 C CA . ASP B 1 220 ? -13.773 1.216 -14.102 1 84.69 220 ASP B CA 1
ATOM 6096 C C . ASP B 1 220 ? -12.828 0.075 -13.719 1 84.69 220 ASP B C 1
ATOM 6098 O O . ASP B 1 220 ? -11.609 0.241 -13.727 1 84.69 220 ASP B O 1
ATOM 6102 N N . ILE B 1 221 ? -13.438 -1.098 -13.586 1 92.31 221 ILE B N 1
ATOM 6103 C CA . ILE B 1 221 ? -12.672 -2.246 -13.125 1 92.31 221 ILE B CA 1
ATOM 6104 C C . ILE B 1 221 ? -11.648 -2.645 -14.188 1 92.31 221 ILE B C 1
ATOM 6106 O O . ILE B 1 221 ? -10.594 -3.195 -13.859 1 92.31 221 ILE B O 1
ATOM 6110 N N . GLU B 1 222 ? -11.945 -2.283 -15.477 1 95.69 222 GLU B N 1
ATOM 6111 C CA . GLU B 1 222 ? -11.078 -2.67 -16.594 1 95.69 222 GLU B CA 1
ATOM 6112 C C . GLU B 1 222 ? -9.703 -2.023 -16.469 1 95.69 222 GLU B C 1
ATOM 6114 O O . GLU B 1 222 ? -8.703 -2.607 -16.875 1 95.69 222 GLU B O 1
ATOM 6119 N N . GLN B 1 223 ? -9.688 -0.853 -15.898 1 94.5 223 GLN B N 1
ATOM 6120 C CA . GLN B 1 223 ? -8.391 -0.217 -15.68 1 94.5 223 GLN B CA 1
ATOM 6121 C C . GLN B 1 223 ? -7.539 -1.026 -14.703 1 94.5 223 GLN B C 1
ATOM 6123 O O . GLN B 1 223 ? -6.344 -1.227 -14.938 1 94.5 223 GLN B O 1
ATOM 6128 N N . ALA B 1 224 ? -8.148 -1.419 -13.617 1 96.31 224 ALA B N 1
ATOM 6129 C CA . ALA B 1 224 ? -7.441 -2.234 -12.633 1 96.31 224 ALA B CA 1
ATOM 6130 C C . ALA B 1 224 ? -7 -3.562 -13.234 1 96.31 224 ALA B C 1
ATOM 6132 O O . ALA B 1 224 ? -5.883 -4.023 -12.992 1 96.31 224 ALA B O 1
ATOM 6133 N N . GLN B 1 225 ? -7.887 -4.148 -13.992 1 98.25 225 GLN B N 1
ATOM 6134 C CA . GLN B 1 225 ? -7.559 -5.406 -14.656 1 98.25 225 GLN B CA 1
ATOM 6135 C C . GLN B 1 225 ? -6.387 -5.23 -15.617 1 98.25 225 GLN B C 1
ATOM 6137 O O . GLN B 1 225 ? -5.523 -6.105 -15.719 1 98.25 225 GLN B O 1
ATOM 6142 N N . ALA B 1 226 ? -6.387 -4.164 -16.297 1 98.12 226 ALA B N 1
ATOM 6143 C CA . ALA B 1 226 ? -5.289 -3.883 -17.219 1 98.12 226 ALA B CA 1
ATOM 6144 C C . ALA B 1 226 ? -3.967 -3.742 -16.469 1 98.12 226 ALA B C 1
ATOM 6146 O O . ALA B 1 226 ? -2.949 -4.301 -16.891 1 98.12 226 ALA B O 1
ATOM 6147 N N . TRP B 1 227 ? -3.965 -2.996 -15.383 1 97.56 227 TRP B N 1
ATOM 6148 C CA . TRP B 1 227 ? -2.764 -2.854 -14.57 1 97.56 227 TRP B CA 1
ATOM 6149 C C . TRP B 1 227 ? -2.318 -4.203 -14.016 1 97.56 227 TRP B C 1
ATOM 6151 O O . TRP B 1 227 ? -1.12 -4.465 -13.898 1 97.56 227 TRP B O 1
ATOM 6161 N N . LEU B 1 228 ? -3.221 -5.039 -13.641 1 98.62 228 LEU B N 1
ATOM 6162 C CA . LEU B 1 228 ? -2.918 -6.375 -13.133 1 98.62 228 LEU B CA 1
ATOM 6163 C C . LEU B 1 228 ? -2.143 -7.184 -14.164 1 98.62 228 LEU B C 1
ATOM 6165 O O . LEU B 1 228 ? -1.09 -7.746 -13.859 1 98.62 228 LEU B O 1
ATOM 6169 N N . LEU B 1 229 ? -2.715 -7.199 -15.352 1 98.69 229 LEU B N 1
ATOM 6170 C CA . LEU B 1 229 ? -2.082 -7.961 -16.422 1 98.69 229 LEU B CA 1
ATOM 6171 C C . LEU B 1 229 ? -0.724 -7.371 -16.781 1 98.69 229 LEU B C 1
ATOM 6173 O O . LEU B 1 229 ? 0.237 -8.109 -17.016 1 98.69 229 LEU B O 1
ATOM 6177 N N . LEU B 1 230 ? -0.639 -6.098 -16.797 1 98.25 230 LEU B N 1
ATOM 6178 C CA . LEU B 1 230 ? 0.622 -5.441 -17.141 1 98.25 230 LEU B CA 1
ATOM 6179 C C . LEU B 1 230 ? 1.673 -5.715 -16.062 1 98.25 230 LEU B C 1
ATOM 6181 O O . LEU B 1 230 ? 2.846 -5.934 -16.375 1 98.25 230 LEU B O 1
ATOM 6185 N N . ALA B 1 231 ? 1.29 -5.645 -14.812 1 98 231 ALA B N 1
ATOM 6186 C CA . ALA B 1 231 ? 2.219 -5.926 -13.719 1 98 231 ALA B CA 1
ATOM 6187 C C . ALA B 1 231 ? 2.795 -7.332 -13.836 1 98 231 ALA B C 1
ATOM 6189 O O . ALA B 1 231 ? 4.004 -7.531 -13.688 1 98 231 ALA B O 1
ATOM 6190 N N . ILE B 1 232 ? 1.974 -8.266 -14.094 1 98.12 232 ILE B N 1
ATOM 6191 C CA . ILE B 1 232 ? 2.42 -9.648 -14.227 1 98.12 232 ILE B CA 1
ATOM 6192 C C . ILE B 1 232 ? 3.371 -9.773 -15.414 1 98.12 232 ILE B C 1
ATOM 6194 O O . ILE B 1 232 ? 4.41 -10.43 -15.312 1 98.12 232 ILE B O 1
ATOM 6198 N N . TYR B 1 233 ? 2.973 -9.102 -16.516 1 97.38 233 TYR B N 1
ATOM 6199 C CA . TYR B 1 233 ? 3.877 -9.07 -17.672 1 97.38 233 TYR B CA 1
ATOM 6200 C C . TYR B 1 233 ? 5.242 -8.523 -17.266 1 97.38 233 TYR B C 1
ATOM 6202 O O . TYR B 1 233 ? 6.277 -9.078 -17.641 1 97.38 233 TYR B O 1
ATOM 6210 N N . GLN B 1 234 ? 5.258 -7.461 -16.562 1 95.75 234 GLN B N 1
ATOM 6211 C CA . GLN B 1 234 ? 6.508 -6.809 -16.188 1 95.75 234 GLN B CA 1
ATOM 6212 C C . GLN B 1 234 ? 7.348 -7.707 -15.273 1 95.75 234 GLN B C 1
ATOM 6214 O O . GLN B 1 234 ? 8.57 -7.781 -15.422 1 95.75 234 GLN B O 1
ATOM 6219 N N . PHE B 1 235 ? 6.766 -8.414 -14.375 1 95.31 235 PHE B N 1
ATOM 6220 C CA . PHE B 1 235 ? 7.5 -9.367 -13.547 1 95.31 235 PHE B CA 1
ATOM 6221 C C . PHE B 1 235 ? 8.141 -10.445 -14.406 1 95.31 235 PHE B C 1
ATOM 6223 O O . PHE B 1 235 ? 9.266 -10.875 -14.133 1 95.31 235 PHE B O 1
ATOM 6230 N N . MET B 1 236 ? 7.43 -10.805 -15.43 1 94.81 236 MET B N 1
ATOM 6231 C CA . MET B 1 236 ? 7.875 -11.938 -16.234 1 94.81 236 MET B CA 1
ATOM 6232 C C . MET B 1 236 ? 8.914 -11.5 -17.266 1 94.81 236 MET B C 1
ATOM 6234 O O . MET B 1 236 ? 9.805 -12.273 -17.625 1 94.81 236 MET B O 1
ATOM 6238 N N . ARG B 1 237 ? 8.742 -10.266 -17.812 1 93.25 237 ARG B N 1
ATOM 6239 C CA . ARG B 1 237 ? 9.492 -9.945 -19.031 1 93.25 237 ARG B CA 1
ATOM 6240 C C . ARG B 1 237 ? 10.273 -8.648 -18.859 1 93.25 237 ARG B C 1
ATOM 6242 O O . ARG B 1 237 ? 11.039 -8.258 -19.734 1 93.25 237 ARG B O 1
ATOM 6249 N N . SER B 1 238 ? 10.125 -7.926 -17.859 1 91.31 238 SER B N 1
ATOM 6250 C CA . SER B 1 238 ? 10.852 -6.68 -17.625 1 91.31 238 SER B CA 1
ATOM 6251 C C . SER B 1 238 ? 11.742 -6.777 -16.391 1 91.31 238 SER B C 1
ATOM 6253 O O . SER B 1 238 ? 12.672 -7.59 -16.359 1 91.31 238 SER B O 1
ATOM 6255 N N . THR B 1 239 ? 11.438 -6.074 -15.352 1 88.06 239 THR B N 1
ATOM 6256 C CA . THR B 1 239 ? 12.195 -6.145 -14.109 1 88.06 239 THR B CA 1
ATOM 6257 C C . THR B 1 239 ? 11.266 -6.258 -12.906 1 88.06 239 THR B C 1
ATOM 6259 O O . THR B 1 239 ? 10.109 -5.844 -12.969 1 88.06 239 THR B O 1
ATOM 6262 N N . TYR B 1 240 ? 11.844 -6.832 -11.891 1 89.25 240 TYR B N 1
ATOM 6263 C CA . TYR B 1 240 ? 11.086 -6.953 -10.656 1 89.25 240 TYR B CA 1
ATOM 6264 C C . TYR B 1 240 ? 10.586 -5.59 -10.188 1 89.25 240 TYR B C 1
ATOM 6266 O O . TYR B 1 240 ? 9.445 -5.461 -9.734 1 89.25 240 TYR B O 1
ATOM 6274 N N . ARG B 1 241 ? 11.375 -4.555 -10.305 1 86.88 241 ARG B N 1
ATOM 6275 C CA . ARG B 1 241 ? 11.047 -3.207 -9.852 1 86.88 241 ARG B CA 1
ATOM 6276 C C . ARG B 1 241 ? 9.828 -2.666 -10.586 1 86.88 241 ARG B C 1
ATOM 6278 O O . ARG B 1 241 ? 8.914 -2.109 -9.961 1 86.88 241 ARG B O 1
ATOM 6285 N N . LYS B 1 242 ? 9.836 -2.846 -11.898 1 91.06 242 LYS B N 1
ATOM 6286 C CA . LYS B 1 242 ? 8.719 -2.338 -12.688 1 91.06 242 LYS B CA 1
ATOM 6287 C C . LYS B 1 242 ? 7.426 -3.062 -12.336 1 91.06 242 LYS B C 1
ATOM 6289 O O . LYS B 1 242 ? 6.375 -2.432 -12.18 1 91.06 242 LYS B O 1
ATOM 6294 N N . GLY B 1 243 ? 7.57 -4.422 -12.25 1 93.81 243 GLY B N 1
ATOM 6295 C CA . GLY B 1 243 ? 6.402 -5.176 -11.812 1 93.81 243 GLY B CA 1
ATOM 6296 C C . GLY B 1 243 ? 5.914 -4.766 -10.438 1 93.81 243 GLY B C 1
ATOM 6297 O O . GLY B 1 243 ? 4.707 -4.641 -10.211 1 93.81 243 GLY B O 1
ATOM 6298 N N . TRP B 1 244 ? 6.871 -4.477 -9.555 1 92.94 244 TRP B N 1
ATOM 6299 C CA . TRP B 1 244 ? 6.574 -4.082 -8.18 1 92.94 244 TRP B CA 1
ATOM 6300 C C . TRP B 1 244 ? 5.82 -2.756 -8.141 1 92.94 244 TRP B C 1
ATOM 6302 O O . TRP B 1 244 ? 4.816 -2.625 -7.438 1 92.94 244 TRP B O 1
ATOM 6312 N N . LEU B 1 245 ? 6.246 -1.794 -8.867 1 91.81 245 LEU B N 1
ATOM 6313 C CA . LEU B 1 245 ? 5.629 -0.47 -8.875 1 91.81 245 LEU B CA 1
ATOM 6314 C C . LEU B 1 245 ? 4.254 -0.514 -9.523 1 91.81 245 LEU B C 1
ATOM 6316 O O . LEU B 1 245 ? 3.309 0.108 -9.039 1 91.81 245 LEU B O 1
ATOM 6320 N N . SER B 1 246 ? 4.133 -1.278 -10.609 1 95.38 246 SER B N 1
ATOM 6321 C CA . SER B 1 246 ? 2.838 -1.405 -11.266 1 95.38 246 SER B CA 1
ATOM 6322 C C . SER B 1 246 ? 1.837 -2.146 -10.391 1 95.38 246 SER B C 1
ATOM 6324 O O . SER B 1 246 ? 0.647 -1.827 -10.383 1 95.38 246 SER B O 1
ATOM 6326 N N . ALA B 1 247 ? 2.326 -3.148 -9.703 1 97.31 247 ALA B N 1
ATOM 6327 C CA . ALA B 1 247 ? 1.456 -3.828 -8.75 1 97.31 247 ALA B CA 1
ATOM 6328 C C . ALA B 1 247 ? 0.945 -2.857 -7.688 1 97.31 247 ALA B C 1
ATOM 6330 O O . ALA B 1 247 ? -0.217 -2.93 -7.281 1 97.31 247 ALA B O 1
ATOM 6331 N N . GLY B 1 248 ? 1.83 -1.984 -7.242 1 95.88 248 GLY B N 1
ATOM 6332 C CA . GLY B 1 248 ? 1.404 -0.967 -6.297 1 95.88 248 GLY B CA 1
ATOM 6333 C C . GLY B 1 248 ? 0.264 -0.11 -6.812 1 95.88 248 GLY B C 1
ATOM 6334 O O . GLY B 1 248 ? -0.679 0.189 -6.074 1 95.88 248 GLY B O 1
ATOM 6335 N N . ARG B 1 249 ? 0.343 0.302 -8.062 1 93.88 249 ARG B N 1
ATOM 6336 C CA . ARG B 1 249 ? -0.729 1.075 -8.68 1 93.88 249 ARG B CA 1
ATOM 6337 C C . ARG B 1 249 ? -2.039 0.296 -8.68 1 93.88 249 ARG B C 1
ATOM 6339 O O . ARG B 1 249 ? -3.1 0.855 -8.391 1 93.88 249 ARG B O 1
ATOM 6346 N N . LEU B 1 250 ? -1.909 -0.911 -9.023 1 96.69 250 LEU B N 1
ATOM 6347 C CA . LEU B 1 250 ? -3.072 -1.792 -9 1 96.69 250 LEU B CA 1
ATOM 6348 C C . LEU B 1 250 ? -3.705 -1.823 -7.613 1 96.69 250 LEU B C 1
ATOM 6350 O O . LEU B 1 250 ? -4.922 -1.664 -7.477 1 96.69 250 LEU B O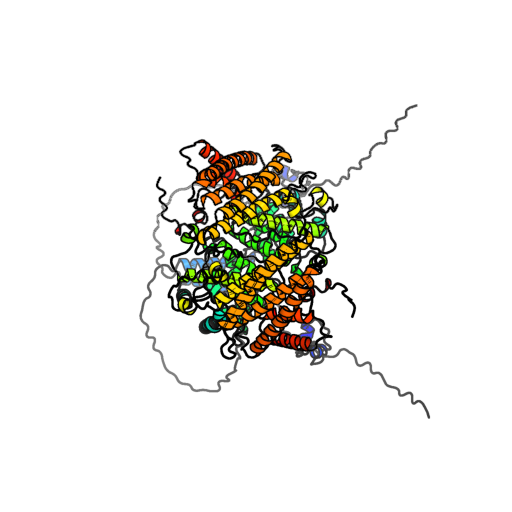 1
ATOM 6354 N N . PHE B 1 251 ? -2.895 -1.998 -6.602 1 96.88 251 PHE B N 1
ATOM 6355 C CA . PHE B 1 251 ? -3.41 -2.1 -5.242 1 96.88 251 PHE B CA 1
ATOM 6356 C C . PHE B 1 251 ? -4.137 -0.822 -4.84 1 96.88 251 PHE B C 1
ATOM 6358 O O . PHE B 1 251 ? -5.176 -0.873 -4.18 1 96.88 251 PHE B O 1
ATOM 6365 N N . ARG B 1 252 ? -3.59 0.285 -5.246 1 94.62 252 ARG B N 1
ATOM 6366 C CA . ARG B 1 252 ? -4.215 1.563 -4.918 1 94.62 252 ARG B CA 1
ATOM 6367 C C . ARG B 1 252 ? -5.574 1.696 -5.598 1 94.62 252 ARG B C 1
ATOM 6369 O O . ARG B 1 252 ? -6.527 2.197 -4.996 1 94.62 252 ARG B O 1
ATOM 6376 N N . LEU B 1 253 ? -5.66 1.26 -6.824 1 92.94 253 LEU B N 1
ATOM 6377 C CA . LEU B 1 253 ? -6.926 1.315 -7.547 1 92.94 253 LEU B CA 1
ATOM 6378 C C . LEU B 1 253 ? -7.965 0.409 -6.891 1 92.94 253 LEU B C 1
ATOM 6380 O O . LEU B 1 253 ? -9.125 0.793 -6.746 1 92.94 253 LEU B O 1
ATOM 6384 N N . ILE B 1 254 ? -7.488 -0.739 -6.465 1 94.38 254 ILE B N 1
ATOM 6385 C CA . ILE B 1 254 ? -8.352 -1.709 -5.805 1 94.38 254 ILE B CA 1
ATOM 6386 C C . ILE B 1 254 ? -8.906 -1.112 -4.512 1 94.38 254 ILE B C 1
ATOM 6388 O O . ILE B 1 254 ? -10.086 -1.257 -4.207 1 94.38 254 ILE B O 1
ATOM 6392 N N . GLN B 1 255 ? -8.102 -0.438 -3.812 1 92.75 255 GLN B N 1
ATOM 6393 C CA . GLN B 1 255 ? -8.516 0.206 -2.57 1 92.75 255 GLN B CA 1
ATOM 6394 C C . GLN B 1 255 ? -9.461 1.37 -2.844 1 92.75 255 GLN B C 1
ATOM 6396 O O . GLN B 1 255 ? -10.461 1.542 -2.143 1 92.75 255 GLN B O 1
ATOM 6401 N N . MET B 1 256 ? -9.094 2.117 -3.846 1 90 256 MET B N 1
ATOM 6402 C CA . MET B 1 256 ? -9.93 3.266 -4.195 1 90 256 MET B CA 1
ATOM 6403 C C . MET B 1 256 ? -11.344 2.822 -4.555 1 90 256 MET B C 1
ATOM 6405 O O . MET B 1 256 ? -12.32 3.473 -4.172 1 90 256 MET B O 1
ATOM 6409 N N . MET B 1 257 ? -11.461 1.675 -5.223 1 88.94 257 MET B N 1
ATOM 6410 C CA . MET B 1 257 ? -12.75 1.16 -5.66 1 88.94 257 MET B CA 1
ATOM 6411 C C . MET B 1 257 ? -13.438 0.378 -4.547 1 88.94 257 MET B C 1
ATOM 6413 O O . MET B 1 257 ? -14.555 -0.117 -4.723 1 88.94 257 MET B O 1
ATOM 6417 N N . ARG B 1 258 ? -12.773 0.182 -3.441 1 90.31 258 ARG B N 1
ATOM 6418 C CA . ARG B 1 258 ? -13.281 -0.518 -2.264 1 90.31 258 ARG B CA 1
ATOM 6419 C C . ARG B 1 258 ? -13.672 -1.951 -2.605 1 90.31 258 ARG B C 1
ATOM 6421 O O . ARG B 1 258 ? -14.734 -2.422 -2.197 1 90.31 258 ARG B O 1
ATOM 6428 N N . LEU B 1 259 ? -12.781 -2.602 -3.367 1 92.62 259 LEU B N 1
ATOM 6429 C CA . LEU B 1 259 ? -13.078 -3.965 -3.795 1 92.62 259 LEU B CA 1
ATOM 6430 C C . LEU B 1 259 ? -12.906 -4.945 -2.641 1 92.62 259 LEU B C 1
ATOM 6432 O O . LEU B 1 259 ? -13.312 -6.102 -2.734 1 92.62 259 LEU B O 1
ATOM 6436 N N . TYR B 1 260 ? -12.375 -4.539 -1.513 1 92.75 260 TYR B N 1
ATOM 6437 C CA . TYR B 1 260 ? -12.172 -5.383 -0.342 1 92.75 260 TYR B CA 1
ATOM 6438 C C . TYR B 1 260 ? -13.453 -5.527 0.463 1 92.75 260 TYR B C 1
ATOM 6440 O O . TYR B 1 260 ? -13.508 -6.293 1.427 1 92.75 260 TYR B O 1
ATOM 6448 N N . GLU B 1 261 ? -14.523 -4.871 0.047 1 91.88 261 GLU B N 1
ATOM 6449 C CA . GLU B 1 261 ? -15.773 -4.945 0.793 1 91.88 261 GLU B CA 1
ATOM 6450 C C . GLU B 1 261 ? -16.969 -4.965 -0.146 1 91.88 261 GLU B C 1
ATOM 6452 O O . GLU B 1 261 ? -18 -4.348 0.14 1 91.88 261 GLU B O 1
ATOM 6457 N N . ILE B 1 262 ? -16.844 -5.684 -1.246 1 89.5 262 ILE B N 1
ATOM 6458 C CA . ILE B 1 262 ? -17.859 -5.773 -2.275 1 89.5 262 ILE B CA 1
ATOM 6459 C C . ILE B 1 262 ? -19.141 -6.352 -1.68 1 89.5 262 ILE B C 1
ATOM 6461 O O . ILE B 1 262 ? -20.25 -5.914 -2.016 1 89.5 262 ILE B O 1
ATOM 6465 N N . ASP B 1 263 ? -19.031 -7.262 -0.798 1 89.31 263 ASP B N 1
ATOM 6466 C CA . ASP B 1 263 ? -20.188 -8.008 -0.295 1 89.31 263 ASP B CA 1
ATOM 6467 C C . ASP B 1 263 ? -20.547 -7.57 1.125 1 89.31 263 ASP B C 1
ATOM 6469 O O . ASP B 1 263 ? -21.188 -8.32 1.865 1 89.31 263 ASP B O 1
ATOM 6473 N N . SER B 1 264 ? -20.047 -6.379 1.443 1 86.25 264 SER B N 1
ATOM 6474 C CA . SER B 1 264 ? -20.406 -5.824 2.746 1 86.25 264 SER B CA 1
ATOM 6475 C C . SER B 1 264 ? -21.875 -5.453 2.811 1 86.25 264 SER B C 1
ATOM 6477 O O . SER B 1 264 ? -22.453 -4.98 1.825 1 86.25 264 SER B O 1
ATOM 6479 N N . PRO B 1 265 ? -22.422 -5.695 3.867 1 76.12 265 PRO B N 1
ATOM 6480 C CA . PRO B 1 265 ? -23.828 -5.305 3.994 1 76.12 265 PRO B CA 1
ATOM 6481 C C . PRO B 1 265 ? -24.016 -3.793 4.055 1 76.12 265 PRO B C 1
ATOM 6483 O O . PRO B 1 265 ? -25.141 -3.299 3.883 1 76.12 265 PRO B O 1
ATOM 6486 N N . ASN B 1 266 ? -22.969 -3.176 4.219 1 66.5 266 ASN B N 1
ATOM 6487 C CA . ASN B 1 266 ? -23.047 -1.725 4.352 1 66.5 266 ASN B CA 1
ATOM 6488 C C . ASN B 1 266 ? -23.484 -1.065 3.047 1 66.5 266 ASN B C 1
ATOM 6490 O O . ASN B 1 266 ? -23.188 -1.57 1.962 1 66.5 266 ASN B O 1
ATOM 6494 N N . GLU B 1 267 ? -24.234 -0.054 3.162 1 58.5 267 GLU B N 1
ATOM 6495 C CA . GLU B 1 267 ? -24.938 0.699 2.129 1 58.5 267 GLU B CA 1
ATOM 6496 C C . GLU B 1 267 ? -23.984 1.119 1.008 1 58.5 267 GLU B C 1
ATOM 6498 O O . GLU B 1 267 ? -24.344 1.043 -0.171 1 58.5 267 GLU B O 1
ATOM 6503 N N . LEU B 1 268 ? -22.891 1.499 1.396 1 56.12 268 LEU B N 1
ATOM 6504 C CA . LEU B 1 268 ? -22.016 2.08 0.38 1 56.12 268 LEU B CA 1
ATOM 6505 C C . LEU B 1 268 ? -21.625 1.039 -0.664 1 56.12 268 LEU B C 1
ATOM 6507 O O . LEU B 1 268 ? -21.609 1.328 -1.862 1 56.12 268 LEU B O 1
ATOM 6511 N N . ALA B 1 269 ? -21.375 -0.139 -0.206 1 56.34 269 ALA B N 1
ATOM 6512 C CA . ALA B 1 269 ? -21.031 -1.216 -1.127 1 56.34 269 ALA B CA 1
ATOM 6513 C C . ALA B 1 269 ? -22.203 -1.577 -2.029 1 56.34 269 ALA B C 1
ATOM 6515 O O . ALA B 1 269 ? -22.031 -1.805 -3.229 1 56.34 269 ALA B O 1
ATOM 6516 N N . THR B 1 270 ? -23.25 -1.561 -1.416 1 57.47 270 THR B N 1
ATOM 6517 C CA . THR B 1 270 ? -24.469 -1.914 -2.156 1 57.47 270 THR B CA 1
ATOM 6518 C C . THR B 1 270 ? -24.766 -0.873 -3.232 1 57.47 270 THR B C 1
ATOM 6520 O O . THR B 1 270 ? -25.312 -1.201 -4.285 1 57.47 270 THR B O 1
ATOM 6523 N N . GLN B 1 271 ? -24.328 0.292 -2.967 1 56.09 271 GLN B N 1
ATOM 6524 C CA . GLN B 1 271 ? -24.625 1.383 -3.891 1 56.09 271 GLN B CA 1
ATOM 6525 C C . GLN B 1 271 ? -23.656 1.379 -5.07 1 56.09 271 GLN B C 1
ATOM 6527 O O . GLN B 1 271 ? -24.016 1.784 -6.176 1 56.09 271 GLN B O 1
ATOM 6532 N N . LEU B 1 272 ? -22.469 1.04 -4.762 1 53.94 272 LEU B N 1
ATOM 6533 C CA . LEU B 1 272 ? -21.422 1.139 -5.762 1 53.94 272 LEU B CA 1
ATOM 6534 C C . LEU B 1 272 ? -21.516 -0.001 -6.77 1 53.94 272 LEU B C 1
ATOM 6536 O O . LEU B 1 272 ? -21.016 0.112 -7.891 1 53.94 272 LEU B O 1
ATOM 6540 N N . ILE B 1 273 ? -22.125 -1.102 -6.363 1 52.88 273 ILE B N 1
ATOM 6541 C CA . ILE B 1 273 ? -22.047 -2.271 -7.234 1 52.88 273 ILE B CA 1
ATOM 6542 C C . ILE B 1 273 ? -23.297 -2.354 -8.109 1 52.88 273 ILE B C 1
ATOM 6544 O O . ILE B 1 273 ? -24.406 -2.424 -7.594 1 52.88 273 ILE B O 1
ATOM 6548 N N . GLU B 1 274 ? -23.047 -1.919 -9.414 1 58.59 274 GLU B N 1
ATOM 6549 C CA . GLU B 1 274 ? -24.078 -2.074 -10.43 1 58.59 274 GLU B CA 1
ATOM 6550 C C . GLU B 1 274 ? -24.578 -3.516 -10.5 1 58.59 274 GLU B C 1
ATOM 6552 O O . GLU B 1 274 ? -23.828 -4.449 -10.188 1 58.59 274 GLU B O 1
ATOM 6557 N N . PRO B 1 275 ? -25.797 -3.664 -10.93 1 63.06 275 PRO B N 1
ATOM 6558 C CA . PRO B 1 275 ? -26.625 -4.867 -10.93 1 63.06 275 PRO B CA 1
ATOM 6559 C C . PRO B 1 275 ? -26.062 -5.988 -11.797 1 63.06 275 PRO B C 1
ATOM 6561 O O . PRO B 1 275 ? -26.547 -7.117 -11.758 1 63.06 275 PRO B O 1
ATOM 6564 N N . ASP B 1 276 ? -24.969 -5.805 -12.539 1 84.19 276 ASP B N 1
ATOM 6565 C CA . ASP B 1 276 ? -24.516 -6.953 -13.328 1 84.19 276 ASP B CA 1
ATOM 6566 C C . ASP B 1 276 ? -23.641 -7.875 -12.484 1 84.19 276 ASP B C 1
ATOM 6568 O O . ASP B 1 276 ? -22.484 -7.543 -12.188 1 84.19 276 ASP B O 1
ATOM 6572 N N . TRP B 1 277 ? -24.203 -9.023 -12.172 1 88.25 277 TRP B N 1
ATOM 6573 C CA . TRP B 1 277 ? -23.516 -9.945 -11.273 1 88.25 277 TRP B CA 1
ATOM 6574 C C . TRP B 1 277 ? -22.188 -10.406 -11.867 1 88.25 277 TRP B C 1
ATOM 6576 O O . TRP B 1 277 ? -21.234 -10.703 -11.141 1 88.25 277 TRP B O 1
ATOM 6586 N N . VAL B 1 278 ? -22.156 -10.477 -13.211 1 93.19 278 VAL B N 1
ATOM 6587 C CA . VAL B 1 278 ? -20.922 -10.906 -13.859 1 93.19 278 VAL B CA 1
ATOM 6588 C C . VAL B 1 278 ? -19.812 -9.898 -13.57 1 93.19 278 VAL B C 1
ATOM 6590 O O . VAL B 1 278 ? -18.672 -10.281 -13.273 1 93.19 278 VAL B O 1
ATOM 6593 N N . GLU B 1 279 ? -20.156 -8.641 -13.695 1 91.69 279 GLU B N 1
ATOM 6594 C CA . GLU B 1 279 ? -19.188 -7.602 -13.391 1 91.69 279 GLU B CA 1
ATOM 6595 C C . GLU B 1 279 ? -18.75 -7.656 -11.93 1 91.69 279 GLU B C 1
ATOM 6597 O O . GLU B 1 279 ? -17.578 -7.43 -11.609 1 91.69 279 GLU B O 1
ATOM 6602 N N . VAL B 1 280 ? -19.688 -7.934 -11.07 1 92.25 280 VAL B N 1
ATOM 6603 C CA . VAL B 1 280 ? -19.375 -8.047 -9.648 1 92.25 280 VAL B CA 1
ATOM 6604 C C . VAL B 1 280 ? -18.406 -9.211 -9.422 1 92.25 280 VAL B C 1
ATOM 6606 O O . VAL B 1 280 ? -17.453 -9.094 -8.656 1 92.25 280 VAL B O 1
ATOM 6609 N N . GLU B 1 281 ? -18.641 -10.312 -10.094 1 95.19 281 GLU B N 1
ATOM 6610 C CA . GLU B 1 281 ? -17.75 -11.461 -9.977 1 95.19 281 GLU B CA 1
ATOM 6611 C C . GLU B 1 281 ? -16.359 -11.133 -10.531 1 95.19 281 GLU B C 1
ATOM 6613 O O . GLU B 1 281 ? -15.344 -11.539 -9.953 1 95.19 281 GLU B O 1
ATOM 6618 N N . GLU B 1 282 ? -16.297 -10.383 -11.625 1 96.38 282 GLU B N 1
ATOM 6619 C CA . GLU B 1 282 ? -15 -9.953 -12.148 1 96.38 282 GLU B CA 1
ATOM 6620 C C . GLU B 1 282 ? -14.273 -9.07 -11.133 1 96.38 282 GLU B C 1
ATOM 6622 O O . GLU B 1 282 ? -13.047 -9.164 -10.992 1 96.38 282 GLU B O 1
ATOM 6627 N N . LYS B 1 283 ? -15.039 -8.211 -10.492 1 95.12 283 LYS B N 1
ATOM 6628 C CA . LYS B 1 283 ? -14.461 -7.371 -9.445 1 95.12 283 LYS B CA 1
ATOM 6629 C C . LYS B 1 283 ? -13.906 -8.219 -8.305 1 95.12 283 LYS B C 1
ATOM 6631 O O . LYS B 1 283 ? -12.789 -7.984 -7.84 1 95.12 283 LYS B O 1
ATOM 6636 N N . ARG B 1 284 ? -14.648 -9.242 -7.875 1 96.12 284 ARG B N 1
ATOM 6637 C CA . ARG B 1 284 ? -14.188 -10.148 -6.828 1 96.12 284 ARG B CA 1
ATOM 6638 C C . ARG B 1 284 ? -12.891 -10.836 -7.234 1 96.12 284 ARG B C 1
ATOM 6640 O O . ARG B 1 284 ? -11.922 -10.844 -6.473 1 96.12 284 ARG B O 1
ATOM 6647 N N . ARG B 1 285 ? -12.922 -11.359 -8.414 1 97.81 285 ARG B N 1
ATOM 6648 C CA . ARG B 1 285 ? -11.781 -12.117 -8.922 1 97.81 285 ARG B CA 1
ATOM 6649 C C . ARG B 1 285 ? -10.555 -11.227 -9.078 1 97.81 285 ARG B C 1
ATOM 6651 O O . ARG B 1 285 ? -9.43 -11.648 -8.773 1 97.81 285 ARG B O 1
ATOM 6658 N N . THR B 1 286 ? -10.766 -10.031 -9.562 1 98.31 286 THR B N 1
ATOM 6659 C CA . THR B 1 286 ? -9.664 -9.086 -9.711 1 98.31 286 THR B CA 1
ATOM 6660 C C . THR B 1 286 ? -9.062 -8.734 -8.352 1 98.31 286 THR B C 1
ATOM 6662 O O . THR B 1 286 ? -7.844 -8.672 -8.211 1 98.31 286 THR B O 1
ATOM 6665 N N . PHE B 1 287 ? -9.922 -8.5 -7.316 1 97.88 287 PHE B N 1
ATOM 6666 C CA . PHE B 1 287 ? -9.438 -8.258 -5.965 1 97.88 287 PHE B CA 1
ATOM 6667 C C . PHE B 1 287 ? -8.57 -9.414 -5.48 1 97.88 287 PHE B C 1
ATOM 6669 O O . PHE B 1 287 ? -7.465 -9.203 -4.977 1 97.88 287 PHE B O 1
ATOM 6676 N N . TRP B 1 288 ? -9.055 -10.562 -5.621 1 98.56 288 TRP B N 1
ATOM 6677 C CA . TRP B 1 288 ? -8.359 -11.719 -5.07 1 98.56 288 TRP B CA 1
ATOM 6678 C C . TRP B 1 288 ? -7.062 -11.992 -5.832 1 98.56 288 TRP B C 1
ATOM 6680 O O . TRP B 1 288 ? -6.074 -12.445 -5.246 1 98.56 288 TRP B O 1
ATOM 6690 N N . MET B 1 289 ? -7.09 -11.75 -7.16 1 98.69 289 MET B N 1
ATOM 6691 C CA . MET B 1 289 ? -5.84 -11.875 -7.906 1 98.69 289 MET B CA 1
ATOM 6692 C C . MET B 1 289 ? -4.805 -10.875 -7.41 1 98.69 289 MET B C 1
ATOM 6694 O O . MET B 1 289 ? -3.627 -11.211 -7.273 1 98.69 289 MET B O 1
ATOM 6698 N N . ALA B 1 290 ? -5.234 -9.656 -7.184 1 98.62 290 ALA B N 1
ATOM 6699 C CA . ALA B 1 290 ? -4.344 -8.648 -6.617 1 98.62 290 ALA B CA 1
ATOM 6700 C C . ALA B 1 290 ? -3.863 -9.055 -5.227 1 98.62 290 ALA B C 1
ATOM 6702 O O . ALA B 1 290 ? -2.693 -8.867 -4.887 1 98.62 290 ALA B O 1
ATOM 6703 N N . TYR B 1 291 ? -4.758 -9.617 -4.473 1 98.38 291 TYR B N 1
ATOM 6704 C CA . TYR B 1 291 ? -4.48 -10.102 -3.125 1 98.38 291 TYR B CA 1
ATOM 6705 C C . TYR B 1 291 ? -3.379 -11.148 -3.135 1 98.38 291 TYR B C 1
ATOM 6707 O O . TYR B 1 291 ? -2.438 -11.078 -2.342 1 98.38 291 TYR B O 1
ATOM 6715 N N . THR B 1 292 ? -3.469 -12.102 -4 1 98.5 292 THR B N 1
ATOM 6716 C CA . THR B 1 292 ? -2.453 -13.148 -4.09 1 98.5 292 THR B CA 1
ATOM 6717 C C . THR B 1 292 ? -1.14 -12.578 -4.621 1 98.5 292 THR B C 1
ATOM 6719 O O . THR B 1 292 ? -0.062 -12.953 -4.148 1 98.5 292 THR B O 1
ATOM 6722 N N . LEU B 1 293 ? -1.255 -11.711 -5.598 1 98.5 293 LEU B N 1
ATOM 6723 C CA . LEU B 1 293 ? -0.071 -11.07 -6.156 1 98.5 293 LEU B CA 1
ATOM 6724 C C . LEU B 1 293 ? 0.717 -10.344 -5.07 1 98.5 293 LEU B C 1
ATOM 6726 O O . LEU B 1 293 ? 1.947 -10.422 -5.035 1 98.5 293 LEU B O 1
ATOM 6730 N N . ASP B 1 294 ? 0.066 -9.656 -4.219 1 97.69 294 ASP B N 1
ATOM 6731 C CA . ASP B 1 294 ? 0.682 -8.914 -3.121 1 97.69 294 ASP B CA 1
ATOM 6732 C C . ASP B 1 294 ? 1.502 -9.844 -2.229 1 97.69 294 ASP B C 1
ATOM 6734 O O . ASP B 1 294 ? 2.604 -9.492 -1.802 1 97.69 294 ASP B O 1
ATOM 6738 N N . ARG B 1 295 ? 1.044 -10.992 -1.963 1 97.88 295 ARG B N 1
ATOM 6739 C CA . ARG B 1 295 ? 1.719 -11.93 -1.07 1 97.88 295 ARG B CA 1
ATOM 6740 C C . ARG B 1 295 ? 2.881 -12.617 -1.775 1 97.88 295 ARG B C 1
ATOM 6742 O O . ARG B 1 295 ? 3.998 -12.648 -1.254 1 97.88 295 ARG B O 1
ATOM 6749 N N . PHE B 1 296 ? 2.635 -13.078 -2.965 1 97.5 296 PHE B N 1
ATOM 6750 C CA . PHE B 1 296 ? 3.646 -13.867 -3.662 1 97.5 296 PHE B CA 1
ATOM 6751 C C . PHE B 1 296 ? 4.82 -12.992 -4.078 1 97.5 296 PHE B C 1
ATOM 6753 O O . PHE B 1 296 ? 5.973 -13.422 -4.039 1 97.5 296 PHE B O 1
ATOM 6760 N N . ALA B 1 297 ? 4.523 -11.766 -4.441 1 95.75 297 ALA B N 1
ATOM 6761 C CA . ALA B 1 297 ? 5.594 -10.859 -4.852 1 95.75 297 ALA B CA 1
ATOM 6762 C C . ALA B 1 297 ? 6.5 -10.516 -3.674 1 95.75 297 ALA B C 1
ATOM 6764 O O . ALA B 1 297 ? 7.633 -10.07 -3.867 1 95.75 297 ALA B O 1
ATOM 6765 N N . ASN B 1 298 ? 6.027 -10.758 -2.498 1 95.62 298 ASN B N 1
ATOM 6766 C CA . ASN B 1 298 ? 6.762 -10.258 -1.34 1 95.62 298 ASN B CA 1
ATOM 6767 C C . ASN B 1 298 ? 7.371 -11.398 -0.529 1 95.62 298 ASN B C 1
ATOM 6769 O O . ASN B 1 298 ? 8.25 -11.172 0.304 1 95.62 298 ASN B O 1
ATOM 6773 N N . ILE B 1 299 ? 7.02 -12.602 -0.709 1 95.25 299 ILE B N 1
ATOM 6774 C CA . ILE B 1 299 ? 7.355 -13.703 0.185 1 95.25 299 ILE B CA 1
ATOM 6775 C C . ILE B 1 299 ? 8.859 -13.953 0.16 1 95.25 299 ILE B C 1
ATOM 6777 O O . ILE B 1 299 ? 9.469 -14.227 1.197 1 95.25 299 ILE B O 1
ATOM 6781 N N . ARG B 1 300 ? 9.477 -13.836 -0.989 1 92.38 300 ARG B N 1
ATOM 6782 C CA . ARG B 1 300 ? 10.891 -14.156 -1.087 1 92.38 300 ARG B CA 1
ATOM 6783 C C . ARG B 1 300 ? 11.75 -13.039 -0.515 1 92.38 300 ARG B C 1
ATOM 6785 O O . ARG B 1 300 ? 12.688 -13.289 0.25 1 92.38 300 ARG B O 1
ATOM 6792 N N . LYS B 1 301 ? 11.375 -11.844 -0.88 1 87.69 301 LYS B N 1
ATOM 6793 C CA . LYS B 1 301 ? 12.227 -10.719 -0.522 1 87.69 301 LYS B CA 1
ATOM 6794 C C . LYS B 1 301 ? 11.812 -10.117 0.817 1 87.69 301 LYS B C 1
ATOM 6796 O O . LYS B 1 301 ? 12.555 -9.328 1.404 1 87.69 301 LYS B O 1
ATOM 6801 N N . GLY B 1 302 ? 10.672 -10.43 1.274 1 91.12 302 GLY B N 1
ATOM 6802 C CA . GLY B 1 302 ? 10.266 -10.102 2.633 1 91.12 302 GLY B CA 1
ATOM 6803 C C . GLY B 1 302 ? 9.719 -8.695 2.771 1 91.12 302 GLY B C 1
ATOM 6804 O O . GLY B 1 302 ? 9.805 -8.086 3.84 1 91.12 302 GLY B O 1
ATOM 6805 N N . TRP B 1 303 ? 9.25 -8.094 1.746 1 92.38 303 TRP B N 1
ATOM 6806 C CA . TRP B 1 303 ? 8.578 -6.809 1.873 1 92.38 303 TRP B CA 1
ATOM 6807 C C . TRP B 1 303 ? 7.215 -6.965 2.543 1 92.38 303 TRP B C 1
ATOM 6809 O O . TRP B 1 303 ? 6.598 -8.031 2.469 1 92.38 303 TRP B O 1
ATOM 6819 N N . PRO B 1 304 ? 6.73 -5.945 3.252 1 92.94 304 PRO B N 1
ATOM 6820 C CA . PRO B 1 304 ? 5.438 -6.055 3.93 1 92.94 304 PRO B CA 1
ATOM 6821 C C . PRO B 1 304 ? 4.262 -6.133 2.953 1 92.94 304 PRO B C 1
ATOM 6823 O O . PRO B 1 304 ? 4.352 -5.621 1.834 1 92.94 304 PRO B O 1
ATOM 6826 N N . ILE B 1 305 ? 3.258 -6.746 3.395 1 94.69 305 ILE B N 1
ATOM 6827 C CA . ILE B 1 305 ? 2.047 -6.879 2.592 1 94.69 305 ILE B CA 1
ATOM 6828 C C . ILE B 1 305 ? 1.285 -5.555 2.582 1 94.69 305 ILE B C 1
ATOM 6830 O O . ILE B 1 305 ? 1.369 -4.773 3.535 1 94.69 305 ILE B O 1
ATOM 6834 N N . THR B 1 306 ? 0.543 -5.34 1.542 1 94.62 306 THR B N 1
ATOM 6835 C CA . THR B 1 306 ? -0.181 -4.086 1.375 1 94.62 306 THR B CA 1
ATOM 6836 C C . THR B 1 306 ? -1.675 -4.285 1.617 1 94.62 306 THR B C 1
ATOM 6838 O O . THR B 1 306 ? -2.316 -3.469 2.279 1 94.62 306 THR B O 1
ATOM 6841 N N . LEU B 1 307 ? -2.246 -5.348 1.099 1 95.44 307 LEU B N 1
ATOM 6842 C CA . LEU B 1 307 ? -3.686 -5.562 1.188 1 95.44 307 LEU B CA 1
ATOM 6843 C C . LEU B 1 307 ? -4.039 -6.348 2.449 1 95.44 307 LEU B C 1
ATOM 6845 O O . LEU B 1 307 ? -3.402 -7.355 2.756 1 95.44 307 LEU B O 1
ATOM 6849 N N . THR B 1 308 ? -5.023 -5.961 3.098 1 90.38 308 THR B N 1
ATOM 6850 C CA . THR B 1 308 ? -5.434 -6.535 4.375 1 90.38 308 THR B CA 1
ATOM 6851 C C . THR B 1 308 ? -6.129 -7.875 4.168 1 90.38 308 THR B C 1
ATOM 6853 O O . THR B 1 308 ? -6.688 -8.133 3.1 1 90.38 308 THR B O 1
ATOM 6856 N N . GLU B 1 309 ? -6.059 -8.703 5.191 1 90.75 309 GLU B N 1
ATOM 6857 C CA . GLU B 1 309 ? -6.758 -9.984 5.188 1 90.75 309 GLU B CA 1
ATOM 6858 C C . GLU B 1 309 ? -8.195 -9.828 5.664 1 90.75 309 GLU B C 1
ATOM 6860 O O . GLU B 1 309 ? -9.023 -10.711 5.449 1 90.75 309 GLU B O 1
ATOM 6865 N N . HIS B 1 310 ? -8.484 -8.742 6.316 1 88.56 310 HIS B N 1
ATOM 6866 C CA . HIS B 1 310 ? -9.836 -8.492 6.812 1 88.56 310 HIS B CA 1
ATOM 6867 C C . HIS B 1 310 ? -10.727 -7.918 5.715 1 88.56 310 HIS B C 1
ATOM 6869 O O . HIS B 1 310 ? -10.852 -6.699 5.59 1 88.56 310 HIS B O 1
ATOM 6875 N N . VAL B 1 311 ? -11.305 -8.797 4.988 1 91.5 311 VAL B N 1
ATOM 6876 C CA . VAL B 1 311 ? -12.031 -8.406 3.783 1 91.5 311 VAL B CA 1
ATOM 6877 C C . VAL B 1 311 ? -13.453 -8.938 3.838 1 91.5 311 VAL B C 1
ATOM 6879 O O . VAL B 1 311 ? -13.719 -9.969 4.465 1 91.5 311 VAL B O 1
ATOM 6882 N N . LEU B 1 312 ? -14.359 -8.195 3.26 1 92.38 312 LEU B N 1
ATOM 6883 C CA . LEU B 1 312 ? -15.758 -8.578 3.119 1 92.38 312 LEU B CA 1
ATOM 6884 C C . LEU B 1 312 ? -16.125 -8.789 1.654 1 92.38 312 LEU B C 1
ATOM 6886 O O . LEU B 1 312 ? -17.109 -8.25 1.168 1 92.38 312 LEU B O 1
ATOM 6890 N N . THR B 1 313 ? -15.281 -9.445 0.984 1 93.88 313 THR B N 1
ATOM 6891 C CA . THR B 1 313 ? -15.477 -9.875 -0.395 1 93.88 313 THR B CA 1
ATOM 6892 C C . THR B 1 313 ? -15.453 -11.398 -0.49 1 93.88 313 THR B C 1
ATOM 6894 O O . THR B 1 313 ? -14.516 -12.047 -0.023 1 93.88 313 THR B O 1
ATOM 6897 N N . ARG B 1 314 ? -16.438 -11.953 -1.053 1 93.38 314 ARG B N 1
ATOM 6898 C CA . ARG B 1 314 ? -16.594 -13.398 -1.155 1 93.38 314 ARG B CA 1
ATOM 6899 C C . ARG B 1 314 ? -15.516 -13.992 -2.064 1 93.38 314 ARG B C 1
ATOM 6901 O O . ARG B 1 314 ? -14.984 -13.305 -2.938 1 93.38 314 ARG B O 1
ATOM 6908 N N . LEU B 1 315 ? -15.203 -15.266 -1.779 1 95.75 315 LEU B N 1
ATOM 6909 C CA . LEU B 1 315 ? -14.281 -15.984 -2.654 1 95.75 315 LEU B CA 1
ATOM 6910 C C . LEU B 1 315 ? -14.891 -16.172 -4.043 1 95.75 315 LEU B C 1
ATOM 6912 O O . LEU B 1 315 ? -16.109 -16.125 -4.203 1 95.75 315 LEU B O 1
ATOM 6916 N N . PRO B 1 316 ? -14.031 -16.25 -5.035 1 96 316 PRO B N 1
ATOM 6917 C CA . PRO B 1 316 ? -14.555 -16.422 -6.395 1 96 316 PRO B CA 1
ATOM 6918 C C . PRO B 1 316 ? -15.344 -17.719 -6.57 1 96 316 PRO B C 1
ATOM 6920 O O . PRO B 1 316 ? -14.984 -18.75 -5.992 1 96 316 PRO B O 1
ATOM 6923 N N . MET B 1 317 ? -16.359 -17.672 -7.352 1 94.69 317 MET B N 1
ATOM 6924 C CA . MET B 1 317 ? -17.109 -18.875 -7.707 1 94.69 317 MET B CA 1
ATOM 6925 C C . MET B 1 317 ? -16.281 -19.766 -8.625 1 94.69 317 MET B C 1
ATOM 6927 O O . MET B 1 317 ? -15.305 -19.328 -9.227 1 94.69 317 MET B O 1
ATOM 6931 N N . PRO B 1 318 ? -16.656 -21.031 -8.68 1 93.94 318 PRO B N 1
ATOM 6932 C CA . PRO B 1 318 ? -15.922 -21.922 -9.578 1 93.94 318 PRO B CA 1
ATOM 6933 C C . PRO B 1 318 ? -15.93 -21.438 -11.031 1 93.94 318 PRO B C 1
ATOM 6935 O O . PRO B 1 318 ? -16.906 -20.828 -11.477 1 93.94 318 PRO B O 1
ATOM 6938 N N . GLU B 1 319 ? -14.898 -21.734 -11.758 1 94.12 319 GLU B N 1
ATOM 6939 C CA . GLU B 1 319 ? -14.672 -21.234 -13.109 1 94.12 319 GLU B CA 1
ATOM 6940 C C . GLU B 1 319 ? -15.805 -21.656 -14.047 1 94.12 319 GLU B C 1
ATOM 6942 O O . GLU B 1 319 ? -16.234 -20.859 -14.883 1 94.12 319 GLU B O 1
ATOM 6947 N N . ALA B 1 320 ? -16.266 -22.859 -13.953 1 93.06 320 ALA B N 1
ATOM 6948 C CA . ALA B 1 320 ? -17.312 -23.359 -14.836 1 93.06 320 ALA B CA 1
ATOM 6949 C C . ALA B 1 320 ? -18.578 -22.547 -14.711 1 93.06 320 ALA B C 1
ATOM 6951 O O . ALA B 1 320 ? -19.188 -22.156 -15.719 1 93.06 320 ALA B O 1
ATOM 6952 N N . GLU B 1 321 ? -19 -22.281 -13.508 1 93.56 321 GLU B N 1
ATOM 6953 C CA . GLU B 1 321 ? -20.188 -21.5 -13.258 1 93.56 321 GLU B CA 1
ATOM 6954 C C . GLU B 1 321 ? -20 -20.047 -13.703 1 93.56 321 GLU B C 1
ATOM 6956 O O . GLU B 1 321 ? -20.906 -19.438 -14.273 1 93.56 321 GLU B O 1
ATOM 6961 N N . PHE B 1 322 ? -18.875 -19.5 -13.5 1 95.44 322 PHE B N 1
ATOM 6962 C CA . PHE B 1 322 ? -18.531 -18.141 -13.891 1 95.44 322 PHE B CA 1
ATOM 6963 C C . PHE B 1 322 ? -18.625 -17.969 -15.398 1 95.44 322 PHE B C 1
ATOM 6965 O O . PHE B 1 322 ? -19.266 -17.047 -15.891 1 95.44 322 PHE B O 1
ATOM 6972 N N . GLN B 1 323 ? -18.094 -18.906 -16.125 1 95.25 323 GLN B N 1
ATOM 6973 C CA . GLN B 1 323 ? -18.047 -18.797 -17.578 1 95.25 323 GLN B CA 1
ATOM 6974 C C . GLN B 1 323 ? -19.406 -19.141 -18.203 1 95.25 323 GLN B C 1
ATOM 6976 O O . GLN B 1 323 ? -19.766 -18.609 -19.25 1 95.25 323 GLN B O 1
ATOM 6981 N N . SER B 1 324 ? -20.156 -19.984 -17.531 1 93.06 324 SER B N 1
ATOM 6982 C CA . SER B 1 324 ? -21.453 -20.359 -18.062 1 93.06 324 SER B CA 1
ATOM 6983 C C . SER B 1 324 ? -22.516 -19.312 -17.734 1 93.06 324 SER B C 1
ATOM 6985 O O . SER B 1 324 ? -23.625 -19.344 -18.266 1 93.06 324 SER B O 1
ATOM 6987 N N . GLY B 1 325 ? -22.234 -18.438 -16.812 1 87.69 325 GLY B N 1
ATOM 6988 C CA . GLY B 1 325 ? -23.156 -17.375 -16.453 1 87.69 325 GLY B CA 1
ATOM 6989 C C . GLY B 1 325 ? -24.188 -17.797 -15.43 1 87.69 325 GLY B C 1
ATOM 6990 O O . GLY B 1 325 ? -25.344 -17.344 -15.469 1 87.69 325 GLY B O 1
ATOM 6991 N N . GLN B 1 326 ? -23.891 -18.75 -14.594 1 89.38 326 GLN B N 1
ATOM 6992 C CA . GLN B 1 326 ? -24.781 -19.203 -13.523 1 89.38 326 GLN B CA 1
ATOM 6993 C C . GLN B 1 326 ? -24.266 -18.75 -12.164 1 89.38 326 GLN B C 1
ATOM 6995 O O . GLN B 1 326 ? -23.344 -19.359 -11.609 1 89.38 326 GLN B O 1
ATOM 7000 N N . PRO B 1 327 ? -24.875 -17.781 -11.617 1 89.69 327 PRO B N 1
ATOM 7001 C CA . PRO B 1 327 ? -24.359 -17.219 -10.367 1 89.69 327 PRO B CA 1
ATOM 7002 C C . PRO B 1 327 ? -24.531 -18.141 -9.172 1 89.69 327 PRO B C 1
ATOM 7004 O O . PRO B 1 327 ? -25.547 -18.828 -9.055 1 89.69 327 PRO B O 1
ATOM 7007 N N . ILE B 1 328 ? -23.469 -18.312 -8.43 1 89.12 328 ILE B N 1
ATOM 7008 C CA . ILE B 1 328 ? -23.484 -19.016 -7.16 1 89.12 328 ILE B CA 1
ATOM 7009 C C . ILE B 1 328 ? -22.812 -18.156 -6.082 1 89.12 328 ILE B C 1
ATOM 7011 O O . ILE B 1 328 ? -21.859 -17.438 -6.359 1 89.12 328 ILE B O 1
ATOM 7015 N N . ASN B 1 329 ? -23.359 -18.234 -4.879 1 85.31 329 ASN B N 1
ATOM 7016 C CA . ASN B 1 329 ? -22.734 -17.531 -3.77 1 85.31 329 ASN B CA 1
ATOM 7017 C C . ASN B 1 329 ? -21.734 -18.422 -3.023 1 85.31 329 ASN B C 1
ATOM 7019 O O . ASN B 1 329 ? -22.078 -19.516 -2.598 1 85.31 329 ASN B O 1
ATOM 7023 N N . VAL B 1 330 ? -20.531 -17.953 -3.072 1 90.5 330 VAL B N 1
ATOM 7024 C CA . VAL B 1 330 ? -19.484 -18.672 -2.359 1 90.5 330 VAL B CA 1
ATOM 7025 C C . VAL B 1 330 ? -19.203 -17.984 -1.021 1 90.5 330 VAL B C 1
ATOM 7027 O O . VAL B 1 330 ? -19.531 -16.812 -0.837 1 90.5 330 VAL B O 1
ATOM 7030 N N . GLY B 1 331 ? -18.672 -18.672 -0.062 1 89.19 331 GLY B N 1
ATOM 7031 C CA . GLY B 1 331 ? -18.391 -18.156 1.264 1 89.19 331 GLY B CA 1
ATOM 7032 C C . GLY B 1 331 ? -17.219 -17.188 1.287 1 89.19 331 GLY B C 1
ATOM 7033 O O . GLY B 1 331 ? -16.609 -16.906 0.248 1 89.19 331 GLY B O 1
ATOM 7034 N N . PHE B 1 332 ? -16.984 -16.609 2.484 1 91.38 332 PHE B N 1
ATOM 7035 C CA . PHE B 1 332 ? -15.883 -15.68 2.691 1 91.38 332 PHE B CA 1
ATOM 7036 C C . PHE B 1 332 ? -14.602 -16.422 3.01 1 91.38 332 PHE B C 1
ATOM 7038 O O . PHE B 1 332 ? -14.625 -17.625 3.291 1 91.38 332 PHE B O 1
ATOM 7045 N N . LEU B 1 333 ? -13.539 -15.75 2.91 1 91.94 333 LEU B N 1
ATOM 7046 C CA . LEU B 1 333 ? -12.219 -16.312 3.172 1 91.94 333 LEU B CA 1
ATOM 7047 C C . LEU B 1 333 ? -12.156 -16.906 4.574 1 91.94 333 LEU B C 1
ATOM 7049 O O . LEU B 1 333 ? -11.602 -18 4.762 1 91.94 333 LEU B O 1
ATOM 7053 N N . SER B 1 334 ? -12.719 -16.25 5.555 1 85.38 334 SER B N 1
ATOM 7054 C CA . SER B 1 334 ? -12.656 -16.688 6.945 1 85.38 334 SER B CA 1
ATOM 7055 C C . SER B 1 334 ? -13.328 -18.047 7.125 1 85.38 334 SER B C 1
ATOM 7057 O O . SER B 1 334 ? -12.867 -18.875 7.918 1 85.38 334 SER B O 1
ATOM 7059 N N . ASP B 1 335 ? -14.32 -18.281 6.395 1 83.81 335 ASP B N 1
ATOM 7060 C CA . ASP B 1 335 ? -15.023 -19.562 6.453 1 83.81 335 ASP B CA 1
ATOM 7061 C C . ASP B 1 335 ? -14.141 -20.703 5.938 1 83.81 335 ASP B C 1
ATOM 7063 O O . ASP B 1 335 ? -14.164 -21.797 6.484 1 83.81 335 ASP B O 1
ATOM 7067 N N . SER B 1 336 ? -13.43 -20.391 4.93 1 85.38 336 SER B N 1
ATOM 7068 C CA . SER B 1 336 ? -12.586 -21.406 4.309 1 85.38 336 SER B CA 1
ATOM 7069 C C . SER B 1 336 ? -11.344 -21.688 5.152 1 85.38 336 SER B C 1
ATOM 7071 O O . SER B 1 336 ? -10.812 -22.797 5.129 1 85.38 336 SER B O 1
ATOM 7073 N N . LEU B 1 337 ? -10.914 -20.734 5.863 1 85.62 337 LEU B N 1
ATOM 7074 C CA . LEU B 1 337 ? -9.75 -20.891 6.719 1 85.62 337 LEU B CA 1
ATOM 7075 C C . LEU B 1 337 ? -10.102 -21.672 7.98 1 85.62 337 LEU B C 1
ATOM 7077 O O . LEU B 1 337 ? -9.273 -22.438 8.5 1 85.62 337 LEU B O 1
ATOM 7081 N N . ALA B 1 338 ? -11.273 -21.406 8.602 1 73.38 338 ALA B N 1
ATOM 7082 C CA . ALA B 1 338 ? -11.711 -22.078 9.828 1 73.38 338 ALA B CA 1
ATOM 7083 C C . ALA B 1 338 ? -12.016 -23.547 9.578 1 73.38 338 ALA B C 1
ATOM 7085 O O . ALA B 1 338 ? -12.062 -24.344 10.523 1 73.38 338 ALA B O 1
ATOM 7086 N N . GLY B 1 339 ? -11.812 -24.062 8.438 1 64.38 339 GLY B N 1
ATOM 7087 C CA . GLY B 1 339 ? -11.992 -25.469 8.125 1 64.38 339 GLY B CA 1
ATOM 7088 C C . GLY B 1 339 ? -13.438 -25.906 8.188 1 64.38 339 GLY B C 1
ATOM 7089 O O . GLY B 1 339 ? -13.727 -27.109 8.141 1 64.38 339 GLY B O 1
ATOM 7090 N N . ASN B 1 340 ? -14.273 -25.047 8.703 1 51.53 340 ASN B N 1
ATOM 7091 C CA . ASN B 1 340 ? -15.648 -25.484 8.891 1 51.53 340 ASN B CA 1
ATOM 7092 C C . ASN B 1 340 ? -16.234 -26.062 7.605 1 51.53 340 ASN B C 1
ATOM 7094 O O . ASN B 1 340 ? -17.047 -26.984 7.652 1 51.53 340 ASN B O 1
ATOM 7098 N N . ASP B 1 341 ? -15.844 -25.547 6.438 1 49.06 341 ASP B N 1
ATOM 7099 C CA . ASP B 1 341 ? -16.5 -25.938 5.191 1 49.06 341 ASP B CA 1
ATOM 7100 C C . ASP B 1 341 ? -15.672 -26.969 4.434 1 49.06 341 ASP B C 1
ATOM 7102 O O . ASP B 1 341 ? -15.945 -27.266 3.27 1 49.06 341 ASP B O 1
ATOM 7106 N N . PHE B 1 342 ? -14.469 -27.297 4.777 1 49.66 342 PHE B N 1
ATOM 7107 C CA . PHE B 1 342 ? -13.617 -28.156 3.961 1 49.66 342 PHE B CA 1
ATOM 7108 C C . PHE B 1 342 ? -14.359 -29.438 3.572 1 49.66 342 PHE B C 1
ATOM 7110 O O . PHE B 1 342 ? -14.008 -30.078 2.584 1 49.66 342 PHE B O 1
ATOM 7117 N N . ILE B 1 343 ? -14.984 -29.906 4.527 1 47.47 343 ILE B N 1
ATOM 7118 C CA . ILE B 1 343 ? -15.375 -31.297 4.285 1 47.47 343 ILE B CA 1
ATOM 7119 C C . ILE B 1 343 ? -16.109 -31.406 2.947 1 47.47 343 ILE B C 1
ATOM 7121 O O . ILE B 1 343 ? -15.961 -32.406 2.229 1 47.47 343 ILE B O 1
ATOM 7125 N N . THR B 1 344 ? -17.078 -30.531 2.527 1 48.38 344 THR B N 1
ATOM 7126 C CA . THR B 1 344 ? -18.094 -31.062 1.626 1 48.38 344 THR B CA 1
ATOM 7127 C C . THR B 1 344 ? -17.891 -30.531 0.21 1 48.38 344 THR B C 1
ATOM 7129 O O . THR B 1 344 ? -18.438 -31.078 -0.748 1 48.38 344 THR B O 1
ATOM 7132 N N . THR B 1 345 ? -17.125 -29.375 -0.033 1 59.22 345 THR B N 1
ATOM 7133 C CA . THR B 1 345 ? -17.156 -28.953 -1.426 1 59.22 345 THR B CA 1
ATOM 7134 C C . THR B 1 345 ? -15.773 -28.516 -1.896 1 59.22 345 THR B C 1
ATOM 7136 O O . THR B 1 345 ? -15.141 -27.656 -1.278 1 59.22 345 THR B O 1
ATOM 7139 N N . PRO B 1 346 ? -15.289 -29.406 -2.805 1 62.91 346 PRO B N 1
ATOM 7140 C CA . PRO B 1 346 ? -13.977 -29.062 -3.346 1 62.91 346 PRO B CA 1
ATOM 7141 C C . PRO B 1 346 ? -13.883 -27.594 -3.797 1 62.91 346 PRO B C 1
ATOM 7143 O O . PRO B 1 346 ? -14.805 -27.094 -4.445 1 62.91 346 PRO B O 1
ATOM 7146 N N . GLN B 1 347 ? -12.852 -26.953 -3.34 1 75.5 347 GLN B N 1
ATOM 7147 C CA . GLN B 1 347 ? -12.594 -25.578 -3.732 1 75.5 347 GLN B CA 1
ATOM 7148 C C . GLN B 1 347 ? -11.922 -25.516 -5.098 1 75.5 347 GLN B C 1
ATOM 7150 O O . GLN B 1 347 ? -11.273 -26.469 -5.523 1 75.5 347 GLN B O 1
ATOM 7155 N N . SER B 1 348 ? -12.258 -24.516 -5.805 1 88 348 SER B N 1
ATOM 7156 C CA . SER B 1 348 ? -11.57 -24.266 -7.074 1 88 348 SER B CA 1
ATOM 7157 C C . SER B 1 348 ? -10.078 -24.047 -6.863 1 88 348 SER B C 1
ATOM 7159 O O . SER B 1 348 ? -9.641 -23.719 -5.754 1 88 348 SER B O 1
ATOM 7161 N N . SER B 1 349 ? -9.25 -24.328 -7.883 1 92.44 349 SER B N 1
ATOM 7162 C CA . SER B 1 349 ? -7.812 -24.094 -7.816 1 92.44 349 SER B CA 1
ATOM 7163 C C . SER B 1 349 ? -7.504 -22.656 -7.422 1 92.44 349 SER B C 1
ATOM 7165 O O . SER B 1 349 ? -6.559 -22.406 -6.672 1 92.44 349 SER B O 1
ATOM 7167 N N . PHE B 1 350 ? -8.281 -21.734 -7.953 1 95.94 350 PHE B N 1
ATOM 7168 C CA . PHE B 1 350 ? -8.07 -20.328 -7.625 1 95.94 350 PHE B CA 1
ATOM 7169 C C . PHE B 1 350 ? -8.328 -20.078 -6.145 1 95.94 350 PHE B C 1
ATOM 7171 O O . PHE B 1 350 ? -7.551 -19.375 -5.484 1 95.94 350 PHE B O 1
ATOM 7178 N N . SER B 1 351 ? -9.383 -20.609 -5.59 1 94.62 351 SER B N 1
ATOM 7179 C CA . SER B 1 351 ? -9.695 -20.453 -4.176 1 94.62 351 SER B CA 1
ATOM 7180 C C . SER B 1 351 ? -8.602 -21.062 -3.299 1 94.62 351 SER B C 1
ATOM 7182 O O . SER B 1 351 ? -8.227 -20.484 -2.277 1 94.62 351 SER B O 1
ATOM 7184 N N . GLU B 1 352 ? -8.094 -22.219 -3.699 1 94.5 352 GLU B N 1
ATOM 7185 C CA . GLU B 1 352 ? -7.004 -22.844 -2.953 1 94.5 352 GLU B CA 1
ATOM 7186 C C . GLU B 1 352 ? -5.766 -21.953 -2.947 1 94.5 352 GLU B C 1
ATOM 7188 O O . GLU B 1 352 ? -5.074 -21.844 -1.93 1 94.5 352 GLU B O 1
ATOM 7193 N N . CYS B 1 353 ? -5.527 -21.406 -4.09 1 96.88 353 CYS B N 1
ATOM 7194 C CA . CYS B 1 353 ? -4.395 -20.484 -4.215 1 96.88 353 CYS B CA 1
ATOM 7195 C C . CYS B 1 353 ? -4.559 -19.297 -3.281 1 96.88 353 CYS B C 1
ATOM 7197 O O . CYS B 1 353 ? -3.598 -18.859 -2.637 1 96.88 353 CYS B O 1
ATOM 7199 N N . ILE B 1 354 ? -5.758 -18.75 -3.182 1 97.5 354 ILE B N 1
ATOM 7200 C CA . ILE B 1 354 ? -6.051 -17.609 -2.314 1 97.5 354 ILE B CA 1
ATOM 7201 C C . ILE B 1 354 ? -5.824 -18 -0.856 1 97.5 354 ILE B C 1
ATOM 7203 O O . ILE B 1 354 ? -5.215 -17.25 -0.093 1 97.5 354 ILE B O 1
ATOM 7207 N N . ILE B 1 355 ? -6.266 -19.141 -0.487 1 95.56 355 ILE B N 1
ATOM 7208 C CA . ILE B 1 355 ? -6.141 -19.609 0.886 1 95.56 355 ILE B CA 1
ATOM 7209 C C . ILE B 1 355 ? -4.664 -19.766 1.251 1 95.56 355 ILE B C 1
ATOM 7211 O O . ILE B 1 355 ? -4.23 -19.297 2.309 1 95.56 355 ILE B O 1
ATOM 7215 N N . LEU B 1 356 ? -3.947 -20.359 0.354 1 97.12 356 LEU B N 1
ATOM 7216 C CA . LEU B 1 356 ? -2.527 -20.547 0.638 1 97.12 356 LEU B CA 1
ATOM 7217 C C . LEU B 1 356 ? -1.798 -19.203 0.65 1 97.12 356 LEU B C 1
ATOM 7219 O O . LEU B 1 356 ? -0.861 -19.016 1.428 1 97.12 356 LEU B O 1
ATOM 7223 N N . ALA B 1 357 ? -2.189 -18.328 -0.301 1 98.19 357 ALA B N 1
ATOM 7224 C CA . ALA B 1 357 ? -1.622 -16.984 -0.291 1 98.19 357 ALA B CA 1
ATOM 7225 C C . ALA B 1 357 ? -1.846 -16.312 1.058 1 98.19 357 ALA B C 1
ATOM 7227 O O . ALA B 1 357 ? -0.984 -15.57 1.536 1 98.19 357 ALA B O 1
ATOM 7228 N N . THR B 1 358 ? -2.943 -16.531 1.686 1 97.69 358 THR B N 1
ATOM 7229 C CA . THR B 1 358 ? -3.26 -15.945 2.986 1 97.69 358 THR B CA 1
ATOM 7230 C C . THR B 1 358 ? -2.316 -16.484 4.059 1 97.69 358 THR B C 1
ATOM 7232 O O . THR B 1 358 ? -1.789 -15.711 4.867 1 97.69 358 THR B O 1
ATOM 7235 N N . ILE B 1 359 ? -2.092 -17.75 4.027 1 97.44 359 ILE B N 1
ATOM 7236 C CA . ILE B 1 359 ? -1.193 -18.359 5.004 1 97.44 359 ILE B CA 1
ATOM 7237 C C . ILE B 1 359 ? 0.23 -17.844 4.781 1 97.44 359 ILE B C 1
ATOM 7239 O O . ILE B 1 359 ? 0.941 -17.531 5.738 1 97.44 359 ILE B O 1
ATOM 7243 N N . CYS B 1 360 ? 0.556 -17.766 3.543 1 97.31 360 CYS B N 1
ATOM 7244 C CA . CYS B 1 360 ? 1.847 -17.188 3.193 1 97.31 360 CYS B CA 1
ATOM 7245 C C . CYS B 1 360 ? 1.969 -15.758 3.732 1 97.31 360 CYS B C 1
ATOM 7247 O O . CYS B 1 360 ? 3.004 -15.391 4.289 1 97.31 360 CYS B O 1
ATOM 7249 N N . GLY B 1 361 ? 0.93 -15 3.504 1 96.81 361 GLY B N 1
ATOM 7250 C CA . GLY B 1 361 ? 0.916 -13.641 4.016 1 96.81 361 GLY B CA 1
ATOM 7251 C C . GLY B 1 361 ? 1.059 -13.562 5.523 1 96.81 361 GLY B C 1
ATOM 7252 O O . GLY B 1 361 ? 1.75 -12.688 6.043 1 96.81 361 GLY B O 1
ATOM 7253 N N . ARG B 1 362 ? 0.471 -14.438 6.238 1 96.75 362 ARG B N 1
ATOM 7254 C CA . ARG B 1 362 ? 0.59 -14.492 7.691 1 96.75 362 ARG B CA 1
ATOM 7255 C C . ARG B 1 362 ? 2.023 -14.805 8.109 1 96.75 362 ARG B C 1
ATOM 7257 O O . ARG B 1 362 ? 2.514 -14.258 9.102 1 96.75 362 ARG B O 1
ATOM 7264 N N . SER B 1 363 ? 2.615 -15.688 7.383 1 97.5 363 SER B N 1
ATOM 7265 C CA . SER B 1 363 ? 4.012 -15.992 7.668 1 97.5 363 SER B CA 1
ATOM 7266 C C . SER B 1 363 ? 4.898 -14.766 7.492 1 97.5 363 SER B C 1
ATOM 7268 O O . SER B 1 363 ? 5.836 -14.555 8.266 1 97.5 363 SER B O 1
ATOM 7270 N N . LEU B 1 364 ? 4.605 -14.047 6.465 1 95.69 364 LEU B N 1
ATOM 7271 C CA . LEU B 1 364 ? 5.355 -12.812 6.219 1 95.69 364 LEU B CA 1
ATOM 7272 C C . LEU B 1 364 ? 5.156 -11.82 7.355 1 95.69 364 LEU B C 1
ATOM 7274 O O . LEU B 1 364 ? 6.113 -11.188 7.809 1 95.69 364 LEU B O 1
ATOM 7278 N N . SER B 1 365 ? 3.957 -11.656 7.766 1 94.75 365 SER B N 1
ATOM 7279 C CA . SER B 1 365 ? 3.666 -10.773 8.891 1 94.75 365 SER B CA 1
ATOM 7280 C C . SER B 1 365 ? 4.363 -11.258 10.164 1 94.75 365 SER B C 1
ATOM 7282 O O . SER B 1 365 ? 4.859 -10.445 10.945 1 94.75 365 SER B O 1
ATOM 7284 N N . HIS B 1 366 ? 4.379 -12.531 10.359 1 95.38 366 HIS B N 1
ATOM 7285 C CA . HIS B 1 366 ? 5.074 -13.133 11.492 1 95.38 366 HIS B CA 1
ATOM 7286 C C . HIS B 1 366 ? 6.566 -12.797 11.469 1 95.38 366 HIS B C 1
ATOM 7288 O O . HIS B 1 366 ? 7.164 -12.523 12.508 1 95.38 366 HIS B O 1
ATOM 7294 N N . ARG B 1 367 ? 7.113 -12.82 10.328 1 93.62 367 ARG B N 1
ATOM 7295 C CA . ARG B 1 367 ? 8.516 -12.461 10.172 1 93.62 367 ARG B CA 1
ATOM 7296 C C . ARG B 1 367 ? 8.773 -11.023 10.625 1 93.62 367 ARG B C 1
ATOM 7298 O O . ARG B 1 367 ? 9.695 -10.773 11.406 1 93.62 367 ARG B O 1
ATOM 7305 N N . HIS B 1 368 ? 7.984 -10.156 10.203 1 90.94 368 HIS B N 1
ATOM 7306 C CA . HIS B 1 368 ? 8.148 -8.75 10.539 1 90.94 368 HIS B CA 1
ATOM 7307 C C . HIS B 1 368 ? 7.941 -8.516 12.039 1 90.94 368 HIS B C 1
ATOM 7309 O O . HIS B 1 368 ? 8.695 -7.762 12.656 1 90.94 368 HIS B O 1
ATOM 7315 N N . LEU B 1 369 ? 6.941 -9.133 12.547 1 91.06 369 LEU B N 1
ATOM 7316 C CA . LEU B 1 369 ? 6.672 -8.992 13.977 1 91.06 369 LEU B CA 1
ATOM 7317 C C . LEU B 1 369 ? 7.828 -9.547 14.805 1 91.06 369 LEU B C 1
ATOM 7319 O O . LEU B 1 369 ? 8.211 -8.969 15.82 1 91.06 369 LEU B O 1
ATOM 7323 N N . SER B 1 370 ? 8.352 -10.617 14.352 1 90.56 370 SER B N 1
ATOM 7324 C CA . SER B 1 370 ? 9.461 -11.234 15.055 1 90.56 370 SER B CA 1
ATOM 7325 C C . SER B 1 370 ? 10.695 -10.336 15.062 1 90.56 370 SER B C 1
ATOM 7327 O O . SER B 1 370 ? 11.445 -10.305 16.031 1 90.56 370 SER B O 1
ATOM 7329 N N . MET B 1 371 ? 10.891 -9.664 14.008 1 87.19 371 MET B N 1
ATOM 7330 C CA . MET B 1 371 ? 12.008 -8.727 13.93 1 87.19 371 MET B CA 1
ATOM 7331 C C . MET B 1 371 ? 11.844 -7.594 14.938 1 87.19 371 MET B C 1
ATOM 7333 O O . MET B 1 371 ? 12.805 -7.199 15.602 1 87.19 371 MET B O 1
ATOM 7337 N N . VAL B 1 372 ? 10.656 -7.129 15.016 1 86.62 372 VAL B N 1
ATOM 7338 C CA . VAL B 1 372 ? 10.359 -6.039 15.938 1 86.62 372 VAL B CA 1
ATOM 7339 C C . VAL B 1 372 ? 10.5 -6.527 17.375 1 86.62 372 VAL B C 1
ATOM 7341 O O . VAL B 1 372 ? 11.078 -5.84 18.219 1 86.62 372 VAL B O 1
ATOM 7344 N N . ASP B 1 373 ? 10.031 -7.711 17.609 1 83.88 373 ASP B N 1
ATOM 7345 C CA . ASP B 1 373 ? 10.125 -8.312 18.938 1 83.88 373 ASP B CA 1
ATOM 7346 C C . ASP B 1 373 ? 11.586 -8.484 19.359 1 83.88 373 ASP B C 1
ATOM 7348 O O . ASP B 1 373 ? 11.906 -8.398 20.547 1 83.88 373 ASP B O 1
ATOM 7352 N N . GLY B 1 374 ? 12.391 -8.742 18.484 1 78.88 374 GLY B N 1
ATOM 7353 C CA . GLY B 1 374 ? 13.805 -8.922 18.766 1 78.88 374 GLY B CA 1
ATOM 7354 C C . GLY B 1 374 ? 14.461 -7.672 19.312 1 78.88 374 GLY B C 1
ATOM 7355 O O . GLY B 1 374 ? 15.414 -7.754 20.094 1 78.88 374 GLY B O 1
ATOM 7356 N N . VAL B 1 375 ? 13.93 -6.602 18.969 1 77.56 375 VAL B N 1
ATOM 7357 C CA . VAL B 1 375 ? 14.516 -5.332 19.391 1 77.56 375 VAL B CA 1
ATOM 7358 C C . VAL B 1 375 ? 13.891 -4.875 20.703 1 77.56 375 VAL B C 1
ATOM 7360 O O . VAL B 1 375 ? 14.586 -4.344 21.578 1 77.56 375 VAL B O 1
ATOM 7363 N N . TYR B 1 376 ? 12.656 -5.164 20.984 1 74.5 376 TYR B N 1
ATOM 7364 C CA . TYR B 1 376 ? 11.945 -4.633 22.141 1 74.5 376 TYR B CA 1
ATOM 7365 C C . TYR B 1 376 ? 11.883 -5.66 23.266 1 74.5 376 TYR B C 1
ATOM 7367 O O . TYR B 1 376 ? 11.484 -5.344 24.375 1 74.5 376 TYR B O 1
ATOM 7375 N N . GLY B 1 377 ? 12.453 -6.793 23.016 1 69.31 377 GLY B N 1
ATOM 7376 C CA . GLY B 1 377 ? 12.367 -7.859 24 1 69.31 377 GLY B CA 1
ATOM 7377 C C . GLY B 1 377 ? 11.273 -8.867 23.688 1 69.31 377 GLY B C 1
ATOM 7378 O O . GLY B 1 377 ? 10.109 -8.5 23.531 1 69.31 377 GLY B O 1
ATOM 7379 N N . SER B 1 378 ? 11.75 -9.891 23.25 1 64.81 378 SER B N 1
ATOM 7380 C CA . SER B 1 378 ? 10.844 -10.914 22.75 1 64.81 378 SER B CA 1
ATOM 7381 C C . SER B 1 378 ? 10.344 -11.805 23.891 1 64.81 378 SER B C 1
ATOM 7383 O O . SER B 1 378 ? 11.102 -12.141 24.797 1 64.81 378 SER B O 1
ATOM 7385 N N . ASN B 1 379 ? 9.078 -11.859 23.938 1 77.62 379 ASN B N 1
ATOM 7386 C CA . ASN B 1 379 ? 8.477 -12.969 24.656 1 77.62 379 ASN B CA 1
ATOM 7387 C C . ASN B 1 379 ? 8.445 -14.242 23.812 1 77.62 379 ASN B C 1
ATOM 7389 O O . ASN B 1 379 ? 7.648 -14.352 22.891 1 77.62 379 ASN B O 1
ATOM 7393 N N . PRO B 1 380 ? 9.344 -15.148 24.078 1 83.81 380 PRO B N 1
ATOM 7394 C CA . PRO B 1 380 ? 9.438 -16.375 23.281 1 83.81 380 PRO B CA 1
ATOM 7395 C C . PRO B 1 380 ? 8.109 -17.125 23.203 1 83.81 380 PRO B C 1
ATOM 7397 O O . PRO B 1 380 ? 7.809 -17.766 22.188 1 83.81 380 PRO B O 1
ATOM 7400 N N . GLN B 1 381 ? 7.348 -17 24.234 1 87.06 381 GLN B N 1
ATOM 7401 C CA . GLN B 1 381 ? 6.07 -17.703 24.234 1 87.06 381 GLN B CA 1
ATOM 7402 C C . GLN B 1 381 ? 5.121 -17.141 23.188 1 87.06 381 GLN B C 1
ATOM 7404 O O . GLN B 1 381 ? 4.402 -17.891 22.516 1 87.06 381 GLN B O 1
ATOM 7409 N N . GLU B 1 382 ? 5.137 -15.883 23.031 1 89.38 382 GLU B N 1
ATOM 7410 C CA . GLU B 1 382 ? 4.285 -15.258 22.031 1 89.38 382 GLU B CA 1
ATOM 7411 C C . GLU B 1 382 ? 4.758 -15.586 20.609 1 89.38 382 GLU B C 1
ATOM 7413 O O . GLU B 1 382 ? 3.941 -15.828 19.719 1 89.38 382 GLU B O 1
ATOM 7418 N N . PHE B 1 383 ? 6.078 -15.609 20.453 1 93 383 PHE B N 1
ATOM 7419 C CA . PHE B 1 383 ? 6.645 -15.977 19.156 1 93 383 PHE B CA 1
ATOM 7420 C C . PHE B 1 383 ? 6.188 -17.375 18.75 1 93 383 PHE B C 1
ATOM 7422 O O . PHE B 1 383 ? 5.652 -17.547 17.641 1 93 383 PHE B O 1
ATOM 7429 N N . TRP B 1 384 ? 6.383 -18.328 19.625 1 93.5 384 TRP B N 1
ATOM 7430 C CA . TRP B 1 384 ? 6.113 -19.719 19.297 1 93.5 384 TRP B CA 1
ATOM 7431 C C . TRP B 1 384 ? 4.617 -19.969 19.156 1 93.5 384 TRP B C 1
ATOM 7433 O O . TRP B 1 384 ? 4.191 -20.797 18.344 1 93.5 384 TRP B O 1
ATOM 7443 N N . GLY B 1 385 ? 3.832 -19.234 19.984 1 94.25 385 GLY B N 1
ATOM 7444 C CA . GLY B 1 385 ? 2.391 -19.328 19.797 1 94.25 385 GLY B CA 1
ATOM 7445 C C . GLY B 1 385 ? 1.931 -18.938 18.422 1 94.25 385 GLY B C 1
ATOM 7446 O O . GLY B 1 385 ? 1.139 -19.641 17.797 1 94.25 385 GLY B O 1
ATOM 7447 N N . ARG B 1 386 ? 2.414 -17.875 17.906 1 94.38 386 ARG B N 1
ATOM 7448 C CA . ARG B 1 386 ? 2.084 -17.406 16.562 1 94.38 386 ARG B CA 1
ATOM 7449 C C . ARG B 1 386 ? 2.629 -18.359 15.5 1 94.38 386 ARG B C 1
ATOM 7451 O O . ARG B 1 386 ? 1.933 -18.703 14.539 1 94.38 386 ARG B O 1
ATOM 7458 N N . HIS B 1 387 ? 3.895 -18.766 15.711 1 95.94 387 HIS B N 1
ATOM 7459 C CA . HIS B 1 387 ? 4.559 -19.656 14.758 1 95.94 387 HIS B CA 1
ATOM 7460 C C . HIS B 1 387 ? 3.783 -20.953 14.594 1 95.94 387 HIS B C 1
ATOM 7462 O O . HIS B 1 387 ? 3.535 -21.391 13.469 1 95.94 387 HIS B O 1
ATOM 7468 N N . GLU B 1 388 ? 3.387 -21.531 15.695 1 96.06 388 GLU B N 1
ATOM 7469 C CA . GLU B 1 388 ? 2.678 -22.812 15.68 1 96.06 388 GLU B CA 1
ATOM 7470 C C . GLU B 1 388 ? 1.283 -22.656 15.078 1 96.06 388 GLU B C 1
ATOM 7472 O O . GLU B 1 388 ? 0.794 -23.562 14.398 1 96.06 388 GLU B O 1
ATOM 7477 N N . TRP B 1 389 ? 0.722 -21.516 15.359 1 95.88 389 TRP B N 1
ATOM 7478 C CA . TRP B 1 389 ? -0.602 -21.266 14.805 1 95.88 389 TRP B CA 1
ATOM 7479 C C . TRP B 1 389 ? -0.558 -21.25 13.281 1 95.88 389 TRP B C 1
ATOM 7481 O O . TRP B 1 389 ? -1.393 -21.875 12.625 1 95.88 389 TRP B O 1
ATOM 7491 N N . ILE B 1 390 ? 0.394 -20.609 12.703 1 97.12 390 ILE B N 1
ATOM 7492 C CA . ILE B 1 390 ? 0.542 -20.5 11.258 1 97.12 390 ILE B CA 1
ATOM 7493 C C . ILE B 1 390 ? 0.93 -21.875 10.688 1 97.12 390 ILE B C 1
ATOM 7495 O O . ILE B 1 390 ? 0.374 -22.312 9.68 1 97.12 390 ILE B O 1
ATOM 7499 N N . ASP B 1 391 ? 1.812 -22.516 11.375 1 97.06 391 ASP B N 1
ATOM 7500 C CA . ASP B 1 391 ? 2.293 -23.812 10.922 1 97.06 391 ASP B CA 1
ATOM 7501 C C . ASP B 1 391 ? 1.165 -24.844 10.906 1 97.06 391 ASP B C 1
ATOM 7503 O O . ASP B 1 391 ? 1.085 -25.672 10 1 97.06 391 ASP B O 1
ATOM 7507 N N . SER B 1 392 ? 0.394 -24.812 11.93 1 95.5 392 SER B N 1
ATOM 7508 C CA . SER B 1 392 ? -0.725 -25.75 12 1 95.5 392 SER B CA 1
ATOM 7509 C C . SER B 1 392 ? -1.706 -25.531 10.859 1 95.5 392 SER B C 1
ATOM 7511 O O . SER B 1 392 ? -2.191 -26.484 10.25 1 95.5 392 SER B O 1
ATOM 7513 N N . ALA B 1 393 ? -2 -24.281 10.609 1 95 393 ALA B N 1
ATOM 7514 C CA . ALA B 1 393 ? -2.875 -23.953 9.484 1 95 393 ALA B CA 1
ATOM 7515 C C . ALA B 1 393 ? -2.275 -24.438 8.164 1 95 393 ALA B C 1
ATOM 7517 O O . ALA B 1 393 ? -2.986 -24.984 7.312 1 95 393 ALA B O 1
ATOM 7518 N N . LEU B 1 394 ? -1.025 -24.25 7.984 1 96.75 394 LEU B N 1
ATOM 7519 C CA . LEU B 1 394 ? -0.316 -24.656 6.777 1 96.75 394 LEU B CA 1
ATOM 7520 C C . LEU B 1 394 ? -0.326 -26.172 6.621 1 96.75 394 LEU B C 1
ATOM 7522 O O . LEU B 1 394 ? -0.634 -26.688 5.543 1 96.75 394 LEU B O 1
ATOM 7526 N N . ALA B 1 395 ? 0.009 -26.875 7.691 1 95.56 395 ALA B N 1
ATOM 7527 C CA . ALA B 1 395 ? 0.042 -28.328 7.672 1 95.56 395 ALA B CA 1
ATOM 7528 C C . ALA B 1 395 ? -1.33 -28.906 7.328 1 95.56 395 ALA B C 1
ATOM 7530 O O . ALA B 1 395 ? -1.436 -29.844 6.543 1 95.56 395 ALA B O 1
ATOM 7531 N N . THR B 1 396 ? -2.299 -28.344 7.922 1 92.88 396 THR B N 1
ATOM 7532 C CA . THR B 1 396 ? -3.664 -28.781 7.652 1 92.88 396 THR B CA 1
ATOM 7533 C C . THR B 1 396 ? -4.02 -28.578 6.184 1 92.88 396 THR B C 1
ATOM 7535 O O . THR B 1 396 ? -4.594 -29.469 5.551 1 92.88 396 THR B O 1
ATOM 7538 N N . ARG B 1 397 ? -3.674 -27.453 5.672 1 93 397 ARG B N 1
ATOM 7539 C CA . ARG B 1 397 ? -4.016 -27.172 4.285 1 93 397 ARG B CA 1
ATOM 7540 C C . ARG B 1 397 ? -3.244 -28.062 3.328 1 93 397 ARG B C 1
ATOM 7542 O O . ARG B 1 397 ? -3.783 -28.5 2.311 1 93 397 ARG B O 1
ATOM 7549 N N . ILE B 1 398 ? -2 -28.328 3.57 1 93.88 398 ILE B N 1
ATOM 7550 C CA . ILE B 1 398 ? -1.184 -29.203 2.746 1 93.88 398 ILE B CA 1
ATOM 7551 C C . ILE B 1 398 ? -1.8 -30.609 2.721 1 93.88 398 ILE B C 1
ATOM 7553 O O . ILE B 1 398 ? -1.889 -31.234 1.663 1 93.88 398 ILE B O 1
ATOM 7557 N N . SER B 1 399 ? -2.203 -31.047 3.881 1 91.94 399 SER B N 1
ATOM 7558 C CA . SER B 1 399 ? -2.84 -32.375 3.969 1 91.94 399 SER B CA 1
ATOM 7559 C C . SER B 1 399 ? -4.125 -32.406 3.152 1 91.94 399 SER B C 1
ATOM 7561 O O . SER B 1 399 ? -4.383 -33.375 2.441 1 91.94 399 SER B O 1
ATOM 7563 N N . MET B 1 400 ? -4.879 -31.359 3.229 1 87.31 400 MET B N 1
ATOM 7564 C CA . MET B 1 400 ? -6.129 -31.281 2.48 1 87.31 400 MET B CA 1
ATOM 7565 C C . MET B 1 400 ? -5.863 -31.281 0.978 1 87.31 400 MET B C 1
ATOM 7567 O O . MET B 1 400 ? -6.582 -31.922 0.213 1 87.31 400 MET B O 1
ATOM 7571 N N . LEU B 1 401 ? -4.906 -30.516 0.566 1 88.06 401 LEU B N 1
ATOM 7572 C CA . LEU B 1 401 ? -4.551 -30.438 -0.846 1 88.06 401 LEU B CA 1
ATOM 7573 C C . LEU B 1 401 ? -4.098 -31.797 -1.37 1 88.06 401 LEU B C 1
ATOM 7575 O O . LEU B 1 401 ? -4.438 -32.188 -2.492 1 88.06 401 LEU B O 1
ATOM 7579 N N . SER B 1 402 ? -3.348 -32.469 -0.604 1 87.31 402 SER B N 1
ATOM 7580 C CA . SER B 1 402 ? -2.838 -33.781 -0.999 1 87.31 402 SER B CA 1
ATOM 7581 C C . SER B 1 402 ? -3.965 -34.812 -1.111 1 87.31 402 SER B C 1
ATOM 7583 O O . SER B 1 402 ? -3.924 -35.688 -1.966 1 87.31 402 SER B O 1
ATOM 7585 N N . LEU B 1 403 ? -4.953 -34.656 -0.305 1 84.94 403 LEU B N 1
ATOM 7586 C CA . LEU B 1 403 ? -6.082 -35.594 -0.301 1 84.94 403 LEU B CA 1
ATOM 7587 C C . LEU B 1 403 ? -7.035 -35.281 -1.453 1 84.94 403 LEU B C 1
ATOM 7589 O O . LEU B 1 403 ? -7.523 -36.219 -2.117 1 84.94 403 LEU B O 1
ATOM 7593 N N . THR B 1 404 ? -7.297 -34.062 -1.689 1 83.81 404 THR B N 1
ATOM 7594 C CA . THR B 1 404 ? -8.297 -33.625 -2.67 1 83.81 404 THR B CA 1
ATOM 7595 C C . THR B 1 404 ? -7.719 -33.688 -4.082 1 83.81 404 THR B C 1
ATOM 7597 O O . THR B 1 404 ? -8.438 -33.969 -5.043 1 83.81 404 THR B O 1
ATOM 7600 N N . TYR B 1 405 ? -6.43 -33.281 -4.137 1 82.75 405 TYR B N 1
ATOM 7601 C CA . TYR B 1 405 ? -5.797 -33.219 -5.449 1 82.75 405 TYR B CA 1
ATOM 7602 C C . TYR B 1 405 ? -4.539 -34.094 -5.496 1 82.75 405 TYR B C 1
ATOM 7604 O O . TYR B 1 405 ? -3.424 -33.562 -5.562 1 82.75 405 TYR B O 1
ATOM 7612 N N . PRO B 1 406 ? -4.82 -35.344 -5.562 1 73.06 406 PRO B N 1
ATOM 7613 C CA . PRO B 1 406 ? -3.621 -36.188 -5.629 1 73.06 406 PRO B CA 1
ATOM 7614 C C . PRO B 1 406 ? -2.793 -35.938 -6.887 1 73.06 406 PRO B C 1
ATOM 7616 O O . PRO B 1 406 ? -3.342 -35.562 -7.926 1 73.06 406 PRO B O 1
ATOM 7619 N N . PHE B 1 407 ? -1.548 -35.812 -6.691 1 65.5 407 PHE B N 1
ATOM 7620 C CA . PHE B 1 407 ? -0.643 -35.5 -7.789 1 65.5 407 PHE B CA 1
ATOM 7621 C C . PHE B 1 407 ? -0.811 -36.5 -8.93 1 65.5 407 PHE B C 1
ATOM 7623 O O . PHE B 1 407 ? -0.722 -37.719 -8.727 1 65.5 407 PHE B O 1
ATOM 7630 N N . GLN B 1 408 ? -1.501 -36 -9.992 1 63.34 408 GLN B N 1
ATOM 7631 C CA . GLN B 1 408 ? -1.535 -36.781 -11.219 1 63.34 408 GLN B CA 1
ATOM 7632 C C . GLN B 1 408 ? -0.742 -36.094 -12.336 1 63.34 408 GLN B C 1
ATOM 7634 O O . GLN B 1 408 ? -0.998 -34.938 -12.672 1 63.34 408 GLN B O 1
ATOM 7639 N N . SER B 1 409 ? 0.466 -36.656 -12.82 1 56.06 409 SER B N 1
ATOM 7640 C CA . SER B 1 409 ? 1.426 -36.094 -13.773 1 56.06 409 SER B CA 1
ATOM 7641 C C . SER B 1 409 ? 0.728 -35.562 -15.016 1 56.06 409 SER B C 1
ATOM 7643 O O . SER B 1 409 ? 1.085 -34.5 -15.531 1 56.06 409 SER B O 1
ATOM 7645 N N . GLU B 1 410 ? -0.207 -36.281 -15.648 1 54.97 410 GLU B N 1
ATOM 7646 C CA . GLU B 1 410 ? -0.603 -35.969 -17.031 1 54.97 410 GLU B CA 1
ATOM 7647 C C . GLU B 1 410 ? -1.497 -34.75 -17.094 1 54.97 410 GLU B C 1
ATOM 7649 O O . GLU B 1 410 ? -1.556 -34.062 -18.125 1 54.97 410 GLU B O 1
ATOM 7654 N N . GLN B 1 411 ? -2.289 -34.469 -16 1 64.12 411 GLN B N 1
ATOM 7655 C CA . GLN B 1 411 ? -3.207 -33.344 -16.203 1 64.12 411 GLN B CA 1
ATOM 7656 C C . GLN B 1 411 ? -3.137 -32.344 -15.047 1 64.12 411 GLN B C 1
ATOM 7658 O O . GLN B 1 411 ? -4.168 -31.891 -14.547 1 64.12 411 GLN B O 1
ATOM 7663 N N . MET B 1 412 ? -1.904 -31.781 -15.047 1 73.69 412 MET B N 1
ATOM 7664 C CA . MET B 1 412 ? -1.818 -31.016 -13.812 1 73.69 412 MET B CA 1
ATOM 7665 C C . MET B 1 412 ? -2.221 -29.562 -14.055 1 73.69 412 MET B C 1
ATOM 7667 O O . MET B 1 412 ? -1.806 -28.953 -15.047 1 73.69 412 MET B O 1
ATOM 7671 N N . ASP B 1 413 ? -3.184 -29.078 -13.305 1 86.44 413 ASP B N 1
ATOM 7672 C CA . ASP B 1 413 ? -3.562 -27.672 -13.234 1 86.44 413 ASP B CA 1
ATOM 7673 C C . ASP B 1 413 ? -2.396 -26.812 -12.75 1 86.44 413 ASP B C 1
ATOM 7675 O O . ASP B 1 413 ? -1.912 -26.984 -11.633 1 86.44 413 ASP B O 1
ATOM 7679 N N . PRO B 1 414 ? -1.904 -25.938 -13.656 1 88.06 414 PRO B N 1
ATOM 7680 C CA . PRO B 1 414 ? -0.718 -25.156 -13.312 1 88.06 414 PRO B CA 1
ATOM 7681 C C . PRO B 1 414 ? -0.905 -24.328 -12.047 1 88.06 414 PRO B C 1
ATOM 7683 O O . PRO B 1 414 ? 0.052 -24.109 -11.297 1 88.06 414 PRO B O 1
ATOM 7686 N N . MET B 1 415 ? -2.021 -23.875 -11.797 1 92.31 415 MET B N 1
ATOM 7687 C CA . MET B 1 415 ? -2.285 -23.094 -10.586 1 92.31 415 MET B CA 1
ATOM 7688 C C . MET B 1 415 ? -2.168 -23.984 -9.344 1 92.31 415 MET B C 1
ATOM 7690 O O . MET B 1 415 ? -1.627 -23.547 -8.32 1 92.31 415 MET B O 1
ATOM 7694 N N . LEU B 1 416 ? -2.658 -25.125 -9.453 1 91.56 416 LEU B N 1
ATOM 7695 C CA . LEU B 1 416 ? -2.584 -26.047 -8.328 1 91.56 416 LEU B CA 1
ATOM 7696 C C . LEU B 1 416 ? -1.142 -26.469 -8.062 1 91.56 416 LEU B C 1
ATOM 7698 O O . LEU B 1 416 ? -0.733 -26.609 -6.906 1 91.56 416 LEU B O 1
ATOM 7702 N N . LEU B 1 417 ? -0.409 -26.781 -9.141 1 91.88 417 LEU B N 1
ATOM 7703 C CA . LEU B 1 417 ? 1.001 -27.109 -8.992 1 91.88 417 LEU B CA 1
ATOM 7704 C C . LEU B 1 417 ? 1.755 -26 -8.273 1 91.88 417 LEU B C 1
ATOM 7706 O O . LEU B 1 417 ? 2.518 -26.266 -7.34 1 91.88 417 LEU B O 1
ATOM 7710 N N . PHE B 1 418 ? 1.543 -24.812 -8.758 1 95.44 418 PHE B N 1
ATOM 7711 C CA . PHE B 1 418 ? 2.148 -23.656 -8.117 1 95.44 418 PHE B CA 1
ATOM 7712 C C . PHE B 1 418 ? 1.75 -23.562 -6.652 1 95.44 418 PHE B C 1
ATOM 7714 O O . PHE B 1 418 ? 2.59 -23.297 -5.789 1 95.44 418 PHE B O 1
ATOM 7721 N N . THR B 1 419 ? 0.479 -23.75 -6.336 1 95.5 419 THR B N 1
ATOM 7722 C CA . THR B 1 419 ? -0.055 -23.672 -4.98 1 95.5 419 THR B CA 1
ATOM 7723 C C . THR B 1 419 ? 0.619 -24.688 -4.07 1 95.5 419 THR B C 1
ATOM 7725 O O . THR B 1 419 ? 0.97 -24.375 -2.93 1 95.5 419 THR B O 1
ATOM 7728 N N . LYS B 1 420 ? 0.859 -25.844 -4.57 1 94.62 420 LYS B N 1
ATOM 7729 C CA . LYS B 1 420 ? 1.537 -26.875 -3.797 1 94.62 420 LYS B CA 1
ATOM 7730 C C . LYS B 1 420 ? 2.99 -26.5 -3.525 1 94.62 420 LYS B C 1
ATOM 7732 O O . LYS B 1 420 ? 3.5 -26.734 -2.426 1 94.62 420 LYS B O 1
ATOM 7737 N N . MET B 1 421 ? 3.629 -25.953 -4.516 1 95.81 421 MET B N 1
ATOM 7738 C CA . MET B 1 421 ? 5.02 -25.547 -4.355 1 95.81 421 MET B CA 1
ATOM 7739 C C . MET B 1 421 ? 5.148 -24.453 -3.307 1 95.81 421 MET B C 1
ATOM 7741 O O . MET B 1 421 ? 6.027 -24.5 -2.449 1 95.81 421 MET B O 1
ATOM 7745 N N . ILE B 1 422 ? 4.262 -23.469 -3.42 1 97.25 422 ILE B N 1
ATOM 7746 C CA . ILE B 1 422 ? 4.32 -22.344 -2.492 1 97.25 422 ILE B CA 1
ATOM 7747 C C . ILE B 1 422 ? 4.004 -22.828 -1.078 1 97.25 422 ILE B C 1
ATOM 7749 O O . ILE B 1 422 ? 4.559 -22.312 -0.103 1 97.25 422 ILE B O 1
ATOM 7753 N N . ALA B 1 423 ? 3.143 -23.812 -0.957 1 97.62 423 ALA B N 1
ATOM 7754 C CA . ALA B 1 423 ? 2.84 -24.391 0.352 1 97.62 423 ALA B CA 1
ATOM 7755 C C . ALA B 1 423 ? 4.094 -24.969 0.999 1 97.62 423 ALA B C 1
ATOM 7757 O O . ALA B 1 423 ? 4.391 -24.688 2.162 1 97.62 423 ALA B O 1
ATOM 7758 N N . GLN B 1 424 ? 4.828 -25.703 0.246 1 97.62 424 GLN B N 1
ATOM 7759 C CA . GLN B 1 424 ? 6.055 -26.297 0.764 1 97.62 424 GLN B CA 1
ATOM 7760 C C . GLN B 1 424 ? 7.086 -25.234 1.112 1 97.62 424 GLN B C 1
ATOM 7762 O O . GLN B 1 424 ? 7.734 -25.312 2.16 1 97.62 424 GLN B O 1
ATOM 7767 N N . THR B 1 425 ? 7.207 -24.297 0.264 1 97.31 425 THR B N 1
ATOM 7768 C CA . THR B 1 425 ? 8.25 -23.297 0.481 1 97.31 425 THR B CA 1
ATOM 7769 C C . THR B 1 425 ? 7.867 -22.359 1.62 1 97.31 425 THR B C 1
ATOM 7771 O O . THR B 1 425 ? 8.734 -21.734 2.227 1 97.31 425 THR B O 1
ATOM 7774 N N . THR B 1 426 ? 6.578 -22.219 1.905 1 98.25 426 THR B N 1
ATOM 7775 C CA . THR B 1 426 ? 6.172 -21.453 3.084 1 98.25 426 THR B CA 1
ATOM 7776 C C . THR B 1 426 ? 6.723 -22.094 4.355 1 98.25 426 THR B C 1
ATOM 7778 O O . THR B 1 426 ? 7.055 -21.406 5.316 1 98.25 426 THR B O 1
ATOM 7781 N N . ILE B 1 427 ? 6.895 -23.406 4.383 1 98.38 427 ILE B N 1
ATOM 7782 C CA . ILE B 1 427 ? 7.535 -24.094 5.492 1 98.38 427 ILE B CA 1
ATOM 7783 C C . ILE B 1 427 ? 8.984 -23.625 5.629 1 98.38 427 ILE B C 1
ATOM 7785 O O . ILE B 1 427 ? 9.453 -23.375 6.742 1 98.38 427 ILE B O 1
ATOM 7789 N N . LEU B 1 428 ? 9.625 -23.516 4.488 1 98 428 LEU B N 1
ATOM 7790 C CA . LEU B 1 428 ? 11.008 -23.047 4.488 1 98 428 LEU B CA 1
ATOM 7791 C C . LEU B 1 428 ? 11.086 -21.625 5.035 1 98 428 LEU B C 1
ATOM 7793 O O . LEU B 1 428 ? 12.016 -21.297 5.781 1 98 428 LEU B O 1
ATOM 7797 N N . CYS B 1 429 ? 10.148 -20.797 4.641 1 97.25 429 CYS B N 1
ATOM 7798 C CA . CYS B 1 429 ? 10.117 -19.422 5.121 1 97.25 429 CYS B CA 1
ATOM 7799 C C . CYS B 1 429 ? 9.922 -19.375 6.629 1 97.25 429 CYS B C 1
ATOM 7801 O O . CYS B 1 429 ? 10.562 -18.578 7.32 1 97.25 429 CYS B O 1
ATOM 7803 N N . LEU B 1 430 ? 9.039 -20.219 7.145 1 97.56 430 LEU B N 1
ATOM 7804 C CA . LEU B 1 430 ? 8.812 -20.281 8.586 1 97.56 430 LEU B CA 1
ATOM 7805 C C . LEU B 1 430 ? 10.078 -20.703 9.32 1 97.56 430 LEU B C 1
ATOM 7807 O O . LEU B 1 430 ? 10.391 -20.172 10.383 1 97.56 430 LEU B O 1
ATOM 7811 N N . HIS B 1 431 ? 10.734 -21.609 8.781 1 96.5 431 HIS B N 1
ATOM 7812 C CA . HIS B 1 431 ? 11.984 -22.062 9.375 1 96.5 431 HIS B CA 1
ATOM 7813 C C . HIS B 1 431 ? 13.023 -20.938 9.398 1 96.5 431 HIS B C 1
ATOM 7815 O O . HIS B 1 431 ? 13.758 -20.797 10.383 1 96.5 431 HIS B O 1
ATOM 7821 N N . LYS B 1 432 ? 13.109 -20.219 8.344 1 94.81 432 LYS B N 1
ATOM 7822 C CA . LYS B 1 432 ? 14.047 -19.109 8.258 1 94.81 432 LYS B CA 1
ATOM 7823 C C . LYS B 1 432 ? 13.789 -18.094 9.367 1 94.81 432 LYS B C 1
ATOM 7825 O O . LYS B 1 432 ? 14.727 -17.484 9.891 1 94.81 432 LYS B O 1
ATOM 7830 N N . ILE B 1 433 ? 12.547 -17.906 9.719 1 94.69 433 ILE B N 1
ATOM 7831 C CA . ILE B 1 433 ? 12.195 -16.984 10.789 1 94.69 433 ILE B CA 1
ATOM 7832 C C . ILE B 1 433 ? 12.773 -17.484 12.117 1 94.69 433 ILE B C 1
ATOM 7834 O O . ILE B 1 433 ? 13.297 -16.703 12.906 1 94.69 433 ILE B O 1
ATOM 7838 N N . ILE B 1 434 ? 12.703 -18.781 12.352 1 94.5 434 ILE B N 1
ATOM 7839 C CA . ILE B 1 434 ? 13.258 -19.391 13.555 1 94.5 434 ILE B CA 1
ATOM 7840 C C . ILE B 1 434 ? 14.766 -19.172 13.594 1 94.5 434 ILE B C 1
ATOM 7842 O O . ILE B 1 434 ? 15.32 -18.797 14.633 1 94.5 434 ILE B O 1
ATOM 7846 N N . GLU B 1 435 ? 15.383 -19.281 12.469 1 91.19 435 GLU B N 1
ATOM 7847 C CA . GLU B 1 435 ? 16.844 -19.141 12.391 1 91.19 435 GLU B CA 1
ATOM 7848 C C . GLU B 1 435 ? 17.266 -17.703 12.641 1 91.19 435 GLU B C 1
ATOM 7850 O O . GLU B 1 435 ? 18.375 -17.453 13.125 1 91.19 435 GLU B O 1
ATOM 7855 N N . SER B 1 436 ? 16.469 -16.781 12.305 1 86.06 436 SER B N 1
ATOM 7856 C CA . SER B 1 436 ? 16.828 -15.375 12.414 1 86.06 436 SER B CA 1
ATOM 7857 C C . SER B 1 436 ? 16.656 -14.875 13.852 1 86.06 436 SER B C 1
ATOM 7859 O O . SER B 1 436 ? 17.156 -13.797 14.195 1 86.06 436 SER B O 1
ATOM 7861 N N . ALA B 1 437 ? 15.984 -15.641 14.633 1 83.56 437 ALA B N 1
ATOM 7862 C CA . ALA B 1 437 ? 15.789 -15.258 16.031 1 83.56 437 ALA B CA 1
ATOM 7863 C C . ALA B 1 437 ? 16.859 -15.891 16.922 1 83.56 437 ALA B C 1
ATOM 7865 O O . ALA B 1 437 ? 17.484 -16.891 16.547 1 83.56 437 ALA B O 1
ATOM 7866 N N . SER B 1 438 ? 17.203 -15.242 18 1 80.12 438 SER B N 1
ATOM 7867 C CA . SER B 1 438 ? 18.141 -15.781 18.984 1 80.12 438 SER B CA 1
ATOM 7868 C C . SER B 1 438 ? 17.422 -16.547 20.078 1 80.12 438 SER B C 1
ATOM 7870 O O . SER B 1 438 ? 16.422 -16.078 20.625 1 80.12 438 SER B O 1
ATOM 7872 N N . TRP B 1 439 ? 17.906 -17.797 20.234 1 83.06 439 TRP B N 1
ATOM 7873 C CA . TRP B 1 439 ? 17.266 -18.656 21.234 1 83.06 439 TRP B CA 1
ATOM 7874 C C . TRP B 1 439 ? 18.219 -18.984 22.359 1 83.06 439 TRP B C 1
ATOM 7876 O O . TRP B 1 439 ? 19.266 -19.609 22.141 1 83.06 439 TRP B O 1
ATOM 7886 N N . ASP B 1 440 ? 18.109 -18.297 23.438 1 76.12 440 ASP B N 1
ATOM 7887 C CA . ASP B 1 440 ? 19.016 -18.453 24.562 1 76.12 440 ASP B CA 1
ATOM 7888 C C . ASP B 1 440 ? 18.641 -19.672 25.406 1 76.12 440 ASP B C 1
ATOM 7890 O O . ASP B 1 440 ? 19.484 -20.188 26.156 1 76.12 440 ASP B O 1
ATOM 7894 N N . SER B 1 441 ? 17.484 -20.188 25.297 1 79 441 SER B N 1
ATOM 7895 C CA . SER B 1 441 ? 17.047 -21.281 26.141 1 79 441 SER B CA 1
ATOM 7896 C C . SER B 1 441 ? 17.125 -22.625 25.422 1 79 441 SER B C 1
ATOM 7898 O O . SER B 1 441 ? 16.625 -22.766 24.297 1 79 441 SER B O 1
ATOM 7900 N N . PRO B 1 442 ? 17.734 -23.531 26 1 85.12 442 PRO B N 1
ATOM 7901 C CA . PRO B 1 442 ? 17.828 -24.875 25.391 1 85.12 442 PRO B CA 1
ATOM 7902 C C . PRO B 1 442 ? 16.469 -25.562 25.281 1 85.12 442 PRO B C 1
ATOM 7904 O O . PRO B 1 442 ? 16.344 -26.562 24.562 1 85.12 442 PRO B O 1
ATOM 7907 N N . GLU B 1 443 ? 15.492 -24.969 25.922 1 87.44 443 GLU B N 1
ATOM 7908 C CA . GLU B 1 443 ? 14.164 -25.578 25.953 1 87.44 443 GLU B CA 1
ATOM 7909 C C . GLU B 1 443 ? 13.578 -25.703 24.547 1 87.44 443 GLU B C 1
ATOM 7911 O O . GLU B 1 443 ? 12.727 -26.562 24.312 1 87.44 443 GLU B O 1
ATOM 7916 N N . TYR B 1 444 ? 14.141 -24.938 23.625 1 89.25 444 TYR B N 1
ATOM 7917 C CA . TYR B 1 444 ? 13.523 -24.906 22.312 1 89.25 444 TYR B CA 1
ATOM 7918 C C . TYR B 1 444 ? 14.367 -25.672 21.297 1 89.25 444 TYR B C 1
ATOM 7920 O O . TYR B 1 444 ? 13.992 -25.781 20.125 1 89.25 444 TYR B O 1
ATOM 7928 N N . ASN B 1 445 ? 15.383 -26.328 21.719 1 90.69 445 ASN B N 1
ATOM 7929 C CA . ASN B 1 445 ? 16.312 -27 20.797 1 90.69 445 ASN B CA 1
ATOM 7930 C C . ASN B 1 445 ? 15.625 -28.141 20.047 1 90.69 445 ASN B C 1
ATOM 7932 O O . ASN B 1 445 ? 15.828 -28.312 18.844 1 90.69 445 ASN B O 1
ATOM 7936 N N . SER B 1 446 ? 14.875 -28.891 20.812 1 91.38 446 SER B N 1
ATOM 7937 C CA . SER B 1 446 ? 14.18 -30.016 20.188 1 91.38 446 SER B CA 1
ATOM 7938 C C . SER B 1 446 ? 13.188 -29.531 19.141 1 91.38 446 SER B C 1
ATOM 7940 O O . SER B 1 446 ? 13.07 -30.141 18.062 1 91.38 446 SER B O 1
ATOM 7942 N N . LEU B 1 447 ? 12.531 -28.484 19.484 1 91.25 447 LEU B N 1
ATOM 7943 C CA . LEU B 1 447 ? 11.547 -27.906 18.578 1 91.25 447 LEU B CA 1
ATOM 7944 C C . LEU B 1 447 ? 12.219 -27.344 17.328 1 91.25 447 LEU B C 1
ATOM 7946 O O . LEU B 1 447 ? 11.727 -27.531 16.203 1 91.25 447 LEU B O 1
ATOM 7950 N N . ILE B 1 448 ? 13.328 -26.75 17.469 1 93.56 448 ILE B N 1
ATOM 7951 C CA . ILE B 1 448 ? 14.094 -26.172 16.375 1 93.56 448 ILE B CA 1
ATOM 7952 C C . ILE B 1 448 ? 14.57 -27.281 15.438 1 93.56 448 ILE B C 1
ATOM 7954 O O . ILE B 1 448 ? 14.492 -27.141 14.211 1 93.56 448 ILE B O 1
ATOM 7958 N N . LEU B 1 449 ? 14.977 -28.375 16 1 93.5 449 LEU B N 1
ATOM 7959 C CA . LEU B 1 449 ? 15.438 -29.5 15.203 1 93.5 449 LEU B CA 1
ATOM 7960 C C . LEU B 1 449 ? 14.297 -30.125 14.414 1 93.5 449 LEU B C 1
ATOM 7962 O O . LEU B 1 449 ? 14.484 -30.562 13.273 1 93.5 449 LEU B O 1
ATOM 7966 N N . GLU B 1 450 ? 13.164 -30.141 15.016 1 94.5 450 GLU B N 1
ATOM 7967 C CA . GLU B 1 450 ? 11.984 -30.672 14.328 1 94.5 450 GLU B CA 1
ATOM 7968 C C . GLU B 1 450 ? 11.633 -29.828 13.109 1 94.5 450 GLU B C 1
ATOM 7970 O O . GLU B 1 450 ? 11.336 -30.359 12.039 1 94.5 450 GLU B O 1
ATOM 7975 N N . TYR B 1 451 ? 11.68 -28.562 13.289 1 95.19 451 TYR B N 1
ATOM 7976 C CA . TYR B 1 451 ? 11.359 -27.656 12.18 1 95.19 451 TYR B CA 1
ATOM 7977 C C . TYR B 1 451 ? 12.43 -27.719 11.102 1 95.19 451 TYR B C 1
ATOM 7979 O O . TYR B 1 451 ? 12.133 -27.578 9.914 1 95.19 451 TYR B O 1
ATOM 7987 N N . GLU B 1 452 ? 13.633 -27.938 11.469 1 94.38 452 GLU B N 1
ATOM 7988 C CA . GLU B 1 452 ? 14.703 -28.109 10.492 1 94.38 452 GLU B CA 1
ATOM 7989 C C . GLU B 1 452 ? 14.469 -29.359 9.633 1 94.38 452 GLU B C 1
ATOM 7991 O O . GLU B 1 452 ? 14.633 -29.312 8.414 1 94.38 452 GLU B O 1
ATOM 7996 N N . GLN B 1 453 ? 14.078 -30.422 10.281 1 95.12 453 GLN B N 1
ATOM 7997 C CA . GLN B 1 453 ? 13.805 -31.672 9.555 1 95.12 453 GLN B CA 1
ATOM 7998 C C . GLN B 1 453 ? 12.617 -31.5 8.617 1 95.12 453 GLN B C 1
ATOM 8000 O O . GLN B 1 453 ? 12.648 -31.984 7.477 1 95.12 453 GLN B O 1
ATOM 8005 N N . ARG B 1 454 ? 11.664 -30.859 9.109 1 95.88 454 ARG B N 1
ATOM 8006 C CA . ARG B 1 454 ? 10.492 -30.609 8.281 1 95.88 454 ARG B CA 1
ATOM 8007 C C . ARG B 1 454 ? 10.844 -29.766 7.062 1 95.88 454 ARG B C 1
ATOM 8009 O O . ARG B 1 454 ? 10.305 -29.984 5.977 1 95.88 454 ARG B O 1
ATOM 8016 N N . SER B 1 455 ? 11.656 -28.828 7.27 1 96.62 455 SER B N 1
ATOM 8017 C CA . SER B 1 455 ? 12.078 -27.969 6.168 1 96.62 455 SER B CA 1
ATOM 8018 C C . SER B 1 455 ? 12.867 -28.75 5.125 1 96.62 455 SER B C 1
ATOM 8020 O O . SER B 1 455 ? 12.734 -28.5 3.926 1 96.62 455 SER B O 1
ATOM 8022 N N . ARG B 1 456 ? 13.68 -29.688 5.531 1 95.62 456 ARG B N 1
ATOM 8023 C CA . ARG B 1 456 ? 14.422 -30.531 4.59 1 95.62 456 ARG B CA 1
ATOM 8024 C C . ARG B 1 456 ? 13.469 -31.375 3.752 1 95.62 456 ARG B C 1
ATOM 8026 O O . ARG B 1 456 ? 13.68 -31.547 2.549 1 95.62 456 ARG B O 1
ATOM 8033 N N . MET B 1 457 ? 12.484 -31.875 4.422 1 96.75 457 MET B N 1
ATOM 8034 C CA . MET B 1 457 ? 11.484 -32.656 3.709 1 96.75 457 MET B CA 1
ATOM 8035 C C . MET B 1 457 ? 10.703 -31.797 2.729 1 96.75 457 MET B C 1
ATOM 8037 O O . MET B 1 457 ? 10.391 -32.25 1.62 1 96.75 457 MET B O 1
ATOM 8041 N N . ALA B 1 458 ? 10.336 -30.625 3.166 1 97.88 458 ALA B N 1
ATOM 8042 C CA . ALA B 1 458 ? 9.625 -29.688 2.297 1 97.88 458 ALA B CA 1
ATOM 8043 C C . ALA B 1 458 ? 10.461 -29.328 1.078 1 97.88 458 ALA B C 1
ATOM 8045 O O . ALA B 1 458 ? 9.938 -29.188 -0.03 1 97.88 458 ALA B O 1
ATOM 8046 N N . ALA B 1 459 ? 11.742 -29.078 1.272 1 97.5 459 ALA B N 1
ATOM 8047 C CA . ALA B 1 459 ? 12.641 -28.797 0.16 1 97.5 459 ALA B CA 1
ATOM 8048 C C . ALA B 1 459 ? 12.672 -29.953 -0.83 1 97.5 459 ALA B C 1
ATOM 8050 O O . ALA B 1 459 ? 12.609 -29.75 -2.043 1 97.5 459 ALA B O 1
ATOM 8051 N N . LYS B 1 460 ? 12.75 -31.156 -0.283 1 96.44 460 LYS B N 1
ATOM 8052 C CA . LYS B 1 460 ? 12.75 -32.344 -1.134 1 96.44 460 LYS B CA 1
ATOM 8053 C C . LYS B 1 460 ? 11.469 -32.438 -1.96 1 96.44 460 LYS B C 1
ATOM 8055 O O . LYS B 1 460 ? 11.508 -32.75 -3.148 1 96.44 460 LYS B O 1
ATOM 8060 N N . GLU B 1 461 ? 10.359 -32.156 -1.303 1 95.81 461 GLU B N 1
ATOM 8061 C CA . GLU B 1 461 ? 9.078 -32.188 -2.008 1 95.81 461 GLU B CA 1
ATOM 8062 C C . GLU B 1 461 ? 9.039 -31.109 -3.1 1 95.81 461 GLU B C 1
ATOM 8064 O O . GLU B 1 461 ? 8.516 -31.344 -4.188 1 95.81 461 GLU B O 1
ATOM 8069 N N . THR B 1 462 ? 9.508 -29.938 -2.842 1 97.06 462 THR B N 1
ATOM 8070 C CA . THR B 1 462 ? 9.562 -28.859 -3.83 1 97.06 462 THR B CA 1
ATOM 8071 C C . THR B 1 462 ? 10.406 -29.281 -5.031 1 97.06 462 THR B C 1
ATOM 8073 O O . THR B 1 462 ? 10.055 -28.984 -6.176 1 97.06 462 THR B O 1
ATOM 8076 N N . VAL B 1 463 ? 11.531 -30 -4.773 1 96.88 463 VAL B N 1
ATOM 8077 C CA . VAL B 1 463 ? 12.406 -30.469 -5.832 1 96.88 463 VAL B CA 1
ATOM 8078 C C . VAL B 1 463 ? 11.664 -31.484 -6.711 1 96.88 463 VAL B C 1
ATOM 8080 O O . VAL B 1 463 ? 11.766 -31.438 -7.938 1 96.88 463 VAL B O 1
ATOM 8083 N N . GLU B 1 464 ? 10.922 -32.312 -6.086 1 93.75 464 GLU B N 1
ATOM 8084 C CA . GLU B 1 464 ? 10.141 -33.312 -6.84 1 93.75 464 GLU B CA 1
ATOM 8085 C C . GLU B 1 464 ? 9.094 -32.625 -7.719 1 93.75 464 GLU B C 1
ATOM 8087 O O . GLU B 1 464 ? 8.883 -33.031 -8.859 1 93.75 464 GLU B O 1
ATOM 8092 N N . LEU B 1 465 ? 8.453 -31.656 -7.191 1 91.94 465 LEU B N 1
ATOM 8093 C CA . LEU B 1 465 ? 7.477 -30.891 -7.965 1 91.94 465 LEU B CA 1
ATOM 8094 C C . LEU B 1 465 ? 8.148 -30.125 -9.102 1 91.94 465 LEU B C 1
ATOM 8096 O O . LEU B 1 465 ? 7.59 -30 -10.188 1 91.94 465 LEU B O 1
ATOM 8100 N N . ALA B 1 466 ? 9.336 -29.609 -8.844 1 93.06 466 ALA B N 1
ATOM 8101 C CA . ALA B 1 466 ? 10.094 -28.875 -9.844 1 93.06 466 ALA B CA 1
ATOM 8102 C C . ALA B 1 466 ? 10.453 -29.766 -11.023 1 93.06 466 ALA B C 1
ATOM 8104 O O . ALA B 1 466 ? 10.461 -29.328 -12.172 1 93.06 466 ALA B O 1
ATOM 8105 N N . LYS B 1 467 ? 10.758 -31.016 -10.758 1 89.25 467 LYS B N 1
ATOM 8106 C CA . LYS B 1 467 ? 11.07 -31.969 -11.82 1 89.25 467 LYS B CA 1
ATOM 8107 C C . LYS B 1 467 ? 9.883 -32.125 -12.773 1 89.25 467 LYS B C 1
ATOM 8109 O O . LYS B 1 467 ? 10.07 -32.281 -13.977 1 89.25 467 LYS B O 1
ATOM 8114 N N . GLU B 1 468 ? 8.766 -32.062 -12.203 1 83.81 468 GLU B N 1
ATOM 8115 C CA . GLU B 1 468 ? 7.555 -32.219 -13.008 1 83.81 468 GLU B CA 1
ATOM 8116 C C . GLU B 1 468 ? 7.359 -31.016 -13.938 1 83.81 468 GLU B C 1
ATOM 8118 O O . GLU B 1 468 ? 6.754 -31.156 -15.008 1 83.81 468 GLU B O 1
ATOM 8123 N N . LEU B 1 469 ? 7.793 -29.891 -13.578 1 84.75 469 LEU B N 1
ATOM 8124 C CA . LEU B 1 469 ? 7.656 -28.672 -14.359 1 84.75 469 LEU B CA 1
ATOM 8125 C C . LEU B 1 469 ? 8.359 -28.797 -15.703 1 84.75 469 LEU B C 1
ATOM 8127 O O . LEU B 1 469 ? 7.902 -28.25 -16.703 1 84.75 469 LEU B O 1
ATOM 8131 N N . THR B 1 470 ? 9.469 -29.578 -15.703 1 79.38 470 THR B N 1
ATOM 8132 C CA . THR B 1 470 ? 10.281 -29.672 -16.906 1 79.38 470 THR B CA 1
ATOM 8133 C C . THR B 1 470 ? 9.578 -30.516 -17.969 1 79.38 470 THR B C 1
ATOM 8135 O O . THR B 1 470 ? 9.93 -30.438 -19.156 1 79.38 470 THR B O 1
ATOM 8138 N N . HIS B 1 471 ? 8.484 -31.125 -17.516 1 78.56 471 HIS B N 1
ATOM 8139 C CA . HIS B 1 471 ? 7.711 -31.922 -18.453 1 78.56 471 HIS B CA 1
ATOM 8140 C C . HIS B 1 471 ? 6.543 -31.109 -19.016 1 78.56 471 HIS B C 1
ATOM 8142 O O . HIS B 1 471 ? 5.879 -31.547 -19.953 1 78.56 471 HIS B O 1
ATOM 8148 N N . LEU B 1 472 ? 6.32 -30.016 -18.453 1 78.81 472 LEU B N 1
ATOM 8149 C CA . LEU B 1 472 ? 5.242 -29.156 -18.922 1 78.81 472 LEU B CA 1
ATOM 8150 C C . LEU B 1 472 ? 5.758 -28.141 -19.938 1 78.81 472 LEU B C 1
ATOM 8152 O O . LEU B 1 472 ? 6.953 -27.828 -19.969 1 78.81 472 LEU B O 1
ATOM 8156 N N . SER B 1 473 ? 4.742 -27.781 -20.75 1 83.44 473 SER B N 1
ATOM 8157 C CA . SER B 1 473 ? 5.074 -26.641 -21.594 1 83.44 473 SER B CA 1
ATOM 8158 C C . SER B 1 473 ? 5.332 -25.391 -20.766 1 83.44 473 SER B C 1
ATOM 8160 O O . SER B 1 473 ? 4.648 -25.141 -19.766 1 83.44 473 SER B O 1
ATOM 8162 N N . TYR B 1 474 ? 6.344 -24.609 -21.188 1 82.31 474 TYR B N 1
ATOM 8163 C CA . TYR B 1 474 ? 6.703 -23.375 -20.5 1 82.31 474 TYR B CA 1
ATOM 8164 C C . TYR B 1 474 ? 5.496 -22.453 -20.344 1 82.31 474 TYR B C 1
ATOM 8166 O O . TYR B 1 474 ? 5.398 -21.688 -19.391 1 82.31 474 TYR B O 1
ATOM 8174 N N . PHE B 1 475 ? 4.562 -22.641 -21.234 1 79.38 475 PHE B N 1
ATOM 8175 C CA . PHE B 1 475 ? 3.445 -21.703 -21.297 1 79.38 475 PHE B CA 1
ATOM 8176 C C . PHE B 1 475 ? 2.328 -22.125 -20.359 1 79.38 475 PHE B C 1
ATOM 8178 O O . PHE B 1 475 ? 1.358 -21.391 -20.172 1 79.38 475 PHE B O 1
ATOM 8185 N N . LYS B 1 476 ? 2.543 -23.234 -19.703 1 84.06 476 LYS B N 1
ATOM 8186 C CA . LYS B 1 476 ? 1.542 -23.719 -18.766 1 84.06 476 LYS B CA 1
ATOM 8187 C C . LYS B 1 476 ? 2.07 -23.672 -17.328 1 84.06 476 LYS B C 1
ATOM 8189 O O . LYS B 1 476 ? 1.682 -24.5 -16.5 1 84.06 476 LYS B O 1
ATOM 8194 N N . VAL B 1 477 ? 3.033 -22.859 -17.172 1 91.5 477 VAL B N 1
ATOM 8195 C CA . VAL B 1 477 ? 3.6 -22.688 -15.828 1 91.5 477 VAL B CA 1
ATOM 8196 C C . VAL B 1 477 ? 3.146 -21.344 -15.242 1 91.5 477 VAL B C 1
ATOM 8198 O O . VAL B 1 477 ? 3.154 -20.328 -15.93 1 91.5 477 VAL B O 1
ATOM 8201 N N . HIS B 1 478 ? 2.707 -21.391 -14.039 1 94.31 478 HIS B N 1
ATOM 8202 C CA . HIS B 1 478 ? 2.291 -20.172 -13.359 1 94.31 478 HIS B CA 1
ATOM 8203 C C . HIS B 1 478 ? 3.408 -19.125 -13.367 1 94.31 478 HIS B C 1
ATOM 8205 O O . HIS B 1 478 ? 4.566 -19.453 -13.094 1 94.31 478 HIS B O 1
ATOM 8211 N N . PRO B 1 479 ? 3.139 -17.875 -13.625 1 94.81 479 PRO B N 1
ATOM 8212 C CA . PRO B 1 479 ? 4.152 -16.844 -13.812 1 94.81 479 PRO B CA 1
ATOM 8213 C C . PRO B 1 479 ? 5.051 -16.656 -12.594 1 94.81 479 PRO B C 1
ATOM 8215 O O . PRO B 1 479 ? 6.211 -16.266 -12.727 1 94.81 479 PRO B O 1
ATOM 8218 N N . PHE B 1 480 ? 4.688 -17 -11.438 1 97 480 PHE B N 1
ATOM 8219 C CA . PHE B 1 480 ? 5.461 -16.703 -10.234 1 97 480 PHE B CA 1
ATOM 8220 C C . PHE B 1 480 ? 6.113 -17.969 -9.695 1 97 480 PHE B C 1
ATOM 8222 O O . PHE B 1 480 ? 6.645 -17.984 -8.578 1 97 480 PHE B O 1
ATOM 8229 N N . THR B 1 481 ? 6.133 -19.031 -10.453 1 96.56 481 THR B N 1
ATOM 8230 C CA . THR B 1 481 ? 6.715 -20.297 -10.062 1 96.56 481 THR B CA 1
ATOM 8231 C C . THR B 1 481 ? 8.195 -20.156 -9.734 1 96.56 481 THR B C 1
ATOM 8233 O O . THR B 1 481 ? 8.727 -20.859 -8.875 1 96.56 481 THR B O 1
ATOM 8236 N N . PRO B 1 482 ? 8.922 -19.203 -10.398 1 96.38 482 PRO B N 1
ATOM 8237 C CA . PRO B 1 482 ? 10.336 -19.047 -10.047 1 96.38 482 PRO B CA 1
ATOM 8238 C C . PRO B 1 482 ? 10.539 -18.641 -8.586 1 96.38 482 PRO B C 1
ATOM 8240 O O . PRO B 1 482 ? 11.602 -18.891 -8.016 1 96.38 482 PRO B O 1
ATOM 8243 N N . ILE B 1 483 ? 9.586 -18.078 -7.957 1 96.69 483 ILE B N 1
ATOM 8244 C CA . ILE B 1 483 ? 9.727 -17.547 -6.605 1 96.69 483 ILE B CA 1
ATOM 8245 C C . ILE B 1 483 ? 9.906 -18.703 -5.621 1 96.69 483 ILE B C 1
ATOM 8247 O O . ILE B 1 483 ? 10.906 -18.766 -4.902 1 96.69 483 ILE B O 1
ATOM 8251 N N . PRO B 1 484 ? 8.992 -19.641 -5.59 1 97.38 484 PRO B N 1
ATOM 8252 C CA . PRO B 1 484 ? 9.234 -20.766 -4.684 1 97.38 484 PRO B CA 1
ATOM 8253 C C . PRO B 1 484 ? 10.477 -21.578 -5.059 1 97.38 484 PRO B C 1
ATOM 8255 O O . PRO B 1 484 ? 11.148 -22.125 -4.18 1 97.38 484 PRO B O 1
ATOM 8258 N N . LEU B 1 485 ? 10.844 -21.656 -6.34 1 96.88 485 LEU B N 1
ATOM 8259 C CA . LEU B 1 485 ? 12.07 -22.328 -6.742 1 96.88 485 LEU B CA 1
ATOM 8260 C C . LEU B 1 485 ? 13.289 -21.625 -6.168 1 96.88 485 LEU B C 1
ATOM 8262 O O . LEU B 1 485 ? 14.203 -22.266 -5.648 1 96.88 485 LEU B O 1
ATOM 8266 N N . CYS B 1 486 ? 13.273 -20.328 -6.23 1 96.25 486 CYS B N 1
ATOM 8267 C CA . CYS B 1 486 ? 14.375 -19.547 -5.688 1 96.25 486 CYS B CA 1
ATOM 8268 C C . CYS B 1 486 ? 14.469 -19.719 -4.176 1 96.25 486 CYS B C 1
ATOM 8270 O O . CYS B 1 486 ? 15.562 -19.844 -3.627 1 96.25 486 CYS B O 1
ATOM 8272 N N . ILE B 1 487 ? 13.375 -19.719 -3.473 1 96.56 487 ILE B N 1
ATOM 8273 C CA . ILE B 1 487 ? 13.352 -19.891 -2.025 1 96.56 487 ILE B CA 1
ATOM 8274 C C . ILE B 1 487 ? 13.953 -21.25 -1.665 1 96.56 487 ILE B C 1
ATOM 8276 O O . ILE B 1 487 ? 14.758 -21.359 -0.74 1 96.56 487 ILE B O 1
ATOM 8280 N N . CYS B 1 488 ? 13.547 -22.219 -2.412 1 97.25 488 CYS B N 1
ATOM 8281 C CA . CYS B 1 488 ? 14.07 -23.562 -2.182 1 97.25 488 CYS B CA 1
ATOM 8282 C C . CYS B 1 488 ? 15.578 -23.609 -2.436 1 97.25 488 CYS B C 1
ATOM 8284 O O . CYS B 1 488 ? 16.328 -24.172 -1.642 1 97.25 488 CYS B O 1
ATOM 8286 N N . ALA B 1 489 ? 16.016 -23 -3.508 1 95.81 489 ALA B N 1
ATOM 8287 C CA . ALA B 1 489 ? 17.438 -22.969 -3.832 1 95.81 489 ALA B CA 1
ATOM 8288 C C . ALA B 1 489 ? 18.234 -22.266 -2.736 1 95.81 489 ALA B C 1
ATOM 8290 O O . ALA B 1 489 ? 19.312 -22.703 -2.361 1 95.81 489 ALA B O 1
ATOM 8291 N N . GLU B 1 490 ? 17.734 -21.172 -2.273 1 94.12 490 GLU B N 1
ATOM 8292 C CA . GLU B 1 490 ? 18.391 -20.422 -1.196 1 94.12 490 GLU B CA 1
ATOM 8293 C C . GLU B 1 490 ? 18.531 -21.281 0.057 1 94.12 490 GLU B C 1
ATOM 8295 O O . GLU B 1 490 ? 19.578 -21.266 0.719 1 94.12 490 GLU B O 1
ATOM 8300 N N . PHE B 1 491 ? 17.5 -21.984 0.409 1 95 491 PHE B N 1
ATOM 8301 C CA . PHE B 1 491 ? 17.531 -22.875 1.566 1 95 491 PHE B CA 1
ATOM 8302 C C . PHE B 1 491 ? 18.594 -23.969 1.39 1 95 491 PHE B C 1
ATOM 8304 O O . PHE B 1 491 ? 19.406 -24.188 2.279 1 95 491 PHE B O 1
ATOM 8311 N N . LEU B 1 492 ? 18.594 -24.609 0.203 1 95 492 LEU B N 1
ATOM 8312 C CA . LEU B 1 492 ? 19.531 -25.688 -0.067 1 95 492 LEU B CA 1
ATOM 8313 C C . LEU B 1 492 ? 20.969 -25.172 -0.116 1 95 492 LEU B C 1
ATOM 8315 O O . LEU B 1 492 ? 21.891 -25.859 0.331 1 95 492 LEU B O 1
ATOM 8319 N N . ASN B 1 493 ? 21.109 -23.984 -0.578 1 92.25 493 ASN B N 1
ATOM 8320 C CA . ASN B 1 493 ? 22.438 -23.391 -0.667 1 92.25 493 ASN B CA 1
ATOM 8321 C C . ASN B 1 493 ? 23 -23.062 0.714 1 92.25 493 ASN B C 1
ATOM 8323 O O . ASN B 1 493 ? 24.203 -23.047 0.912 1 92.25 493 ASN B O 1
ATOM 8327 N N . SER B 1 494 ? 22.125 -22.703 1.653 1 89.69 494 SER B N 1
ATOM 8328 C CA . SER B 1 494 ? 22.562 -22.328 2.994 1 89.69 494 S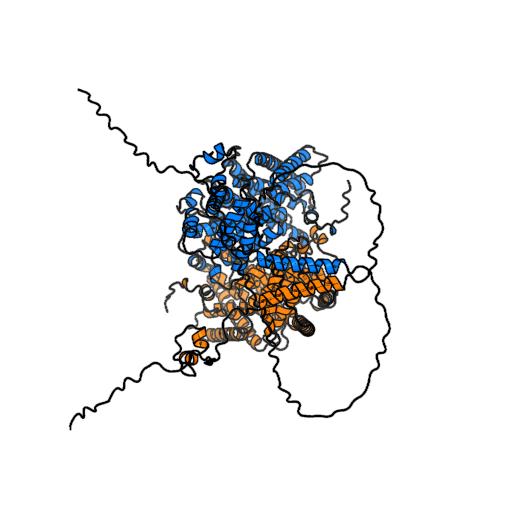ER B CA 1
ATOM 8329 C C . SER B 1 494 ? 22.922 -23.547 3.828 1 89.69 494 SER B C 1
ATOM 8331 O O . SER B 1 494 ? 23.484 -23.422 4.918 1 89.69 494 SER B O 1
ATOM 8333 N N . ARG B 1 495 ? 22.641 -24.641 3.359 1 87.44 495 ARG B N 1
ATOM 8334 C CA . ARG B 1 495 ? 22.938 -25.859 4.102 1 87.44 495 ARG B CA 1
ATOM 8335 C C . ARG B 1 495 ? 24.359 -26.344 3.816 1 87.44 495 ARG B C 1
ATOM 8337 O O . ARG B 1 495 ? 24.953 -25.953 2.82 1 87.44 495 ARG B O 1
ATOM 8344 N N . ASP B 1 496 ? 24.906 -27 4.816 1 74.44 496 ASP B N 1
ATOM 8345 C CA . ASP B 1 496 ? 26.266 -27.516 4.676 1 74.44 496 ASP B CA 1
ATOM 8346 C C . ASP B 1 496 ? 26.344 -28.578 3.578 1 74.44 496 ASP B C 1
ATOM 8348 O O . ASP B 1 496 ? 25.969 -29.734 3.799 1 74.44 496 ASP B O 1
ATOM 8352 N N . ARG B 1 497 ? 26.734 -28.219 2.457 1 71.44 497 ARG B N 1
ATOM 8353 C CA . ARG B 1 497 ? 26.75 -29.016 1.237 1 71.44 497 ARG B CA 1
ATOM 8354 C C . ARG B 1 497 ? 27.859 -30.062 1.29 1 71.44 497 ARG B C 1
ATOM 8356 O O . ARG B 1 497 ? 27.781 -31.094 0.621 1 71.44 497 ARG B O 1
ATOM 8363 N N . ASP B 1 498 ? 28.734 -29.734 2.096 1 73.69 498 ASP B N 1
ATOM 8364 C CA . ASP B 1 498 ? 29.891 -30.625 2.156 1 73.69 498 ASP B CA 1
ATOM 8365 C C . ASP B 1 498 ? 29.562 -31.891 2.941 1 73.69 498 ASP B C 1
ATOM 8367 O O . ASP B 1 498 ? 30.156 -32.938 2.703 1 73.69 498 ASP B O 1
ATOM 8371 N N . ILE B 1 499 ? 28.578 -31.828 3.73 1 74.06 499 ILE B N 1
ATOM 8372 C CA . ILE B 1 499 ? 28.25 -32.938 4.613 1 74.06 499 ILE B CA 1
ATOM 8373 C C . ILE B 1 499 ? 27.297 -33.906 3.912 1 74.06 499 ILE B C 1
ATOM 8375 O O . ILE B 1 499 ? 27.406 -35.125 4.039 1 74.06 499 ILE B O 1
ATOM 8379 N N . ASP B 1 500 ? 26.375 -33.406 3.131 1 83.19 500 ASP B N 1
ATOM 8380 C CA . ASP B 1 500 ? 25.359 -34.219 2.486 1 83.19 500 ASP B CA 1
ATOM 8381 C C . ASP B 1 500 ? 25.297 -33.938 0.987 1 83.19 500 ASP B C 1
ATOM 8383 O O . ASP B 1 500 ? 24.703 -32.969 0.558 1 83.19 500 ASP B O 1
ATOM 8387 N N . PRO B 1 501 ? 25.859 -34.844 0.146 1 85 501 PRO B N 1
ATOM 8388 C CA . PRO B 1 501 ? 25.875 -34.656 -1.308 1 85 501 PRO B CA 1
ATOM 8389 C C . PRO B 1 501 ? 24.469 -34.594 -1.906 1 85 501 PRO B C 1
ATOM 8391 O O . PRO B 1 501 ? 24.297 -34.031 -3.002 1 85 501 PRO B O 1
ATOM 8394 N N . SER B 1 502 ? 23.531 -35.188 -1.213 1 90.56 502 SER B N 1
ATOM 8395 C CA . SER B 1 502 ? 22.172 -35.156 -1.729 1 90.56 502 SER B CA 1
ATOM 8396 C C . SER B 1 502 ? 21.641 -33.75 -1.817 1 90.56 502 SER B C 1
ATOM 8398 O O . SER B 1 502 ? 20.812 -33.438 -2.678 1 90.56 502 SER B O 1
ATOM 8400 N N . VAL B 1 503 ? 22.156 -32.906 -1.014 1 92.56 503 VAL B N 1
ATOM 8401 C CA . VAL B 1 503 ? 21.734 -31.516 -0.992 1 92.56 503 VAL B CA 1
ATOM 8402 C C . VAL B 1 503 ? 22.188 -30.812 -2.264 1 92.56 503 VAL B C 1
ATOM 8404 O O . VAL B 1 503 ? 21.453 -30.031 -2.848 1 92.56 503 VAL B O 1
ATOM 8407 N N . ASN B 1 504 ? 23.344 -31.141 -2.705 1 91.62 504 ASN B N 1
ATOM 8408 C CA . ASN B 1 504 ? 23.875 -30.547 -3.932 1 91.62 504 ASN B CA 1
ATOM 8409 C C . ASN B 1 504 ? 23.078 -31 -5.156 1 91.62 504 ASN B C 1
ATOM 8411 O O . ASN B 1 504 ? 22.828 -30.203 -6.066 1 91.62 504 ASN B O 1
ATOM 8415 N N . ALA B 1 505 ? 22.781 -32.281 -5.133 1 93.69 505 ALA B N 1
ATOM 8416 C CA . ALA B 1 505 ? 21.984 -32.781 -6.242 1 93.69 505 ALA B CA 1
ATOM 8417 C C . ALA B 1 505 ? 20.625 -32.125 -6.293 1 93.69 505 ALA B C 1
ATOM 8419 O O . ALA B 1 505 ? 20.125 -31.797 -7.375 1 93.69 505 ALA B O 1
ATOM 8420 N N . GLN B 1 506 ? 20.016 -31.953 -5.184 1 95.25 506 GLN B N 1
ATOM 8421 C CA . GLN B 1 506 ? 18.734 -31.281 -5.094 1 95.25 506 GLN B CA 1
ATOM 8422 C C . GLN B 1 506 ? 18.828 -29.828 -5.57 1 95.25 506 GLN B C 1
ATOM 8424 O O . GLN B 1 506 ? 17.984 -29.359 -6.32 1 95.25 506 GLN B O 1
ATOM 8429 N N . LEU B 1 507 ? 19.844 -29.109 -5.141 1 95 507 LEU B N 1
ATOM 8430 C CA . LEU B 1 507 ? 20.078 -27.734 -5.559 1 95 507 LEU B CA 1
ATOM 8431 C C . LEU B 1 507 ? 20.219 -27.641 -7.074 1 95 507 LEU B C 1
ATOM 8433 O O . LEU B 1 507 ? 19.625 -26.75 -7.699 1 95 507 LEU B O 1
ATOM 8437 N N . GLN B 1 508 ? 20.906 -28.609 -7.637 1 93 508 GLN B N 1
ATOM 8438 C CA . GLN B 1 508 ? 21.109 -28.594 -9.078 1 93 508 GLN B CA 1
ATOM 8439 C C . GLN B 1 508 ? 19.797 -28.812 -9.828 1 93 508 GLN B C 1
ATOM 8441 O O . GLN B 1 508 ? 19.562 -28.234 -10.891 1 93 508 GLN B O 1
ATOM 8446 N N . GLU B 1 509 ? 19 -29.656 -9.289 1 94.56 509 GLU B N 1
ATOM 8447 C CA . GLU B 1 509 ? 17.703 -29.906 -9.914 1 94.56 509 GLU B CA 1
ATOM 8448 C C . GLU B 1 509 ? 16.844 -28.625 -9.938 1 94.56 509 GLU B C 1
ATOM 8450 O O . GLU B 1 509 ? 16.188 -28.344 -10.93 1 94.56 509 GLU B O 1
ATOM 8455 N N . VAL B 1 510 ? 16.828 -27.906 -8.875 1 95.5 510 VAL B N 1
ATOM 8456 C CA . VAL B 1 510 ? 16.062 -26.672 -8.781 1 95.5 510 VAL B CA 1
ATOM 8457 C C . VAL B 1 510 ? 16.656 -25.625 -9.727 1 95.5 510 VAL B C 1
ATOM 8459 O O . VAL B 1 510 ? 15.922 -24.906 -10.406 1 95.5 510 VAL B O 1
ATOM 8462 N N . LEU B 1 511 ? 17.953 -25.547 -9.773 1 93.69 511 LEU B N 1
ATOM 8463 C CA . LEU B 1 511 ? 18.609 -24.609 -10.664 1 93.69 511 LEU B CA 1
ATOM 8464 C C . LEU B 1 511 ? 18.328 -24.938 -12.125 1 93.69 511 LEU B C 1
ATOM 8466 O O . LEU B 1 511 ? 18.188 -24.047 -12.953 1 93.69 511 LEU B O 1
ATOM 8470 N N . ASN B 1 512 ? 18.219 -26.234 -12.398 1 92.06 512 ASN B N 1
ATOM 8471 C CA . ASN B 1 512 ? 17.844 -26.656 -13.75 1 92.06 512 ASN B CA 1
ATOM 8472 C C . ASN B 1 512 ? 16.438 -26.188 -14.117 1 92.06 512 ASN B C 1
ATOM 8474 O O . ASN B 1 512 ? 16.203 -25.75 -15.25 1 92.06 512 ASN B O 1
ATOM 8478 N N . ALA B 1 513 ? 15.555 -26.375 -13.18 1 93.62 513 ALA B N 1
ATOM 8479 C CA . ALA B 1 513 ? 14.195 -25.891 -13.406 1 93.62 513 ALA B CA 1
ATOM 8480 C C . ALA B 1 513 ? 14.172 -24.391 -13.648 1 93.62 513 ALA B C 1
ATOM 8482 O O . ALA B 1 513 ? 13.445 -23.906 -14.523 1 93.62 513 ALA B O 1
ATOM 8483 N N . LEU B 1 514 ? 14.93 -23.625 -12.883 1 94.56 514 LEU B N 1
ATOM 8484 C CA . LEU B 1 514 ? 15.031 -22.172 -13.07 1 94.56 514 LEU B CA 1
ATOM 8485 C C . LEU B 1 514 ? 15.625 -21.844 -14.43 1 94.56 514 LEU B C 1
ATOM 8487 O O . LEU B 1 514 ? 15.148 -20.922 -15.109 1 94.56 514 LEU B O 1
ATOM 8491 N N . GLN B 1 515 ? 16.609 -22.562 -14.812 1 92.06 515 GLN B N 1
ATOM 8492 C CA . GLN B 1 515 ? 17.234 -22.359 -16.109 1 92.06 515 GLN B CA 1
ATOM 8493 C C . GLN B 1 515 ? 16.234 -22.609 -17.234 1 92.06 515 GLN B C 1
ATOM 8495 O O . GLN B 1 515 ? 16.234 -21.906 -18.25 1 92.06 515 GLN B O 1
ATOM 8500 N N . TYR B 1 516 ? 15.477 -23.625 -17 1 90.81 516 TYR B N 1
ATOM 8501 C CA . TYR B 1 516 ? 14.438 -23.953 -17.969 1 90.81 516 TYR B CA 1
ATOM 8502 C C . TYR B 1 516 ? 13.477 -22.797 -18.172 1 90.81 516 TYR B C 1
ATOM 8504 O O . TYR B 1 516 ? 13.055 -22.516 -19.297 1 90.81 516 TYR B O 1
ATOM 8512 N N . LEU B 1 517 ? 13.172 -22.047 -17.125 1 92.94 517 LEU B N 1
ATOM 8513 C CA . LEU B 1 517 ? 12.172 -21 -17.156 1 92.94 517 LEU B CA 1
ATOM 8514 C C . LEU B 1 517 ? 12.805 -19.656 -17.531 1 92.94 517 LEU B C 1
ATOM 8516 O O . LEU B 1 517 ? 12.094 -18.719 -17.891 1 92.94 517 LEU B O 1
ATOM 8520 N N . LYS B 1 518 ? 14.062 -19.531 -17.5 1 90.62 518 LYS B N 1
ATOM 8521 C CA . LYS B 1 518 ? 14.797 -18.281 -17.609 1 90.62 518 LYS B CA 1
ATOM 8522 C C . LYS B 1 518 ? 14.508 -17.594 -18.938 1 90.62 518 LYS B C 1
ATOM 8524 O O . LYS B 1 518 ? 14.477 -16.359 -19.016 1 90.62 518 LYS B O 1
ATOM 8529 N N . ASN B 1 519 ? 14.18 -18.281 -19.953 1 84.44 519 ASN B N 1
ATOM 8530 C CA . ASN B 1 519 ? 13.992 -17.703 -21.281 1 84.44 519 ASN B CA 1
ATOM 8531 C C . ASN B 1 519 ? 12.641 -17 -21.406 1 84.44 519 ASN B C 1
ATOM 8533 O O . ASN B 1 519 ? 12.477 -16.109 -22.234 1 84.44 519 ASN B O 1
ATOM 8537 N N . VAL B 1 520 ? 11.742 -17.391 -20.578 1 88.12 520 VAL B N 1
ATOM 8538 C CA . VAL B 1 520 ? 10.406 -16.844 -20.75 1 88.12 520 VAL B CA 1
ATOM 8539 C C . VAL B 1 520 ? 9.984 -16.094 -19.5 1 88.12 520 VAL B C 1
ATOM 8541 O O . VAL B 1 520 ? 8.922 -15.469 -19.469 1 88.12 520 VAL B O 1
ATOM 8544 N N . ASN B 1 521 ? 10.789 -16.109 -18.484 1 94.19 521 ASN B N 1
ATOM 8545 C CA . ASN B 1 521 ? 10.438 -15.516 -17.203 1 94.19 521 ASN B CA 1
ATOM 8546 C C . ASN B 1 521 ? 11.648 -14.891 -16.516 1 94.19 521 ASN B C 1
ATOM 8548 O O . ASN B 1 521 ? 12.516 -15.602 -16 1 94.19 521 ASN B O 1
ATOM 8552 N N . THR B 1 522 ? 11.664 -13.594 -16.469 1 91.94 522 THR B N 1
ATOM 8553 C CA . THR B 1 522 ? 12.789 -12.844 -15.93 1 91.94 522 THR B CA 1
ATOM 8554 C C . THR B 1 522 ? 12.961 -13.125 -14.438 1 91.94 522 THR B C 1
ATOM 8556 O O . THR B 1 522 ? 14.062 -12.969 -13.898 1 91.94 522 THR B O 1
ATOM 8559 N N . LEU B 1 523 ? 12 -13.547 -13.719 1 93.06 523 LEU B N 1
ATOM 8560 C CA . LEU B 1 523 ? 12.094 -13.875 -12.297 1 93.06 523 LEU B CA 1
ATOM 8561 C C . LEU B 1 523 ? 13.047 -15.039 -12.07 1 93.06 523 LEU B C 1
ATOM 8563 O O . LEU B 1 523 ? 13.641 -15.172 -11 1 93.06 523 LEU B O 1
ATOM 8567 N N . ALA B 1 524 ? 13.148 -15.867 -13.102 1 93.5 524 ALA B N 1
ATOM 8568 C CA . ALA B 1 524 ? 14.008 -17.047 -13.008 1 93.5 524 ALA B CA 1
ATOM 8569 C C . ALA B 1 524 ? 15.469 -16.672 -13.266 1 93.5 524 ALA B C 1
ATOM 8571 O O . ALA B 1 524 ? 16.359 -17.516 -13.094 1 93.5 524 ALA B O 1
ATOM 8572 N N . SER B 1 525 ? 15.688 -15.461 -13.664 1 88.31 525 SER B N 1
ATOM 8573 C CA . SER B 1 525 ? 17.047 -15.031 -13.969 1 88.31 525 SER B CA 1
ATOM 8574 C C . SER B 1 525 ? 17.781 -14.578 -12.711 1 88.31 525 SER B C 1
ATOM 8576 O O . SER B 1 525 ? 19 -14.43 -12.727 1 88.31 525 SER B O 1
ATOM 8578 N N . GLU B 1 526 ? 17.031 -14.383 -11.672 1 82.19 526 GLU B N 1
ATOM 8579 C CA . GLU B 1 526 ? 17.688 -14.039 -10.406 1 82.19 526 GLU B CA 1
ATOM 8580 C C . GLU B 1 526 ? 18.531 -15.195 -9.898 1 82.19 526 GLU B C 1
ATOM 8582 O O . GLU B 1 526 ? 18.172 -16.359 -10.055 1 82.19 526 GLU B O 1
ATOM 8587 N N . ASN B 1 527 ? 19.703 -14.812 -9.414 1 76.94 527 ASN B N 1
ATOM 8588 C CA . ASN B 1 527 ? 20.562 -15.852 -8.867 1 76.94 527 ASN B CA 1
ATOM 8589 C C . ASN B 1 527 ? 20.344 -16.031 -7.367 1 76.94 527 ASN B C 1
ATOM 8591 O O . ASN B 1 527 ? 20.844 -15.25 -6.559 1 76.94 527 ASN B O 1
ATOM 8595 N N . PRO B 1 528 ? 19.672 -17.078 -7.016 1 80.19 528 PRO B N 1
ATOM 8596 C CA . PRO B 1 528 ? 19.312 -17.281 -5.609 1 80.19 528 PRO B CA 1
ATOM 8597 C C . PRO B 1 528 ? 20.516 -17.656 -4.75 1 80.19 528 PRO B C 1
ATOM 8599 O O . PRO B 1 528 ? 20.422 -17.672 -3.521 1 80.19 528 PRO B O 1
ATOM 8602 N N . THR B 1 529 ? 21.609 -17.875 -5.367 1 75.44 529 THR B N 1
ATOM 8603 C CA . THR B 1 529 ? 22.797 -18.25 -4.605 1 75.44 529 THR B CA 1
ATOM 8604 C C . THR B 1 529 ? 23.609 -17.016 -4.234 1 75.44 529 THR B C 1
ATOM 8606 O O . THR B 1 529 ? 24.562 -17.094 -3.453 1 75.44 529 THR B O 1
ATOM 8609 N N . LEU B 1 530 ? 23.125 -15.867 -4.824 1 72.69 530 LEU B N 1
ATOM 8610 C CA . LEU B 1 530 ? 23.797 -14.609 -4.516 1 72.69 530 LEU B CA 1
ATOM 8611 C C . LEU B 1 530 ? 22.922 -13.734 -3.621 1 72.69 530 LEU B C 1
ATOM 8613 O O . LEU B 1 530 ? 21.688 -13.797 -3.697 1 72.69 530 LEU B O 1
ATOM 8617 N N . PRO B 1 531 ? 23.703 -13 -2.809 1 64.75 531 PRO B N 1
ATOM 8618 C CA . PRO B 1 531 ? 22.922 -12.078 -1.972 1 64.75 531 PRO B CA 1
ATOM 8619 C C . PRO B 1 531 ? 22.125 -11.078 -2.793 1 64.75 531 PRO B C 1
ATOM 8621 O O . PRO B 1 531 ? 22.5 -10.75 -3.92 1 64.75 531 PRO B O 1
ATOM 8624 N N . PHE B 1 532 ? 21.141 -10.703 -2.227 1 60.66 532 PHE B N 1
ATOM 8625 C CA . PHE B 1 532 ? 20.141 -9.836 -2.848 1 60.66 532 PHE B CA 1
ATOM 8626 C C . PHE B 1 532 ? 20.797 -8.609 -3.475 1 60.66 532 PHE B C 1
ATOM 8628 O O . PHE B 1 532 ? 20.484 -8.234 -4.605 1 60.66 532 PHE B O 1
ATOM 8635 N N . TRP B 1 533 ? 21.625 -8.062 -2.828 1 55.38 533 TRP B N 1
ATOM 8636 C CA . TRP B 1 533 ? 22.234 -6.816 -3.283 1 55.38 533 TRP B CA 1
ATOM 8637 C C . TRP B 1 533 ? 23.078 -7.051 -4.539 1 55.38 533 TRP B C 1
ATOM 8639 O O . TRP B 1 533 ? 23.188 -6.164 -5.387 1 55.38 533 TRP B O 1
ATOM 8649 N N . ILE B 1 534 ? 23.625 -8.211 -4.582 1 55.94 534 ILE B N 1
ATOM 8650 C CA . ILE B 1 534 ? 24.375 -8.555 -5.785 1 55.94 534 ILE B CA 1
ATOM 8651 C C . ILE B 1 534 ? 23.406 -8.719 -6.961 1 55.94 534 ILE B C 1
ATOM 8653 O O . ILE B 1 534 ? 23.703 -8.281 -8.078 1 55.94 534 ILE B O 1
ATOM 8657 N N . ASP B 1 535 ? 22.312 -9.172 -6.586 1 56.97 535 ASP B N 1
ATOM 8658 C CA . ASP B 1 535 ? 21.297 -9.391 -7.621 1 56.97 535 ASP B CA 1
ATOM 8659 C C . ASP B 1 535 ? 20.781 -8.07 -8.18 1 56.97 535 ASP B C 1
ATOM 8661 O O . ASP B 1 535 ? 20.375 -7.992 -9.344 1 56.97 535 ASP B O 1
ATOM 8665 N N . LEU B 1 536 ? 20.844 -7.098 -7.246 1 56.03 536 LEU B N 1
ATOM 8666 C CA . LEU B 1 536 ? 20.406 -5.781 -7.684 1 56.03 536 LEU B CA 1
ATOM 8667 C C . LEU B 1 536 ? 21.531 -5.016 -8.359 1 56.03 536 LEU B C 1
ATOM 8669 O O . LEU B 1 536 ? 21.406 -3.812 -8.609 1 56.03 536 LEU B O 1
ATOM 8673 N N . ASN B 1 537 ? 22.578 -5.758 -8.812 1 48.06 537 ASN B N 1
ATOM 8674 C CA . ASN B 1 537 ? 23.766 -5.203 -9.453 1 48.06 537 ASN B CA 1
ATOM 8675 C C . ASN B 1 537 ? 24.359 -4.051 -8.641 1 48.06 537 ASN B C 1
ATOM 8677 O O . ASN B 1 537 ? 24.812 -3.059 -9.211 1 48.06 537 ASN B O 1
ATOM 8681 N N . MET B 1 538 ? 24.062 -3.994 -7.336 1 46.81 538 MET B N 1
ATOM 8682 C CA . MET B 1 538 ? 24.688 -3 -6.461 1 46.81 538 MET B CA 1
ATOM 8683 C C . MET B 1 538 ? 26.047 -3.473 -5.977 1 46.81 538 MET B C 1
ATOM 8685 O O . MET B 1 538 ? 26.234 -3.756 -4.793 1 46.81 538 MET B O 1
ATOM 8689 N N . ASP B 1 539 ? 26.812 -3.863 -6.859 1 45.66 539 ASP B N 1
ATOM 8690 C CA . ASP B 1 539 ? 28.156 -4.363 -6.609 1 45.66 539 ASP B CA 1
ATOM 8691 C C . ASP B 1 539 ? 28.875 -3.508 -5.57 1 45.66 539 ASP B C 1
ATOM 8693 O O . ASP B 1 539 ? 29.703 -4.008 -4.812 1 45.66 539 ASP B O 1
ATOM 8697 N N . ASN B 1 540 ? 28.594 -2.25 -5.668 1 44.59 540 ASN B N 1
ATOM 8698 C CA . ASN B 1 540 ? 29.406 -1.387 -4.809 1 44.59 540 ASN B CA 1
ATOM 8699 C C . ASN B 1 540 ? 29.109 -1.643 -3.33 1 44.59 540 ASN B C 1
ATOM 8701 O O . ASN B 1 540 ? 29.797 -1.11 -2.459 1 44.59 540 ASN B O 1
ATOM 8705 N N . PHE B 1 541 ? 28.031 -2.258 -3.117 1 39.84 541 PHE B N 1
ATOM 8706 C CA . PHE B 1 541 ? 27.797 -2.586 -1.718 1 39.84 541 PHE B CA 1
ATOM 8707 C C . PHE B 1 541 ? 28.469 -3.902 -1.345 1 39.84 541 PHE B C 1
ATOM 8709 O O . PHE B 1 541 ? 28.266 -4.422 -0.246 1 39.84 541 PHE B O 1
ATOM 8716 N N . ALA B 1 542 ? 29.016 -4.57 -2.205 1 37.38 542 ALA B N 1
ATOM 8717 C CA . ALA B 1 542 ? 29.797 -5.773 -1.919 1 37.38 542 ALA B CA 1
ATOM 8718 C C . ALA B 1 542 ? 30.688 -5.574 -0.699 1 37.38 542 ALA B C 1
ATOM 8720 O O . ALA B 1 542 ? 31.656 -4.812 -0.751 1 37.38 542 ALA B O 1
ATOM 8721 N N . VAL B 1 543 ? 30.125 -5.602 0.466 1 36.88 543 VAL B N 1
ATOM 8722 C CA . VAL B 1 543 ? 30.953 -5.91 1.629 1 36.88 543 VAL B CA 1
ATOM 8723 C C . VAL B 1 543 ? 31.953 -7.008 1.278 1 36.88 543 VAL B C 1
ATOM 8725 O O . VAL B 1 543 ? 31.656 -7.887 0.466 1 36.88 543 VAL B O 1
ATOM 8728 N N . ASP B 1 544 ? 33.219 -6.812 1.718 1 35.38 544 ASP B N 1
ATOM 8729 C CA . ASP B 1 544 ? 34.312 -7.727 1.999 1 35.38 544 ASP B CA 1
ATOM 8730 C C . ASP B 1 544 ? 33.812 -9.023 2.629 1 35.38 544 ASP B C 1
ATOM 8732 O O . ASP B 1 544 ? 33.875 -9.188 3.85 1 35.38 544 ASP B O 1
ATOM 8736 N N . ALA B 1 545 ? 32.75 -9.469 2.486 1 31.56 545 ALA B N 1
ATOM 8737 C CA . ALA B 1 545 ? 32.625 -10.812 3.051 1 31.56 545 ALA B CA 1
ATOM 8738 C C . ALA B 1 545 ? 33.688 -11.742 2.492 1 31.56 545 ALA B C 1
ATOM 8740 O O . ALA B 1 545 ? 33.5 -12.328 1.421 1 31.56 545 ALA B O 1
ATOM 8741 N N . ALA B 1 546 ? 34.938 -11.531 2.34 1 32.16 546 ALA B N 1
ATOM 8742 C CA . ALA B 1 546 ? 35.906 -12.523 2.76 1 32.16 546 ALA B CA 1
ATOM 8743 C C . ALA B 1 546 ? 35.469 -13.242 4.027 1 32.16 546 ALA B C 1
ATOM 8745 O O . ALA B 1 546 ? 35.688 -12.758 5.137 1 32.16 546 ALA B O 1
ATOM 8746 N N . VAL B 1 547 ? 34.344 -13.656 4.309 1 26.67 547 VAL B N 1
ATOM 8747 C CA . VAL B 1 547 ? 34.406 -14.836 5.168 1 26.67 547 VAL B CA 1
ATOM 8748 C C . VAL B 1 547 ? 35.312 -15.898 4.527 1 26.67 547 VAL B C 1
ATOM 8750 O O . VAL B 1 547 ? 35.406 -15.984 3.301 1 26.67 547 VAL B O 1
ATOM 8753 N N . LYS B 1 548 ? 35.844 -16.781 5.422 1 27.81 548 LYS B N 1
ATOM 8754 C CA . LYS B 1 548 ? 36.562 -18 5.77 1 27.81 548 LYS B CA 1
ATOM 8755 C C . LYS B 1 548 ? 36 -19.203 5.023 1 27.81 548 LYS B C 1
ATOM 8757 O O . LYS B 1 548 ? 34.875 -19.609 5.242 1 27.81 548 LYS B O 1
ATOM 8762 N N . VAL B 1 549 ? 36.125 -19.344 3.787 1 21.81 549 VAL B N 1
ATOM 8763 C CA . VAL B 1 549 ? 36.594 -20.719 3.584 1 21.81 549 VAL B CA 1
ATOM 8764 C C . VAL B 1 549 ? 38.031 -20.844 4.129 1 21.81 549 VAL B C 1
ATOM 8766 O O . VAL B 1 549 ? 38.875 -20.016 3.834 1 21.81 549 VAL B O 1
#

Radius of gyration: 37.56 Å; Cα contacts (8 Å, |Δi|>4): 1167; chains: 2; bounding box: 121×109×116 Å

Organism: Talaromyces marneffei (strain ATCC 18224 / CBS 334.59 / QM 7333) (NCBI:txid441960)

Sequence (1098 aa):
MSEDKTTTTTSTTSRQRPGSACEECRRRKLRCDRQPQCGNCVEAGVVCTTTTVRPARGPKKGHLKALKGRIATLERCIMEQQGGISLPLSDGSLSPENTQPCSPDGENTDKSLERRTSLASISSSIQVPYVIPELVKADLDQLYFERVHPLIPVLQRTRYFTWAKGPSKSDSRIALQYAMWTLAASLSTHCQSIRDSLYAHTKRMLEIIESKDNEMDFFDIEQAQAWLLLAIYQFMRSTYRKGWLSAGRLFRLIQMMRLYEIDSPNELATQLIEPDWVEVEEKRRTFWMAYTLDRFANIRKGWPITLTEHVLTRLPMPEAEFQSGQPINVGFLSDSLAGNDFITTPQSSFSECIILATICGRSLSHRHLSMVDGVYGSNPQEFWGRHEWIDSALATRISMLSLTYPFQSEQMDPMLLFTKMIAQTTILCLHKIIESASWDSPEYNSLILEYEQRSRMAAKETVELAKELTHLSYFKVHPFTPIPLCICAEFLNSRDRDIDPSVNAQLQEVLNALQYLKNVNTLASENPTLPFWIDLNMDNFAVDAAVKVMSEDKTTTTTSTTSRQRPGSACEECRRRKLRCDRQPQCGNCVEAGVVCTTTTVRPARGPKKGHLKALKGRIATLERCIMEQQGGISLPLSDGSLSPENTQPCSPDGENTDKSLERRTSLASISSSIQVPYVIPELVKADLDQLYFERVHPLIPVLQRTRYFTWAKGPSKSDSRIALQYAMWTLAASLSTHCQSIRDSLYAHTKRMLEIIESKDNEMDFFDIEQAQAWLLLAIYQFMRSTYRKGWLSAGRLFRLIQMMRLYEIDSPNELATQLIEPDWVEVEEKRRTFWMAYTLDRFANIRKGWPITLTEHVLTRLPMPEAEFQSGQPINVGFLSDSLAGNDFITTPQSSFSECIILATICGRSLSHRHLSMVDGVYGSNPQEFWGRHEWIDSALATRISMLSLTYPFQSEQMDPMLLFTKMIAQTTILCLHKIIESASWDSPEYNSLILEYEQRSRMAAKETVELAKELTHLSYFKVHPFTPIPLCICAEFLNSRDRDIDPSVNAQLQEVLNALQYLKNVNTLASENPTLPFWIDLNMDNFAVDAAVKV

InterPro domains:
  IPR001138 Zn(2)Cys(6) fungal-type DNA-binding domain [PF00172] (21-52)
  IPR001138 Zn(2)Cys(6) fungal-type DNA-binding domain [PS00463] (21-48)
  IPR001138 Zn(2)Cys(6) fungal-type DNA-binding domain [PS50048] (21-50)
  IPR001138 Zn(2)Cys(6) fungal-type DNA-binding domain [SM00066] (16-59)
  IPR001138 Zn(2)Cys(6) fungal-type DNA-binding domain [cd00067] (17-49)
  IPR007219 Xylanolytic transcriptional activator, regulatory domain [PF04082] (142-338)
  IPR007219 Xylanolytic transcriptional activator, regulatory domain [SM00906] (243-322)
  IPR036864 Zn(2)-C6 fungal-type DNA-binding domain superfamily [G3DSA:4.10.240.10] (13-75)
  IPR036864 Zn(2)-C6 fungal-type DNA-binding domain superfamily [SSF57701] (12-59)
  IPR050815 Transcription factor, fungi [PTHR47338] (5-525)

pLDDT: mean 76.66, std 24.77, range [16.03, 98.69]

Foldseek 3Di:
DDPPPDPDDPPPPPPPDDAAFFPVCVVVVHDFPRPQVTPVCVVVVHHGHGDPDDPDDDDDPCVVVVVVVVVVVVVVVVVVPPPDDDDDDDDDDDDDDDDDDDDDDPPPPPPPPPPPPPPPPPPPVPPDQPDDDPVLLVVLLVLLVVFVCLQQVQAASVVLVVVVPDPDDDLLNVLLSLLSSLLSLLLDPVNVVCNVVSLVNSVVSLVVLVPDPDCVSLADVSSLNSLLSSLLVCQFPNHLVSSVVSLVVSVVSLVSNQLLACQPPDPVNVVSDPPDVLVNLSSLSSVLSSLLCQLLSQLQVLDAGDDDPPGNRFHHDAPVCSNVVNDDGHHHLVCVLVVVPLPDDDDHLSNLSSNLSVLSNLLSVLLVVLVVCQVVPHDVVVSVVSLVVSVVSLVVSLVSLCVVPPDDLPDDSQSSLLSNLSSLLSLVSSLVSVVVHDDPDCVCVVVNVVSVVSNVVSLVVNLVSLLSVLVDDLSRHNQSSLSSLLSSLLSLLPDDCVVPVVSVVSNVSSLVSLVVNVVSGVSSVADSNDDPCVSVVVCVVPDPPPPDD/DDDPPDPPPPPPPDPPDPAAAFPVCVVVVHDFSRPLCTPVCVVVVHHGHRPPDPPDDDDDPCVVVVVVVVVVVVVVVVVPVPPDDDPVPDDDPPDDDDDDDDDDDDDDDPPPPPPPPPPPPPPPPPPPQPDDDPVLLVVLLVLLVVFVCLQQVQAASVVLVVVVPDPDDDLLNVLLSLLSSLLSLLLDPVNVVCNVVSLVNSVVSLVVLVPDPDCVSLADVSSLNSLLSSLLVCQFPNHLVSSVVSLVVSVVSLVSNQLLACQPPDPVNVVSDPPDVLVNLSSLSSVLSSLLCQLLSQLQVLDAGDDDPPGNRFHHDAPVCSNVVHDDGHHHLVCVLVVVPLPPDDDHLSNLSSNLSVLSNLLSVLLVVLVVCQVVPHDVVVSVVSLVVSVVSLVVSLVSLCVVPPDDLPDDSQSSLLSNLSSLLSLVSSLVSVVVHDDPDCVCVVVNVVSVVSNVVSLVVNLVSLLSLLVDDLSRHNQSSLSSLLSSLLSLLPDDCVVPVVSVVSNVSSLVSLVSNVVSGVSSVADSNDDPCVSVVVCVVPPPPPDDD